Protein AF-A0A847MUR3-F1 (afdb_monomer_lite)

Structure (mmCIF, N/CA/C/O backbone):
data_AF-A0A847MUR3-F1
#
_entry.id   AF-A0A847MUR3-F1
#
loop_
_atom_site.group_PDB
_atom_site.id
_atom_site.type_symbol
_atom_site.label_atom_id
_atom_site.label_alt_id
_atom_site.label_comp_id
_atom_site.label_asym_id
_atom_site.label_entity_id
_atom_site.label_seq_id
_atom_site.pdbx_PDB_ins_code
_atom_site.Cartn_x
_atom_site.Cartn_y
_atom_site.Cartn_z
_atom_site.occupancy
_atom_site.B_iso_or_equiv
_atom_site.auth_seq_id
_atom_site.auth_comp_id
_atom_site.auth_asym_id
_atom_site.auth_atom_id
_atom_site.pdbx_PDB_model_num
ATOM 1 N N . MET A 1 1 ? 17.625 21.494 12.496 1.00 38.12 1 MET A N 1
ATOM 2 C CA . MET A 1 1 ? 17.508 21.183 11.054 1.00 38.12 1 MET A CA 1
ATOM 3 C C . MET A 1 1 ? 18.330 19.935 10.809 1.00 38.12 1 MET A C 1
ATOM 5 O O . MET A 1 1 ? 19.549 20.035 10.766 1.00 38.12 1 MET A O 1
ATOM 9 N N . ASP A 1 2 ? 17.690 18.769 10.742 1.00 38.53 2 ASP A N 1
ATOM 10 C CA . ASP A 1 2 ? 18.399 17.522 10.447 1.00 38.53 2 ASP A CA 1
ATOM 11 C C . ASP A 1 2 ? 18.876 17.533 8.994 1.00 38.53 2 ASP A C 1
ATOM 13 O O . ASP A 1 2 ? 18.089 17.597 8.049 1.00 38.53 2 ASP A O 1
ATOM 17 N N . SER A 1 3 ? 20.189 17.453 8.810 1.00 44.81 3 SER A N 1
ATOM 18 C CA . SER A 1 3 ? 20.908 17.491 7.528 1.00 44.81 3 SER A CA 1
ATOM 19 C C . SER A 1 3 ? 20.643 16.282 6.612 1.00 44.81 3 SER A C 1
ATOM 21 O O . SER A 1 3 ? 21.246 16.158 5.547 1.00 44.81 3 SER A O 1
ATOM 23 N N . HIS A 1 4 ? 19.714 15.398 6.986 1.00 54.00 4 HIS A N 1
ATOM 24 C CA . HIS A 1 4 ? 19.392 14.168 6.263 1.00 54.00 4 HIS A CA 1
ATOM 25 C C . HIS A 1 4 ? 18.116 14.230 5.409 1.00 54.00 4 HIS A C 1
ATOM 27 O O . HIS A 1 4 ? 17.830 13.255 4.712 1.00 54.00 4 HIS A O 1
ATOM 33 N N . ARG A 1 5 ? 17.345 15.331 5.427 1.00 60.41 5 ARG A N 1
ATOM 34 C CA . ARG A 1 5 ? 16.039 15.404 4.734 1.00 60.41 5 ARG A CA 1
ATOM 35 C C . ARG A 1 5 ? 15.795 16.760 4.035 1.00 60.41 5 ARG A C 1
ATOM 37 O O . ARG A 1 5 ? 14.924 17.523 4.441 1.00 60.41 5 ARG A O 1
ATOM 44 N N . PRO A 1 6 ? 16.527 17.087 2.949 1.00 60.78 6 PRO A N 1
ATOM 45 C CA . PRO A 1 6 ? 16.442 18.394 2.269 1.00 60.78 6 PRO A CA 1
ATOM 46 C C . PRO A 1 6 ? 15.103 18.663 1.557 1.00 60.78 6 PRO A C 1
ATOM 48 O O . PRO A 1 6 ? 14.854 19.782 1.122 1.00 60.78 6 PRO A O 1
ATOM 51 N N . LEU A 1 7 ? 14.254 17.644 1.393 1.00 64.06 7 LEU A N 1
ATOM 52 C CA . LEU A 1 7 ? 13.007 17.717 0.626 1.00 64.06 7 LEU A CA 1
ATOM 53 C C . LEU A 1 7 ? 11.758 17.809 1.506 1.00 64.06 7 LEU A C 1
ATOM 55 O O . LEU A 1 7 ? 10.655 17.799 0.967 1.00 64.06 7 LEU A O 1
ATOM 59 N N . ASP A 1 8 ? 11.884 17.898 2.830 1.00 65.81 8 ASP A N 1
ATOM 60 C CA . ASP A 1 8 ? 10.723 17.869 3.736 1.00 65.81 8 ASP A CA 1
ATOM 61 C C . ASP A 1 8 ? 9.763 19.056 3.538 1.00 65.81 8 ASP A C 1
ATOM 63 O O . ASP A 1 8 ? 8.584 18.944 3.862 1.00 65.81 8 ASP A O 1
ATOM 67 N N . GLN A 1 9 ? 10.224 20.144 2.912 1.00 66.81 9 GLN A N 1
ATOM 68 C CA . GLN A 1 9 ? 9.407 21.319 2.581 1.00 66.81 9 GLN A CA 1
ATOM 69 C C . GLN A 1 9 ? 8.570 21.172 1.297 1.00 66.81 9 GLN A C 1
ATOM 71 O O . GLN A 1 9 ? 7.698 22.001 1.040 1.00 66.81 9 GLN A O 1
ATOM 76 N N . VAL A 1 10 ? 8.819 20.153 0.468 1.00 73.00 10 VAL A N 1
ATOM 77 C CA . VAL A 1 10 ? 8.080 19.963 -0.789 1.00 73.00 10 VAL A CA 1
ATOM 78 C C . VAL A 1 10 ? 6.778 19.221 -0.504 1.00 73.00 10 VAL A C 1
ATOM 80 O O . VAL A 1 10 ? 6.808 18.072 -0.073 1.00 73.00 10 VAL A O 1
ATOM 83 N N . SER A 1 11 ? 5.650 19.859 -0.814 1.00 71.50 11 SER A N 1
ATOM 84 C CA . SER A 1 11 ? 4.294 19.404 -0.471 1.00 71.50 11 SER A CA 1
ATOM 85 C C . SER A 1 11 ? 3.737 18.260 -1.325 1.00 71.50 11 SER A C 1
ATOM 87 O O . SER A 1 11 ? 2.637 17.791 -1.049 1.00 71.50 11 SER A O 1
ATOM 89 N N . SER A 1 12 ? 4.456 17.799 -2.356 1.00 78.81 12 SER A N 1
ATOM 90 C CA . SER A 1 12 ? 4.028 16.641 -3.148 1.00 78.81 12 SER A CA 1
ATOM 91 C C . SER A 1 12 ? 5.170 15.695 -3.498 1.00 78.81 12 SER A C 1
ATOM 93 O O . SER A 1 12 ? 6.218 16.104 -4.011 1.00 78.81 12 SER A O 1
ATOM 95 N N . ILE A 1 13 ? 4.929 14.399 -3.303 1.00 76.56 13 ILE A N 1
ATOM 96 C CA . ILE A 1 13 ? 5.826 13.304 -3.666 1.00 76.56 13 ILE A CA 1
ATOM 97 C C . ILE A 1 13 ? 6.129 13.294 -5.169 1.00 76.56 13 ILE A C 1
ATOM 99 O O . ILE A 1 13 ? 7.264 13.026 -5.569 1.00 76.56 13 ILE A O 1
ATOM 103 N N . LYS A 1 14 ? 5.152 13.667 -6.010 1.00 72.81 14 LYS A N 1
ATOM 104 C CA . LYS A 1 14 ? 5.343 13.800 -7.462 1.00 72.81 14 LYS A CA 1
ATOM 105 C C . LYS A 1 14 ? 6.343 14.908 -7.780 1.00 72.81 14 LYS A C 1
ATOM 107 O O . LYS A 1 14 ? 7.216 14.720 -8.623 1.00 72.81 14 LYS A O 1
ATOM 112 N N . THR A 1 15 ? 6.260 16.034 -7.073 1.00 74.94 15 THR A N 1
ATOM 113 C CA . THR A 1 15 ? 7.198 17.153 -7.221 1.00 74.94 15 THR A CA 1
ATOM 114 C C . THR A 1 15 ? 8.598 16.767 -6.754 1.00 74.94 15 THR A C 1
ATOM 116 O O . THR A 1 15 ? 9.565 17.108 -7.428 1.00 74.94 15 THR A O 1
ATOM 119 N N . LYS A 1 16 ? 8.732 15.988 -5.671 1.00 74.88 16 LYS A N 1
ATOM 120 C CA . LYS A 1 16 ? 10.030 15.439 -5.231 1.00 74.88 16 LYS A CA 1
ATOM 121 C C . LYS A 1 16 ? 10.656 14.529 -6.293 1.00 74.88 16 LYS A C 1
ATOM 123 O O . LYS A 1 16 ? 11.832 14.687 -6.606 1.00 74.88 16 LYS A O 1
ATOM 128 N N . LEU A 1 17 ? 9.869 13.631 -6.892 1.00 76.50 17 LEU A N 1
ATOM 129 C CA . LEU A 1 17 ? 10.296 12.779 -8.013 1.00 76.50 17 LEU A CA 1
ATOM 130 C C . LEU A 1 17 ? 10.670 13.601 -9.256 1.00 76.50 17 LEU A C 1
ATOM 132 O O . LEU A 1 17 ? 11.684 13.329 -9.894 1.00 76.50 17 LEU A O 1
ATOM 136 N N . GLY A 1 18 ? 9.896 14.637 -9.580 1.00 71.94 18 GLY A N 1
ATOM 137 C CA . GLY A 1 18 ? 10.211 15.558 -10.671 1.00 71.94 18 GLY A CA 1
ATOM 138 C C . GLY A 1 18 ? 11.520 16.317 -10.436 1.00 71.94 18 GLY A C 1
ATOM 139 O O . GLY A 1 18 ? 12.365 16.372 -11.326 1.00 71.94 18 GLY A O 1
ATOM 140 N N . LEU A 1 19 ? 11.726 16.841 -9.224 1.00 75.75 19 LEU A N 1
ATOM 141 C CA . LEU A 1 19 ? 12.948 17.541 -8.827 1.00 75.75 19 LEU A CA 1
ATOM 142 C C . LEU A 1 19 ? 14.161 16.605 -8.831 1.00 75.75 19 LEU A C 1
ATOM 144 O O . LEU A 1 19 ? 15.230 16.999 -9.281 1.00 75.75 19 LEU A O 1
ATOM 148 N N . LEU A 1 20 ? 13.991 15.356 -8.393 1.00 78.44 20 LEU A N 1
ATOM 149 C CA . LEU A 1 20 ? 15.011 14.310 -8.461 1.00 78.44 20 LEU A CA 1
ATOM 150 C C . LEU A 1 20 ? 15.479 14.077 -9.902 1.00 78.44 20 LEU A C 1
ATOM 152 O O . LEU A 1 20 ? 16.681 14.089 -10.176 1.00 78.44 20 LEU A O 1
ATOM 156 N N . VAL A 1 21 ? 14.533 13.872 -10.823 1.00 75.75 21 VAL A N 1
ATOM 157 C CA . VAL A 1 21 ? 14.834 13.660 -12.245 1.00 75.75 21 VAL A CA 1
ATOM 158 C C . VAL A 1 21 ? 15.480 14.912 -12.836 1.00 75.75 21 VAL A C 1
ATOM 160 O O . VAL A 1 21 ? 16.519 14.811 -13.485 1.00 75.75 21 VAL A O 1
ATOM 163 N N . GLY A 1 22 ? 14.927 16.095 -12.558 1.00 75.62 22 GLY A N 1
ATOM 164 C CA . GLY A 1 22 ? 15.473 17.373 -13.013 1.00 75.62 22 GLY A CA 1
ATOM 165 C C . GLY A 1 22 ? 16.904 17.611 -12.528 1.00 75.62 22 GLY A C 1
ATOM 166 O O . GLY A 1 22 ? 17.787 17.879 -13.338 1.00 75.62 22 GLY A O 1
ATOM 167 N N . ALA A 1 23 ? 17.166 17.437 -11.232 1.00 78.06 23 ALA A N 1
ATOM 168 C CA . ALA A 1 23 ? 18.497 17.564 -10.643 1.00 78.06 23 ALA A CA 1
ATOM 169 C C . ALA A 1 23 ? 19.477 16.544 -11.235 1.00 78.06 23 ALA A C 1
ATOM 171 O O . ALA A 1 23 ? 20.602 16.905 -11.563 1.00 78.06 23 ALA A O 1
ATOM 172 N N . SER A 1 24 ? 19.043 15.300 -11.450 1.00 78.25 24 SER A N 1
ATOM 173 C CA . SER A 1 24 ? 19.864 14.257 -12.082 1.00 78.25 24 SER A CA 1
ATOM 174 C C . SER A 1 24 ? 20.254 14.625 -13.515 1.00 78.25 24 SER A C 1
ATOM 176 O O . SER A 1 24 ? 21.411 14.461 -13.904 1.00 78.25 24 SER A O 1
ATOM 178 N N . VAL A 1 25 ? 19.319 15.180 -14.293 1.00 79.88 25 VAL A N 1
ATOM 179 C CA . VAL A 1 25 ? 19.577 15.661 -15.658 1.00 79.88 25 VAL A CA 1
ATOM 180 C C . VAL A 1 25 ? 20.513 16.869 -15.650 1.00 79.88 25 VAL A C 1
ATOM 182 O O . VAL A 1 25 ? 21.458 16.898 -16.433 1.00 79.88 25 VAL A O 1
ATOM 185 N N . ILE A 1 26 ? 20.298 17.837 -14.754 1.00 81.38 26 ILE A N 1
ATOM 186 C CA . ILE A 1 26 ? 21.155 19.024 -14.620 1.00 81.38 26 ILE A CA 1
ATOM 187 C C . ILE A 1 26 ? 22.571 18.611 -14.229 1.00 81.38 26 ILE A C 1
ATOM 189 O O . ILE A 1 26 ? 23.522 19.029 -14.879 1.00 81.38 26 ILE A O 1
ATOM 193 N N . VAL A 1 27 ? 22.725 17.752 -13.220 1.00 81.88 27 VAL A N 1
ATOM 194 C CA . VAL A 1 27 ? 24.026 17.217 -12.800 1.00 81.88 27 VAL A CA 1
ATOM 195 C C . VAL A 1 27 ? 24.695 16.487 -13.957 1.00 81.88 27 VAL A C 1
ATOM 197 O O . VAL A 1 27 ? 25.856 16.756 -14.254 1.00 81.88 27 VAL A O 1
ATOM 200 N N . THR A 1 28 ? 23.954 15.643 -14.677 1.00 81.94 28 THR A N 1
ATOM 201 C CA . THR A 1 28 ? 24.479 14.947 -15.857 1.00 81.94 28 THR A CA 1
ATOM 202 C C . THR A 1 28 ? 24.974 15.928 -16.922 1.00 81.94 28 THR A C 1
ATOM 204 O O . THR A 1 28 ? 26.084 15.779 -17.431 1.00 81.94 28 THR A O 1
ATOM 207 N N . ALA A 1 29 ? 24.184 16.957 -17.234 1.00 77.25 29 ALA A N 1
ATOM 208 C CA . ALA A 1 29 ? 24.524 17.969 -18.227 1.00 77.25 29 ALA A CA 1
ATOM 209 C C . ALA A 1 29 ? 25.721 18.830 -17.796 1.00 77.25 29 ALA A C 1
ATOM 211 O O . ALA A 1 29 ? 26.618 19.077 -18.597 1.00 77.25 29 ALA A O 1
ATOM 212 N N . VAL A 1 30 ? 25.771 19.253 -16.531 1.00 81.88 30 VAL A N 1
ATOM 213 C CA . VAL A 1 30 ? 26.863 20.057 -15.967 1.00 81.88 30 VAL A CA 1
ATOM 214 C C . VAL A 1 30 ? 28.168 19.271 -15.975 1.00 81.88 30 VAL A C 1
ATOM 216 O O . VAL A 1 30 ? 29.171 19.785 -16.459 1.00 81.88 30 VAL A O 1
ATOM 219 N N . PHE A 1 31 ? 28.169 18.016 -15.521 1.00 81.25 31 PHE A N 1
ATOM 220 C CA . PHE A 1 31 ? 29.371 17.180 -15.560 1.00 81.25 31 PHE A CA 1
ATOM 221 C C . PHE A 1 31 ? 29.827 16.886 -16.992 1.00 81.25 31 PHE A C 1
ATOM 223 O O . PHE A 1 31 ? 31.028 16.884 -17.256 1.00 81.25 31 PHE A O 1
ATOM 230 N N . ALA A 1 32 ? 28.895 16.691 -17.929 1.00 75.56 32 ALA A N 1
ATOM 231 C CA . ALA A 1 32 ? 29.233 16.542 -19.341 1.00 75.56 32 ALA A CA 1
ATOM 232 C C . ALA A 1 32 ? 29.874 17.819 -19.916 1.00 75.56 32 ALA A C 1
ATOM 234 O O . ALA A 1 32 ? 30.903 17.735 -20.581 1.00 75.56 32 ALA A O 1
ATOM 235 N N . LEU A 1 33 ? 29.317 18.998 -19.614 1.00 77.56 33 LEU A N 1
ATOM 236 C CA . LEU A 1 33 ? 29.842 20.298 -20.053 1.00 77.56 33 LEU A CA 1
ATOM 237 C C . LEU A 1 33 ? 31.201 20.630 -19.422 1.00 77.56 33 LEU A C 1
ATOM 239 O O . LEU A 1 33 ? 32.082 21.152 -20.099 1.00 77.56 33 LEU A O 1
ATOM 243 N N . ILE A 1 34 ? 31.379 20.343 -18.129 1.00 82.12 34 ILE A N 1
ATOM 244 C CA . ILE A 1 34 ? 32.651 20.543 -17.423 1.00 82.12 34 ILE A CA 1
ATOM 245 C C . ILE A 1 34 ? 33.702 19.580 -17.964 1.00 82.12 34 ILE A C 1
ATOM 247 O O . ILE A 1 34 ? 34.813 20.014 -18.244 1.00 82.12 34 ILE A O 1
ATOM 251 N N . GLY A 1 35 ? 33.357 18.301 -18.141 1.00 79.38 35 GLY A N 1
ATOM 252 C CA . GLY A 1 35 ? 34.266 17.304 -18.703 1.00 79.38 35 GLY A CA 1
ATOM 253 C C . GLY A 1 35 ? 34.759 17.701 -20.093 1.00 79.38 35 GLY A C 1
ATOM 254 O O . GLY A 1 35 ? 35.954 17.608 -20.356 1.00 79.38 35 GLY A O 1
ATOM 255 N N . ASP A 1 36 ? 33.864 18.225 -20.935 1.00 75.62 36 ASP A N 1
ATOM 256 C CA . ASP A 1 36 ? 34.215 18.750 -22.257 1.00 75.62 36 ASP A CA 1
ATOM 257 C C . ASP A 1 36 ? 35.138 19.979 -22.168 1.00 75.62 36 ASP A C 1
ATOM 259 O O . ASP A 1 36 ? 36.215 19.995 -22.762 1.00 75.62 36 ASP A O 1
ATOM 263 N N . ARG A 1 37 ? 34.793 20.981 -21.343 1.00 79.56 37 ARG A N 1
ATOM 264 C CA . ARG A 1 37 ? 35.626 22.188 -21.173 1.00 79.56 37 ARG A CA 1
ATOM 265 C C . ARG A 1 37 ? 36.982 21.927 -20.521 1.00 79.56 37 ARG A C 1
ATOM 267 O O . ARG A 1 37 ? 37.932 22.648 -20.805 1.00 79.56 37 ARG A O 1
ATOM 274 N N . ALA A 1 38 ? 37.070 20.933 -19.646 1.00 83.62 38 ALA A N 1
ATOM 275 C CA . ALA A 1 38 ? 38.300 20.543 -18.967 1.00 83.62 38 ALA A CA 1
ATOM 276 C C . ALA A 1 38 ? 39.168 19.584 -19.805 1.00 83.62 38 ALA A C 1
ATOM 278 O O . ALA A 1 38 ? 40.238 19.185 -19.350 1.00 83.62 38 ALA A O 1
ATOM 279 N N . GLY A 1 39 ? 38.722 19.189 -21.005 1.00 84.31 39 GLY A N 1
ATOM 280 C CA . GLY A 1 39 ? 39.442 18.243 -21.863 1.00 84.31 39 GLY A CA 1
ATOM 281 C C . GLY A 1 39 ? 39.529 16.827 -21.282 1.00 84.31 39 GLY A C 1
ATOM 282 O O . GLY A 1 39 ? 40.412 16.056 -21.659 1.00 84.31 39 GLY A O 1
ATOM 283 N N . VAL A 1 40 ? 38.636 16.474 -20.351 1.00 82.38 40 VAL A N 1
ATOM 284 C CA . VAL A 1 40 ? 38.607 15.152 -19.719 1.00 82.38 40 VAL A CA 1
ATOM 285 C C . VAL A 1 40 ? 38.052 14.140 -20.725 1.00 82.38 40 VAL A C 1
ATOM 287 O O . VAL A 1 40 ? 36.980 14.357 -21.298 1.00 82.38 40 VAL A O 1
ATOM 290 N N . PRO A 1 41 ? 38.737 13.008 -20.960 1.00 75.88 41 PRO A N 1
ATOM 291 C CA . PRO A 1 41 ? 38.295 12.047 -21.956 1.00 75.88 41 PRO A CA 1
ATOM 292 C C . PRO A 1 41 ? 36.955 11.398 -21.570 1.00 75.88 41 PRO A C 1
ATOM 294 O O . PRO A 1 41 ? 36.721 11.034 -20.419 1.00 75.88 41 PRO A O 1
ATOM 297 N N . VAL A 1 42 ? 36.088 11.187 -22.568 1.00 71.25 42 VAL A N 1
ATOM 298 C CA . VAL A 1 42 ? 34.692 10.721 -22.404 1.00 71.25 42 VAL A CA 1
ATOM 299 C C . VAL A 1 42 ? 34.573 9.430 -21.583 1.00 71.25 42 VAL A C 1
ATOM 301 O O . VAL A 1 42 ? 33.620 9.268 -20.824 1.00 71.25 42 VAL A O 1
ATOM 304 N N . TRP A 1 43 ? 35.547 8.522 -21.688 1.00 72.25 43 TRP A N 1
ATOM 305 C CA . TRP A 1 43 ? 35.554 7.264 -20.934 1.00 72.25 43 TRP A CA 1
ATOM 306 C C . TRP A 1 43 ? 35.745 7.454 -19.420 1.00 72.25 43 TRP A C 1
ATOM 308 O O . TRP A 1 43 ? 35.383 6.555 -18.671 1.00 72.25 43 TRP A O 1
ATOM 318 N N . VAL A 1 44 ? 36.265 8.604 -18.971 1.00 77.44 44 VAL A N 1
ATOM 319 C CA . VAL A 1 44 ? 36.333 9.006 -17.553 1.00 77.44 44 VAL A CA 1
ATOM 320 C C . VAL A 1 44 ? 35.074 9.778 -17.166 1.00 77.44 44 VAL A C 1
ATOM 322 O O . VAL A 1 44 ? 34.467 9.497 -16.136 1.00 77.44 44 VAL A O 1
ATOM 325 N N . THR A 1 45 ? 34.638 10.714 -18.011 1.00 77.25 45 THR A N 1
ATOM 326 C CA . THR A 1 45 ? 33.484 11.577 -17.725 1.00 77.25 45 THR A CA 1
ATOM 327 C C . THR A 1 45 ? 32.195 10.771 -17.563 1.00 77.25 45 THR A C 1
ATOM 329 O O . THR A 1 45 ? 31.458 10.985 -16.609 1.00 77.25 45 THR A O 1
ATOM 332 N N . VAL A 1 46 ? 31.925 9.797 -18.439 1.00 75.88 46 VAL A N 1
ATOM 333 C CA . VAL A 1 46 ? 30.694 8.981 -18.390 1.00 75.88 46 VAL A CA 1
ATOM 334 C C . VAL A 1 46 ? 30.527 8.208 -17.068 1.00 75.88 46 VAL A C 1
ATOM 336 O O . VAL A 1 46 ? 29.481 8.371 -16.437 1.00 75.88 46 VAL A O 1
ATOM 339 N N . PRO A 1 47 ? 31.494 7.388 -16.605 1.00 74.69 47 PRO A N 1
ATOM 340 C CA . PRO A 1 47 ? 31.345 6.656 -15.348 1.00 74.69 47 PRO A CA 1
ATOM 341 C C . PRO A 1 47 ? 31.324 7.570 -14.119 1.00 74.69 47 PRO A C 1
ATOM 343 O O . PRO A 1 47 ? 30.582 7.277 -13.184 1.00 74.69 47 PRO A O 1
ATOM 346 N N . VAL A 1 48 ? 32.064 8.687 -14.117 1.00 81.00 48 VAL A N 1
ATOM 347 C CA . VAL A 1 48 ? 32.018 9.665 -13.014 1.00 81.00 48 VAL A CA 1
ATOM 348 C C . VAL A 1 48 ? 30.633 10.302 -12.921 1.00 81.00 48 VAL A C 1
ATOM 350 O O . VAL A 1 48 ? 30.016 10.272 -11.858 1.00 81.00 48 VAL A O 1
ATOM 353 N N . THR A 1 49 ? 30.098 10.800 -14.037 1.00 81.88 49 THR A N 1
ATOM 354 C CA . THR A 1 49 ? 28.750 11.380 -14.095 1.00 81.88 49 THR A CA 1
ATOM 355 C C . THR A 1 49 ? 27.682 10.375 -13.679 1.00 81.88 49 THR A C 1
ATOM 357 O O . THR A 1 49 ? 26.772 10.711 -12.919 1.00 81.88 49 THR A O 1
ATOM 360 N N . LEU A 1 50 ? 27.800 9.125 -14.135 1.00 80.94 50 LEU A N 1
ATOM 361 C CA . LEU A 1 50 ? 26.889 8.050 -13.754 1.00 80.94 50 LEU A CA 1
ATOM 362 C C . LEU A 1 50 ? 26.964 7.757 -12.250 1.00 80.94 50 LEU A C 1
ATOM 364 O O . LEU A 1 50 ? 25.926 7.637 -11.605 1.00 80.94 50 LEU A O 1
ATOM 368 N N . GLY A 1 51 ? 28.172 7.690 -11.685 1.00 81.25 51 GLY A N 1
ATOM 369 C CA . GLY A 1 51 ? 28.393 7.477 -10.256 1.00 81.25 51 GLY A CA 1
ATOM 370 C C . GLY A 1 51 ? 27.790 8.590 -9.401 1.00 81.25 51 GLY A C 1
ATOM 371 O O . GLY A 1 51 ? 27.063 8.304 -8.452 1.00 81.25 51 GLY A O 1
ATOM 372 N N . VAL A 1 52 ? 28.011 9.853 -9.776 1.00 83.19 52 VAL A N 1
ATOM 373 C CA . VAL A 1 52 ? 27.432 11.016 -9.082 1.00 83.19 52 VAL A CA 1
ATOM 374 C C . VAL A 1 52 ? 25.906 11.009 -9.185 1.00 83.19 52 VAL A C 1
ATOM 376 O O . VAL A 1 52 ? 25.221 11.211 -8.184 1.00 83.19 52 VAL A O 1
ATOM 379 N N . THR A 1 53 ? 25.360 10.716 -10.366 1.00 84.25 53 THR A N 1
ATOM 380 C CA . THR A 1 53 ? 23.907 10.656 -10.585 1.00 84.25 53 THR A CA 1
ATOM 381 C C . THR A 1 53 ? 23.262 9.539 -9.767 1.00 84.25 53 THR A C 1
ATOM 383 O O . THR A 1 53 ? 22.232 9.757 -9.131 1.00 84.25 53 THR A O 1
ATOM 386 N N . LEU A 1 54 ? 23.878 8.353 -9.724 1.00 84.19 54 LEU A N 1
ATOM 387 C CA . LEU A 1 54 ? 23.422 7.234 -8.897 1.00 84.19 54 LEU A CA 1
ATOM 388 C C . LEU A 1 54 ? 23.512 7.556 -7.404 1.00 84.19 54 LEU A C 1
ATOM 390 O O . LEU A 1 54 ? 22.565 7.271 -6.675 1.00 84.19 54 LEU A O 1
ATOM 394 N N . ALA A 1 55 ? 24.608 8.167 -6.950 1.00 82.38 55 ALA A N 1
ATOM 395 C CA . ALA A 1 55 ? 24.786 8.554 -5.554 1.00 82.38 55 ALA A CA 1
ATOM 396 C C . ALA A 1 55 ? 23.732 9.580 -5.116 1.00 82.38 55 ALA A C 1
ATOM 398 O O . ALA A 1 55 ? 23.094 9.402 -4.078 1.00 82.38 55 ALA A O 1
ATOM 399 N N . LEU A 1 56 ? 23.494 10.604 -5.942 1.00 82.19 56 LEU A N 1
ATOM 400 C CA . LEU A 1 56 ? 22.444 11.593 -5.721 1.00 82.19 56 LEU A CA 1
ATOM 401 C C . LEU A 1 56 ? 21.065 10.922 -5.695 1.00 82.19 56 LEU A C 1
ATOM 403 O O . LEU A 1 56 ? 20.296 11.123 -4.759 1.00 82.19 56 LEU A O 1
ATOM 407 N N . THR A 1 57 ? 20.782 10.059 -6.674 1.00 81.62 57 THR A N 1
ATOM 408 C CA . THR A 1 57 ? 19.502 9.346 -6.760 1.00 81.62 57 THR A CA 1
ATOM 409 C C . THR A 1 57 ? 19.252 8.484 -5.529 1.00 81.62 57 THR A C 1
ATOM 411 O O . THR A 1 57 ? 18.176 8.537 -4.939 1.00 81.62 57 THR A O 1
ATOM 414 N N . TYR A 1 58 ? 20.261 7.721 -5.110 1.00 83.31 58 TYR A N 1
ATOM 415 C CA . TYR A 1 58 ? 20.202 6.875 -3.926 1.00 83.31 58 TYR A CA 1
ATOM 416 C C . TYR A 1 58 ? 19.983 7.691 -2.648 1.00 83.31 58 TYR A C 1
ATOM 418 O O . TYR A 1 58 ? 19.136 7.328 -1.831 1.00 83.31 58 TYR A O 1
ATOM 426 N N . TRP A 1 59 ? 20.703 8.805 -2.482 1.00 80.38 59 TRP A N 1
ATOM 427 C CA . TRP A 1 59 ? 20.576 9.670 -1.310 1.00 80.38 59 TRP A CA 1
ATOM 428 C C . TRP A 1 59 ? 19.162 10.258 -1.181 1.00 80.38 59 TRP A C 1
ATOM 430 O O . TRP A 1 59 ? 18.546 10.138 -0.119 1.00 80.38 59 TRP A O 1
ATOM 440 N N . LEU A 1 60 ? 18.595 10.792 -2.270 1.00 76.81 60 LEU A N 1
ATOM 441 C CA . LEU A 1 60 ? 17.227 11.325 -2.280 1.00 76.81 60 LEU A CA 1
ATOM 442 C C . LEU A 1 60 ? 16.173 10.222 -2.090 1.00 76.81 60 LEU A C 1
ATOM 444 O O . LEU A 1 60 ? 15.258 10.376 -1.279 1.00 76.81 60 LEU A O 1
ATOM 448 N N . ALA A 1 61 ? 16.302 9.095 -2.799 1.00 77.75 61 ALA A N 1
ATOM 449 C CA . ALA A 1 61 ? 15.361 7.978 -2.699 1.00 77.75 61 ALA A CA 1
ATOM 450 C C . ALA A 1 61 ? 15.322 7.389 -1.282 1.00 77.75 61 ALA A C 1
ATOM 452 O O . ALA A 1 61 ? 14.251 7.040 -0.777 1.00 77.75 61 ALA A O 1
ATOM 453 N N . ARG A 1 62 ? 16.474 7.320 -0.603 1.00 80.06 62 ARG A N 1
ATOM 454 C CA . ARG A 1 62 ? 16.559 6.892 0.797 1.00 80.06 62 ARG A CA 1
ATOM 455 C C . ARG A 1 62 ? 15.805 7.842 1.729 1.00 80.06 62 ARG A C 1
ATOM 457 O O . ARG A 1 62 ? 15.126 7.363 2.631 1.00 80.06 62 ARG A O 1
ATOM 464 N N . GLY A 1 63 ? 15.875 9.154 1.493 1.00 74.38 63 GLY A N 1
ATOM 465 C CA . GLY A 1 63 ? 15.114 10.149 2.257 1.00 74.38 63 GLY A CA 1
ATOM 466 C C . GLY A 1 63 ? 13.597 10.001 2.093 1.00 74.38 63 GLY A C 1
ATOM 467 O O . GLY A 1 63 ? 12.866 10.080 3.073 1.00 74.38 63 GLY A O 1
ATOM 468 N N . MET A 1 64 ? 13.125 9.706 0.878 1.00 74.94 64 MET A N 1
ATOM 469 C CA . MET A 1 64 ? 11.690 9.540 0.591 1.00 74.94 64 MET A CA 1
ATOM 470 C C . MET A 1 64 ? 11.108 8.219 1.114 1.00 74.94 64 MET A C 1
ATOM 472 O O . MET A 1 64 ? 9.944 8.160 1.499 1.00 74.94 64 MET A O 1
ATOM 476 N N . THR A 1 65 ? 11.898 7.144 1.107 1.00 81.81 65 THR A N 1
ATOM 477 C CA . THR A 1 65 ? 11.430 5.795 1.477 1.00 81.81 65 THR A CA 1
ATOM 478 C C . THR A 1 65 ? 11.580 5.483 2.966 1.00 81.81 65 THR A C 1
ATOM 480 O O . THR A 1 65 ? 10.925 4.565 3.462 1.00 81.81 65 THR A O 1
ATOM 483 N N . ALA A 1 66 ? 12.415 6.230 3.697 1.00 81.56 66 ALA A N 1
ATOM 484 C CA . ALA A 1 66 ? 12.640 6.012 5.124 1.00 81.56 66 ALA A CA 1
ATOM 485 C C . ALA A 1 66 ? 11.354 6.102 5.975 1.00 81.56 66 ALA A C 1
ATOM 487 O O . ALA A 1 66 ? 11.108 5.144 6.711 1.00 81.56 66 ALA A O 1
ATOM 488 N N . PRO A 1 67 ? 10.482 7.126 5.832 1.00 80.62 67 PRO A N 1
ATOM 489 C CA . PRO A 1 67 ? 9.242 7.199 6.611 1.00 80.62 67 PRO A CA 1
ATOM 490 C C . PRO A 1 67 ? 8.314 6.005 6.364 1.00 80.62 67 PRO A C 1
ATOM 492 O O . PRO A 1 67 ? 7.746 5.454 7.297 1.00 80.62 67 PRO A O 1
ATOM 495 N N . LEU A 1 68 ? 8.213 5.526 5.119 1.00 86.31 68 LEU A N 1
ATOM 496 C CA . LEU A 1 68 ? 7.381 4.362 4.787 1.00 86.31 68 LEU A CA 1
ATOM 497 C C . LEU A 1 68 ? 7.899 3.077 5.447 1.00 86.31 68 LEU A C 1
ATOM 499 O O . LEU A 1 68 ? 7.114 2.240 5.894 1.00 86.31 68 LEU A O 1
ATOM 503 N N . ARG A 1 69 ? 9.225 2.923 5.548 1.00 84.62 69 ARG A N 1
ATOM 504 C CA . ARG A 1 69 ? 9.842 1.804 6.274 1.00 84.62 69 ARG A CA 1
ATOM 505 C C . ARG A 1 69 ? 9.600 1.901 7.778 1.00 84.62 69 ARG A C 1
ATOM 507 O O . ARG A 1 69 ? 9.309 0.876 8.387 1.00 84.62 69 ARG A O 1
ATOM 514 N N . GLU A 1 70 ? 9.692 3.100 8.358 1.00 84.75 70 GLU A N 1
ATOM 515 C CA . GLU A 1 70 ? 9.348 3.348 9.766 1.00 84.75 70 GLU A CA 1
ATOM 516 C C . GLU A 1 70 ? 7.883 2.979 10.042 1.00 84.75 70 GLU A C 1
ATOM 518 O O . GLU A 1 70 ? 7.610 2.218 10.967 1.00 84.75 70 GLU A O 1
ATOM 523 N N . MET A 1 71 ? 6.953 3.417 9.187 1.00 87.25 71 MET A N 1
ATOM 524 C CA . MET A 1 71 ? 5.528 3.079 9.290 1.00 87.25 71 MET A CA 1
ATOM 525 C C . MET A 1 71 ? 5.268 1.581 9.159 1.00 87.25 71 MET A C 1
ATOM 527 O O . MET A 1 71 ? 4.491 1.025 9.927 1.00 87.25 71 MET A O 1
ATOM 531 N N . THR A 1 72 ? 5.939 0.909 8.221 1.00 88.81 72 THR A N 1
ATOM 532 C CA . THR A 1 72 ? 5.815 -0.547 8.057 1.00 88.81 72 THR A CA 1
ATOM 533 C C . THR A 1 72 ? 6.293 -1.269 9.317 1.00 88.81 72 THR A C 1
ATOM 535 O O . THR A 1 72 ? 5.602 -2.143 9.826 1.00 88.81 72 THR A O 1
ATOM 538 N N . ALA A 1 73 ? 7.439 -0.863 9.870 1.00 87.38 73 ALA A N 1
ATOM 539 C CA . ALA A 1 73 ? 7.972 -1.441 11.100 1.00 87.38 73 ALA A CA 1
ATOM 540 C C . ALA A 1 73 ? 7.084 -1.159 12.325 1.00 87.38 73 ALA A C 1
ATOM 542 O O . ALA A 1 73 ? 6.972 -2.012 13.207 1.00 87.38 73 ALA A O 1
ATOM 543 N N . ALA A 1 74 ? 6.455 0.017 12.392 1.00 86.31 74 ALA A N 1
ATOM 544 C CA . ALA A 1 74 ? 5.472 0.344 13.419 1.00 86.31 74 ALA A CA 1
ATOM 545 C C . ALA A 1 74 ? 4.192 -0.492 13.258 1.00 86.31 74 ALA A C 1
ATOM 547 O O . ALA A 1 74 ? 3.694 -1.025 14.240 1.00 86.31 74 ALA A O 1
ATOM 548 N N . ALA A 1 75 ? 3.706 -0.694 12.030 1.00 88.25 75 ALA A N 1
ATOM 549 C CA . ALA A 1 75 ? 2.536 -1.526 11.757 1.00 88.25 75 ALA A CA 1
ATOM 550 C C . ALA A 1 75 ? 2.770 -2.996 12.141 1.00 88.25 75 ALA A C 1
ATOM 552 O O . ALA A 1 75 ? 1.915 -3.606 12.777 1.00 88.25 75 ALA A O 1
ATOM 553 N N . THR A 1 76 ? 3.943 -3.557 11.823 1.00 88.06 76 THR A N 1
ATOM 554 C CA . THR A 1 76 ? 4.309 -4.917 12.251 1.00 88.06 76 THR A CA 1
ATOM 555 C C . THR A 1 76 ? 4.419 -5.029 13.773 1.00 88.06 76 THR A C 1
ATOM 557 O O . THR A 1 76 ? 4.002 -6.035 14.334 1.00 88.06 76 THR A O 1
ATOM 560 N N . ALA A 1 77 ? 4.948 -4.005 14.452 1.00 85.69 77 ALA A N 1
ATOM 561 C CA . ALA A 1 77 ? 5.014 -3.985 15.915 1.00 85.69 77 ALA A CA 1
ATOM 562 C C . ALA A 1 77 ? 3.615 -3.913 16.554 1.00 85.69 77 ALA A C 1
ATOM 564 O O . ALA A 1 77 ? 3.323 -4.670 17.477 1.00 85.69 77 ALA A O 1
ATOM 565 N N . MET A 1 78 ? 2.719 -3.091 15.999 1.00 86.31 78 MET A N 1
ATOM 566 C CA . MET A 1 78 ? 1.325 -3.004 16.444 1.00 86.31 78 MET A CA 1
ATOM 567 C C . MET A 1 78 ? 0.552 -4.304 16.231 1.00 86.31 78 MET A C 1
ATOM 569 O O . MET A 1 78 ? -0.267 -4.660 17.071 1.00 86.31 78 MET A O 1
ATOM 573 N N . ALA A 1 79 ? 0.836 -5.057 15.163 1.00 84.94 79 ALA A N 1
ATOM 574 C CA . ALA A 1 79 ? 0.263 -6.393 14.983 1.00 84.94 79 ALA A CA 1
ATOM 575 C C . ALA A 1 79 ? 0.659 -7.363 16.118 1.00 84.94 79 ALA A C 1
ATOM 577 O O . ALA A 1 79 ? -0.069 -8.312 16.394 1.00 84.94 79 ALA A O 1
ATOM 578 N N . GLY A 1 80 ? 1.786 -7.109 16.790 1.00 83.31 80 GLY A N 1
ATOM 579 C CA . GLY A 1 80 ? 2.215 -7.804 18.005 1.00 83.31 80 GLY A CA 1
ATOM 580 C C . GLY A 1 80 ? 1.713 -7.183 19.316 1.00 83.31 80 GLY A C 1
ATOM 581 O O . GLY A 1 80 ? 2.105 -7.656 20.379 1.00 83.31 80 GLY A O 1
ATOM 582 N N . GLY A 1 81 ? 0.876 -6.139 19.266 1.00 82.56 81 GLY A N 1
ATOM 583 C CA . GLY A 1 81 ? 0.313 -5.459 20.439 1.00 82.56 81 GLY A CA 1
ATOM 584 C C . GLY A 1 81 ? 1.159 -4.317 21.019 1.00 82.56 81 GLY A C 1
ATOM 585 O O . GLY A 1 81 ? 0.823 -3.804 22.084 1.00 82.56 81 GLY A O 1
ATOM 586 N N . ASP A 1 82 ? 2.244 -3.904 20.353 1.00 84.94 82 ASP A N 1
ATOM 587 C CA . ASP A 1 82 ? 3.047 -2.748 20.769 1.00 84.94 82 ASP A CA 1
ATOM 588 C C . ASP A 1 82 ? 2.596 -1.467 20.049 1.00 84.94 82 ASP A C 1
ATOM 590 O O . ASP A 1 82 ? 2.996 -1.188 18.915 1.00 84.94 82 ASP A O 1
ATOM 594 N N . TYR A 1 83 ? 1.768 -0.674 20.733 1.00 85.00 83 TYR A N 1
ATOM 595 C 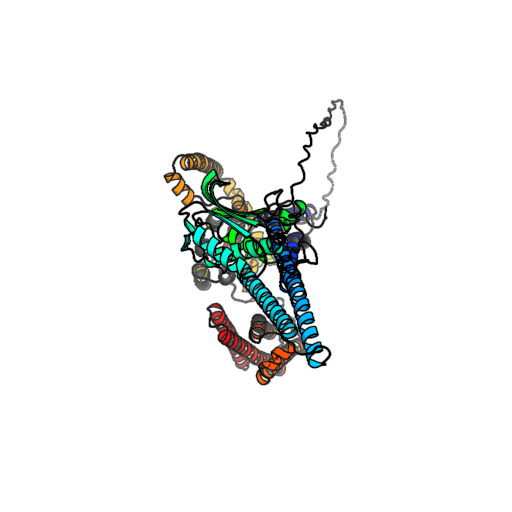CA . TYR A 1 83 ? 1.250 0.609 20.240 1.00 85.00 83 TYR A CA 1
ATOM 596 C C . TYR A 1 83 ? 2.104 1.823 20.642 1.00 85.00 83 TYR A C 1
ATOM 598 O O . TYR A 1 83 ? 1.750 2.957 20.326 1.00 85.00 83 TYR A O 1
ATOM 606 N N . SER A 1 84 ? 3.233 1.621 21.334 1.00 77.56 84 SER A N 1
ATOM 607 C CA . SER A 1 84 ? 4.072 2.718 21.848 1.00 77.56 84 SER A CA 1
ATOM 608 C C . SER A 1 84 ? 4.928 3.394 20.768 1.00 77.56 84 SER A C 1
ATOM 610 O O . SER A 1 84 ? 5.468 4.487 20.963 1.00 77.56 84 SER A O 1
ATOM 612 N N . ARG A 1 85 ? 5.051 2.753 19.602 1.00 74.44 85 ARG A N 1
ATOM 613 C CA . ARG A 1 85 ? 5.877 3.221 18.490 1.00 74.44 85 ARG A CA 1
ATOM 614 C C . ARG A 1 85 ? 5.216 4.379 17.745 1.00 74.44 85 ARG A C 1
ATOM 616 O O . ARG A 1 85 ? 4.279 4.186 16.974 1.00 74.44 85 ARG A O 1
ATOM 623 N N . SER A 1 86 ? 5.765 5.579 17.909 1.00 67.81 86 SER A N 1
ATOM 624 C CA . SER A 1 86 ? 5.385 6.741 17.107 1.00 67.81 86 SER A CA 1
ATOM 625 C C . SER A 1 86 ? 6.189 6.814 15.807 1.00 67.81 86 SER A C 1
ATOM 627 O O . SER A 1 86 ? 7.363 6.443 15.739 1.00 67.81 86 SER A O 1
ATOM 629 N N . VAL A 1 87 ? 5.538 7.295 14.750 1.00 81.00 87 VAL A N 1
ATOM 630 C CA . VAL A 1 87 ? 6.183 7.590 13.468 1.00 81.00 87 VAL A CA 1
ATOM 631 C C . VAL A 1 87 ? 6.507 9.077 13.435 1.00 81.00 87 VAL A C 1
ATOM 633 O O . VAL A 1 87 ? 5.662 9.910 13.762 1.00 81.00 87 VAL A O 1
ATOM 636 N N . THR A 1 88 ? 7.724 9.435 13.023 1.00 69.88 88 THR A N 1
ATOM 637 C CA . THR A 1 88 ? 8.120 10.845 12.929 1.00 69.88 88 THR A CA 1
ATOM 638 C C . THR A 1 88 ? 7.370 11.553 11.794 1.00 69.88 88 THR A C 1
ATOM 640 O O . THR A 1 88 ? 7.494 11.204 10.621 1.00 69.88 88 THR A O 1
ATOM 643 N N . THR A 1 89 ? 6.574 12.574 12.121 1.00 66.38 89 THR A N 1
ATOM 644 C CA . THR A 1 89 ? 5.785 13.339 11.139 1.00 66.38 89 THR A CA 1
ATOM 645 C C . THR A 1 89 ? 6.537 14.595 10.689 1.00 66.38 89 THR A C 1
ATOM 647 O O . THR A 1 89 ? 6.141 15.706 11.034 1.00 66.38 89 THR A O 1
ATOM 650 N N . THR A 1 90 ? 7.644 14.446 9.954 1.00 68.81 90 THR A N 1
ATOM 651 C CA . THR A 1 90 ? 8.421 15.613 9.472 1.00 68.81 90 THR A CA 1
ATOM 652 C C . THR A 1 90 ? 7.977 16.124 8.098 1.00 68.81 90 THR A C 1
ATOM 654 O O . THR A 1 90 ? 8.212 17.283 7.770 1.00 68.81 90 THR A O 1
ATOM 657 N N . GLY A 1 91 ? 7.288 15.297 7.303 1.00 72.75 91 GLY A N 1
ATOM 658 C CA . GLY A 1 91 ? 6.837 15.659 5.956 1.00 72.75 91 GLY A CA 1
ATOM 659 C C . GLY A 1 91 ? 5.566 16.521 5.922 1.00 72.75 91 GLY A C 1
ATOM 660 O O . GLY A 1 91 ? 4.591 16.274 6.642 1.00 72.75 91 GLY A O 1
ATOM 661 N N . THR A 1 92 ? 5.538 17.504 5.021 1.00 78.81 92 THR A N 1
ATOM 662 C CA . THR A 1 92 ? 4.315 18.233 4.627 1.00 78.81 92 THR A CA 1
ATOM 663 C C . THR A 1 92 ? 3.640 17.644 3.383 1.00 78.81 92 THR A C 1
ATOM 665 O O . THR A 1 92 ? 2.611 18.154 2.946 1.00 78.81 92 THR A O 1
ATOM 668 N N . ASP A 1 93 ? 4.197 16.566 2.829 1.00 81.81 93 ASP A N 1
ATOM 669 C CA . ASP A 1 93 ? 3.696 15.855 1.653 1.00 81.81 93 ASP A CA 1
ATOM 670 C C . ASP A 1 93 ? 2.628 14.801 1.994 1.00 81.81 93 ASP A C 1
ATOM 672 O O . ASP A 1 93 ? 2.188 14.655 3.140 1.00 81.81 93 ASP A O 1
ATOM 676 N N . GLU A 1 94 ? 2.204 14.042 0.982 1.00 84.81 94 GLU A N 1
ATOM 677 C CA . GLU A 1 94 ? 1.220 12.968 1.118 1.00 84.81 94 GLU A CA 1
ATOM 678 C C . GLU A 1 94 ? 1.700 11.871 2.087 1.00 84.81 94 GLU A C 1
ATOM 680 O O . GLU A 1 94 ? 0.893 11.291 2.813 1.00 84.81 94 GLU A O 1
ATOM 685 N N . VAL A 1 95 ? 3.015 11.625 2.160 1.00 84.69 95 VAL A N 1
ATOM 686 C CA . VAL A 1 95 ? 3.615 10.684 3.123 1.00 84.69 95 VAL A CA 1
ATOM 687 C C . VAL A 1 95 ? 3.511 11.232 4.544 1.00 84.69 95 VAL A C 1
ATOM 689 O O . VAL A 1 95 ? 3.159 10.497 5.462 1.00 84.69 95 VAL A O 1
ATOM 692 N N . GLY A 1 96 ? 3.744 12.530 4.735 1.00 84.44 96 GLY A N 1
ATOM 693 C CA . GLY A 1 96 ? 3.519 13.202 6.010 1.00 84.44 96 GLY A CA 1
ATOM 694 C C . GLY A 1 96 ? 2.056 13.193 6.459 1.00 84.44 96 GLY A C 1
ATOM 695 O O . GLY A 1 96 ? 1.773 12.986 7.639 1.00 84.44 96 GLY A O 1
ATOM 696 N N . ALA A 1 97 ? 1.112 13.371 5.529 1.00 85.25 97 ALA A N 1
ATOM 697 C CA . ALA A 1 97 ? -0.318 13.242 5.814 1.00 85.25 97 ALA A CA 1
ATOM 698 C C . ALA A 1 97 ? -0.683 11.814 6.247 1.00 85.25 97 ALA A C 1
ATOM 700 O O . ALA A 1 97 ? -1.378 11.636 7.248 1.00 85.25 97 ALA A O 1
ATOM 701 N N . LEU A 1 98 ? -0.150 10.808 5.550 1.00 87.94 98 LEU A N 1
ATOM 702 C CA . LEU A 1 98 ? -0.313 9.403 5.913 1.00 87.94 98 LEU A CA 1
ATOM 703 C C . LEU A 1 98 ? 0.289 9.099 7.295 1.00 87.94 98 LEU A C 1
ATOM 705 O O . LEU A 1 98 ? -0.360 8.447 8.108 1.00 87.94 98 LEU A O 1
ATOM 709 N N . ALA A 1 99 ? 1.483 9.614 7.599 1.00 87.00 99 ALA A N 1
ATOM 710 C CA . ALA A 1 99 ? 2.126 9.449 8.903 1.00 87.00 99 ALA A CA 1
ATOM 711 C C . ALA A 1 99 ? 1.309 10.078 10.047 1.00 87.00 99 ALA A C 1
ATOM 713 O O . ALA A 1 99 ? 1.219 9.501 11.133 1.00 87.00 99 ALA A O 1
ATOM 714 N N . ARG A 1 100 ? 0.667 11.232 9.808 1.00 86.56 100 ARG A N 1
ATOM 715 C CA . ARG A 1 100 ? -0.260 11.847 10.774 1.00 86.56 100 ARG A CA 1
ATOM 716 C C . ARG A 1 100 ? -1.499 10.982 10.996 1.00 86.56 100 ARG A C 1
ATOM 718 O O . ARG A 1 100 ? -1.815 10.685 12.142 1.00 86.56 100 ARG A O 1
ATOM 725 N N . ALA A 1 101 ? -2.156 10.542 9.921 1.00 88.00 101 ALA A N 1
ATOM 726 C CA . ALA A 1 101 ? -3.335 9.679 10.011 1.00 88.00 101 ALA A CA 1
ATOM 727 C C . ALA A 1 101 ? -3.024 8.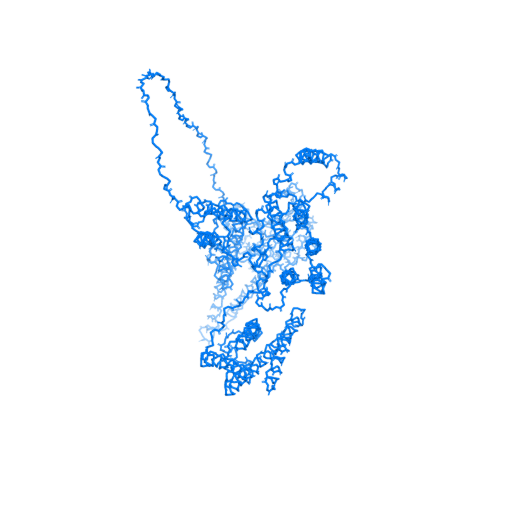359 10.739 1.00 88.00 101 ALA A C 1
ATOM 729 O O . ALA A 1 101 ? -3.775 7.935 11.612 1.00 88.00 101 ALA A O 1
ATOM 730 N N . PHE A 1 102 ? -1.872 7.757 10.439 1.00 88.19 102 PHE A N 1
ATOM 731 C CA . PHE A 1 102 ? -1.389 6.554 11.108 1.00 88.19 102 PHE A CA 1
ATOM 732 C C . PHE A 1 102 ? -1.125 6.777 12.599 1.00 88.19 102 PHE A C 1
ATOM 734 O O . PHE A 1 102 ? -1.537 5.961 13.415 1.00 88.19 102 PHE A O 1
ATOM 741 N N . THR A 1 103 ? -0.482 7.888 12.970 1.00 86.44 103 THR A N 1
ATOM 742 C CA . THR A 1 103 ? -0.241 8.231 14.381 1.00 86.44 103 THR A CA 1
ATOM 743 C C . THR A 1 103 ? -1.552 8.438 15.145 1.00 86.44 103 THR A C 1
ATOM 745 O O . THR A 1 103 ? -1.650 8.025 16.298 1.00 86.44 103 THR A O 1
ATOM 748 N N . THR A 1 104 ? -2.571 9.039 14.521 1.00 88.31 104 THR A N 1
ATOM 749 C CA . THR A 1 104 ? -3.910 9.146 15.124 1.00 88.31 104 THR A CA 1
ATOM 750 C C . THR A 1 104 ? -4.521 7.765 15.350 1.00 88.31 104 THR A C 1
ATOM 752 O O . THR A 1 104 ? -4.862 7.443 16.480 1.00 88.31 104 THR A O 1
ATOM 755 N N . MET A 1 105 ? -4.548 6.911 14.322 1.00 89.31 105 MET A N 1
ATOM 756 C CA . MET A 1 105 ? -5.067 5.542 14.433 1.00 89.31 105 MET A CA 1
ATOM 757 C C . MET A 1 105 ? -4.341 4.723 15.515 1.00 89.31 105 MET A C 1
ATOM 759 O O . MET A 1 105 ? -4.984 4.025 16.293 1.00 89.31 105 MET A O 1
ATOM 763 N N . ALA A 1 106 ? -3.009 4.816 15.586 1.00 87.88 106 ALA A N 1
ATOM 764 C CA . ALA A 1 106 ? -2.210 4.127 16.598 1.00 87.88 106 ALA A CA 1
ATOM 765 C C . ALA A 1 106 ? -2.563 4.591 18.021 1.00 87.88 106 ALA A C 1
ATOM 767 O O . ALA A 1 106 ? -2.657 3.769 18.930 1.00 87.88 106 ALA A O 1
ATOM 768 N N . ARG A 1 107 ? -2.806 5.895 18.209 1.00 87.56 107 ARG A N 1
ATOM 769 C CA . ARG A 1 107 ? -3.228 6.462 19.496 1.00 87.56 107 ARG A CA 1
ATOM 770 C C . ARG A 1 107 ? -4.618 5.975 19.904 1.00 87.56 107 ARG A C 1
ATOM 772 O O . ARG A 1 107 ? -4.795 5.588 21.054 1.00 87.56 107 ARG A O 1
ATOM 779 N N . ASP A 1 108 ? -5.572 5.969 18.978 1.00 85.44 108 ASP A N 1
ATOM 780 C CA . ASP A 1 108 ? -6.944 5.522 19.245 1.00 85.44 108 ASP A CA 1
ATOM 781 C C . ASP A 1 108 ? -6.973 4.031 19.613 1.00 85.44 108 ASP A C 1
ATOM 783 O O . ASP A 1 108 ? -7.661 3.613 20.548 1.00 85.44 108 ASP A O 1
ATOM 787 N N . LEU A 1 109 ? -6.156 3.226 18.928 1.00 86.50 109 LEU A N 1
ATOM 788 C CA . LEU A 1 109 ? -6.013 1.805 19.222 1.00 86.50 109 LEU A CA 1
ATOM 789 C C . LEU A 1 109 ? -5.348 1.565 20.585 1.00 86.50 109 LEU A C 1
ATOM 791 O O . LEU A 1 109 ? -5.831 0.736 21.353 1.00 86.50 109 LEU A O 1
ATOM 795 N N . ALA A 1 110 ? -4.300 2.326 20.921 1.00 85.50 110 ALA A N 1
ATOM 796 C CA . ALA A 1 110 ? -3.663 2.270 22.236 1.00 85.50 110 ALA A CA 1
ATOM 797 C C . ALA A 1 110 ? -4.641 2.634 23.365 1.00 85.50 110 ALA A C 1
ATOM 799 O O . ALA A 1 110 ? -4.678 1.956 24.389 1.00 85.50 110 ALA A O 1
ATOM 800 N N . ALA A 1 111 ? -5.454 3.677 23.168 1.00 82.94 111 ALA A N 1
ATOM 801 C CA . ALA A 1 111 ? -6.473 4.087 24.131 1.00 82.94 111 ALA A CA 1
ATOM 802 C C . ALA A 1 111 ? -7.536 2.995 24.328 1.00 82.94 111 ALA A C 1
ATOM 804 O O . ALA A 1 111 ? -7.894 2.683 25.461 1.00 82.94 111 ALA A O 1
ATOM 805 N N . THR A 1 112 ? -7.984 2.366 23.239 1.00 82.75 112 THR A N 1
ATOM 806 C CA . THR A 1 112 ? -8.957 1.263 23.289 1.00 82.75 112 THR A CA 1
ATOM 807 C C . THR A 1 112 ? -8.385 0.036 24.008 1.00 82.75 112 THR A C 1
ATOM 809 O O . THR A 1 112 ? -9.060 -0.571 24.838 1.00 82.75 112 THR A O 1
ATOM 812 N N . ASP A 1 113 ? -7.127 -0.330 23.734 1.00 84.44 113 ASP A N 1
ATOM 813 C CA . ASP A 1 113 ? -6.467 -1.456 24.410 1.00 84.44 113 ASP A CA 1
ATOM 814 C C . ASP A 1 113 ? -6.276 -1.184 25.908 1.00 84.44 113 ASP A C 1
ATOM 816 O O . ASP A 1 113 ? -6.527 -2.060 26.736 1.00 84.44 113 ASP A O 1
ATOM 820 N N . GLN A 1 114 ? -5.906 0.047 26.270 1.00 82.69 114 GLN A N 1
ATOM 821 C CA . GLN A 1 114 ? -5.783 0.466 27.663 1.00 82.69 114 GLN A CA 1
ATOM 822 C C . GLN A 1 114 ? -7.128 0.381 28.398 1.00 82.69 114 GLN A C 1
ATOM 824 O O . GLN A 1 114 ? -7.197 -0.233 29.461 1.00 82.69 114 GLN A O 1
ATOM 829 N N . GLN A 1 115 ? -8.207 0.899 27.803 1.00 77.81 115 GLN A N 1
ATOM 830 C CA . GLN A 1 115 ? -9.563 0.800 28.358 1.00 77.81 115 GLN A CA 1
ATOM 831 C C . GLN A 1 115 ? -9.997 -0.656 28.557 1.00 77.81 115 GLN A C 1
ATOM 833 O O . GLN A 1 115 ? -10.547 -1.008 29.601 1.00 77.81 115 GLN A O 1
ATOM 838 N N . ARG A 1 116 ? -9.705 -1.532 27.587 1.00 80.62 116 ARG A N 1
ATOM 839 C CA . ARG A 1 116 ? -9.988 -2.967 27.700 1.00 80.62 116 ARG A CA 1
ATOM 840 C C . ARG A 1 116 ? -9.227 -3.607 28.865 1.00 80.62 116 ARG A C 1
ATOM 842 O O . ARG A 1 116 ? -9.803 -4.409 29.597 1.00 80.62 116 ARG A O 1
ATOM 849 N N . ARG A 1 117 ? -7.941 -3.285 29.042 1.00 81.38 117 ARG A N 1
ATOM 850 C CA . ARG A 1 117 ? -7.121 -3.814 30.149 1.00 81.38 117 ARG A CA 1
ATOM 851 C C . ARG A 1 117 ? -7.606 -3.316 31.505 1.00 81.38 117 ARG A C 1
ATOM 853 O O . ARG A 1 117 ? -7.697 -4.114 32.434 1.00 81.38 117 ARG A O 1
ATOM 860 N N . GLU A 1 118 ? -7.942 -2.033 31.606 1.00 76.94 118 GLU A N 1
ATOM 861 C CA . GLU A 1 118 ? -8.523 -1.439 32.813 1.00 76.94 118 GLU A CA 1
ATOM 862 C C . GLU A 1 118 ? -9.848 -2.112 33.170 1.00 76.94 118 GLU A C 1
ATOM 864 O O . GLU A 1 118 ? -10.016 -2.530 34.312 1.00 76.94 118 GLU A O 1
ATOM 869 N N . LEU A 1 119 ? -10.733 -2.340 32.192 1.00 72.88 119 LEU A N 1
ATOM 870 C CA . LEU A 1 119 ? -11.976 -3.085 32.401 1.00 72.88 119 LEU A CA 1
ATOM 871 C C . LEU A 1 119 ? -11.702 -4.489 32.951 1.00 72.88 119 LEU A C 1
ATOM 873 O O . LEU A 1 119 ? -12.257 -4.857 33.980 1.00 72.88 119 LEU A O 1
ATOM 877 N N . ILE A 1 120 ? -10.823 -5.266 32.311 1.00 79.75 120 ILE A N 1
ATOM 878 C CA . ILE A 1 120 ? -10.490 -6.627 32.770 1.00 79.75 120 ILE A CA 1
ATOM 879 C C . ILE A 1 120 ? -9.939 -6.605 34.203 1.00 79.75 120 ILE A C 1
ATOM 881 O O . ILE A 1 120 ? -10.301 -7.459 35.016 1.00 79.75 120 ILE A O 1
ATOM 885 N N . SER A 1 121 ? -9.084 -5.631 34.520 1.00 78.50 121 SER A N 1
ATOM 886 C CA . SER A 1 121 ? -8.507 -5.461 35.854 1.00 78.50 121 SER A CA 1
ATOM 887 C C . SER A 1 121 ? -9.585 -5.162 36.897 1.00 78.50 121 SER A C 1
ATOM 889 O O . SER A 1 121 ? -9.676 -5.867 37.901 1.00 78.50 121 SER A O 1
ATOM 891 N N . THR A 1 122 ? -10.437 -4.168 36.645 1.00 70.94 122 THR A N 1
ATOM 892 C CA . THR A 1 122 ? -11.507 -3.769 37.568 1.00 70.94 122 THR A CA 1
ATOM 893 C C . THR A 1 122 ? -12.517 -4.890 37.771 1.00 70.94 122 THR A C 1
ATOM 895 O O . THR A 1 122 ? -12.830 -5.231 38.905 1.00 70.94 122 THR A O 1
ATOM 898 N N . VAL A 1 123 ? -12.947 -5.556 36.698 1.00 77.94 123 VAL A N 1
ATOM 899 C CA . VAL A 1 123 ? -13.879 -6.695 36.768 1.00 77.94 123 VAL A CA 1
ATOM 900 C C . VAL A 1 123 ? -13.300 -7.835 37.600 1.00 77.94 123 VAL A C 1
ATOM 902 O O . VAL A 1 123 ? -13.994 -8.423 38.426 1.00 77.94 123 VAL A O 1
ATOM 905 N N . SER A 1 124 ? -12.006 -8.120 37.434 1.00 79.62 124 SER A N 1
ATOM 906 C CA . SER A 1 124 ? -11.323 -9.134 38.242 1.00 79.62 124 SER A CA 1
ATOM 907 C C . SER A 1 124 ? -11.297 -8.764 39.729 1.00 79.62 124 SER A C 1
ATOM 909 O O . SER A 1 124 ? -11.424 -9.645 40.579 1.00 79.62 124 SER A O 1
ATOM 911 N N . HIS A 1 125 ? -11.135 -7.479 40.053 1.00 78.19 125 HIS A N 1
ATOM 912 C CA . HIS A 1 125 ? -11.157 -6.985 41.429 1.00 78.19 125 HIS A CA 1
ATOM 913 C C . HIS A 1 125 ? -12.561 -7.039 42.048 1.00 78.19 125 HIS A C 1
ATOM 915 O O . HIS A 1 125 ? -12.713 -7.592 43.138 1.00 78.19 125 HIS A O 1
ATOM 921 N N . GLU A 1 126 ? -13.577 -6.551 41.336 1.00 74.62 126 GLU A N 1
ATOM 922 C CA . GLU A 1 126 ? -14.969 -6.511 41.806 1.00 74.62 126 GLU A CA 1
ATOM 923 C C . GLU A 1 126 ? -15.586 -7.906 41.967 1.00 74.62 126 GLU A C 1
ATOM 925 O O . GLU A 1 126 ? -16.402 -8.112 42.857 1.00 74.62 126 GLU A O 1
ATOM 930 N N . LEU A 1 127 ? -15.161 -8.899 41.174 1.00 81.75 127 LEU A N 1
ATOM 931 C CA . LEU A 1 127 ? -15.588 -10.294 41.350 1.00 81.75 127 LEU A CA 1
ATOM 932 C C . LEU A 1 127 ? -14.848 -11.010 42.488 1.00 81.75 127 LEU A C 1
ATOM 934 O O . LEU A 1 127 ? -15.425 -11.865 43.160 1.00 81.75 127 LEU A O 1
ATOM 938 N N . ARG A 1 128 ? -13.568 -10.690 42.724 1.00 78.75 128 ARG A N 1
ATOM 939 C CA . ARG A 1 128 ? -12.751 -11.376 43.740 1.00 78.75 128 ARG A CA 1
ATOM 940 C C . ARG A 1 128 ? -13.279 -11.136 45.155 1.00 78.75 128 ARG A C 1
ATOM 942 O O . ARG A 1 128 ? -13.280 -12.069 45.954 1.00 78.75 128 ARG A O 1
ATOM 949 N N . THR A 1 129 ? -13.704 -9.917 45.466 1.00 80.06 129 THR A N 1
ATOM 950 C CA . THR A 1 129 ? -14.162 -9.523 46.808 1.00 80.06 129 THR A CA 1
ATOM 951 C C . THR A 1 129 ? -15.406 -10.293 47.287 1.00 80.06 129 THR A C 1
ATOM 953 O O . THR A 1 129 ? -15.313 -10.940 48.334 1.00 80.06 129 THR A O 1
ATOM 956 N N . PRO A 1 130 ? -16.544 -10.310 46.558 1.00 77.44 130 PRO A N 1
ATOM 957 C CA . PRO A 1 130 ? -17.725 -11.071 46.972 1.00 77.44 130 PRO A CA 1
ATOM 958 C C . PRO A 1 130 ? -17.458 -12.578 46.967 1.00 77.44 130 PRO A C 1
ATOM 960 O O . PRO A 1 130 ? -17.909 -13.282 47.865 1.00 77.44 130 PRO A O 1
ATOM 963 N N . LEU A 1 131 ? -16.651 -13.078 46.026 1.00 83.62 131 LEU A N 1
ATOM 964 C CA . LEU A 1 131 ? -16.303 -14.497 45.962 1.00 83.62 131 LEU A CA 1
ATOM 965 C C . LEU A 1 131 ? -15.446 -14.936 47.161 1.00 83.62 131 LEU A C 1
ATOM 967 O O . LEU A 1 131 ? -15.656 -16.019 47.704 1.00 83.62 131 LEU A O 1
ATOM 971 N N . ALA A 1 132 ? -14.519 -14.089 47.622 1.00 80.81 132 ALA A N 1
ATOM 972 C CA . ALA A 1 132 ? -13.753 -14.329 48.843 1.00 80.81 132 ALA A CA 1
ATOM 973 C C . ALA A 1 132 ? -14.644 -14.293 50.096 1.00 80.81 132 ALA A C 1
ATOM 975 O O . ALA A 1 132 ? -14.503 -15.154 50.963 1.00 80.81 132 ALA A O 1
ATOM 976 N N . ALA A 1 133 ? -15.586 -13.348 50.172 1.00 80.38 133 ALA A N 1
ATOM 977 C CA . ALA A 1 133 ? -16.540 -13.265 51.277 1.00 80.38 133 ALA A CA 1
ATOM 978 C C . ALA A 1 133 ? -17.461 -14.495 51.331 1.00 80.38 133 ALA A C 1
ATOM 980 O O . ALA A 1 133 ? -17.627 -15.102 52.387 1.00 80.38 133 ALA A O 1
ATOM 981 N N . GLN A 1 134 ? -18.002 -14.916 50.187 1.00 86.44 134 GLN A N 1
ATOM 982 C CA . GLN A 1 134 ? -18.839 -16.108 50.085 1.00 86.44 134 GLN A CA 1
ATOM 983 C C . GLN A 1 134 ? -18.068 -17.375 50.455 1.00 86.44 134 GLN A C 1
ATOM 985 O O . GLN A 1 134 ? -18.575 -18.216 51.198 1.00 86.44 134 GLN A O 1
ATOM 990 N N . ARG A 1 135 ? -16.819 -17.491 49.993 1.00 83.88 135 ARG A N 1
ATOM 991 C CA . ARG A 1 135 ? -15.929 -18.584 50.382 1.00 83.88 135 ARG A CA 1
ATOM 992 C C . ARG A 1 135 ? -15.701 -18.617 51.893 1.00 83.88 135 ARG A C 1
ATOM 994 O O . ARG A 1 135 ? -15.832 -19.687 52.469 1.00 83.88 135 ARG A O 1
ATOM 1001 N N . ALA A 1 136 ? -15.433 -17.478 52.528 1.00 84.50 136 ALA A N 1
ATOM 1002 C CA . ALA A 1 136 ? -15.221 -17.411 53.974 1.00 84.50 136 ALA A CA 1
ATOM 1003 C C . ALA A 1 136 ? -16.463 -17.851 54.772 1.00 84.50 136 ALA A C 1
ATOM 1005 O O . ALA A 1 136 ? -16.343 -18.582 55.753 1.00 84.50 136 ALA A O 1
ATOM 1006 N N . VAL A 1 137 ? -17.665 -17.453 54.337 1.00 84.00 137 VAL A N 1
ATOM 1007 C CA . VAL A 1 137 ? -18.925 -17.895 54.963 1.00 84.00 137 VAL A CA 1
ATOM 1008 C C . VAL A 1 137 ? -19.103 -19.410 54.827 1.00 84.00 137 VAL A C 1
ATOM 1010 O O . VAL A 1 137 ? -19.436 -20.078 55.804 1.00 84.00 137 VAL A O 1
ATOM 1013 N N . LEU A 1 138 ? -18.848 -19.966 53.639 1.00 85.69 138 LEU A N 1
ATOM 1014 C CA . LEU A 1 138 ? -18.965 -21.405 53.393 1.00 85.69 138 LEU A CA 1
ATOM 1015 C C . LEU A 1 138 ? -17.890 -22.222 54.129 1.00 85.69 138 LEU A C 1
ATOM 1017 O O . LEU A 1 138 ? -18.209 -23.282 54.658 1.00 85.69 138 LEU A O 1
ATOM 1021 N N . GLU A 1 139 ? -16.648 -21.737 54.216 1.00 86.50 139 GLU A N 1
ATOM 1022 C CA . GLU A 1 139 ? -15.570 -22.369 54.995 1.00 86.50 139 GLU A CA 1
ATOM 1023 C C . GLU A 1 139 ? -15.928 -22.412 56.490 1.00 86.50 139 GLU A C 1
ATOM 1025 O O . GLU A 1 139 ? -15.870 -23.479 57.093 1.00 86.50 139 GLU A O 1
ATOM 1030 N N . ASN A 1 140 ? -16.438 -21.316 57.066 1.00 84.75 140 ASN A N 1
ATOM 1031 C CA . ASN A 1 140 ? -16.883 -21.285 58.468 1.00 84.75 140 ASN A CA 1
ATOM 1032 C C . ASN A 1 140 ? -18.030 -22.264 58.773 1.00 84.75 140 ASN A C 1
ATOM 1034 O O . ASN A 1 140 ? -18.106 -22.791 59.887 1.00 84.75 140 ASN A O 1
ATOM 1038 N N . LEU A 1 141 ? -18.928 -22.486 57.807 1.00 85.69 141 LEU A N 1
ATOM 1039 C CA . LEU A 1 141 ? -20.004 -23.475 57.911 1.00 85.69 141 LEU A CA 1
ATOM 1040 C C . LEU A 1 141 ? -19.458 -24.910 57.858 1.00 85.69 141 LEU A C 1
ATOM 1042 O O . LEU A 1 141 ? -19.895 -25.759 58.632 1.00 85.69 141 LEU A O 1
ATOM 1046 N N . VAL A 1 142 ? -18.504 -25.182 56.961 1.00 86.19 142 VAL A N 1
ATOM 1047 C CA . VAL A 1 142 ? -17.874 -26.506 56.807 1.00 86.19 142 VAL A CA 1
ATOM 1048 C C . VAL A 1 142 ? -17.006 -26.861 58.015 1.00 86.19 142 VAL A C 1
ATOM 1050 O O . VAL A 1 142 ? -17.070 -27.990 58.497 1.00 86.19 142 VAL A O 1
ATOM 1053 N N . ASP A 1 143 ? -16.252 -25.896 58.542 1.00 86.81 143 ASP A N 1
ATOM 1054 C CA . ASP A 1 143 ? -15.368 -26.074 59.699 1.00 86.81 143 ASP A CA 1
ATOM 1055 C C . ASP A 1 143 ? -16.137 -26.141 61.035 1.00 86.81 143 ASP A C 1
ATOM 1057 O O . ASP A 1 143 ? -15.547 -26.376 62.091 1.00 86.81 143 ASP A O 1
ATOM 1061 N N . GLY A 1 144 ? -17.461 -25.934 61.011 1.00 83.12 144 GLY A N 1
ATOM 1062 C CA . GLY A 1 144 ? -18.326 -25.963 62.195 1.00 83.12 144 GLY A CA 1
ATOM 1063 C C . GLY A 1 144 ? -18.145 -24.767 63.134 1.00 83.12 144 GLY A C 1
ATOM 1064 O O . GLY A 1 144 ? -18.650 -24.788 64.256 1.00 83.12 144 GLY A O 1
ATOM 1065 N N . ILE A 1 145 ? -17.439 -23.723 62.688 1.00 86.62 145 ILE A N 1
ATOM 1066 C CA . ILE A 1 145 ? -17.220 -22.476 63.435 1.00 86.62 145 ILE A CA 1
ATOM 1067 C C . ILE A 1 145 ? -18.538 -21.701 63.556 1.00 86.62 145 ILE A C 1
ATOM 1069 O O . ILE A 1 145 ? -18.815 -21.095 64.589 1.00 86.62 145 ILE A O 1
ATOM 1073 N N . THR A 1 146 ? -19.362 -21.726 62.502 1.00 84.06 146 THR A N 1
ATOM 1074 C CA . THR A 1 146 ? -20.706 -21.132 62.481 1.00 84.06 146 THR A CA 1
ATOM 1075 C C . THR A 1 146 ? -21.746 -22.230 62.241 1.00 84.06 146 THR A C 1
ATOM 1077 O O . THR A 1 146 ? -21.572 -23.025 61.318 1.00 84.06 146 THR A O 1
ATOM 1080 N N . PRO A 1 147 ? -22.827 -22.315 63.039 1.00 82.00 147 PRO A N 1
ATOM 1081 C CA . PRO A 1 147 ? -23.885 -23.285 62.789 1.00 82.00 147 PRO A CA 1
ATOM 1082 C C . PRO A 1 147 ? -24.645 -22.933 61.497 1.00 82.00 147 PRO A C 1
ATOM 1084 O O . PRO A 1 147 ? -24.820 -21.750 61.204 1.00 82.00 147 PRO A O 1
ATOM 1087 N N . PRO A 1 148 ? -25.152 -23.925 60.742 1.00 82.81 148 PRO A N 1
ATOM 1088 C CA . PRO A 1 148 ? -26.003 -23.691 59.577 1.00 82.81 148 PRO A CA 1
ATOM 1089 C C . PRO A 1 148 ? -27.389 -23.205 60.023 1.00 82.81 148 PRO A C 1
ATOM 1091 O O . PRO A 1 148 ? -28.353 -23.968 60.071 1.00 82.81 148 PRO A O 1
ATOM 1094 N N . SER A 1 149 ? -27.470 -21.933 60.411 1.00 85.50 149 SER A N 1
ATOM 1095 C CA . SER A 1 149 ? -28.714 -21.246 60.743 1.00 85.50 149 SER A CA 1
ATOM 1096 C C . SER A 1 149 ? -29.356 -20.649 59.490 1.00 85.50 149 SER A C 1
ATOM 1098 O O . SER A 1 149 ? -28.696 -20.414 58.474 1.00 85.50 149 SER A O 1
ATOM 1100 N N . GLU A 1 150 ? -30.656 -20.370 59.577 1.00 82.94 150 GLU A N 1
ATOM 1101 C CA . GLU A 1 150 ? -31.404 -19.661 58.534 1.00 82.94 150 GLU A CA 1
ATOM 1102 C C . GLU A 1 150 ? -30.751 -18.310 58.193 1.00 82.94 150 GLU A C 1
ATOM 1104 O O . GLU A 1 150 ? -30.629 -17.957 57.023 1.00 82.94 150 GLU A O 1
ATOM 1109 N N . GLU A 1 151 ? -30.221 -17.604 59.193 1.00 79.88 151 GLU A N 1
ATOM 1110 C CA . GLU A 1 151 ? -29.519 -16.331 59.021 1.00 79.88 151 GLU A CA 1
ATOM 1111 C C . GLU A 1 151 ? -28.226 -16.484 58.200 1.00 79.88 151 GLU A C 1
ATOM 1113 O O . GLU A 1 151 ? -28.019 -15.753 57.232 1.00 79.88 151 GLU A O 1
ATOM 1118 N N . THR A 1 152 ? -27.373 -17.467 58.514 1.00 78.44 152 THR A N 1
ATOM 1119 C CA . THR A 1 152 ? -26.103 -17.676 57.791 1.00 78.44 152 THR A CA 1
ATOM 1120 C C . THR A 1 152 ? -26.326 -18.154 56.354 1.00 78.44 152 THR A C 1
ATOM 1122 O O . THR A 1 152 ? -25.623 -17.719 55.439 1.00 78.44 152 THR A O 1
ATOM 1125 N N . LEU A 1 153 ? -27.330 -19.009 56.133 1.00 83.12 153 LEU A N 1
ATOM 1126 C CA . LEU A 1 153 ? -27.728 -19.446 54.792 1.00 83.12 153 LEU A CA 1
ATOM 1127 C C . LEU A 1 153 ? -28.314 -18.291 53.970 1.00 83.12 153 LEU A C 1
ATOM 1129 O O . LEU A 1 153 ? -28.001 -18.175 52.786 1.00 83.12 153 LEU A O 1
ATOM 1133 N N . THR A 1 154 ? -29.089 -17.404 54.599 1.00 82.19 154 THR A N 1
ATOM 1134 C CA . THR A 1 154 ? -29.617 -16.196 53.950 1.00 82.19 154 THR A CA 1
ATOM 1135 C C . THR A 1 154 ? -28.483 -15.257 53.543 1.00 82.19 154 THR A C 1
ATOM 1137 O O . THR A 1 154 ? -28.455 -14.801 52.406 1.00 82.19 154 THR A O 1
ATOM 1140 N N . VAL A 1 155 ? -27.480 -15.043 54.405 1.00 80.44 155 VAL A N 1
ATOM 1141 C CA . VAL A 1 155 ? -26.289 -14.241 54.063 1.00 80.44 155 VAL A CA 1
ATOM 1142 C C . VAL A 1 155 ? -25.544 -14.822 52.855 1.00 80.44 155 VAL A C 1
ATOM 1144 O O . VAL A 1 155 ? -25.166 -14.075 51.953 1.00 80.44 155 VAL A O 1
ATOM 1147 N N . ALA A 1 156 ? -25.347 -16.143 52.798 1.00 80.06 156 ALA A N 1
ATOM 1148 C CA . ALA A 1 156 ? -24.703 -16.796 51.657 1.00 80.06 156 ALA A CA 1
ATOM 1149 C C . ALA A 1 156 ? -25.533 -16.676 50.361 1.00 80.06 156 ALA A C 1
ATOM 1151 O O . ALA A 1 156 ? -24.971 -16.461 49.281 1.00 80.06 156 ALA A O 1
ATOM 1152 N N . LEU A 1 157 ? -26.862 -16.777 50.464 1.00 81.56 157 LEU A N 1
ATOM 1153 C CA . LEU A 1 157 ? -27.777 -16.608 49.337 1.00 81.56 157 LEU A CA 1
ATOM 1154 C C . LEU A 1 157 ? -27.738 -15.173 48.796 1.00 81.56 157 LEU A C 1
ATOM 1156 O O . LEU A 1 157 ? -27.488 -14.988 47.608 1.00 81.56 157 LEU A O 1
ATOM 1160 N N . THR A 1 158 ? -27.842 -14.166 49.666 1.00 76.75 158 THR A N 1
ATOM 1161 C CA . THR A 1 158 ? -27.782 -12.750 49.273 1.00 76.75 158 THR A CA 1
ATOM 1162 C C . THR A 1 158 ? -26.449 -12.384 48.609 1.00 76.75 158 THR A C 1
ATOM 1164 O O . THR A 1 158 ? -26.416 -11.583 47.677 1.00 76.75 158 THR A O 1
ATOM 1167 N N . GLN A 1 159 ? -25.326 -12.983 49.030 1.00 79.88 159 GLN A N 1
ATOM 1168 C CA . GLN A 1 159 ? -24.041 -12.795 48.334 1.00 79.88 159 GLN A CA 1
ATOM 1169 C C . GLN A 1 159 ? -24.040 -13.407 46.923 1.00 79.88 159 GLN A C 1
ATOM 1171 O O . GLN A 1 159 ? -23.460 -12.827 46.007 1.00 79.88 159 GLN A O 1
ATOM 1176 N N . THR A 1 160 ? -24.720 -14.541 46.731 1.00 82.62 160 THR A N 1
ATOM 1177 C CA . THR A 1 160 ? -24.844 -15.208 45.422 1.00 82.62 160 THR A CA 1
ATOM 1178 C C . THR A 1 160 ? -25.727 -14.410 44.463 1.00 82.62 160 THR A C 1
ATOM 1180 O O . THR A 1 160 ? -25.387 -14.253 43.290 1.00 82.62 160 THR A O 1
ATOM 1183 N N . GLU A 1 161 ? -26.845 -13.880 44.961 1.00 80.88 161 GLU A N 1
ATOM 1184 C CA . GLU A 1 161 ? -27.748 -13.004 44.205 1.00 80.88 161 GLU A CA 1
ATOM 1185 C C . GLU A 1 161 ? -27.007 -11.747 43.745 1.00 80.88 161 GLU A C 1
ATOM 1187 O O . GLU A 1 161 ? -26.990 -11.437 42.556 1.00 80.88 161 GLU A O 1
ATOM 1192 N N . ARG A 1 162 ? -26.253 -11.114 44.649 1.00 74.81 162 ARG A N 1
ATOM 1193 C CA . ARG A 1 162 ? -25.441 -9.935 44.330 1.00 74.81 162 ARG A CA 1
ATOM 1194 C C . ARG A 1 162 ? -24.340 -10.210 43.301 1.00 74.81 162 ARG A C 1
ATOM 1196 O O . ARG A 1 162 ? -24.036 -9.354 42.475 1.00 74.81 162 ARG A O 1
ATOM 1203 N N . LEU A 1 163 ? -23.726 -11.394 43.336 1.00 81.94 163 LEU A N 1
ATOM 1204 C CA . LEU A 1 163 ? -22.745 -11.802 42.326 1.00 81.94 163 LEU A CA 1
ATOM 1205 C C . LEU A 1 163 ? -23.418 -12.045 40.965 1.00 81.94 163 LEU A C 1
ATOM 1207 O O . LEU A 1 163 ? -22.840 -11.708 39.933 1.00 81.94 163 LEU A O 1
ATOM 1211 N N . SER A 1 164 ? -24.645 -12.572 40.964 1.00 79.19 164 SER A N 1
ATOM 1212 C CA . SER A 1 164 ? -25.447 -12.781 39.751 1.00 79.19 164 SER A CA 1
ATOM 1213 C C . SER A 1 164 ? -25.839 -11.452 39.101 1.00 79.19 164 SER A C 1
ATOM 1215 O O . SER A 1 164 ? -25.619 -11.288 37.903 1.00 79.19 164 SER A O 1
ATOM 1217 N N . GLU A 1 165 ? -26.301 -10.477 39.892 1.00 75.44 165 GLU A N 1
ATOM 1218 C CA . GLU A 1 165 ? -26.581 -9.108 39.430 1.00 75.44 165 GLU A CA 1
ATOM 1219 C C . GLU A 1 165 ? -25.339 -8.457 38.804 1.00 75.44 165 GLU A C 1
ATOM 1221 O O . GLU A 1 165 ? -25.407 -7.906 37.709 1.00 75.44 165 GLU A O 1
ATOM 1226 N N . LEU A 1 166 ? -24.171 -8.587 39.443 1.00 78.25 166 LEU A N 1
ATOM 1227 C CA . LEU A 1 166 ? -22.918 -8.015 38.936 1.00 78.25 166 LEU A CA 1
ATOM 1228 C C . LEU A 1 166 ? -22.491 -8.648 37.598 1.00 78.25 166 LEU A C 1
ATOM 1230 O O . LEU A 1 166 ? -22.000 -7.956 36.705 1.00 78.25 166 LEU A O 1
ATOM 1234 N N . VAL A 1 167 ? -22.689 -9.959 37.432 1.00 81.06 167 VAL A N 1
ATOM 1235 C CA . VAL A 1 167 ? -22.431 -10.657 36.161 1.00 81.06 167 VAL A CA 1
ATOM 1236 C C . VAL A 1 167 ? -23.412 -10.216 35.075 1.00 81.06 167 VAL A C 1
ATOM 1238 O O . VAL A 1 167 ? -23.006 -10.048 33.924 1.00 81.06 167 VAL A O 1
ATOM 1241 N N . GLU A 1 168 ? -24.682 -10.016 35.415 1.00 79.44 168 GLU A N 1
ATOM 1242 C CA . GLU A 1 168 ? -25.701 -9.560 34.471 1.00 79.44 168 GLU A CA 1
ATOM 1243 C C . GLU A 1 168 ? -25.435 -8.120 34.010 1.00 79.44 168 GLU A C 1
ATOM 1245 O O . GLU A 1 168 ? -25.404 -7.870 32.803 1.00 79.44 168 GLU A O 1
ATOM 1250 N N . ASP A 1 169 ? -25.073 -7.222 34.932 1.00 74.56 169 ASP A N 1
ATOM 1251 C CA . ASP A 1 169 ? -24.604 -5.862 34.633 1.00 74.56 169 ASP A CA 1
ATOM 1252 C C . ASP A 1 169 ? -23.375 -5.869 33.702 1.00 74.56 169 ASP A C 1
ATOM 1254 O O . ASP A 1 169 ? -23.273 -5.069 32.765 1.00 74.56 169 ASP A O 1
ATOM 1258 N N . LEU A 1 170 ? -22.432 -6.794 33.922 1.00 75.88 170 LEU A N 1
ATOM 1259 C CA . LEU A 1 170 ? -21.243 -6.956 33.082 1.00 75.88 170 LEU A CA 1
ATOM 1260 C C . LEU A 1 170 ? -21.592 -7.439 31.665 1.00 75.88 170 LEU A C 1
ATOM 1262 O O . LEU A 1 170 ? -21.016 -6.970 30.678 1.00 75.88 170 LEU A O 1
ATOM 1266 N N . LEU A 1 171 ? -22.509 -8.401 31.552 1.00 73.75 171 LEU A N 1
ATOM 1267 C CA . LEU A 1 171 ? -22.974 -8.929 30.270 1.00 73.75 171 LEU A CA 1
ATOM 1268 C C . LEU A 1 171 ? -23.749 -7.875 29.488 1.00 73.75 171 LEU A C 1
ATOM 1270 O O . LEU A 1 171 ? -23.559 -7.765 28.272 1.00 73.75 171 LEU A O 1
ATOM 1274 N N . ASP A 1 172 ? -24.569 -7.083 30.176 1.00 70.56 172 ASP A N 1
ATOM 1275 C CA . ASP A 1 172 ? -25.202 -5.912 29.595 1.00 70.56 172 ASP A CA 1
ATOM 1276 C C . ASP A 1 172 ? -24.123 -4.964 29.067 1.00 70.56 172 ASP A C 1
ATOM 1278 O O . ASP A 1 172 ? -24.138 -4.688 27.869 1.00 70.56 172 ASP A O 1
ATOM 1282 N N . LEU A 1 173 ? -23.110 -4.603 29.871 1.00 70.94 173 LEU A N 1
ATOM 1283 C CA . LEU A 1 173 ? -21.979 -3.754 29.462 1.00 70.94 173 LEU A CA 1
ATOM 1284 C C . LEU A 1 173 ? -21.241 -4.280 28.214 1.00 70.94 173 LEU A C 1
ATOM 1286 O O . LEU A 1 173 ? -20.969 -3.519 27.282 1.00 70.94 173 LEU A O 1
ATOM 1290 N N . SER A 1 174 ? -20.952 -5.582 28.154 1.00 69.31 174 SER A N 1
ATOM 1291 C CA . SER A 1 174 ? -20.290 -6.216 27.005 1.00 69.31 174 SER A CA 1
ATOM 1292 C C . SER A 1 174 ? -21.128 -6.134 25.724 1.00 69.31 174 SER A C 1
ATOM 1294 O O . SER A 1 174 ? -20.589 -5.883 24.642 1.00 69.31 174 SER A O 1
ATOM 1296 N N . ARG A 1 175 ? -22.457 -6.282 25.828 1.00 67.94 175 ARG A N 1
ATOM 1297 C CA . ARG A 1 175 ? -23.374 -6.097 24.691 1.00 67.94 175 ARG A CA 1
ATOM 1298 C C . ARG A 1 175 ? -23.387 -4.646 24.202 1.00 67.94 175 ARG A C 1
ATOM 1300 O O . ARG A 1 175 ? -23.584 -4.431 23.002 1.00 67.94 175 ARG A O 1
ATOM 1307 N N . LEU A 1 176 ? -23.127 -3.675 25.088 1.00 65.00 176 LEU A N 1
ATOM 1308 C CA . LEU A 1 176 ? -23.009 -2.252 24.733 1.00 65.00 176 LEU A CA 1
ATOM 1309 C C . LEU A 1 176 ? -21.787 -1.984 23.853 1.00 65.00 176 LEU A C 1
ATOM 1311 O O . LEU A 1 176 ? -21.916 -1.308 22.834 1.00 65.00 176 LEU A O 1
ATOM 1315 N N . GLU A 1 177 ? -20.618 -2.524 24.213 1.00 62.94 177 GLU A N 1
ATOM 1316 C CA . GLU A 1 177 ? -19.366 -2.310 23.463 1.00 62.94 177 GLU A CA 1
ATOM 1317 C C . GLU A 1 177 ? -19.394 -2.959 22.070 1.00 62.94 177 GLU A C 1
ATOM 1319 O O . GLU A 1 177 ? -18.744 -2.474 21.146 1.00 62.94 177 GLU A O 1
ATOM 1324 N N . GLY A 1 178 ? -20.207 -4.004 21.882 1.00 60.97 178 GLY A N 1
ATOM 1325 C CA . GLY A 1 178 ? -20.426 -4.636 20.579 1.00 60.97 178 GLY A CA 1
ATOM 1326 C C . GLY A 1 178 ? -21.325 -3.851 19.611 1.00 60.97 178 GLY A C 1
ATOM 1327 O O . GLY A 1 178 ? -21.447 -4.250 18.455 1.00 60.97 178 GLY A O 1
ATOM 1328 N N . GLY A 1 179 ? -21.980 -2.765 20.050 1.00 56.41 179 GLY A N 1
ATOM 1329 C CA . GLY A 1 179 ? -22.880 -1.960 19.207 1.00 56.41 179 GLY A CA 1
ATOM 1330 C C . GLY A 1 179 ? -24.157 -2.684 18.750 1.00 56.41 179 GLY A C 1
ATOM 1331 O O . GLY A 1 179 ? -24.828 -2.239 17.821 1.00 56.41 179 GLY A O 1
ATOM 1332 N N . THR A 1 180 ? -24.500 -3.812 19.376 1.00 47.50 180 THR A N 1
ATOM 1333 C CA . THR A 1 180 ? -25.520 -4.751 18.869 1.00 47.50 180 THR A CA 1
ATOM 1334 C C . THR A 1 180 ? -26.937 -4.508 19.401 1.00 47.50 180 THR A C 1
ATOM 1336 O O . THR A 1 180 ? -27.871 -5.203 18.998 1.00 47.50 180 THR A O 1
ATOM 1339 N N . SER A 1 181 ? -27.133 -3.543 20.301 1.00 57.56 181 SER A N 1
ATOM 1340 C CA . SER A 1 181 ? -28.421 -3.332 20.972 1.00 57.56 181 SER A CA 1
ATOM 1341 C C . SER A 1 181 ? -29.390 -2.527 20.099 1.00 57.56 181 SER A C 1
ATOM 1343 O O . SER A 1 181 ? -29.332 -1.300 20.053 1.00 57.56 181 SER A O 1
ATOM 1345 N N . ARG A 1 182 ? -30.302 -3.216 19.401 1.00 62.81 182 ARG A N 1
ATOM 1346 C CA . ARG A 1 182 ? -31.488 -2.591 18.789 1.00 62.81 182 ARG A CA 1
ATOM 1347 C C . ARG A 1 182 ? -32.523 -2.305 19.881 1.00 62.81 182 ARG A C 1
ATOM 1349 O O . ARG A 1 182 ? -32.829 -3.205 20.653 1.00 62.81 182 ARG A O 1
ATOM 1356 N N . LEU A 1 183 ? -33.045 -1.078 19.931 1.00 77.88 183 LEU A N 1
ATOM 1357 C CA . LEU A 1 183 ? -34.156 -0.711 20.816 1.00 77.88 183 LEU A CA 1
ATOM 1358 C C . LEU A 1 183 ? -35.468 -1.308 20.296 1.00 77.88 183 LEU A C 1
ATOM 1360 O O . LEU A 1 183 ? -35.766 -1.167 19.106 1.00 77.88 183 LEU A O 1
ATOM 1364 N N . ASP A 1 184 ? -36.258 -1.911 21.183 1.00 82.50 184 ASP A N 1
ATOM 1365 C CA . ASP A 1 184 ? -37.622 -2.346 20.868 1.00 82.50 184 ASP A CA 1
ATOM 1366 C C . ASP A 1 184 ? -38.623 -1.233 21.207 1.00 82.50 184 ASP A C 1
ATOM 1368 O O . ASP A 1 184 ? -39.133 -1.127 22.323 1.00 82.50 184 ASP A O 1
ATOM 1372 N N . ILE A 1 185 ? -38.839 -0.326 20.253 1.00 87.25 185 ILE A N 1
ATOM 1373 C CA . ILE A 1 185 ? -39.627 0.890 20.477 1.00 87.25 185 ILE A CA 1
ATOM 1374 C C . ILE A 1 185 ? -41.127 0.577 20.462 1.00 87.25 185 ILE A C 1
ATOM 1376 O O . ILE A 1 185 ? -41.689 0.199 19.435 1.00 87.25 185 ILE A O 1
ATOM 1380 N N . SER A 1 186 ? -41.793 0.848 21.581 1.00 88.69 186 SER A N 1
ATOM 1381 C CA . SER A 1 186 ? -43.243 0.746 21.754 1.00 88.69 186 SER A CA 1
ATOM 1382 C C . SER A 1 186 ? -43.812 2.001 22.423 1.00 88.69 186 SER A C 1
ATOM 1384 O O . SER A 1 186 ? -43.078 2.842 22.946 1.00 88.69 186 SER A O 1
ATOM 1386 N N . GLU A 1 187 ? -45.133 2.169 22.360 1.00 91.38 187 GLU A N 1
ATOM 1387 C CA . GLU A 1 187 ? -45.829 3.244 23.069 1.00 91.38 187 GLU A CA 1
ATOM 1388 C C . GLU A 1 187 ? -45.989 2.880 24.550 1.00 91.38 187 GLU A C 1
ATOM 1390 O O . GLU A 1 187 ? -46.531 1.828 24.892 1.00 91.38 187 GLU A O 1
ATOM 1395 N N . ILE A 1 188 ? -45.517 3.760 25.431 1.00 91.31 188 ILE A N 1
ATOM 1396 C CA . ILE A 1 188 ? -45.431 3.526 26.872 1.00 91.31 188 ILE A CA 1
ATOM 1397 C C . ILE A 1 188 ? -46.282 4.559 27.603 1.00 91.31 188 ILE A C 1
ATOM 1399 O O . ILE A 1 188 ? -46.146 5.762 27.380 1.00 91.31 188 ILE A O 1
ATOM 1403 N N . ASP A 1 189 ? -47.132 4.078 28.510 1.00 92.06 189 ASP A N 1
ATOM 1404 C CA . ASP A 1 189 ? -47.786 4.905 29.524 1.00 92.06 189 ASP A CA 1
ATOM 1405 C C . ASP A 1 189 ? -46.800 5.199 30.666 1.00 92.06 189 ASP A C 1
ATOM 1407 O O . ASP A 1 189 ? -46.401 4.295 31.407 1.00 92.06 189 ASP A O 1
ATOM 1411 N N . VAL A 1 190 ? -46.380 6.463 30.784 1.00 90.19 190 VAL A N 1
ATOM 1412 C CA . VAL A 1 190 ? -45.331 6.884 31.728 1.00 90.19 190 VAL A CA 1
ATOM 1413 C C . VAL A 1 190 ? -45.795 6.734 33.176 1.00 90.19 190 VAL A C 1
ATOM 1415 O O . VAL A 1 190 ? -45.013 6.316 34.029 1.00 90.19 190 VAL A O 1
ATOM 1418 N N . ALA A 1 191 ? -47.072 7.014 33.454 1.00 89.19 191 ALA A N 1
ATOM 1419 C CA . ALA A 1 191 ? -47.634 6.861 34.792 1.00 89.19 191 ALA A CA 1
ATOM 1420 C C . ALA A 1 191 ? -47.617 5.390 35.230 1.00 89.19 191 ALA A C 1
ATOM 1422 O O . ALA A 1 191 ? -47.128 5.076 36.316 1.00 89.19 191 ALA A O 1
ATOM 1423 N N . GLY A 1 192 ? -48.074 4.481 34.360 1.00 88.25 192 GLY A N 1
ATOM 1424 C CA . GLY A 1 192 ? -48.031 3.042 34.611 1.00 88.25 192 GLY A CA 1
ATOM 1425 C C . GLY A 1 192 ? -46.615 2.513 34.858 1.00 88.25 192 GLY A C 1
ATOM 1426 O O . GLY A 1 192 ? -46.410 1.739 35.791 1.00 88.25 192 GLY A O 1
ATOM 1427 N N . LEU A 1 193 ? -45.629 2.969 34.077 1.00 90.06 193 LEU A N 1
ATOM 1428 C CA . LEU A 1 193 ? -44.229 2.567 34.244 1.00 90.06 193 LEU A CA 1
ATOM 1429 C C . LEU A 1 193 ? -43.651 3.012 35.600 1.00 90.06 193 LEU A C 1
ATOM 1431 O O . LEU A 1 193 ? -43.033 2.208 36.296 1.00 90.06 193 LEU A O 1
ATOM 1435 N N . ILE A 1 194 ? -43.876 4.271 35.995 1.00 91.44 194 ILE A N 1
ATOM 1436 C CA . ILE A 1 194 ? -43.373 4.813 37.267 1.00 91.44 194 ILE A CA 1
ATOM 1437 C C . ILE A 1 194 ? -44.056 4.137 38.459 1.00 91.44 194 ILE A C 1
ATOM 1439 O O . ILE A 1 194 ? -43.384 3.786 39.426 1.00 91.44 194 ILE A O 1
ATOM 1443 N N . HIS A 1 195 ? -45.373 3.920 38.400 1.00 89.25 195 HIS A N 1
ATOM 1444 C CA . HIS A 1 195 ? -46.095 3.227 39.467 1.00 89.25 195 HIS A CA 1
ATOM 1445 C C . HIS A 1 195 ? -45.642 1.776 39.633 1.00 89.25 195 HIS A C 1
ATOM 1447 O O . HIS A 1 195 ? -45.531 1.314 40.768 1.00 89.25 195 HIS A O 1
ATOM 1453 N N . GLN A 1 196 ? -45.352 1.080 38.530 1.00 87.06 196 GLN A N 1
ATOM 1454 C CA . GLN A 1 196 ? -44.800 -0.270 38.575 1.00 87.06 196 GLN A CA 1
ATOM 1455 C C . GLN A 1 196 ? -43.419 -0.273 39.250 1.00 87.06 196 GLN A C 1
ATOM 1457 O O . GLN A 1 196 ? -43.235 -0.974 40.242 1.00 87.06 196 GLN A O 1
ATOM 1462 N N . ALA A 1 197 ? -42.490 0.570 38.786 1.00 87.06 197 ALA A N 1
ATOM 1463 C CA . ALA A 1 197 ? -41.135 0.641 39.337 1.00 87.06 197 ALA A CA 1
ATOM 1464 C C . ALA A 1 197 ? -41.116 1.078 40.816 1.00 87.06 197 ALA A C 1
ATOM 1466 O O . ALA A 1 197 ? -40.389 0.513 41.628 1.00 87.06 197 ALA A O 1
ATOM 1467 N N . ALA A 1 198 ? -41.960 2.040 41.204 1.00 86.38 198 ALA A N 1
ATOM 1468 C CA . ALA A 1 198 ? -42.111 2.446 42.602 1.00 86.38 198 ALA A CA 1
ATOM 1469 C C . ALA A 1 198 ? -42.755 1.346 43.466 1.00 86.38 198 ALA A C 1
ATOM 1471 O O . ALA A 1 198 ? -42.461 1.249 44.653 1.00 86.38 198 ALA A O 1
ATOM 1472 N N . GLY A 1 199 ? -43.639 0.523 42.893 1.00 83.25 199 GLY A N 1
ATOM 1473 C CA . GLY A 1 199 ? -44.208 -0.648 43.560 1.00 83.25 199 GLY A CA 1
ATOM 1474 C C . GLY A 1 199 ? -43.155 -1.720 43.834 1.00 83.25 199 GLY A C 1
ATOM 1475 O O . GLY A 1 199 ? -43.069 -2.210 44.956 1.00 83.25 199 GLY A O 1
ATOM 1476 N N . GLU A 1 200 ? -42.315 -2.021 42.844 1.00 82.69 200 GLU A N 1
ATOM 1477 C CA . GLU A 1 200 ? -41.183 -2.947 42.972 1.00 82.69 200 GLU A CA 1
ATOM 1478 C C . GLU A 1 200 ? -40.165 -2.439 44.009 1.00 82.69 200 GLU A C 1
ATOM 1480 O O . GLU A 1 200 ? -39.784 -3.176 44.916 1.00 82.69 200 GLU A O 1
ATOM 1485 N N . ALA A 1 201 ? -39.828 -1.146 43.980 1.00 80.81 201 ALA A N 1
ATOM 1486 C CA . ALA A 1 201 ? -38.923 -0.522 44.947 1.00 80.81 201 ALA A CA 1
ATOM 1487 C C . ALA A 1 201 ? -39.486 -0.424 46.383 1.00 80.81 201 ALA A C 1
ATOM 1489 O O . ALA A 1 201 ? -38.732 -0.165 47.314 1.00 80.81 201 ALA A O 1
ATOM 1490 N N . ARG A 1 202 ? -40.794 -0.626 46.605 1.00 80.69 202 ARG A N 1
ATOM 1491 C CA . ARG A 1 202 ? -41.367 -0.754 47.964 1.00 80.69 202 ARG A CA 1
ATOM 1492 C C . ARG A 1 202 ? -41.139 -2.140 48.561 1.00 80.69 202 ARG A C 1
ATOM 1494 O O . ARG A 1 202 ? -41.128 -2.282 49.781 1.00 80.69 202 ARG A O 1
ATOM 1501 N N . LEU A 1 203 ? -40.979 -3.161 47.719 1.00 74.81 203 LEU A N 1
ATOM 1502 C CA . LEU A 1 203 ? -40.826 -4.551 48.154 1.00 74.81 203 LEU A CA 1
ATOM 1503 C C . LEU A 1 203 ? -39.419 -4.851 48.691 1.00 74.81 203 LEU A C 1
ATOM 1505 O O . LEU A 1 203 ? -39.247 -5.837 49.398 1.00 74.81 203 LEU A O 1
ATOM 1509 N N . THR A 1 204 ? -38.434 -3.983 48.437 1.00 68.62 204 THR A N 1
ATOM 1510 C CA . THR A 1 204 ? -37.056 -4.099 48.956 1.00 68.62 204 THR A CA 1
ATOM 1511 C C . THR A 1 204 ? -36.923 -3.796 50.458 1.00 68.62 204 THR A C 1
ATOM 1513 O O . THR A 1 204 ? -35.825 -3.874 51.007 1.00 68.62 204 THR A O 1
ATOM 1516 N N . GLY A 1 205 ? -38.027 -3.502 51.159 1.00 58.09 205 GLY A N 1
ATOM 1517 C CA . GLY A 1 205 ? -38.110 -3.611 52.622 1.00 58.09 205 GLY A CA 1
ATOM 1518 C C . GLY A 1 205 ? -37.533 -2.444 53.432 1.00 58.09 205 GLY A C 1
ATOM 1519 O O . GLY A 1 205 ? -37.328 -2.592 54.636 1.00 58.09 205 GLY A O 1
ATOM 1520 N N . ARG A 1 206 ? -37.274 -1.284 52.813 1.00 69.19 206 ARG A N 1
ATOM 1521 C CA . ARG A 1 206 ? -36.844 -0.060 53.516 1.00 69.19 206 ARG A CA 1
ATOM 1522 C C . ARG A 1 206 ? -38.011 0.903 53.741 1.00 69.19 206 ARG A C 1
ATOM 1524 O O . ARG A 1 206 ? -38.867 1.057 52.875 1.00 69.19 206 ARG A O 1
ATOM 1531 N N . ASP A 1 207 ? -38.019 1.571 54.895 1.00 76.88 207 ASP A N 1
ATOM 1532 C CA . ASP A 1 207 ? -39.053 2.536 55.290 1.00 76.88 207 ASP A CA 1
ATOM 1533 C C . ASP A 1 207 ? -38.874 3.868 54.539 1.00 76.88 207 ASP A C 1
ATOM 1535 O O . ASP A 1 207 ? -38.272 4.807 55.054 1.00 76.88 207 ASP A O 1
ATOM 1539 N N . VAL A 1 208 ? -39.305 3.920 53.275 1.00 82.69 208 VAL A N 1
ATOM 1540 C CA . VAL A 1 208 ? -39.224 5.106 52.409 1.00 82.69 208 VAL A CA 1
ATOM 1541 C C . VAL A 1 208 ? -40.570 5.325 51.720 1.00 82.69 208 VAL A C 1
ATOM 1543 O O . VAL A 1 208 ? -41.182 4.400 51.180 1.00 82.69 208 VAL A O 1
ATOM 1546 N N . THR A 1 209 ? -41.049 6.567 51.721 1.00 85.69 209 THR A N 1
ATOM 1547 C CA . THR A 1 209 ? -42.310 6.948 51.075 1.00 85.69 209 THR A CA 1
ATOM 1548 C C . THR A 1 209 ? -42.063 7.439 49.650 1.00 85.69 209 THR A C 1
ATOM 1550 O O . THR A 1 209 ? -41.143 8.207 49.395 1.00 85.69 209 THR A O 1
ATOM 1553 N N . PHE A 1 210 ? -42.890 7.010 48.694 1.00 87.31 210 PHE A N 1
ATOM 1554 C CA . PHE A 1 210 ? -42.777 7.442 47.295 1.00 87.31 210 PHE A CA 1
ATOM 1555 C C . PHE A 1 210 ? -43.902 8.412 46.946 1.00 87.31 210 PHE A C 1
ATOM 1557 O O . PHE A 1 210 ? -45.075 8.029 46.995 1.00 87.31 210 PHE A O 1
ATOM 1564 N N . ALA A 1 211 ? -43.544 9.634 46.554 1.00 88.12 211 ALA A N 1
ATOM 1565 C CA . ALA A 1 211 ? -44.469 10.651 46.067 1.00 88.12 211 ALA A CA 1
ATOM 1566 C C . ALA A 1 211 ? -44.349 10.769 44.540 1.00 88.12 211 ALA A C 1
ATOM 1568 O O . ALA A 1 211 ? -43.347 11.263 44.030 1.00 88.12 211 ALA A O 1
ATOM 1569 N N . VAL A 1 212 ? -45.363 10.303 43.806 1.00 88.50 212 VAL A N 1
ATOM 1570 C CA . VAL A 1 212 ? -45.365 10.277 42.334 1.00 88.50 212 VAL A CA 1
ATOM 1571 C C . VAL A 1 212 ? -46.237 11.405 41.788 1.00 88.50 212 VAL A C 1
ATOM 1573 O O . VAL A 1 212 ? -47.416 11.489 42.122 1.00 88.50 212 VAL A O 1
ATOM 1576 N N . THR A 1 213 ? -45.673 12.252 40.925 1.00 88.06 213 THR A N 1
ATOM 1577 C CA . THR A 1 213 ? -46.391 13.328 40.226 1.00 88.06 213 THR A CA 1
ATOM 1578 C C . THR A 1 213 ? -46.183 13.209 38.719 1.00 88.06 213 THR A C 1
ATOM 1580 O O . THR A 1 213 ? -45.115 13.525 38.203 1.00 88.06 213 THR A O 1
ATOM 1583 N N . THR A 1 214 ? -47.203 12.782 37.978 1.00 87.06 214 THR A N 1
ATOM 1584 C CA . THR A 1 214 ? -47.122 12.622 36.516 1.00 87.06 214 THR A CA 1
ATOM 1585 C C . THR A 1 214 ? -48.193 13.433 35.808 1.00 87.06 214 THR A C 1
ATOM 1587 O O . THR A 1 214 ? -49.333 13.499 36.270 1.00 87.06 214 THR A O 1
ATOM 1590 N N . SER A 1 215 ? -47.859 14.000 34.648 1.00 83.75 215 SER A N 1
ATOM 1591 C CA . SER A 1 215 ? -48.858 14.648 33.790 1.00 83.75 215 SER A CA 1
ATOM 1592 C C . SER A 1 215 ? -49.909 13.626 33.305 1.00 83.75 215 SER A C 1
ATOM 1594 O O . SER A 1 215 ? -49.521 12.568 32.802 1.00 83.75 215 SER A O 1
ATOM 1596 N N . PRO A 1 216 ? -51.225 13.894 33.436 1.00 77.94 216 PRO A N 1
ATOM 1597 C CA . PRO A 1 216 ? -52.266 12.933 33.063 1.00 77.94 216 PRO A CA 1
ATOM 1598 C C . PRO A 1 216 ? -52.207 12.537 31.580 1.00 77.94 216 PRO A C 1
ATOM 1600 O O . PRO A 1 216 ? -52.133 13.404 30.711 1.00 77.94 216 PRO A O 1
ATOM 1603 N N . GLY A 1 217 ? -52.276 11.234 31.283 1.00 78.62 217 GLY A N 1
ATOM 1604 C CA . GLY A 1 217 ? -52.347 10.709 29.909 1.00 78.62 217 GLY A CA 1
ATOM 1605 C C . GLY A 1 217 ? -51.045 10.791 29.102 1.00 78.62 217 GLY A C 1
ATOM 1606 O O . GLY A 1 217 ? -51.073 10.664 27.878 1.00 78.62 217 GLY A O 1
ATOM 1607 N N . MET A 1 218 ? -49.908 11.019 29.761 1.00 85.19 218 MET A N 1
ATOM 1608 C CA . MET A 1 218 ? -48.605 11.144 29.115 1.00 85.19 218 MET A CA 1
ATOM 1609 C C . MET A 1 218 ? -48.124 9.811 28.523 1.00 85.19 218 MET A C 1
ATOM 1611 O O . MET A 1 218 ? -47.854 8.849 29.245 1.00 85.19 218 MET A O 1
ATOM 1615 N N . ARG A 1 219 ? -47.968 9.785 27.195 1.00 88.62 219 ARG A N 1
ATOM 1616 C CA . ARG A 1 219 ? -47.481 8.628 26.435 1.00 88.62 219 ARG A CA 1
ATOM 1617 C C . ARG A 1 219 ? -46.237 8.987 25.634 1.00 88.62 219 ARG A C 1
ATOM 1619 O O . ARG A 1 219 ? -46.191 10.043 25.004 1.00 88.62 219 ARG A O 1
ATOM 1626 N N . VAL A 1 220 ? -45.236 8.111 25.663 1.00 89.88 220 VAL A N 1
ATOM 1627 C CA . VAL A 1 220 ? -43.936 8.306 24.994 1.00 89.88 220 VAL A CA 1
ATOM 1628 C C . VAL A 1 220 ? -43.561 7.070 24.183 1.00 89.88 220 VAL A C 1
ATOM 1630 O O . VAL A 1 220 ? -44.004 5.967 24.496 1.00 89.88 220 VAL A O 1
ATOM 1633 N N . LEU A 1 221 ? -42.756 7.241 23.133 1.00 89.38 221 LEU A N 1
ATOM 1634 C CA . LEU A 1 221 ? -42.171 6.119 22.395 1.00 89.38 221 LEU A CA 1
ATOM 1635 C C . LEU A 1 221 ? -40.805 5.766 22.987 1.00 89.38 221 LEU A C 1
ATOM 1637 O O . LEU A 1 221 ? -39.937 6.628 23.104 1.00 89.38 221 LEU A O 1
ATOM 1641 N N . GLY A 1 222 ? -40.590 4.499 23.322 1.00 89.75 222 GLY A N 1
ATOM 1642 C CA . GLY A 1 222 ? -39.317 4.029 23.861 1.00 89.75 222 GLY A CA 1
ATOM 1643 C C . GLY A 1 222 ? -39.280 2.519 24.032 1.00 89.75 222 GLY A C 1
ATOM 1644 O O . GLY A 1 222 ? -40.262 1.829 23.766 1.00 89.75 222 GLY A O 1
ATOM 1645 N N . ASP A 1 223 ? -38.145 2.004 24.486 1.00 89.31 223 ASP A N 1
ATOM 1646 C CA . ASP A 1 223 ? -38.028 0.611 24.899 1.00 89.31 223 ASP A CA 1
ATOM 1647 C C . ASP A 1 223 ? -38.481 0.470 26.354 1.00 89.31 223 ASP A C 1
ATOM 1649 O O . ASP A 1 223 ? -37.848 0.989 27.278 1.00 89.31 223 ASP A O 1
ATOM 1653 N N . ARG A 1 224 ? -39.608 -0.221 26.559 1.00 89.56 224 ARG A N 1
ATOM 1654 C CA . ARG A 1 224 ? -40.237 -0.345 27.881 1.00 89.56 224 ARG A CA 1
ATOM 1655 C C . ARG A 1 224 ? -39.314 -1.027 28.885 1.00 89.56 224 ARG A C 1
ATOM 1657 O O . ARG A 1 224 ? -39.257 -0.593 30.032 1.00 89.56 224 ARG A O 1
ATOM 1664 N N . SER A 1 225 ? -38.604 -2.071 28.457 1.00 84.94 225 SER A N 1
ATOM 1665 C CA . SER A 1 225 ? -37.711 -2.843 29.324 1.00 84.94 225 SER A CA 1
ATOM 1666 C C . SER A 1 225 ? -36.519 -1.999 29.776 1.00 84.94 225 SER A C 1
ATOM 1668 O O . SER A 1 225 ? -36.188 -1.956 30.958 1.00 84.94 225 SER A O 1
ATOM 1670 N N . ARG A 1 226 ? -35.937 -1.228 28.852 1.00 87.19 226 ARG A N 1
ATOM 1671 C CA . ARG A 1 226 ? -34.783 -0.370 29.136 1.00 87.19 226 ARG A CA 1
ATOM 1672 C C . ARG A 1 226 ? -35.162 0.857 29.963 1.00 87.19 226 ARG A C 1
ATOM 1674 O O . ARG A 1 226 ? -34.426 1.228 30.870 1.00 87.19 226 ARG A O 1
ATOM 1681 N N . LEU A 1 227 ? -36.316 1.476 29.717 1.00 90.44 227 LEU A N 1
ATOM 1682 C CA . LEU A 1 227 ? -36.786 2.584 30.558 1.00 90.44 227 LEU A CA 1
ATOM 1683 C C . LEU A 1 227 ? -37.183 2.123 31.969 1.00 90.44 227 LEU A C 1
ATOM 1685 O O . LEU A 1 227 ? -36.946 2.860 32.926 1.00 90.44 227 LEU A O 1
ATOM 1689 N N . ALA A 1 228 ? -37.712 0.903 32.122 1.00 88.69 228 ALA A N 1
ATOM 1690 C CA . ALA A 1 228 ? -37.901 0.290 33.437 1.00 88.69 228 ALA A CA 1
ATOM 1691 C C . ALA A 1 228 ? -36.560 0.109 34.168 1.00 88.69 228 ALA A C 1
ATOM 1693 O O . ALA A 1 228 ? -36.461 0.454 35.340 1.00 88.69 228 ALA A O 1
ATOM 1694 N N . GLN A 1 229 ? -35.513 -0.332 33.462 1.00 86.38 229 GLN A N 1
ATOM 1695 C CA . GLN A 1 229 ? -34.156 -0.475 34.008 1.00 86.38 229 GLN A CA 1
ATOM 1696 C C . GLN A 1 229 ? -33.564 0.871 34.469 1.00 86.38 229 GLN A C 1
ATOM 1698 O O . GLN A 1 229 ? -32.957 0.941 35.535 1.00 86.38 229 GLN A O 1
ATOM 1703 N N . VAL A 1 230 ? -33.783 1.966 33.723 1.00 90.31 230 VAL A N 1
ATOM 1704 C CA . VAL A 1 230 ? -33.395 3.322 34.169 1.00 90.31 230 VAL A CA 1
ATOM 1705 C C . VAL A 1 230 ? -34.084 3.670 35.486 1.00 90.31 230 VAL A C 1
ATOM 1707 O O . VAL A 1 230 ? -33.415 4.076 36.431 1.00 90.31 230 VAL A O 1
ATOM 1710 N N . LEU A 1 231 ? -35.405 3.496 35.568 1.00 91.06 231 LEU A N 1
ATOM 1711 C CA . LEU A 1 231 ? -36.164 3.772 36.788 1.00 91.06 231 LEU A CA 1
ATOM 1712 C C . LEU A 1 231 ? -35.702 2.901 37.958 1.00 91.06 231 LEU A C 1
ATOM 1714 O O . LEU A 1 231 ? -35.491 3.436 39.039 1.00 91.06 231 LEU A O 1
ATOM 1718 N N . ALA A 1 232 ? -35.489 1.602 37.744 1.00 87.06 232 ALA A N 1
ATOM 1719 C CA . ALA A 1 232 ? -34.989 0.693 38.770 1.00 87.06 232 ALA A CA 1
ATOM 1720 C C . ALA A 1 232 ? -33.641 1.171 39.332 1.00 87.06 232 ALA A C 1
ATOM 1722 O O . ALA A 1 232 ? -33.506 1.320 40.543 1.00 87.06 232 ALA A O 1
ATOM 1723 N N . ASN A 1 233 ? -32.690 1.533 38.465 1.00 87.31 233 ASN A N 1
ATOM 1724 C CA . ASN A 1 233 ? -31.372 2.018 38.886 1.00 87.31 233 ASN A CA 1
ATOM 1725 C C . ASN A 1 233 ? -31.439 3.355 39.642 1.00 87.31 233 ASN A C 1
ATOM 1727 O O . ASN A 1 233 ? -30.693 3.568 40.597 1.00 87.31 233 ASN A O 1
ATOM 1731 N N . LEU A 1 234 ? -32.319 4.271 39.225 1.00 90.00 234 LEU A N 1
ATOM 1732 C CA . LEU A 1 234 ? -32.498 5.558 39.906 1.00 90.00 234 LEU A CA 1
ATOM 1733 C C . LEU A 1 234 ? -33.193 5.401 41.261 1.00 90.00 234 LEU A C 1
ATOM 1735 O O . LEU A 1 234 ? -32.797 6.054 42.226 1.00 90.00 234 LEU A O 1
ATOM 1739 N N . LEU A 1 235 ? -34.214 4.546 41.337 1.00 89.38 235 LEU A N 1
ATOM 1740 C CA . LEU A 1 235 ? -34.975 4.313 42.561 1.00 89.38 235 LEU A CA 1
ATOM 1741 C C . LEU A 1 235 ? -34.189 3.489 43.576 1.00 89.38 235 LEU A C 1
ATOM 1743 O O . LEU A 1 235 ? -34.227 3.838 44.752 1.00 89.38 235 LEU A O 1
ATOM 1747 N N . ASP A 1 236 ? -33.434 2.474 43.149 1.00 83.56 236 ASP A N 1
ATOM 1748 C CA . ASP A 1 236 ? -32.533 1.733 44.038 1.00 83.56 236 ASP A CA 1
ATOM 1749 C C . ASP A 1 236 ? -31.503 2.677 44.670 1.00 83.56 236 ASP A C 1
ATOM 1751 O O . ASP A 1 236 ? -31.324 2.692 45.888 1.00 83.56 236 ASP A O 1
ATOM 1755 N N . ASN A 1 237 ? -30.916 3.574 43.870 1.00 85.88 237 ASN A N 1
ATOM 1756 C CA . ASN A 1 237 ? -30.002 4.592 44.377 1.00 85.88 237 ASN A CA 1
ATOM 1757 C C . ASN A 1 237 ? -30.690 5.554 45.369 1.00 85.88 237 ASN A C 1
ATOM 1759 O O . ASN A 1 237 ? -30.181 5.786 46.466 1.00 85.88 237 ASN A O 1
ATOM 1763 N N . ALA A 1 238 ? -31.872 6.074 45.026 1.00 86.75 238 ALA A N 1
ATOM 1764 C CA . ALA A 1 238 ? -32.624 6.998 45.878 1.00 86.75 238 ALA A CA 1
ATOM 1765 C C . ALA A 1 238 ? -33.039 6.362 47.220 1.00 86.75 238 ALA A C 1
ATOM 1767 O O . ALA A 1 238 ? -32.887 6.970 48.282 1.00 86.75 238 ALA A O 1
ATOM 1768 N N . VAL A 1 239 ? -33.520 5.117 47.195 1.00 85.50 239 VAL A N 1
ATOM 1769 C CA . VAL A 1 239 ? -33.898 4.333 48.384 1.00 85.50 239 VAL A CA 1
ATOM 1770 C C . VAL A 1 239 ? -32.671 3.960 49.210 1.00 85.50 239 VAL A C 1
ATOM 1772 O O . VAL A 1 239 ? -32.722 3.932 50.443 1.00 85.50 239 VAL A O 1
ATOM 1775 N N . ARG A 1 240 ? -31.540 3.688 48.551 1.00 79.56 240 ARG A N 1
ATOM 1776 C CA . ARG A 1 240 ? -30.294 3.344 49.230 1.00 79.56 240 ARG A CA 1
ATOM 1777 C C . ARG A 1 240 ? -29.768 4.485 50.096 1.00 79.56 240 ARG A C 1
ATOM 1779 O O . ARG A 1 240 ? -29.265 4.212 51.188 1.00 79.56 240 ARG A O 1
ATOM 1786 N N . HIS A 1 241 ? -29.869 5.712 49.593 1.00 82.12 241 HIS A N 1
ATOM 1787 C CA . HIS A 1 241 ? -29.266 6.905 50.185 1.00 82.12 241 HIS A CA 1
ATOM 1788 C C . HIS A 1 241 ? -30.235 7.763 51.011 1.00 82.12 241 HIS A C 1
ATOM 1790 O O . HIS A 1 241 ? -29.780 8.658 51.723 1.00 82.12 241 HIS A O 1
ATOM 1796 N N . SER A 1 242 ? -31.539 7.477 50.971 1.00 84.25 242 SER A N 1
ATOM 1797 C CA . SER A 1 242 ? -32.532 8.157 51.810 1.00 84.25 242 SER A CA 1
ATOM 1798 C C . SER A 1 242 ? -32.481 7.689 53.276 1.00 84.25 242 SER A C 1
ATOM 1800 O O . SER A 1 242 ? -32.274 6.501 53.537 1.00 84.25 242 SER A O 1
ATOM 1802 N N . PRO A 1 243 ? -32.708 8.590 54.251 1.00 82.69 243 PRO A N 1
ATOM 1803 C CA . PRO A 1 243 ? -32.890 8.218 55.653 1.00 82.69 243 PRO A CA 1
ATOM 1804 C C . PRO A 1 243 ? -34.198 7.434 55.865 1.00 82.69 243 PRO A C 1
ATOM 1806 O O . PRO A 1 243 ? -35.132 7.535 55.069 1.00 82.69 243 PRO A O 1
ATOM 1809 N N . ALA A 1 244 ? -34.287 6.673 56.963 1.00 81.00 244 ALA A N 1
ATOM 1810 C CA . ALA A 1 244 ? -35.513 5.964 57.343 1.00 81.00 244 ALA A CA 1
ATOM 1811 C C . ALA A 1 244 ? -36.672 6.950 57.592 1.00 81.00 244 ALA A C 1
ATOM 1813 O O . ALA A 1 244 ? -36.487 7.976 58.248 1.00 81.00 244 ALA A O 1
ATOM 1814 N N . GLY A 1 245 ? -37.850 6.649 57.046 1.00 79.19 245 GLY A N 1
ATOM 1815 C CA . GLY A 1 245 ? -39.016 7.534 57.001 1.00 79.19 245 GLY A CA 1
ATOM 1816 C C . GLY A 1 245 ? -38.928 8.650 55.949 1.00 79.19 245 GLY A C 1
ATOM 1817 O O . GLY A 1 245 ? -39.842 9.471 55.858 1.00 79.19 245 GLY A O 1
ATOM 1818 N N . GLY A 1 246 ? -37.846 8.708 55.163 1.00 82.81 246 GLY A N 1
ATOM 1819 C CA . GLY A 1 246 ? -37.640 9.712 54.119 1.00 82.81 246 GLY A CA 1
ATOM 1820 C C . GLY A 1 246 ? -38.619 9.579 52.949 1.00 82.81 246 GLY A C 1
ATOM 1821 O O . GLY A 1 246 ? -39.266 8.545 52.757 1.00 82.81 246 GLY A O 1
ATOM 1822 N N . ALA A 1 247 ? -38.729 10.636 52.147 1.00 86.62 247 ALA A N 1
ATOM 1823 C CA . ALA A 1 247 ? -39.564 10.665 50.948 1.00 86.62 247 ALA A CA 1
ATOM 1824 C C . ALA A 1 247 ? -38.722 10.754 49.667 1.00 86.62 247 ALA A C 1
ATOM 1826 O O . ALA A 1 247 ? -37.913 11.667 49.515 1.00 86.62 247 ALA A O 1
ATOM 1827 N N . VAL A 1 248 ? -38.969 9.847 48.718 1.00 90.56 248 VAL A N 1
ATOM 1828 C CA . VAL A 1 248 ? -38.450 9.911 47.345 1.00 90.56 248 VAL A CA 1
ATOM 1829 C C . VAL A 1 248 ? -39.538 10.488 46.446 1.00 90.56 248 VAL A C 1
ATOM 1831 O O . VAL A 1 248 ? -40.624 9.918 46.301 1.00 90.56 248 VAL A O 1
ATOM 1834 N N . THR A 1 249 ? -39.255 11.641 45.847 1.00 91.56 249 THR A N 1
ATOM 1835 C CA . THR A 1 249 ? -40.177 12.323 44.935 1.00 91.56 249 THR A CA 1
ATOM 1836 C C . THR A 1 249 ? -39.827 11.968 43.499 1.00 91.56 249 THR A C 1
ATOM 1838 O O . THR A 1 249 ? -38.690 12.158 43.072 1.00 91.56 249 THR A O 1
ATOM 1841 N N . ILE A 1 250 ? -40.809 11.467 42.753 1.00 92.94 250 ILE A N 1
ATOM 1842 C CA . ILE A 1 250 ? -40.681 11.134 41.336 1.00 92.94 250 ILE A CA 1
ATOM 1843 C C . ILE A 1 250 ? -41.641 12.031 40.567 1.00 92.94 250 ILE A C 1
ATOM 1845 O O . ILE A 1 250 ? -42.854 11.966 40.793 1.00 92.94 250 ILE A O 1
ATOM 1849 N N . SER A 1 251 ? -41.137 12.850 39.649 1.00 91.62 251 SER A N 1
ATOM 1850 C CA . SER A 1 251 ? -41.992 13.642 38.768 1.00 91.62 251 SER A CA 1
ATOM 1851 C C . SER A 1 251 ? -41.683 13.423 37.296 1.00 91.62 251 SER A C 1
ATOM 1853 O O . SER A 1 251 ? -40.530 13.293 36.899 1.00 91.62 251 SER A O 1
ATOM 1855 N N . ALA A 1 252 ? -42.733 13.366 36.474 1.00 91.31 252 ALA A N 1
ATOM 1856 C CA . ALA A 1 252 ? -42.602 13.296 35.024 1.00 91.31 252 ALA A CA 1
ATOM 1857 C C . ALA A 1 252 ? -43.486 14.338 34.335 1.00 91.31 252 ALA A C 1
ATOM 1859 O O . ALA A 1 252 ? -44.701 14.406 34.570 1.00 91.31 252 ALA A O 1
ATOM 1860 N N . ALA A 1 253 ? -42.872 15.149 33.473 1.00 88.94 253 ALA A N 1
ATOM 1861 C CA . ALA A 1 253 ? -43.545 16.243 32.785 1.00 88.94 253 ALA A CA 1
ATOM 1862 C C . ALA A 1 253 ? -43.036 16.425 31.344 1.00 88.94 253 ALA A C 1
ATOM 1864 O O . ALA A 1 253 ? -41.846 16.242 31.077 1.00 88.94 253 ALA A O 1
ATOM 1865 N N . PRO A 1 254 ? -43.909 16.810 30.396 1.00 86.00 254 PRO A N 1
ATOM 1866 C CA . PRO A 1 254 ? -43.477 17.254 29.079 1.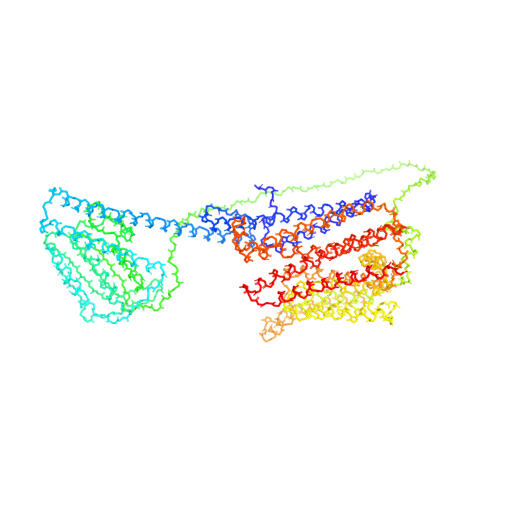00 86.00 254 PRO A CA 1
ATOM 1867 C C . PRO A 1 254 ? -42.747 18.599 29.190 1.00 86.00 254 PRO A C 1
ATOM 1869 O O . PRO A 1 254 ? -43.180 19.501 29.908 1.00 86.00 254 PRO A O 1
ATOM 1872 N N . VAL A 1 255 ? -41.655 18.749 28.444 1.00 82.38 255 VAL A N 1
ATOM 1873 C CA . VAL A 1 255 ? -40.854 19.974 28.386 1.00 82.38 255 VAL A CA 1
ATOM 1874 C C . VAL A 1 255 ? -40.658 20.369 26.926 1.00 82.38 255 VAL A C 1
ATOM 1876 O O . VAL A 1 255 ? -40.249 19.569 26.087 1.00 82.38 255 VAL A O 1
ATOM 1879 N N . LEU A 1 256 ? -40.932 21.633 26.608 1.00 66.31 256 LEU A N 1
ATOM 1880 C CA . LEU A 1 256 ? -40.624 22.187 25.292 1.00 66.31 256 LEU A CA 1
ATOM 1881 C C . LEU A 1 256 ? -39.124 22.489 25.224 1.00 66.31 256 LEU A C 1
ATOM 1883 O O . LEU A 1 256 ? -38.656 23.477 25.787 1.00 66.31 256 LEU A O 1
ATOM 1887 N N . GLY A 1 257 ? -38.370 21.625 24.545 1.00 57.22 257 GLY A N 1
ATOM 1888 C CA . GLY A 1 257 ? -36.936 21.798 24.343 1.00 57.22 257 GLY A CA 1
ATOM 1889 C C . GLY A 1 257 ? -36.616 22.585 23.072 1.00 57.22 257 GLY A C 1
ATOM 1890 O O . GLY A 1 257 ? -37.108 22.264 21.986 1.00 57.22 257 GLY A O 1
ATOM 1891 N N . SER A 1 258 ? -35.734 23.579 23.187 1.00 49.28 258 SER A N 1
ATOM 1892 C CA . SER A 1 258 ? -34.981 24.093 22.039 1.00 49.28 258 SER A CA 1
ATOM 1893 C C . SER A 1 258 ? -33.765 23.190 21.848 1.00 49.28 258 SER A C 1
ATOM 1895 O O . SER A 1 258 ? -32.882 23.171 22.702 1.00 49.28 258 SER A O 1
ATOM 1897 N N . GLY A 1 259 ? -33.723 22.401 20.771 1.00 51.88 259 GLY A N 1
ATOM 1898 C CA . GLY A 1 259 ? -32.540 21.599 20.458 1.00 51.88 259 GLY A CA 1
ATOM 1899 C C . GLY A 1 259 ? -31.317 22.481 20.181 1.00 51.88 259 GLY A C 1
ATOM 1900 O O . GLY A 1 259 ? -31.460 23.634 19.771 1.00 51.88 259 GLY A O 1
ATOM 1901 N N . SER A 1 260 ? -30.115 21.921 20.337 1.00 45.72 260 SER A N 1
ATOM 1902 C CA . SER A 1 260 ? -28.833 22.563 19.990 1.00 45.72 260 SER A CA 1
ATOM 1903 C C . SER A 1 260 ? -28.723 22.998 18.517 1.00 45.72 260 SER A C 1
ATOM 1905 O O . SER A 1 260 ? -27.851 23.791 18.184 1.00 45.72 260 SER A O 1
ATOM 1907 N N . ASP A 1 261 ? -29.638 22.523 17.665 1.00 48.50 261 ASP A N 1
ATOM 1908 C CA . ASP A 1 261 ? -29.735 22.789 16.221 1.00 48.50 261 ASP A CA 1
ATOM 1909 C C . ASP A 1 261 ? -30.895 23.750 15.849 1.00 48.50 261 ASP A C 1
ATOM 1911 O O . ASP A 1 261 ? -31.285 23.863 14.690 1.00 48.50 261 ASP A O 1
ATOM 1915 N N . GLY A 1 262 ? -31.538 24.398 16.832 1.00 47.53 262 GLY A N 1
ATOM 1916 C CA . GLY A 1 262 ? -32.661 25.326 16.607 1.00 47.53 262 GLY A CA 1
ATOM 1917 C C . GLY A 1 262 ? -34.011 24.671 16.260 1.00 47.53 262 GLY A C 1
ATOM 1918 O O . GLY A 1 262 ? -35.023 25.365 16.152 1.00 47.53 262 GLY A O 1
ATOM 1919 N N . ALA A 1 263 ? -34.073 23.342 16.129 1.00 48.72 263 ALA A N 1
ATOM 1920 C CA . ALA A 1 263 ? -35.319 22.601 15.930 1.00 48.72 263 ALA A CA 1
ATOM 1921 C C . ALA A 1 263 ? -36.071 22.380 17.260 1.00 48.72 263 ALA A C 1
ATOM 1923 O O . ALA A 1 263 ? -35.502 21.868 18.230 1.00 48.72 263 ALA A O 1
ATOM 1924 N N . ARG A 1 264 ? -37.370 22.718 17.295 1.00 54.53 264 ARG A N 1
ATOM 1925 C CA . ARG A 1 264 ? -38.288 22.354 18.392 1.00 54.53 264 ARG A CA 1
ATOM 1926 C C . ARG A 1 264 ? -38.405 20.831 18.464 1.00 54.53 264 ARG A C 1
ATOM 1928 O O . ARG A 1 264 ? -38.858 20.212 17.503 1.00 54.53 264 ARG A O 1
ATOM 1935 N N . ARG A 1 265 ? -38.017 20.234 19.592 1.00 62.94 265 ARG A N 1
ATOM 1936 C CA . ARG A 1 265 ? -38.276 18.819 19.893 1.00 62.94 265 ARG A CA 1
ATOM 1937 C C . ARG A 1 265 ? -39.207 18.737 21.096 1.00 62.94 265 ARG A C 1
ATOM 1939 O O . ARG A 1 265 ? -38.965 19.399 22.103 1.00 62.94 265 ARG A O 1
ATOM 1946 N N . ASP A 1 266 ? -40.239 17.907 20.986 1.00 80.44 266 ASP A N 1
ATOM 1947 C CA . ASP A 1 266 ? -41.056 17.521 22.134 1.00 80.44 266 ASP A CA 1
ATOM 1948 C C . ASP A 1 266 ? -40.196 16.620 23.027 1.00 80.44 266 ASP A C 1
ATOM 1950 O O . ASP A 1 266 ? -39.871 15.486 22.656 1.00 80.44 266 ASP A O 1
ATOM 1954 N N . LEU A 1 267 ? -39.762 17.154 24.168 1.00 87.25 267 LEU A N 1
ATOM 1955 C CA . LEU A 1 267 ? -39.001 16.431 25.179 1.00 87.25 267 LEU A CA 1
ATOM 1956 C C . LEU A 1 267 ? -39.896 16.151 26.386 1.00 87.25 267 LEU A C 1
ATOM 1958 O O . LEU A 1 267 ? -40.966 16.737 26.560 1.00 87.25 267 LEU A O 1
ATOM 1962 N N . TRP A 1 268 ? -39.439 15.259 27.246 1.00 90.50 268 TRP A N 1
ATOM 1963 C CA . TRP A 1 268 ? -39.996 15.065 28.568 1.00 90.50 268 TRP A CA 1
ATOM 1964 C C . TRP A 1 268 ? -38.891 14.845 29.586 1.00 90.50 268 TRP A C 1
ATOM 1966 O O . TRP A 1 268 ? -37.814 14.350 29.246 1.00 90.50 268 TRP A O 1
ATOM 1976 N N . THR A 1 269 ? -39.161 15.237 30.827 1.00 92.88 269 THR A N 1
ATOM 1977 C CA . THR A 1 269 ? -38.253 15.021 31.948 1.00 92.88 269 THR A CA 1
ATOM 1978 C C . THR A 1 269 ? -38.831 14.010 32.921 1.00 92.88 269 THR A C 1
ATOM 1980 O O . THR A 1 269 ? -40.042 13.966 33.140 1.00 92.88 269 THR A O 1
ATOM 1983 N N . LEU A 1 270 ? -37.938 13.210 33.492 1.00 94.00 270 LEU A N 1
ATOM 1984 C CA . LEU A 1 270 ? -38.152 12.364 34.653 1.00 94.00 270 LEU A CA 1
ATOM 1985 C C . LEU A 1 270 ? -37.179 12.827 35.735 1.00 94.00 270 LEU A C 1
ATOM 1987 O O . LEU A 1 270 ? -35.965 12.742 35.565 1.00 94.00 270 LEU A O 1
ATOM 1991 N N . ASP A 1 271 ? -37.717 13.314 36.837 1.00 93.19 271 ASP A N 1
ATOM 1992 C CA . ASP A 1 271 ? -36.970 13.793 37.987 1.00 93.19 271 ASP A CA 1
ATOM 1993 C C . ASP A 1 271 ? -37.137 12.800 39.139 1.00 93.19 271 ASP A C 1
ATOM 1995 O O . ASP A 1 271 ? -38.262 12.460 39.509 1.00 93.19 271 ASP A O 1
ATOM 1999 N N . VAL A 1 272 ? -36.022 12.343 39.709 1.00 93.06 272 VAL A N 1
ATOM 2000 C CA . VAL A 1 272 ? -35.981 11.517 40.922 1.00 93.06 272 VAL A CA 1
ATOM 2001 C C . VAL A 1 272 ? -35.192 12.282 41.978 1.00 93.06 272 VAL A C 1
ATOM 2003 O O . VAL A 1 272 ? -34.019 12.597 41.773 1.00 93.06 272 VAL A O 1
ATOM 2006 N N . ILE A 1 273 ? -35.858 12.622 43.079 1.00 91.50 273 ILE A N 1
ATOM 2007 C CA . ILE A 1 273 ? -35.312 13.432 44.171 1.00 91.50 273 ILE A CA 1
ATOM 2008 C C . ILE A 1 273 ? -35.380 12.615 45.457 1.00 91.50 273 ILE A C 1
ATOM 2010 O O . ILE A 1 273 ? -36.469 12.207 45.866 1.00 91.50 273 ILE A O 1
ATOM 2014 N N . ASP A 1 274 ? -34.235 12.402 46.095 1.00 90.50 274 ASP A N 1
ATOM 2015 C CA . ASP A 1 274 ? -34.138 11.778 47.415 1.00 90.50 274 ASP A CA 1
ATOM 2016 C C . ASP A 1 274 ? -33.923 12.806 48.537 1.00 90.50 274 ASP A C 1
ATOM 2018 O O . ASP A 1 274 ? -33.734 13.999 48.287 1.00 90.50 274 ASP A O 1
ATOM 2022 N N . GLN A 1 275 ? -33.988 12.325 49.783 1.00 86.38 275 GLN A N 1
ATOM 2023 C CA . GLN A 1 275 ? -33.716 13.105 50.998 1.00 86.38 275 GLN A CA 1
ATOM 2024 C C . GLN A 1 275 ? -32.386 12.723 51.666 1.00 86.38 275 GLN A C 1
ATOM 2026 O O . GLN A 1 275 ? -32.217 12.857 52.880 1.00 86.38 275 GLN A O 1
ATOM 2031 N N . GLY A 1 276 ? -31.462 12.162 50.884 1.00 83.12 276 GLY A N 1
ATOM 2032 C CA . GLY A 1 276 ? -30.151 11.731 51.345 1.00 83.12 276 GLY A CA 1
ATOM 2033 C C . GLY A 1 276 ? -29.166 12.888 51.555 1.00 83.12 276 GLY A C 1
ATOM 2034 O O . GLY A 1 276 ? -29.523 14.059 51.441 1.00 83.12 276 GLY A O 1
ATOM 2035 N N . PRO A 1 277 ? -27.882 12.588 51.822 1.00 79.88 277 PRO A N 1
ATOM 2036 C CA . PRO A 1 277 ? -26.848 13.604 52.062 1.00 79.88 277 PRO A CA 1
ATOM 2037 C C . PRO A 1 277 ? -26.508 14.467 50.830 1.00 79.88 277 PRO A C 1
ATOM 2039 O O . PRO A 1 277 ? -25.704 15.393 50.938 1.00 79.88 277 PRO A O 1
ATOM 2042 N N . GLY A 1 278 ? -27.103 14.178 49.667 1.00 79.56 278 GLY A N 1
ATOM 2043 C CA . GLY A 1 278 ? -26.767 14.807 48.395 1.00 79.56 278 GLY A CA 1
ATOM 2044 C C . GLY A 1 278 ? -25.461 14.281 47.798 1.00 79.56 278 GLY A C 1
ATOM 2045 O O . GLY A 1 278 ? -24.786 13.419 48.362 1.00 79.56 278 GLY A O 1
ATOM 2046 N N . ILE A 1 279 ? -25.117 14.792 46.616 1.00 79.50 279 ILE A N 1
ATOM 2047 C CA . ILE A 1 279 ? -23.882 14.456 45.898 1.00 79.50 279 ILE A CA 1
ATOM 2048 C C . ILE A 1 279 ? -23.071 15.739 45.723 1.00 79.50 279 ILE A C 1
ATOM 2050 O O . ILE A 1 279 ? -23.617 16.766 45.317 1.00 79.50 279 ILE A O 1
ATOM 2054 N N . ASP A 1 280 ? -21.769 15.673 46.014 1.00 78.81 280 ASP A N 1
ATOM 2055 C CA . ASP A 1 280 ? -20.846 16.793 45.811 1.00 78.81 280 ASP A CA 1
ATOM 2056 C C . ASP A 1 280 ? -20.882 17.252 44.335 1.00 78.81 280 ASP A C 1
ATOM 2058 O O . ASP A 1 280 ? -20.651 16.432 43.436 1.00 78.81 280 ASP A O 1
ATOM 2062 N N . PRO A 1 281 ? -21.130 18.546 44.053 1.00 73.12 281 PRO A N 1
ATOM 2063 C CA . PRO A 1 281 ? -21.094 19.093 42.699 1.00 73.12 281 PRO A CA 1
ATOM 2064 C C . PRO A 1 281 ? -19.798 18.786 41.932 1.00 73.12 281 PRO A C 1
ATOM 2066 O O . PRO A 1 281 ? -19.836 18.642 40.710 1.00 73.12 281 PRO A O 1
ATOM 2069 N N . ALA A 1 282 ? -18.658 18.634 42.620 1.00 74.44 282 ALA A N 1
ATOM 2070 C CA . ALA A 1 282 ? -17.380 18.271 42.003 1.00 74.44 282 ALA A CA 1
ATOM 2071 C C . ALA A 1 282 ? -17.378 16.850 41.400 1.00 74.44 282 ALA A C 1
ATOM 2073 O O . ALA A 1 282 ? -16.585 16.553 40.504 1.00 74.44 282 ALA A O 1
ATOM 2074 N N . LEU A 1 283 ? -18.278 15.974 41.858 1.00 70.06 283 LEU A N 1
ATOM 2075 C CA . LEU A 1 283 ? -18.431 14.601 41.376 1.00 70.06 283 LEU A CA 1
ATOM 2076 C C . LEU A 1 283 ? -19.511 14.454 40.294 1.00 70.06 283 LEU A C 1
ATOM 2078 O O . LEU A 1 283 ? -19.598 13.388 39.688 1.00 70.06 283 LEU A O 1
ATOM 2082 N N . ALA A 1 284 ? -20.280 15.504 39.979 1.00 70.88 284 ALA A N 1
ATOM 2083 C CA . ALA A 1 284 ? -21.440 15.447 39.080 1.00 70.88 284 ALA A CA 1
ATOM 2084 C C . ALA A 1 284 ? -21.151 14.829 37.696 1.00 70.88 284 ALA A C 1
ATOM 2086 O O . ALA A 1 284 ? -22.000 14.143 37.132 1.00 70.88 284 ALA A O 1
ATOM 2087 N N . GLY A 1 285 ? -19.946 15.035 37.150 1.00 67.88 285 GLY A N 1
ATOM 2088 C CA . GLY A 1 285 ? -19.530 14.425 35.881 1.00 67.88 285 GLY A CA 1
ATOM 2089 C C . GLY A 1 285 ? -19.072 12.967 36.001 1.00 67.88 285 GLY A C 1
ATOM 2090 O O . GLY A 1 285 ? -19.217 12.212 35.043 1.00 67.88 285 GLY A O 1
ATOM 2091 N N . ARG A 1 286 ? -18.551 12.574 37.173 1.00 75.06 286 ARG A N 1
ATOM 2092 C CA . ARG A 1 286 ? -17.899 11.278 37.427 1.00 75.06 286 ARG A CA 1
ATOM 2093 C C . ARG A 1 286 ? -18.813 10.240 38.074 1.00 75.06 286 ARG A C 1
ATOM 2095 O O . ARG A 1 286 ? -18.492 9.060 38.047 1.00 75.06 286 ARG A O 1
ATOM 2102 N N . ILE A 1 287 ? -19.952 10.629 38.650 1.00 79.06 287 ILE A N 1
ATOM 2103 C CA . ILE A 1 287 ? -20.928 9.669 39.214 1.00 79.06 287 ILE A CA 1
ATOM 2104 C C . ILE A 1 287 ? -21.555 8.748 38.158 1.00 79.06 287 ILE A C 1
ATOM 2106 O O . ILE A 1 287 ? -22.086 7.694 38.488 1.00 79.06 287 ILE A O 1
ATOM 2110 N N . PHE A 1 288 ? -21.496 9.149 36.888 1.00 82.56 288 PHE A N 1
ATOM 2111 C CA . PHE A 1 288 ? -21.960 8.346 35.761 1.00 82.56 288 PHE A CA 1
ATOM 2112 C C . PHE A 1 288 ? -20.828 7.555 35.088 1.00 82.56 288 PHE A C 1
ATOM 2114 O O . PHE A 1 288 ? -21.076 6.894 34.077 1.00 82.56 288 PHE A O 1
ATOM 2121 N N . ASP A 1 289 ? -19.597 7.658 35.600 1.00 72.38 289 ASP A N 1
ATOM 2122 C CA . ASP A 1 289 ? -18.486 6.818 35.162 1.00 72.38 289 ASP A CA 1
ATOM 2123 C C . ASP A 1 289 ? -18.653 5.403 35.734 1.00 72.38 289 ASP A C 1
ATOM 2125 O O . ASP A 1 289 ? -19.275 5.190 36.777 1.00 72.38 289 ASP A O 1
ATOM 2129 N N . ARG A 1 290 ? -18.086 4.416 35.037 1.00 73.31 290 ARG A N 1
ATOM 2130 C CA . ARG A 1 290 ? -18.136 3.006 35.445 1.00 73.31 290 ARG A CA 1
ATOM 2131 C C . ARG A 1 290 ? -17.443 2.836 36.804 1.00 73.31 290 ARG A C 1
ATOM 2133 O O . ARG A 1 290 ? -16.330 3.330 36.971 1.00 73.31 290 ARG A O 1
ATOM 2140 N N . PHE A 1 291 ? -18.062 2.089 37.721 1.00 65.31 291 PHE A N 1
ATOM 2141 C CA . PHE A 1 291 ? -17.499 1.752 39.040 1.00 65.31 291 PHE A CA 1
ATOM 2142 C C . PHE A 1 291 ? -17.262 2.969 39.954 1.00 65.31 291 PHE A C 1
ATOM 2144 O O . PHE A 1 291 ? -16.384 2.959 40.814 1.00 65.31 291 PHE A O 1
ATOM 2151 N N . SER A 1 292 ? -18.041 4.036 39.772 1.00 60.03 292 SER A N 1
ATOM 2152 C CA . SER A 1 292 ? -17.968 5.228 40.616 1.00 60.03 292 SER A CA 1
ATOM 2153 C C . SER A 1 292 ? -18.724 5.001 41.931 1.00 60.03 292 SER A C 1
ATOM 2155 O O . SER A 1 292 ? -19.946 5.132 41.990 1.00 60.03 292 SER A O 1
ATOM 2157 N N . THR A 1 293 ? -18.014 4.627 42.999 1.00 57.44 293 THR A N 1
ATOM 2158 C CA . THR A 1 293 ? -18.562 4.535 44.363 1.00 57.44 293 THR A CA 1
ATOM 2159 C C . THR A 1 293 ? -18.254 5.807 45.150 1.00 57.44 293 THR A C 1
ATOM 2161 O O . THR A 1 293 ? -17.122 6.079 45.548 1.00 57.44 293 THR A O 1
ATOM 2164 N N . GLY A 1 294 ? -19.289 6.611 45.406 1.00 50.72 294 GLY A N 1
ATOM 2165 C CA . GLY A 1 294 ? -19.227 7.683 46.395 1.00 50.72 294 GLY A CA 1
ATOM 2166 C C . GLY A 1 294 ? -19.160 7.078 47.797 1.00 50.72 294 GLY A C 1
ATOM 2167 O O . GLY A 1 294 ? -20.192 6.707 48.347 1.00 50.72 294 GLY A O 1
ATOM 2168 N N . SER A 1 295 ? -17.952 6.994 48.362 1.00 44.38 295 SER A N 1
ATOM 2169 C CA . SER A 1 295 ? -17.594 6.438 49.682 1.00 44.38 295 SER A CA 1
ATOM 2170 C C . SER A 1 295 ? -17.589 4.902 49.809 1.00 44.38 295 SER A C 1
ATOM 2172 O O . SER A 1 295 ? -18.525 4.207 49.418 1.00 44.38 295 SER A O 1
ATOM 2174 N N . GLU A 1 296 ? -16.518 4.383 50.424 1.00 38.78 296 GLU A N 1
ATOM 2175 C CA . GLU A 1 296 ? -16.150 2.957 50.575 1.00 38.78 296 GLU A CA 1
ATOM 2176 C C . GLU A 1 296 ? -17.160 2.084 51.358 1.00 38.78 296 GLU A C 1
ATOM 2178 O O . GLU A 1 296 ? -16.930 0.895 51.553 1.00 38.78 296 GLU A O 1
ATOM 2183 N N . HIS A 1 297 ? -18.295 2.642 51.795 1.00 36.84 297 HIS A N 1
ATOM 2184 C CA . HIS A 1 297 ? -19.287 1.962 52.640 1.00 36.84 297 HIS A CA 1
ATOM 2185 C C . HIS A 1 297 ? -20.683 1.839 51.991 1.00 36.84 297 HIS A C 1
ATOM 2187 O O . HIS A 1 297 ? -21.615 1.336 52.618 1.00 36.84 297 HIS A O 1
ATOM 2193 N N . SER A 1 298 ? -20.849 2.258 50.732 1.00 44.44 298 SER A N 1
ATOM 2194 C CA . SER A 1 298 ? -22.096 2.103 49.970 1.00 44.44 298 SER A CA 1
ATOM 2195 C C . SER A 1 298 ? -22.030 0.847 49.091 1.00 44.44 298 SER A C 1
ATOM 2197 O O . SER A 1 298 ? -21.328 0.820 48.087 1.00 44.44 298 SER A O 1
ATOM 2199 N N . GLY A 1 299 ? -22.727 -0.229 49.468 1.00 47.31 299 GLY A N 1
ATOM 2200 C CA . GLY A 1 299 ? -22.648 -1.555 48.831 1.00 47.31 299 GLY A CA 1
ATOM 2201 C C . GLY A 1 299 ? -23.232 -1.701 47.410 1.00 47.31 299 GLY A C 1
ATOM 2202 O O . GLY A 1 299 ? -23.908 -2.696 47.147 1.00 47.31 299 GLY A O 1
ATOM 2203 N N . GLY A 1 300 ? -23.036 -0.744 46.505 1.00 61.97 300 GLY A N 1
ATOM 2204 C CA . GLY A 1 300 ? -23.470 -0.821 45.100 1.00 61.97 300 GLY A CA 1
ATOM 2205 C C . GLY A 1 300 ? -22.347 -1.211 44.140 1.00 61.97 300 GLY A C 1
ATOM 2206 O O . GLY A 1 300 ? -21.181 -1.003 44.448 1.00 61.97 300 GLY A O 1
ATOM 2207 N N . THR A 1 301 ? -22.694 -1.750 42.967 1.00 63.22 301 THR A N 1
ATOM 2208 C CA . THR A 1 301 ? -21.735 -2.123 41.902 1.00 63.22 301 THR A CA 1
ATOM 2209 C C . THR A 1 301 ? -21.118 -0.910 41.190 1.00 63.22 301 THR A C 1
ATOM 2211 O O . THR A 1 301 ? -20.179 -1.051 40.412 1.00 63.22 301 THR A O 1
ATOM 2214 N N . GLY A 1 302 ? -21.659 0.298 41.407 1.00 71.88 302 GLY A N 1
ATOM 2215 C CA . GLY A 1 302 ? -21.233 1.520 40.713 1.00 71.88 302 GLY A CA 1
ATOM 2216 C C . GLY A 1 302 ? -21.513 1.504 39.201 1.00 71.88 302 GLY A C 1
ATOM 2217 O O . GLY A 1 302 ? -21.026 2.372 38.480 1.00 71.88 302 GLY A O 1
ATOM 2218 N N . LEU A 1 303 ? -22.275 0.519 38.707 1.00 73.56 303 LEU A N 1
ATOM 2219 C CA . LEU A 1 303 ? -22.627 0.358 37.291 1.00 73.56 303 LEU A CA 1
ATOM 2220 C C . LEU A 1 303 ? -24.015 0.925 36.960 1.00 73.56 303 LEU A C 1
ATOM 2222 O O . LEU A 1 303 ? -24.221 1.408 35.848 1.00 73.56 303 LEU A O 1
ATOM 2226 N N . GLY A 1 304 ? -24.944 0.953 37.921 1.00 79.50 304 GLY A N 1
ATOM 2227 C CA . GLY A 1 304 ? -26.348 1.319 37.682 1.00 79.50 304 GLY A CA 1
ATOM 2228 C C . GLY A 1 304 ? -26.560 2.704 37.050 1.00 79.50 304 GLY A C 1
ATOM 2229 O O . GLY A 1 304 ? -27.303 2.837 36.074 1.00 79.50 304 GLY A O 1
ATOM 2230 N N . LEU A 1 305 ? -25.866 3.741 37.537 1.00 86.31 305 LEU A N 1
ATOM 2231 C CA . LEU A 1 305 ? -25.959 5.099 36.972 1.00 86.31 305 LEU A CA 1
ATOM 2232 C C . LEU A 1 305 ? -25.289 5.217 35.593 1.00 86.31 305 LEU A C 1
ATOM 2234 O O . LEU A 1 305 ? -25.780 5.949 34.730 1.00 86.31 305 LEU A O 1
ATOM 2238 N N . ALA A 1 306 ? -24.211 4.465 35.350 1.00 81.31 306 ALA A N 1
ATOM 2239 C CA . ALA A 1 306 ? -23.562 4.393 34.041 1.00 81.31 306 ALA A CA 1
ATOM 2240 C C . ALA A 1 306 ? -24.474 3.709 33.002 1.00 81.31 306 ALA A C 1
ATOM 2242 O O . ALA A 1 306 ? -24.613 4.202 31.879 1.00 81.31 306 ALA A O 1
ATOM 2243 N N . ILE A 1 307 ? -25.163 2.630 33.397 1.00 79.31 307 ILE A N 1
ATOM 2244 C CA . ILE A 1 307 ? -26.184 1.952 32.583 1.00 79.31 307 ILE A CA 1
ATOM 2245 C C . ILE A 1 307 ? -27.343 2.913 32.288 1.00 79.31 307 ILE A C 1
ATOM 2247 O O . ILE A 1 307 ? -27.736 3.062 31.130 1.00 79.31 307 ILE A O 1
ATOM 2251 N N . ALA A 1 308 ? -27.839 3.640 33.295 1.00 88.06 308 ALA A N 1
ATOM 2252 C CA . ALA A 1 308 ? -28.919 4.609 33.114 1.00 88.06 308 ALA A CA 1
ATOM 2253 C C . ALA A 1 308 ? -28.547 5.709 32.100 1.00 88.06 308 ALA A C 1
ATOM 2255 O O . ALA A 1 308 ? -29.324 6.000 31.186 1.00 88.06 308 ALA A O 1
ATOM 2256 N N . ARG A 1 309 ? -27.330 6.268 32.192 1.00 86.75 309 ARG A N 1
ATOM 2257 C CA . ARG A 1 309 ? -26.810 7.263 31.236 1.00 86.75 309 ARG A CA 1
ATOM 2258 C C . ARG A 1 309 ? -26.730 6.729 29.815 1.00 86.75 309 ARG A C 1
ATOM 2260 O O . ARG A 1 309 ? -27.081 7.441 28.869 1.00 86.75 309 ARG A O 1
ATOM 2267 N N . TRP A 1 310 ? -26.296 5.485 29.655 1.00 82.94 310 TRP A N 1
ATOM 2268 C CA . TRP A 1 310 ? -26.222 4.848 28.348 1.00 82.94 310 TRP A CA 1
ATOM 2269 C C . TRP A 1 310 ? -27.612 4.624 27.742 1.00 82.94 310 TRP A C 1
ATOM 2271 O O . TRP A 1 310 ? -27.835 5.009 26.594 1.00 82.94 310 TRP A O 1
ATOM 2281 N N . ILE A 1 311 ? -28.570 4.096 28.513 1.00 85.62 311 ILE A N 1
ATOM 2282 C CA . ILE A 1 311 ? -29.948 3.893 28.038 1.00 85.62 311 ILE A CA 1
ATOM 2283 C C . ILE A 1 311 ? -30.569 5.227 27.614 1.00 85.62 311 ILE A C 1
ATOM 2285 O O . ILE A 1 311 ? -31.206 5.298 26.559 1.00 85.62 311 ILE A O 1
ATOM 2289 N N . CYS A 1 312 ? -30.350 6.297 28.385 1.00 88.81 312 CYS A N 1
ATOM 2290 C CA . CYS A 1 312 ? -30.825 7.630 28.019 1.00 88.81 312 CYS A CA 1
ATOM 2291 C C . CYS A 1 312 ? -30.209 8.114 26.700 1.00 88.81 312 CYS A C 1
ATOM 2293 O O . CYS A 1 312 ? -30.923 8.614 25.831 1.00 88.81 312 CYS A O 1
ATOM 2295 N N . SER A 1 313 ? -28.905 7.889 26.519 1.00 86.25 313 SER A N 1
ATOM 2296 C CA . SER A 1 313 ? -28.185 8.247 25.291 1.00 86.25 313 SER A CA 1
ATOM 2297 C C . SER A 1 313 ? -28.697 7.468 24.076 1.00 86.25 313 SER A C 1
ATOM 2299 O O . SER A 1 313 ? -28.897 8.060 23.018 1.00 86.25 313 SER A O 1
ATOM 2301 N N . LEU A 1 314 ? -28.988 6.169 24.228 1.00 83.75 314 LEU A N 1
ATOM 2302 C CA . LEU A 1 314 ? -29.608 5.348 23.180 1.00 83.75 314 LEU A CA 1
ATOM 2303 C C . LEU A 1 314 ? -30.975 5.888 22.740 1.00 83.75 314 LEU A C 1
ATOM 2305 O O . LEU A 1 314 ? -31.305 5.846 21.557 1.00 83.75 314 LEU A O 1
ATOM 2309 N N . HIS A 1 315 ? -31.759 6.412 23.681 1.00 85.75 315 HIS A N 1
ATOM 2310 C CA . HIS A 1 315 ? -33.049 7.040 23.400 1.00 85.75 315 HIS A CA 1
ATOM 2311 C C . HIS A 1 315 ? -32.914 8.481 22.872 1.00 85.75 315 HIS A C 1
ATOM 2313 O O . HIS A 1 315 ? -33.925 9.135 22.623 1.00 85.75 315 HIS A O 1
ATOM 2319 N N . GLY A 1 316 ? -31.690 8.984 22.671 1.00 84.00 316 GLY A N 1
ATOM 2320 C CA . GLY A 1 316 ? -31.423 10.331 22.164 1.00 84.00 316 GLY A CA 1
ATOM 2321 C C . GLY A 1 316 ? -31.602 11.440 23.204 1.00 84.00 316 GLY A C 1
ATOM 2322 O O . GLY A 1 316 ? -31.891 12.577 22.827 1.00 84.00 316 GLY A O 1
ATOM 2323 N N . GLY A 1 317 ? -31.472 11.113 24.491 1.00 87.81 317 GLY A N 1
ATOM 2324 C CA . GLY A 1 317 ? -31.583 12.050 25.605 1.00 87.81 317 GLY A CA 1
ATOM 2325 C C . GLY A 1 317 ? -30.394 12.007 26.570 1.00 87.81 317 GLY A C 1
ATOM 2326 O O . GLY A 1 317 ? -29.344 11.445 26.262 1.00 87.81 317 GLY A O 1
ATOM 2327 N N . THR A 1 318 ? -30.542 12.635 27.735 1.00 90.56 318 THR A N 1
ATOM 2328 C CA . THR A 1 318 ? -29.466 12.843 28.719 1.00 90.56 318 THR A CA 1
ATOM 2329 C C . THR A 1 318 ? -29.924 12.526 30.141 1.00 90.56 318 THR A C 1
ATOM 2331 O O . THR A 1 318 ? -31.118 12.504 30.433 1.00 90.56 318 THR A O 1
ATOM 2334 N N . ILE A 1 319 ? -28.963 12.275 31.031 1.00 91.19 319 ILE A N 1
ATOM 2335 C CA . ILE A 1 319 ? -29.164 12.217 32.481 1.00 91.19 319 ILE A CA 1
ATOM 2336 C C . ILE A 1 319 ? -28.157 13.151 33.146 1.00 91.19 319 ILE A C 1
ATOM 2338 O O . ILE A 1 319 ? -26.989 13.176 32.753 1.00 91.19 319 ILE A O 1
ATOM 2342 N N . GLU A 1 320 ? -28.606 13.925 34.126 1.00 90.44 320 GLU A N 1
ATOM 2343 C CA . GLU A 1 320 ? -27.801 14.941 34.798 1.00 90.44 320 GLU A CA 1
ATOM 2344 C C . GLU A 1 320 ? -28.118 14.986 36.295 1.00 90.44 320 GLU A C 1
ATOM 2346 O O . GLU A 1 320 ? -29.231 14.673 36.725 1.00 90.44 320 GLU A O 1
ATOM 2351 N N . LEU A 1 321 ? -27.128 15.397 37.089 1.00 89.62 321 LEU A N 1
ATOM 2352 C CA . LEU A 1 321 ? -27.321 15.760 38.489 1.00 89.62 321 LEU A CA 1
ATOM 2353 C C . LEU A 1 321 ? -27.714 17.237 38.557 1.00 89.62 321 LEU A C 1
ATOM 2355 O O . LEU A 1 321 ? -26.930 18.111 38.185 1.00 89.62 321 LEU A O 1
ATOM 2359 N N . VAL A 1 322 ? -28.916 17.515 39.044 1.00 88.31 322 VAL A N 1
ATOM 2360 C CA . VAL A 1 322 ? -29.413 18.874 39.252 1.00 88.31 322 VAL A CA 1
ATOM 2361 C C . VAL A 1 322 ? -29.105 19.290 40.696 1.00 88.31 322 VAL A C 1
ATOM 2363 O O . VAL A 1 322 ? -29.304 18.497 41.617 1.00 88.31 322 VAL A O 1
ATOM 2366 N N . PRO A 1 323 ? -28.610 20.517 40.938 1.00 82.38 323 PRO A N 1
ATOM 2367 C CA . PRO A 1 323 ? -28.414 21.012 42.295 1.00 82.38 323 PRO A CA 1
ATOM 2368 C C . PRO A 1 323 ? -29.727 21.003 43.091 1.00 82.38 323 PRO A C 1
ATOM 2370 O O . PRO A 1 323 ? -30.729 21.557 42.640 1.00 82.38 323 PRO A O 1
ATOM 2373 N N . SER A 1 324 ? -29.712 20.415 44.287 1.00 81.94 324 SER A N 1
ATOM 2374 C CA . SER A 1 324 ? -30.873 20.317 45.177 1.00 81.94 324 SER A CA 1
ATOM 2375 C C . SER A 1 324 ? -30.470 20.587 46.626 1.00 81.94 324 SER A C 1
ATOM 2377 O O . SER A 1 324 ? -29.357 20.273 47.042 1.00 81.94 324 SER A O 1
ATOM 2379 N N . SER A 1 325 ? -31.377 21.198 47.391 1.00 73.62 325 SER A N 1
ATOM 2380 C CA . SER A 1 325 ? -31.217 21.466 48.826 1.00 73.62 325 SER A CA 1
ATOM 2381 C C . SER A 1 325 ? -31.812 20.374 49.721 1.00 73.62 325 SER A C 1
ATOM 2383 O O . SER A 1 325 ? -31.631 20.430 50.934 1.00 73.62 325 SER A O 1
ATOM 2385 N N . ALA A 1 326 ? -32.542 19.416 49.141 1.00 72.31 326 ALA A N 1
ATOM 2386 C CA . ALA A 1 326 ? -33.252 18.369 49.874 1.00 72.31 326 ALA A CA 1
ATOM 2387 C C . ALA A 1 326 ? -32.506 17.024 49.901 1.00 72.31 326 ALA A C 1
ATOM 2389 O O . ALA A 1 326 ? -32.782 16.230 50.789 1.00 72.31 326 ALA A O 1
ATOM 2390 N N . GLY A 1 327 ? -31.572 16.796 48.970 1.00 84.31 327 GLY A N 1
ATOM 2391 C CA . GLY A 1 327 ? -30.832 15.544 48.777 1.00 84.31 327 GLY A CA 1
ATOM 2392 C C . GLY A 1 327 ? -30.262 15.469 47.359 1.00 84.31 327 GLY A C 1
ATOM 2393 O O . GLY A 1 327 ? -29.988 16.512 46.758 1.00 84.31 327 GLY A O 1
ATOM 2394 N N . ALA A 1 328 ? -30.074 14.275 46.792 1.00 87.31 328 ALA A N 1
ATOM 2395 C CA . ALA A 1 328 ? -29.667 14.147 45.393 1.00 87.31 328 ALA A CA 1
ATOM 2396 C C . ALA A 1 328 ? -30.872 14.244 44.446 1.00 87.31 328 ALA A C 1
ATOM 2398 O O . ALA A 1 328 ? -31.947 13.702 44.695 1.00 87.31 328 ALA A O 1
ATOM 2399 N N . HIS A 1 329 ? -30.689 14.976 43.344 1.00 91.62 329 HIS A N 1
ATOM 2400 C CA . HIS A 1 329 ? -31.710 15.181 42.320 1.00 91.62 329 HIS A CA 1
ATOM 2401 C C . HIS A 1 329 ? -31.154 14.772 40.961 1.00 91.62 329 HIS A C 1
ATOM 2403 O O . HIS A 1 329 ? -30.328 15.463 40.371 1.00 91.62 329 HIS A O 1
ATOM 2409 N N . LEU A 1 330 ? -31.622 13.633 40.460 1.00 92.25 330 LEU A N 1
ATOM 2410 C CA . LEU A 1 330 ? -31.266 13.121 39.144 1.00 92.25 330 LEU A CA 1
ATOM 2411 C C . LEU A 1 330 ? -32.388 13.440 38.156 1.00 92.25 330 LEU A C 1
ATOM 2413 O O . LEU A 1 330 ? -33.545 13.084 38.382 1.00 92.25 330 LEU A O 1
ATOM 2417 N N . ARG A 1 331 ? -32.040 14.109 37.054 1.00 93.31 331 ARG A N 1
ATOM 2418 C CA . ARG A 1 331 ? -32.963 14.445 35.966 1.00 93.31 331 ARG A CA 1
ATOM 2419 C C . ARG A 1 331 ? -32.582 13.694 34.705 1.00 93.31 331 ARG A C 1
ATOM 2421 O O . ARG A 1 331 ? -31.493 13.877 34.171 1.00 93.31 331 ARG A O 1
ATOM 2428 N N . VAL A 1 332 ? -33.518 12.911 34.193 1.00 93.94 332 VAL A N 1
ATOM 2429 C CA . VAL A 1 332 ? -33.466 12.292 32.870 1.00 93.94 332 VAL A CA 1
ATOM 2430 C C . VAL A 1 332 ? -34.291 13.140 31.908 1.00 93.94 332 VAL A C 1
ATOM 2432 O O . VAL A 1 332 ? -35.437 13.461 32.203 1.00 93.94 332 VAL A O 1
ATOM 2435 N N . THR A 1 333 ? -33.729 13.500 30.756 1.00 92.62 333 THR A N 1
ATOM 2436 C CA . THR A 1 333 ? -34.416 14.248 29.694 1.00 92.62 333 THR A CA 1
ATOM 2437 C C . THR A 1 333 ? -34.412 13.422 28.421 1.00 92.62 333 THR A C 1
ATOM 2439 O O . THR A 1 333 ? -33.348 13.141 27.878 1.00 92.62 333 THR A O 1
ATOM 2442 N N . LEU A 1 334 ? -35.585 13.040 27.922 1.00 90.25 334 LEU A N 1
ATOM 2443 C CA . LEU A 1 334 ? -35.735 12.160 26.762 1.00 90.25 334 LEU A CA 1
ATOM 2444 C C . LEU A 1 334 ? -36.669 12.783 25.715 1.00 90.25 334 LEU A C 1
ATOM 2446 O O . LEU A 1 334 ? -37.572 13.543 26.063 1.00 90.25 334 LEU A O 1
ATOM 2450 N N . PRO A 1 335 ? -36.503 12.475 24.420 1.00 87.62 335 PRO A N 1
ATOM 2451 C CA . PRO A 1 335 ? -37.473 12.870 23.410 1.00 87.62 335 PRO A CA 1
ATOM 2452 C C . PRO A 1 335 ? -38.765 12.048 23.529 1.00 87.62 335 PRO A C 1
ATOM 2454 O O . PRO A 1 335 ? -38.728 10.841 23.754 1.00 87.62 335 PRO A O 1
ATOM 2457 N N . VAL A 1 336 ? -39.924 12.687 23.329 1.00 83.62 336 VAL A N 1
ATOM 2458 C CA . VAL A 1 336 ? -41.241 12.008 23.304 1.00 83.62 336 VAL A CA 1
ATOM 2459 C C . VAL A 1 336 ? -41.322 11.014 22.139 1.00 83.62 336 VAL A C 1
ATOM 2461 O O . VAL A 1 336 ? -41.991 9.983 22.223 1.00 83.62 336 VAL A O 1
ATOM 2464 N N . ARG A 1 337 ? -40.600 11.312 21.052 1.00 78.88 337 ARG A N 1
ATOM 2465 C CA . ARG A 1 337 ? -40.339 10.401 19.937 1.00 78.88 337 ARG A CA 1
ATOM 2466 C C . ARG A 1 337 ? -38.832 10.344 19.685 1.00 78.88 337 ARG A C 1
ATOM 2468 O O . ARG A 1 337 ? -38.287 11.356 19.239 1.00 78.88 337 ARG A O 1
ATOM 2475 N N . PRO A 1 338 ? -38.160 9.205 19.919 1.00 67.94 338 PRO A N 1
ATOM 2476 C CA . PRO A 1 338 ? -36.770 9.027 19.529 1.00 67.94 338 PRO A CA 1
ATOM 2477 C C . PRO A 1 338 ? -36.653 9.312 18.030 1.00 67.94 338 PRO A C 1
ATOM 2479 O O . PRO A 1 338 ? -37.281 8.646 17.206 1.00 67.94 338 PRO A O 1
ATOM 2482 N N . GLY A 1 339 ? -35.931 10.372 17.664 1.00 56.69 339 GLY A N 1
ATOM 2483 C CA . GLY A 1 339 ? -35.693 10.683 16.260 1.00 56.69 339 GLY A CA 1
ATOM 2484 C C . GLY A 1 339 ? -34.898 9.544 15.628 1.00 56.69 339 GLY A C 1
ATOM 2485 O O . GLY A 1 339 ? -33.991 9.010 16.261 1.00 56.69 339 GLY A O 1
ATOM 2486 N N . ALA A 1 340 ? -35.206 9.188 14.381 1.00 42.59 340 ALA A N 1
ATOM 2487 C CA . ALA A 1 340 ? -34.362 8.307 13.580 1.00 42.59 340 ALA A CA 1
ATOM 2488 C C . ALA A 1 340 ? -33.014 9.004 13.307 1.00 42.59 340 ALA A C 1
ATOM 2490 O O . ALA A 1 340 ? -32.799 9.572 12.240 1.00 42.59 340 ALA A O 1
ATOM 2491 N N . VAL A 1 341 ? -32.121 9.041 14.296 1.00 40.88 341 VAL A N 1
ATOM 2492 C CA . VAL A 1 341 ? -30.806 9.672 14.198 1.00 40.88 341 VAL A CA 1
ATOM 2493 C C . VAL A 1 341 ? -29.740 8.602 14.395 1.00 40.88 341 VAL A C 1
ATOM 2495 O O . VAL A 1 341 ? -29.433 8.185 15.502 1.00 40.88 341 VAL A O 1
ATOM 2498 N N . ALA A 1 342 ? -29.218 8.170 13.245 1.00 37.59 342 ALA A N 1
ATOM 2499 C CA . ALA A 1 342 ? -27.854 7.720 12.984 1.00 37.59 342 ALA A CA 1
ATOM 2500 C C . ALA A 1 342 ? -27.200 6.771 14.006 1.00 37.59 342 ALA A C 1
ATOM 2502 O O . ALA A 1 342 ? -26.394 7.178 14.838 1.00 37.59 342 ALA A O 1
ATOM 2503 N N . ALA A 1 343 ? -27.389 5.472 13.781 1.00 34.00 343 ALA A N 1
ATOM 2504 C CA . ALA A 1 343 ? -26.571 4.387 14.324 1.00 34.00 343 ALA A CA 1
ATOM 2505 C C . ALA A 1 343 ? -25.097 4.391 13.828 1.00 34.00 343 ALA A C 1
ATOM 2507 O O . ALA A 1 343 ? -24.538 3.326 13.590 1.00 34.00 343 ALA A O 1
ATOM 2508 N N . ASN A 1 344 ? -24.465 5.551 13.590 1.00 30.42 344 ASN A N 1
ATOM 2509 C CA . ASN A 1 344 ? -23.091 5.588 13.069 1.00 30.42 344 ASN A CA 1
ATOM 2510 C C . ASN A 1 344 ? -22.278 6.869 13.355 1.00 30.42 344 ASN A C 1
ATOM 2512 O O . ASN A 1 344 ? -21.435 7.246 12.543 1.00 30.42 344 ASN A O 1
ATOM 2516 N N . GLN A 1 345 ? -22.505 7.558 14.477 1.00 27.17 345 GLN A N 1
ATOM 2517 C CA . GLN A 1 345 ? -21.566 8.590 14.941 1.00 27.17 345 GLN A CA 1
ATOM 2518 C C . GLN A 1 345 ? -20.871 8.127 16.229 1.00 27.17 345 GLN A C 1
ATOM 2520 O O . GLN A 1 345 ? -21.561 7.867 17.215 1.00 27.17 345 GLN A O 1
ATOM 2525 N N . PRO A 1 346 ? -19.530 8.008 16.249 1.00 28.27 346 PRO A N 1
ATOM 2526 C CA . PRO A 1 346 ? -18.803 7.855 17.500 1.00 28.27 346 PRO A CA 1
ATOM 2527 C C . PRO A 1 346 ? -18.979 9.118 18.354 1.00 28.27 346 PRO A C 1
ATOM 2529 O O . PRO A 1 346 ? -19.087 10.227 17.826 1.00 28.27 346 PRO A O 1
ATOM 2532 N N . ALA A 1 347 ? -19.040 8.932 19.675 1.00 31.33 347 ALA A N 1
ATOM 2533 C CA . ALA A 1 347 ? -19.212 9.997 20.659 1.00 31.33 347 ALA A CA 1
ATOM 2534 C C . ALA A 1 347 ? -18.206 11.151 20.450 1.00 31.33 347 ALA A C 1
ATOM 2536 O O . ALA A 1 347 ? -17.070 10.901 20.033 1.00 31.33 347 ALA A O 1
ATOM 2537 N N . PRO A 1 348 ? -18.576 12.409 20.760 1.00 28.16 348 PRO A N 1
ATOM 2538 C CA . PRO A 1 348 ? -17.652 13.524 20.657 1.00 28.16 348 PRO A CA 1
ATOM 2539 C C . PRO A 1 348 ? -16.506 13.318 21.649 1.00 28.16 348 PRO A C 1
ATOM 2541 O O . PRO A 1 348 ? -16.691 13.341 22.865 1.00 28.16 348 PRO A O 1
ATOM 2544 N N . VAL A 1 349 ? -15.307 13.110 21.107 1.00 31.38 349 VAL A N 1
ATOM 2545 C CA . VAL A 1 349 ? -14.054 13.177 21.854 1.00 31.38 349 VAL A CA 1
ATOM 2546 C C . VAL A 1 349 ? -13.957 14.584 22.439 1.00 31.38 349 VAL A C 1
ATOM 2548 O O . VAL A 1 349 ? -13.928 15.574 21.702 1.00 31.38 349 VAL A O 1
ATOM 2551 N N . LEU A 1 350 ? -13.923 14.678 23.768 1.00 32.47 350 LEU A N 1
ATOM 2552 C CA . LEU A 1 350 ? -13.569 15.906 24.471 1.00 32.47 350 LEU A CA 1
ATOM 2553 C C . LEU A 1 350 ? -12.143 16.282 24.057 1.00 32.47 350 LEU A C 1
ATOM 2555 O O . LEU A 1 350 ? -11.161 15.699 24.513 1.00 32.47 350 LEU A O 1
ATOM 2559 N N . THR A 1 351 ? -12.043 17.228 23.128 1.00 28.81 351 THR A N 1
ATOM 2560 C CA . THR A 1 351 ? -10.769 17.824 22.727 1.00 28.81 351 THR A CA 1
ATOM 2561 C C . THR A 1 351 ? -10.270 18.663 23.909 1.00 28.81 351 THR A C 1
ATOM 2563 O O . THR A 1 351 ? -11.052 19.465 24.427 1.00 28.81 351 THR A O 1
ATOM 2566 N N . PRO A 1 352 ? -9.013 18.524 24.368 1.00 28.89 352 PRO A N 1
ATOM 2567 C CA . PRO A 1 352 ? -8.460 19.444 25.353 1.00 28.89 352 PRO A CA 1
ATOM 2568 C C . PRO A 1 352 ? -8.464 20.864 24.784 1.00 28.89 352 PRO A C 1
ATOM 2570 O O . PRO A 1 352 ? -8.206 21.061 23.595 1.00 28.89 352 PRO A O 1
ATOM 2573 N N . ALA A 1 353 ? -8.759 21.837 25.642 1.00 28.91 353 ALA A N 1
ATOM 2574 C CA . ALA A 1 353 ? -8.801 23.250 25.307 1.00 28.91 353 ALA A CA 1
ATOM 2575 C C . ALA A 1 353 ? -7.537 23.707 24.553 1.00 28.91 353 ALA A C 1
ATOM 2577 O O . ALA A 1 353 ? -6.407 23.503 25.001 1.00 28.91 353 ALA A O 1
ATOM 2578 N N . THR A 1 354 ? -7.757 24.348 23.407 1.00 27.39 354 THR A N 1
ATOM 2579 C CA . THR A 1 354 ? -6.758 25.111 22.656 1.00 27.39 354 THR A CA 1
ATOM 2580 C C . THR A 1 354 ? -6.133 26.176 23.567 1.00 27.39 354 THR A C 1
ATOM 2582 O O . THR A 1 354 ? -6.884 26.968 24.138 1.00 27.39 354 THR A O 1
ATOM 2585 N N . PRO A 1 355 ? -4.797 26.261 23.703 1.00 32.31 355 PRO A N 1
ATOM 2586 C CA . PRO A 1 355 ? -4.167 27.402 24.352 1.00 32.31 355 PRO A CA 1
ATOM 2587 C C . PRO A 1 355 ? -4.369 28.658 23.499 1.00 32.31 355 PRO A C 1
ATOM 2589 O O . PRO A 1 355 ? -4.214 28.616 22.277 1.00 32.31 355 PRO A O 1
ATOM 2592 N N . GLU A 1 356 ? -4.714 29.757 24.164 1.00 28.64 356 GLU A N 1
ATOM 2593 C CA . GLU A 1 356 ? -4.891 31.100 23.615 1.00 28.64 356 GLU A CA 1
ATOM 2594 C C . GLU A 1 356 ? -3.869 31.461 22.526 1.00 28.64 356 GLU A C 1
ATOM 2596 O O . GLU A 1 356 ? -2.652 31.382 22.708 1.00 28.64 356 GLU A O 1
ATOM 2601 N N . GLN A 1 357 ? -4.387 31.934 21.391 1.00 30.25 357 GLN A N 1
ATOM 2602 C CA . GLN A 1 357 ? -3.603 32.655 20.398 1.00 30.25 357 GLN A CA 1
ATOM 2603 C C . GLN A 1 357 ? -3.104 33.967 21.008 1.00 30.25 357 GLN A C 1
ATOM 2605 O O . GLN A 1 357 ? -3.834 34.953 21.098 1.00 30.25 357 GLN A O 1
ATOM 2610 N N . ILE A 1 358 ? -1.826 33.992 21.378 1.00 31.98 358 ILE A N 1
ATOM 2611 C CA . ILE A 1 358 ? -1.095 35.230 21.629 1.00 31.98 358 ILE A CA 1
ATOM 2612 C C . ILE A 1 358 ? -0.947 35.955 20.286 1.00 31.98 358 ILE A C 1
ATOM 2614 O O . ILE A 1 358 ? -0.177 35.553 19.410 1.00 31.98 358 ILE A O 1
ATOM 2618 N N . VAL A 1 359 ? -1.711 37.033 20.128 1.00 33.38 359 VAL A N 1
ATOM 2619 C CA . VAL A 1 359 ? -1.563 38.016 19.054 1.00 33.38 359 VAL A CA 1
ATOM 2620 C C . VAL A 1 359 ? -0.170 38.641 19.165 1.00 33.38 359 VAL A C 1
ATOM 2622 O O . VAL A 1 359 ? 0.135 39.323 20.140 1.00 33.38 359 VAL A O 1
ATOM 2625 N N . THR A 1 360 ? 0.683 38.425 18.163 1.00 31.42 360 THR A N 1
ATOM 2626 C CA . THR A 1 360 ? 1.943 39.163 18.002 1.00 31.42 360 THR A CA 1
ATOM 2627 C C . THR A 1 360 ? 1.796 40.194 16.886 1.00 31.42 360 THR A C 1
ATOM 2629 O O . THR A 1 360 ? 1.356 39.892 15.778 1.00 31.42 360 THR A O 1
ATOM 2632 N N . ALA A 1 361 ? 2.118 41.441 17.229 1.00 35.28 361 ALA A N 1
ATOM 2633 C CA . ALA A 1 361 ? 2.073 42.618 16.370 1.00 35.28 361 ALA A CA 1
ATOM 2634 C C . ALA A 1 361 ? 3.128 42.566 15.238 1.00 35.28 361 ALA A C 1
ATOM 2636 O O . ALA A 1 361 ? 4.152 41.893 15.383 1.00 35.28 361 ALA A O 1
ATOM 2637 N N . PRO A 1 362 ? 2.922 43.290 14.120 1.00 34.41 362 PRO A N 1
ATOM 2638 C CA . PRO A 1 362 ? 3.844 43.283 12.989 1.00 34.41 362 PRO A CA 1
ATOM 2639 C C . PRO A 1 362 ? 5.112 44.112 13.264 1.00 34.41 362 PRO A C 1
ATOM 2641 O O . PRO A 1 362 ? 5.049 45.248 13.731 1.00 34.41 362 PRO A O 1
ATOM 2644 N N . VAL A 1 363 ? 6.269 43.536 12.928 1.00 37.59 363 VAL A N 1
ATOM 2645 C CA . VAL A 1 363 ? 7.601 44.167 12.966 1.00 37.59 363 VAL A CA 1
ATOM 2646 C C . VAL A 1 363 ? 7.874 44.880 11.623 1.00 37.59 363 VAL A C 1
ATOM 2648 O O . VAL A 1 363 ? 7.576 44.301 10.576 1.00 37.59 363 VAL A O 1
ATOM 2651 N N . PRO A 1 364 ? 8.430 46.110 11.607 1.00 44.62 364 PRO A N 1
ATOM 2652 C CA . PRO A 1 364 ? 8.709 46.860 10.377 1.00 44.62 364 PRO A CA 1
ATOM 2653 C C . PRO A 1 364 ? 9.980 46.373 9.643 1.00 44.62 364 PRO A C 1
ATOM 2655 O O . PRO A 1 364 ? 10.871 45.796 10.271 1.00 44.62 364 PRO A O 1
ATOM 2658 N N . PRO A 1 365 ? 10.108 46.614 8.320 1.00 41.50 365 PRO A N 1
ATOM 2659 C CA . PRO A 1 365 ? 11.254 46.160 7.531 1.00 41.50 365 PRO A CA 1
ATOM 2660 C C . PRO A 1 365 ? 12.497 47.053 7.704 1.00 41.50 365 PRO A C 1
ATOM 2662 O O . PRO A 1 365 ? 12.405 48.278 7.753 1.00 41.50 365 PRO A O 1
ATOM 2665 N N . ALA A 1 366 ? 13.671 46.416 7.752 1.00 37.38 366 ALA A N 1
ATOM 2666 C CA . ALA A 1 366 ? 14.996 47.042 7.794 1.00 37.38 366 ALA A CA 1
ATOM 2667 C C . ALA A 1 366 ? 15.580 47.268 6.370 1.00 37.38 366 ALA A C 1
ATOM 2669 O O . ALA A 1 366 ? 15.094 46.664 5.411 1.00 37.38 366 ALA A O 1
ATOM 2670 N N . PRO A 1 367 ? 16.591 48.151 6.206 1.00 42.28 367 PRO A N 1
ATOM 2671 C CA . PRO A 1 367 ? 16.825 48.908 4.974 1.00 42.28 367 PRO A CA 1
ATOM 2672 C C . PRO A 1 367 ? 17.781 48.255 3.959 1.00 42.28 367 PRO A C 1
ATOM 2674 O O . PRO A 1 367 ? 18.612 47.408 4.279 1.00 42.28 367 PRO A O 1
ATOM 2677 N N . VAL A 1 368 ? 17.659 48.723 2.714 1.00 50.72 368 VAL A N 1
ATOM 2678 C CA . VAL A 1 368 ? 18.446 48.365 1.521 1.00 50.72 368 VAL A CA 1
ATOM 2679 C C . VAL A 1 368 ? 19.853 48.997 1.569 1.00 50.72 368 VAL A C 1
ATOM 2681 O O . VAL A 1 368 ? 19.952 50.186 1.871 1.00 50.72 368 VAL A O 1
ATOM 2684 N N . PRO A 1 369 ? 20.942 48.270 1.239 1.00 49.34 369 PRO A N 1
ATOM 2685 C CA . PRO A 1 369 ? 22.282 48.851 1.111 1.00 49.34 369 PRO A CA 1
ATOM 2686 C C . PRO A 1 369 ? 22.534 49.499 -0.274 1.00 49.34 369 PRO A C 1
ATOM 2688 O O . PRO A 1 369 ? 21.921 49.092 -1.265 1.00 49.34 369 PRO A O 1
ATOM 2691 N N . PRO A 1 370 ? 23.430 50.505 -0.366 1.00 43.12 370 PRO A N 1
ATOM 2692 C CA . PRO A 1 370 ? 23.552 51.390 -1.525 1.00 43.12 370 PRO A CA 1
ATOM 2693 C C . PRO A 1 370 ? 24.415 50.807 -2.655 1.00 43.12 370 PRO A C 1
ATOM 2695 O O . PRO A 1 370 ? 25.347 50.036 -2.425 1.00 43.12 370 PRO A O 1
ATOM 2698 N N . GLY A 1 371 ? 24.105 51.214 -3.889 1.00 42.19 371 GLY A N 1
ATOM 2699 C CA . GLY A 1 371 ? 24.882 50.889 -5.088 1.00 42.19 371 GLY A CA 1
ATOM 2700 C C . GLY A 1 371 ? 26.179 51.708 -5.212 1.00 42.19 371 GLY A C 1
ATOM 2701 O O . GLY A 1 371 ? 26.308 52.749 -4.566 1.00 42.19 371 GLY A O 1
ATOM 2702 N N . PRO A 1 372 ? 27.141 51.280 -6.051 1.00 47.12 372 PRO A N 1
ATOM 2703 C CA . PRO A 1 372 ? 28.357 52.041 -6.295 1.00 47.12 372 PRO A CA 1
ATOM 2704 C C . PRO A 1 372 ? 28.235 53.020 -7.478 1.00 47.12 372 PRO A C 1
ATOM 2706 O O . PRO A 1 372 ? 27.672 52.710 -8.527 1.00 47.12 372 PRO A O 1
ATOM 2709 N N . VAL A 1 373 ? 28.815 54.201 -7.254 1.00 46.84 373 VAL A N 1
ATOM 2710 C CA . VAL A 1 373 ? 29.050 55.347 -8.155 1.00 46.84 373 VAL A CA 1
ATOM 2711 C C . VAL A 1 373 ? 30.311 55.087 -9.018 1.00 46.84 373 VAL A C 1
ATOM 2713 O O . VAL A 1 373 ? 31.191 54.350 -8.566 1.00 46.84 373 VAL A O 1
ATOM 2716 N N . PRO A 1 374 ? 30.426 55.644 -10.244 1.00 54.00 374 PRO A N 1
ATOM 2717 C CA . PRO A 1 374 ? 31.508 55.343 -11.188 1.00 54.00 374 PRO A CA 1
ATOM 2718 C C . PRO A 1 374 ? 32.715 56.288 -11.025 1.00 54.00 374 PRO A C 1
ATOM 2720 O O . PRO A 1 374 ? 32.607 57.303 -10.337 1.00 54.00 374 PRO A O 1
ATOM 2723 N N . PRO A 1 375 ? 33.830 56.029 -11.734 1.00 41.31 375 PRO A N 1
ATOM 2724 C CA . PRO A 1 375 ? 34.757 57.094 -12.094 1.00 41.31 375 PRO A CA 1
ATOM 2725 C C . PRO A 1 375 ? 34.983 57.211 -13.614 1.00 41.31 375 PRO A C 1
ATOM 2727 O O . PRO A 1 375 ? 35.417 56.266 -14.274 1.00 41.31 375 PRO A O 1
ATOM 2730 N N . ASP A 1 376 ? 34.738 58.419 -14.131 1.00 32.25 376 ASP A N 1
ATOM 2731 C CA . ASP A 1 376 ? 35.521 59.057 -15.204 1.00 32.25 376 ASP A CA 1
ATOM 2732 C C . ASP A 1 376 ? 36.991 59.160 -14.727 1.00 32.25 376 ASP A C 1
ATOM 2734 O O . ASP A 1 376 ? 37.240 59.244 -13.529 1.00 32.25 376 ASP A O 1
ATOM 2738 N N . GLY A 1 377 ? 38.066 59.162 -15.511 1.00 32.66 377 GLY A N 1
ATOM 2739 C CA . GLY A 1 377 ? 38.334 59.578 -16.881 1.00 32.66 377 GLY A CA 1
ATOM 2740 C C . GLY A 1 377 ? 39.773 60.142 -16.892 1.00 32.66 377 GLY A C 1
ATOM 2741 O O . GLY A 1 377 ? 40.267 60.569 -15.849 1.00 32.66 377 GLY A O 1
ATOM 2742 N N . SER A 1 378 ? 40.414 60.191 -18.072 1.00 30.44 378 SER A N 1
ATOM 2743 C CA . SER A 1 378 ? 41.770 60.735 -18.355 1.00 30.44 378 SER A CA 1
ATOM 2744 C C . SER A 1 378 ? 42.935 59.757 -18.086 1.00 30.44 378 SER A C 1
ATOM 2746 O O . SER A 1 378 ? 42.983 59.135 -17.038 1.00 30.44 378 SER A O 1
ATOM 2748 N N . SER A 1 379 ? 43.941 59.546 -18.943 1.00 31.05 379 SER A N 1
ATOM 2749 C CA . SER A 1 379 ? 44.380 60.184 -20.196 1.00 31.05 379 SER A CA 1
ATOM 2750 C C . SER A 1 379 ? 45.410 59.267 -20.893 1.00 31.05 379 SER A C 1
ATOM 2752 O O . SER A 1 379 ? 46.199 58.589 -20.242 1.00 31.05 379 SER A O 1
ATOM 2754 N N . ALA A 1 380 ? 45.412 59.264 -22.228 1.00 33.41 380 ALA A N 1
ATOM 2755 C CA . ALA A 1 380 ? 46.534 58.849 -23.093 1.00 33.41 380 ALA A CA 1
ATOM 2756 C C . ALA A 1 380 ? 47.499 60.069 -23.283 1.00 33.41 380 ALA A C 1
ATOM 2758 O O . ALA A 1 380 ? 47.109 61.135 -22.798 1.00 33.41 380 ALA A O 1
ATOM 2759 N N . PRO A 1 381 ? 48.656 60.040 -24.011 1.00 46.91 381 PRO A N 1
ATOM 2760 C CA . PRO A 1 381 ? 49.003 59.127 -25.119 1.00 46.91 381 PRO A CA 1
ATOM 2761 C C . PRO A 1 381 ? 50.509 58.799 -25.383 1.00 46.91 381 PRO A C 1
ATOM 2763 O O . PRO A 1 381 ? 51.414 59.323 -24.742 1.00 46.91 381 PRO A O 1
ATOM 2766 N N . THR A 1 382 ? 50.726 58.021 -26.468 1.00 30.91 382 THR A N 1
ATOM 2767 C CA . THR A 1 382 ? 51.895 57.966 -27.406 1.00 30.91 382 THR A CA 1
ATOM 2768 C C . THR A 1 382 ? 53.247 57.442 -26.897 1.00 30.91 382 THR A C 1
ATOM 2770 O O . THR A 1 382 ? 53.656 57.758 -25.797 1.00 30.91 382 THR A O 1
ATOM 2773 N N . ALA A 1 383 ? 54.087 56.701 -27.630 1.00 30.77 383 ALA A N 1
ATOM 2774 C CA . ALA A 1 383 ? 54.143 56.057 -28.956 1.00 30.77 383 ALA A CA 1
ATOM 2775 C C . ALA A 1 383 ? 55.275 54.989 -28.838 1.00 30.77 383 ALA A C 1
ATOM 2777 O O . ALA A 1 383 ? 56.165 55.150 -28.010 1.00 30.77 383 ALA A O 1
ATOM 2778 N N . SER A 1 384 ? 55.353 53.873 -29.568 1.00 30.16 384 SER A N 1
ATOM 2779 C CA . SER A 1 384 ? 55.916 53.807 -30.927 1.00 30.16 384 SER A CA 1
ATOM 2780 C C . SER A 1 384 ? 56.164 52.335 -31.345 1.00 30.16 384 SER A C 1
ATOM 2782 O O . SER A 1 384 ? 56.684 51.529 -30.583 1.00 30.16 384 SER A O 1
ATOM 2784 N N . THR A 1 385 ? 55.708 52.020 -32.559 1.00 30.61 385 THR A N 1
ATOM 2785 C CA . THR A 1 385 ? 56.275 51.204 -33.657 1.00 30.61 385 THR A CA 1
ATOM 2786 C C . THR A 1 385 ? 57.346 50.126 -33.395 1.00 30.61 385 THR A C 1
ATOM 2788 O O . THR A 1 385 ? 58.429 50.451 -32.919 1.00 30.61 385 THR A O 1
ATOM 2791 N N . THR A 1 386 ? 57.114 48.896 -33.907 1.00 31.72 386 THR A N 1
ATOM 2792 C CA . THR A 1 386 ? 57.967 48.093 -34.855 1.00 31.72 386 THR A CA 1
ATOM 2793 C C . THR A 1 386 ? 57.545 46.595 -34.838 1.00 31.72 386 THR A C 1
ATOM 2795 O O . THR A 1 386 ? 57.030 46.142 -33.816 1.00 31.72 386 THR A O 1
ATOM 2798 N N . PRO A 1 387 ? 57.627 45.830 -35.957 1.00 38.38 387 PRO A N 1
ATOM 2799 C CA . PRO A 1 387 ? 56.706 44.727 -36.240 1.00 38.38 387 PRO A CA 1
ATOM 2800 C C . PRO A 1 387 ? 57.165 43.341 -35.760 1.00 38.38 387 PRO A C 1
ATOM 2802 O O . PRO A 1 387 ? 58.327 43.092 -35.451 1.00 38.38 387 PRO A O 1
ATOM 2805 N N . ALA A 1 388 ? 56.186 42.437 -35.726 1.00 30.86 388 ALA A N 1
ATOM 2806 C CA . ALA A 1 388 ? 56.243 41.076 -35.211 1.00 30.86 388 ALA A CA 1
ATOM 2807 C C . ALA A 1 388 ? 57.255 40.149 -35.919 1.00 30.86 388 ALA A C 1
ATOM 2809 O O . ALA A 1 388 ? 57.252 40.074 -37.150 1.00 30.86 388 ALA A O 1
ATOM 2810 N N . PRO A 1 389 ? 58.004 39.317 -35.168 1.00 34.44 389 PRO A N 1
ATOM 2811 C CA . PRO A 1 389 ? 58.471 38.030 -35.652 1.00 34.44 389 PRO A CA 1
ATOM 2812 C C . PRO A 1 389 ? 57.379 36.971 -35.420 1.00 34.44 389 PRO A C 1
ATOM 2814 O O . PRO A 1 389 ? 56.758 36.906 -34.358 1.00 34.44 389 PRO A O 1
ATOM 2817 N N . GLN A 1 390 ? 57.130 36.143 -36.434 1.00 49.38 390 GLN A N 1
ATOM 2818 C CA . GLN A 1 390 ? 56.245 34.980 -36.343 1.00 49.38 390 GLN A CA 1
ATOM 2819 C C . GLN A 1 390 ? 56.692 34.050 -35.200 1.00 49.38 390 GLN A C 1
ATOM 2821 O O . GLN A 1 390 ? 57.842 33.608 -35.213 1.00 49.38 390 GLN A O 1
ATOM 2826 N N . PRO A 1 391 ? 55.817 33.674 -34.251 1.00 35.06 391 PRO A N 1
ATOM 2827 C CA . PRO A 1 391 ? 56.112 32.584 -33.343 1.00 35.06 391 PRO A CA 1
ATOM 2828 C C . PRO A 1 391 ? 55.750 31.265 -34.017 1.00 35.06 391 PRO A C 1
ATOM 2830 O O . PRO A 1 391 ? 54.623 31.046 -34.464 1.00 35.06 391 PRO A O 1
ATOM 2833 N N . HIS A 1 392 ? 56.745 30.390 -34.063 1.00 38.19 392 HIS A N 1
ATOM 2834 C CA . HIS A 1 392 ? 56.649 28.988 -34.419 1.00 38.19 392 HIS A CA 1
ATOM 2835 C C . HIS A 1 392 ? 55.388 28.334 -33.852 1.00 38.19 392 HIS A C 1
ATOM 2837 O O . HIS A 1 392 ? 55.057 28.495 -32.677 1.00 38.19 392 HIS A O 1
ATOM 2843 N N . ALA A 1 393 ? 54.703 27.580 -34.710 1.00 32.50 393 ALA A N 1
ATOM 2844 C CA . ALA A 1 393 ? 53.585 26.736 -34.343 1.00 32.50 393 ALA A CA 1
ATOM 2845 C C . ALA A 1 393 ? 54.045 25.694 -33.317 1.00 32.50 393 ALA A C 1
ATOM 2847 O O . ALA A 1 393 ? 54.583 24.644 -33.662 1.00 32.50 393 ALA A O 1
ATOM 2848 N N . TRP A 1 394 ? 53.803 25.978 -32.041 1.00 36.25 394 TRP A N 1
ATOM 2849 C CA . TRP A 1 394 ? 53.676 24.934 -31.042 1.00 36.25 394 TRP A CA 1
ATOM 2850 C C . TRP A 1 394 ? 52.399 24.193 -31.405 1.00 36.25 394 TRP A C 1
ATOM 2852 O O . TRP A 1 394 ? 51.294 24.713 -31.239 1.00 36.25 394 TRP A O 1
ATOM 2862 N N . THR A 1 395 ? 52.551 22.993 -31.959 1.00 38.53 395 THR A N 1
ATOM 2863 C CA . THR A 1 395 ? 51.474 22.017 -32.051 1.00 38.53 395 THR A CA 1
ATOM 2864 C C . THR A 1 395 ? 51.026 21.707 -30.628 1.00 38.53 395 THR A C 1
ATOM 2866 O O . THR A 1 395 ? 51.530 20.792 -29.979 1.00 38.53 395 THR A O 1
ATOM 2869 N N . THR A 1 396 ? 50.088 22.501 -30.118 1.00 35.22 396 THR A N 1
ATOM 2870 C CA . THR A 1 396 ? 49.198 22.054 -29.062 1.00 35.22 396 THR A CA 1
ATOM 2871 C C . THR A 1 396 ? 48.499 20.837 -29.640 1.00 35.22 396 THR A C 1
ATOM 2873 O O . THR A 1 396 ? 47.743 20.924 -30.607 1.00 35.22 396 THR A O 1
ATOM 2876 N N . SER A 1 397 ? 48.847 19.669 -29.103 1.00 42.69 397 SER A N 1
ATOM 2877 C CA . SER A 1 397 ? 48.088 18.445 -29.302 1.00 42.69 397 SER A CA 1
ATOM 2878 C C . SER A 1 397 ? 46.723 18.700 -28.669 1.00 42.69 397 SER A C 1
ATOM 2880 O O . SER A 1 397 ? 46.501 18.443 -27.488 1.00 42.69 397 SER A O 1
ATOM 2882 N N . GLY A 1 398 ? 45.855 19.368 -29.429 1.00 33.31 398 GLY A N 1
ATOM 2883 C CA . GLY A 1 398 ? 44.477 19.594 -29.065 1.00 33.31 398 GLY A CA 1
ATOM 2884 C C . GLY A 1 398 ? 43.852 18.230 -28.857 1.00 33.31 398 GLY A C 1
ATOM 2885 O O . GLY A 1 398 ? 43.967 17.348 -29.714 1.00 33.31 398 GLY A O 1
ATOM 2886 N N . ALA A 1 399 ? 43.200 18.058 -27.710 1.00 40.78 399 ALA A N 1
ATOM 2887 C CA . ALA A 1 399 ? 42.212 17.008 -2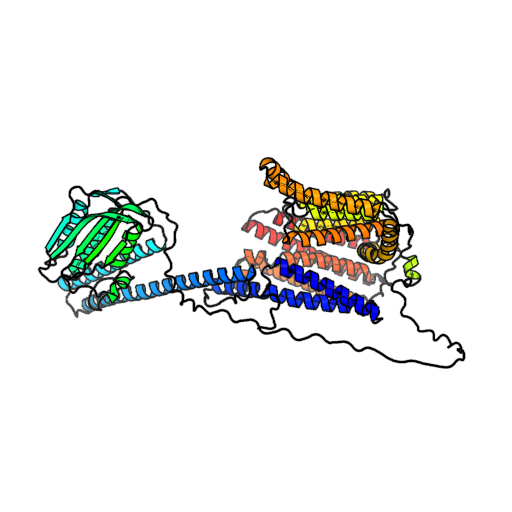7.571 1.00 40.78 399 ALA A CA 1
ATOM 2888 C C . ALA A 1 399 ? 41.333 17.035 -28.834 1.00 40.78 399 ALA A C 1
ATOM 2890 O O . ALA A 1 399 ? 40.952 18.122 -29.289 1.00 40.78 399 ALA A O 1
ATOM 2891 N N . PRO A 1 400 ? 41.079 15.877 -29.460 1.00 36.06 400 PRO A N 1
ATOM 2892 C CA . PRO A 1 400 ? 40.296 15.854 -30.675 1.00 36.06 400 PRO A CA 1
ATOM 2893 C C . PRO A 1 400 ? 38.955 16.554 -30.418 1.00 36.06 400 PRO A C 1
ATOM 2895 O O . PRO A 1 400 ? 38.393 16.381 -29.334 1.00 36.06 400 PRO A O 1
ATOM 2898 N N . PRO A 1 401 ? 38.400 17.299 -31.389 1.00 38.16 401 PRO A N 1
ATOM 2899 C CA . PRO A 1 401 ? 37.019 17.748 -31.275 1.00 38.16 401 PRO A CA 1
ATOM 2900 C C . PRO A 1 401 ? 36.126 16.537 -30.959 1.00 38.16 401 PRO A C 1
ATOM 2902 O O . PRO A 1 401 ? 36.414 15.427 -31.415 1.00 38.16 401 PRO A O 1
ATOM 2905 N N . LEU A 1 402 ? 35.010 16.732 -30.247 1.00 42.03 402 LEU A N 1
ATOM 2906 C CA . LEU A 1 402 ? 33.978 15.708 -29.974 1.00 42.03 402 LEU A CA 1
ATOM 2907 C C . LEU A 1 402 ? 33.411 15.014 -31.241 1.00 42.03 402 LEU A C 1
ATOM 2909 O O . LEU A 1 402 ? 32.553 14.139 -31.159 1.00 42.03 402 LEU A O 1
ATOM 2913 N N . THR A 1 403 ? 33.904 15.382 -32.424 1.00 42.88 403 THR A N 1
ATOM 2914 C CA . THR A 1 403 ? 33.645 14.783 -33.732 1.00 42.88 403 THR A CA 1
ATOM 2915 C C . THR A 1 403 ? 34.862 14.069 -34.331 1.00 42.88 403 THR A C 1
ATOM 2917 O O . THR A 1 403 ? 34.906 13.882 -35.550 1.00 42.88 403 THR A O 1
ATOM 2920 N N . ALA A 1 404 ? 35.876 13.690 -33.542 1.00 36.25 404 ALA A N 1
ATOM 2921 C CA . ALA A 1 404 ? 36.974 12.891 -34.074 1.00 36.25 404 ALA A CA 1
ATOM 2922 C C . ALA A 1 404 ? 36.418 11.613 -34.708 1.00 36.25 404 ALA A C 1
ATOM 2924 O O . ALA A 1 404 ? 35.624 10.903 -34.081 1.00 36.25 404 ALA A O 1
ATOM 2925 N N . PRO A 1 405 ? 36.818 11.294 -35.950 1.00 42.75 405 PRO A N 1
ATOM 2926 C CA . PRO A 1 405 ? 36.441 10.036 -36.547 1.00 42.75 405 PRO A CA 1
ATOM 2927 C C . PRO A 1 405 ? 36.976 8.918 -35.654 1.00 42.75 405 PRO A C 1
ATOM 2929 O O . PRO A 1 405 ? 38.187 8.752 -35.520 1.00 42.75 405 PRO A O 1
ATOM 2932 N N . LEU A 1 406 ? 36.058 8.162 -35.045 1.00 44.81 406 LEU A N 1
ATOM 2933 C CA . LEU A 1 406 ? 36.368 6.891 -34.403 1.00 44.81 406 LEU A CA 1
ATOM 2934 C C . LEU A 1 406 ? 37.278 6.075 -35.339 1.00 44.81 406 LEU A C 1
ATOM 2936 O O . LEU A 1 406 ? 37.172 6.186 -36.568 1.00 44.81 406 LEU A O 1
ATOM 2940 N N . SER A 1 407 ? 38.174 5.285 -34.740 1.00 47.56 407 SER A N 1
ATOM 2941 C CA . SER A 1 407 ? 39.233 4.526 -35.416 1.00 47.56 407 SER A CA 1
ATOM 2942 C C . SER A 1 407 ? 38.774 3.911 -36.751 1.00 47.56 407 SER A C 1
ATOM 2944 O O . SER A 1 407 ? 37.612 3.500 -36.858 1.00 47.56 407 SER A O 1
ATOM 2946 N N . PRO A 1 408 ? 39.653 3.788 -37.766 1.00 48.69 408 PRO A N 1
ATOM 2947 C CA . PRO A 1 408 ? 39.296 3.309 -39.110 1.00 48.69 408 PRO A CA 1
ATOM 2948 C C . PRO A 1 408 ? 38.400 2.052 -39.134 1.00 48.69 408 PRO A C 1
ATOM 2950 O O . PRO A 1 408 ? 37.515 1.938 -39.982 1.00 48.69 408 PRO A O 1
ATOM 2953 N N . GLY A 1 409 ? 38.543 1.155 -38.147 1.00 53.12 409 GLY A N 1
ATOM 2954 C CA . GLY A 1 409 ? 37.707 -0.041 -37.980 1.00 53.12 409 GLY A CA 1
ATOM 2955 C C . GLY A 1 409 ? 36.223 0.224 -37.675 1.00 53.12 409 GLY A C 1
ATOM 2956 O O . GLY A 1 409 ? 35.357 -0.496 -38.164 1.00 53.12 409 GLY A O 1
ATOM 2957 N N . THR A 1 410 ? 35.877 1.283 -36.940 1.00 54.84 410 THR A N 1
ATOM 2958 C CA . THR A 1 410 ? 34.471 1.620 -36.620 1.00 54.84 410 THR A CA 1
ATOM 2959 C C . THR A 1 410 ? 33.702 2.228 -37.798 1.00 54.84 410 THR A C 1
ATOM 2961 O O . THR A 1 410 ? 32.483 2.076 -37.881 1.00 54.84 410 THR A O 1
ATOM 2964 N N . LYS A 1 411 ? 34.393 2.891 -38.737 1.00 58.50 411 LYS A N 1
ATOM 2965 C CA . LYS A 1 411 ? 33.801 3.360 -40.002 1.00 58.50 411 LYS A CA 1
ATOM 2966 C C . LYS A 1 411 ? 33.473 2.195 -40.938 1.00 58.50 411 LYS A C 1
ATOM 2968 O O . LYS A 1 411 ? 32.447 2.238 -41.607 1.00 58.50 411 LYS A O 1
ATOM 2973 N N . SER A 1 412 ? 34.294 1.141 -40.924 1.00 62.03 412 SER A N 1
ATOM 2974 C CA . SER A 1 412 ? 34.026 -0.114 -41.642 1.00 62.03 412 SER A CA 1
ATOM 2975 C C . SER A 1 412 ? 32.825 -0.873 -41.062 1.00 62.03 412 SER A C 1
ATOM 2977 O O . SER A 1 412 ? 31.989 -1.384 -41.807 1.00 62.03 412 SER A O 1
ATOM 2979 N N . LEU A 1 413 ? 32.707 -0.915 -39.730 1.00 67.25 413 LEU A N 1
ATOM 2980 C CA . LEU A 1 413 ? 31.616 -1.607 -39.031 1.00 67.25 413 LEU A CA 1
ATOM 2981 C C . LEU A 1 413 ? 30.268 -0.870 -39.122 1.00 67.25 413 LEU A C 1
ATOM 2983 O O . LEU A 1 413 ? 29.217 -1.512 -39.095 1.00 67.25 413 LEU A O 1
ATOM 2987 N N . TRP A 1 414 ? 30.272 0.462 -39.238 1.00 75.56 414 TRP A N 1
ATOM 2988 C CA . TRP A 1 414 ? 29.050 1.274 -39.245 1.00 75.56 414 TRP A CA 1
ATOM 2989 C C . TRP A 1 414 ? 29.090 2.388 -40.309 1.00 75.56 414 TRP A C 1
ATOM 2991 O O . TRP A 1 414 ? 29.270 3.566 -39.984 1.00 75.56 414 TRP A O 1
ATOM 3001 N N . PRO A 1 415 ? 28.939 2.041 -41.598 1.00 71.81 415 PRO A N 1
ATOM 3002 C CA . PRO A 1 415 ? 29.007 3.011 -42.687 1.00 71.81 415 PRO A CA 1
ATOM 3003 C C . PRO A 1 415 ? 27.816 3.981 -42.660 1.00 71.81 415 PRO A C 1
ATOM 3005 O O . PRO A 1 415 ? 26.669 3.570 -42.481 1.00 71.81 415 PRO A O 1
ATOM 3008 N N . GLU A 1 416 ? 28.082 5.270 -42.875 1.00 75.69 416 GLU A N 1
ATOM 3009 C CA . GLU A 1 416 ? 27.052 6.303 -43.030 1.00 75.69 416 GLU A CA 1
ATOM 3010 C C . GLU A 1 416 ? 26.666 6.377 -44.516 1.00 75.69 416 GLU A C 1
ATOM 3012 O O . GLU A 1 416 ? 27.379 6.959 -45.328 1.00 75.69 416 GLU A O 1
ATOM 3017 N N . ARG A 1 417 ? 25.580 5.693 -44.890 1.00 72.56 417 ARG A N 1
ATOM 3018 C CA . ARG A 1 417 ? 25.110 5.560 -46.280 1.00 72.56 417 ARG A CA 1
ATOM 3019 C C . ARG A 1 417 ? 24.280 6.759 -46.725 1.00 72.56 417 ARG A C 1
ATOM 3021 O O . ARG A 1 417 ? 24.335 7.147 -47.886 1.00 72.56 417 ARG A O 1
ATOM 3028 N N . VAL A 1 418 ? 23.497 7.324 -45.808 1.00 73.69 418 VAL A N 1
ATOM 3029 C CA . VAL A 1 418 ? 22.646 8.490 -46.053 1.00 73.69 418 VAL A CA 1
ATOM 3030 C C . VAL A 1 418 ? 23.083 9.616 -45.129 1.00 73.69 418 VAL A C 1
ATOM 3032 O O . VAL A 1 418 ? 22.927 9.527 -43.912 1.00 73.69 418 VAL A O 1
ATOM 3035 N N . SER A 1 419 ? 23.618 10.678 -45.731 1.00 73.81 419 SER A N 1
ATOM 3036 C CA . SER A 1 419 ? 24.143 11.856 -45.028 1.00 73.81 419 SER A CA 1
ATOM 3037 C C . SER A 1 419 ? 23.327 13.129 -45.295 1.00 73.81 419 SER A C 1
ATOM 3039 O O . SER A 1 419 ? 23.647 14.179 -44.742 1.00 73.81 419 SER A O 1
ATOM 3041 N N . ALA A 1 420 ? 22.309 13.065 -46.157 1.00 81.00 420 ALA A N 1
ATOM 3042 C CA . ALA A 1 420 ? 21.457 14.205 -46.492 1.00 81.00 420 ALA A CA 1
ATOM 3043 C C . ALA A 1 420 ? 20.471 14.534 -45.348 1.00 81.00 420 ALA A C 1
ATOM 3045 O O . ALA A 1 420 ? 20.052 13.616 -44.637 1.00 81.00 420 ALA A O 1
ATOM 3046 N N . PRO A 1 421 ? 20.083 15.811 -45.162 1.00 80.50 421 PRO A N 1
ATOM 3047 C CA . PRO A 1 421 ? 19.099 16.203 -44.153 1.00 80.50 421 PRO A CA 1
ATOM 3048 C C . PRO A 1 421 ? 17.722 15.575 -44.431 1.00 80.50 421 PRO A C 1
ATOM 3050 O O . PRO A 1 421 ? 17.249 15.581 -45.565 1.00 80.50 421 PRO A O 1
ATOM 3053 N N . GLN A 1 422 ? 17.073 15.043 -43.389 1.00 83.62 422 GLN A N 1
ATOM 3054 C CA . GLN A 1 422 ? 15.804 14.296 -43.475 1.00 83.62 422 GLN A CA 1
ATOM 3055 C C . GLN A 1 422 ? 14.709 14.949 -42.600 1.00 83.62 422 GLN A C 1
ATOM 3057 O O . GLN A 1 422 ? 14.340 14.397 -41.557 1.00 83.62 422 GLN A O 1
ATOM 3062 N N . PRO A 1 423 ? 14.172 16.128 -42.980 1.00 82.44 423 PRO A N 1
ATOM 3063 C CA . PRO A 1 423 ? 13.224 16.882 -42.146 1.00 82.44 423 PRO A CA 1
ATOM 3064 C C . PRO A 1 423 ? 11.932 16.107 -41.862 1.00 82.44 423 PRO A C 1
ATOM 3066 O O . PRO A 1 423 ? 11.376 16.191 -40.769 1.00 82.44 423 PRO A O 1
ATOM 3069 N N . LEU A 1 424 ? 11.485 15.292 -42.820 1.00 85.06 424 LEU A N 1
ATOM 3070 C CA . LEU A 1 424 ? 10.258 14.507 -42.706 1.00 85.06 424 LEU A CA 1
ATOM 3071 C C . LEU A 1 424 ? 10.340 13.430 -41.610 1.00 85.06 424 LEU A C 1
ATOM 3073 O O . LEU A 1 424 ? 9.335 13.113 -40.983 1.00 85.06 424 LEU A O 1
ATOM 3077 N N . LEU A 1 425 ? 11.535 12.885 -41.353 1.00 85.88 425 LEU A N 1
ATOM 3078 C CA . LEU A 1 425 ? 11.752 11.884 -40.303 1.00 85.88 425 LEU A CA 1
ATOM 3079 C C . LEU A 1 425 ? 11.820 12.519 -38.922 1.00 85.88 425 LEU A C 1
ATOM 3081 O O . LEU A 1 425 ? 11.278 11.966 -37.968 1.00 85.88 425 LEU A O 1
ATOM 3085 N N . LEU A 1 426 ? 12.419 13.708 -38.833 1.00 86.25 426 LEU A N 1
ATOM 3086 C CA . LEU A 1 426 ? 12.413 14.502 -37.611 1.00 86.25 426 LEU A CA 1
ATOM 3087 C C . LEU A 1 426 ? 10.974 14.875 -37.228 1.00 86.25 426 LEU A C 1
ATOM 3089 O O . LEU A 1 426 ? 10.556 14.589 -36.108 1.00 86.25 426 LEU A O 1
ATOM 3093 N N . LEU A 1 427 ? 10.183 15.390 -38.176 1.00 86.44 427 LEU A N 1
ATOM 3094 C CA . LEU A 1 427 ? 8.763 15.693 -37.965 1.00 86.44 427 LEU A CA 1
ATOM 3095 C C . LEU A 1 427 ? 7.933 14.439 -37.658 1.00 86.44 427 LEU A C 1
ATOM 3097 O O . LEU A 1 427 ? 7.102 14.471 -36.757 1.00 86.44 427 LEU A O 1
ATOM 3101 N N . GLY A 1 428 ? 8.187 13.321 -38.346 1.00 87.56 428 GLY A N 1
ATOM 3102 C CA . GLY A 1 428 ? 7.521 12.045 -38.076 1.00 87.56 428 GLY A CA 1
ATOM 3103 C C . GLY A 1 428 ? 7.797 11.522 -36.665 1.00 87.56 428 GLY A C 1
ATOM 3104 O O . GLY A 1 428 ? 6.868 11.132 -35.964 1.00 87.56 428 GLY A O 1
ATOM 3105 N N . SER A 1 429 ? 9.054 11.566 -36.213 1.00 89.88 429 SER A N 1
ATOM 3106 C CA . SER A 1 429 ? 9.435 11.142 -34.858 1.00 89.88 429 SER A CA 1
ATOM 3107 C C . SER A 1 429 ? 8.830 12.037 -33.770 1.00 89.88 429 SER A C 1
ATOM 3109 O O . SER A 1 429 ? 8.318 11.523 -32.776 1.00 89.88 429 SER A O 1
ATOM 3111 N N . LEU A 1 430 ? 8.796 13.356 -33.998 1.00 89.81 430 LEU A N 1
ATOM 3112 C CA . LEU A 1 430 ? 8.130 14.320 -33.122 1.00 89.81 430 LEU A CA 1
ATOM 3113 C C . LEU A 1 430 ? 6.608 14.098 -33.098 1.00 89.81 430 LEU A C 1
ATOM 3115 O O . LEU A 1 430 ? 5.985 14.197 -32.045 1.00 89.81 430 LEU A O 1
ATOM 3119 N N . GLY A 1 431 ? 6.004 13.739 -34.235 1.00 88.81 431 GLY A N 1
ATOM 3120 C CA . GLY A 1 431 ? 4.593 13.359 -34.342 1.00 88.81 431 GLY A CA 1
ATOM 3121 C C . GLY A 1 431 ? 4.240 12.127 -33.501 1.00 88.81 431 GLY A C 1
ATOM 3122 O O . GLY A 1 431 ? 3.255 12.130 -32.770 1.00 88.81 431 GLY A O 1
ATOM 3123 N N . VAL A 1 432 ? 5.080 11.088 -33.531 1.00 91.19 432 VAL A N 1
ATOM 3124 C CA . VAL A 1 432 ? 4.885 9.886 -32.697 1.00 91.19 432 VAL A CA 1
ATOM 3125 C C . VAL A 1 432 ? 5.032 10.218 -31.206 1.00 91.19 432 VAL A C 1
ATOM 3127 O O . VAL A 1 432 ? 4.228 9.762 -30.393 1.00 91.19 432 VAL A O 1
ATOM 3130 N N . GLY A 1 433 ? 6.015 11.044 -30.831 1.00 87.00 433 GLY A N 1
ATOM 3131 C CA . GLY A 1 433 ? 6.202 11.457 -29.438 1.00 87.00 433 GLY A CA 1
ATOM 3132 C C . GLY A 1 433 ? 5.116 12.396 -28.909 1.00 87.00 433 GLY A C 1
ATOM 3133 O O . GLY A 1 433 ? 4.686 12.245 -27.769 1.00 87.00 433 GLY A O 1
ATOM 3134 N N . THR A 1 434 ? 4.623 13.328 -29.727 1.00 87.62 434 THR A N 1
ATOM 3135 C CA . THR A 1 434 ? 3.494 14.207 -29.367 1.00 87.62 434 THR A CA 1
ATOM 3136 C C . THR A 1 434 ? 2.207 13.414 -29.177 1.00 87.62 434 THR A C 1
ATOM 3138 O O . THR A 1 434 ? 1.521 13.620 -28.180 1.00 87.62 434 THR A O 1
ATOM 3141 N N . LEU A 1 435 ? 1.919 12.447 -30.055 1.00 87.75 435 LEU A N 1
ATOM 3142 C CA . LEU A 1 435 ? 0.784 11.540 -29.890 1.00 87.75 435 LEU A CA 1
ATOM 3143 C C . LEU A 1 435 ? 0.875 10.753 -28.574 1.00 87.75 435 LEU A C 1
ATOM 3145 O O . LEU A 1 435 ? -0.101 10.684 -27.829 1.00 87.75 435 LEU A O 1
ATOM 3149 N N . ALA A 1 436 ? 2.056 10.212 -28.255 1.00 86.69 436 ALA A N 1
ATOM 3150 C CA . ALA A 1 436 ? 2.285 9.521 -26.990 1.00 86.69 436 ALA A CA 1
ATOM 3151 C C . ALA A 1 436 ? 2.048 10.447 -25.788 1.00 86.69 436 ALA A C 1
ATOM 3153 O O . ALA A 1 436 ? 1.341 10.080 -24.857 1.00 86.69 436 ALA A O 1
ATOM 3154 N N . ALA A 1 437 ? 2.581 11.668 -25.819 1.00 85.38 437 ALA A N 1
ATOM 3155 C CA . ALA A 1 437 ? 2.438 12.640 -24.738 1.00 85.38 437 ALA A CA 1
ATOM 3156 C C . ALA A 1 437 ? 1.004 13.154 -24.539 1.00 85.38 437 ALA A C 1
ATOM 3158 O O . ALA A 1 437 ? 0.599 13.446 -23.413 1.00 85.38 437 ALA A O 1
ATOM 3159 N N . LEU A 1 438 ? 0.221 13.275 -25.610 1.00 83.00 438 LEU A N 1
ATOM 3160 C CA . LEU A 1 438 ? -1.169 13.717 -25.511 1.00 83.00 438 LEU A CA 1
ATOM 3161 C C . LEU A 1 438 ? -2.067 12.620 -24.938 1.00 83.00 438 LEU A C 1
ATOM 3163 O O . LEU A 1 438 ? -2.879 12.909 -24.061 1.00 83.00 438 LEU A O 1
ATOM 3167 N N . LEU A 1 439 ? -1.861 11.377 -25.372 1.00 80.31 439 LEU A N 1
ATOM 3168 C CA . LEU A 1 439 ? -2.788 10.281 -25.106 1.00 80.31 439 LEU A CA 1
ATOM 3169 C C . LEU A 1 439 ? -2.396 9.397 -23.905 1.00 80.31 439 LEU A C 1
ATOM 3171 O O . LEU A 1 439 ? -3.254 8.743 -23.325 1.00 80.31 439 LEU A O 1
ATOM 3175 N N . ALA A 1 440 ? -1.129 9.350 -23.475 1.00 72.44 440 ALA A N 1
ATOM 3176 C CA . ALA A 1 440 ? -0.671 8.363 -22.479 1.00 72.44 440 ALA A CA 1
ATOM 3177 C C . ALA A 1 440 ? -1.284 8.476 -21.070 1.00 72.44 440 ALA A C 1
ATOM 3179 O O . ALA A 1 440 ? -1.123 7.556 -20.272 1.00 72.44 440 ALA A O 1
ATOM 3180 N N . PHE A 1 441 ? -1.969 9.577 -20.755 1.00 69.25 441 PHE A N 1
ATOM 3181 C CA . PHE A 1 441 ? -2.584 9.816 -19.443 1.00 69.25 441 PHE A CA 1
ATOM 3182 C C . PHE A 1 441 ? -4.104 9.577 -19.426 1.00 69.25 441 PHE A C 1
ATOM 3184 O O . PHE A 1 441 ? -4.764 9.878 -18.434 1.00 69.25 441 PHE A O 1
ATOM 3191 N N . GLU A 1 442 ? -4.668 9.019 -20.499 1.00 67.44 442 GLU A N 1
ATOM 3192 C CA . GLU A 1 442 ? -6.085 8.654 -20.574 1.00 67.44 442 GLU A CA 1
ATOM 3193 C C . GLU A 1 442 ? -6.354 7.222 -20.066 1.00 67.44 442 GLU A C 1
ATOM 3195 O O . GLU A 1 442 ? -5.471 6.364 -20.044 1.00 67.44 442 GLU A O 1
ATOM 3200 N N . ARG A 1 443 ? -7.615 6.920 -19.706 1.00 58.22 443 ARG A N 1
ATOM 3201 C CA . ARG A 1 443 ? -8.066 5.636 -19.110 1.00 58.22 443 ARG A CA 1
ATOM 3202 C C . ARG A 1 443 ? -7.801 4.370 -19.957 1.00 58.22 443 ARG A C 1
ATOM 3204 O O . ARG A 1 443 ? -8.093 3.273 -19.492 1.00 58.22 443 ARG A O 1
ATOM 3211 N N . ARG A 1 444 ? -7.267 4.477 -21.183 1.00 69.19 444 ARG A N 1
ATOM 3212 C CA . ARG A 1 444 ? -7.018 3.353 -22.115 1.00 69.19 444 ARG A CA 1
ATOM 3213 C C . ARG A 1 444 ? -5.547 3.241 -22.546 1.00 69.19 444 ARG A C 1
ATOM 3215 O O . ARG A 1 444 ? -5.256 3.165 -23.742 1.00 69.19 444 ARG A O 1
ATOM 3222 N N . LEU A 1 445 ? -4.626 3.172 -21.580 1.00 71.69 445 LEU A N 1
ATOM 3223 C CA . LEU A 1 445 ? -3.177 3.044 -21.824 1.00 71.69 445 LEU A CA 1
ATOM 3224 C C . LEU A 1 445 ? -2.808 1.960 -22.856 1.00 71.69 445 LEU A C 1
ATOM 3226 O O . LEU A 1 445 ? -1.933 2.185 -23.688 1.00 71.69 445 LEU A O 1
ATOM 3230 N N . GLY A 1 446 ? -3.492 0.811 -22.845 1.00 79.25 446 GLY A N 1
ATOM 3231 C CA . GLY A 1 446 ? -3.189 -0.319 -23.731 1.00 79.25 446 GLY A CA 1
ATOM 3232 C C . GLY A 1 446 ? -3.364 -0.031 -25.227 1.00 79.25 446 GLY A C 1
ATOM 3233 O O . GLY A 1 446 ? -2.479 -0.332 -26.030 1.00 79.25 446 GLY A O 1
ATOM 3234 N N . LEU A 1 447 ? -4.481 0.599 -25.609 1.00 83.38 447 LEU A N 1
ATOM 3235 C CA . LEU A 1 447 ? -4.769 0.949 -27.006 1.00 83.38 447 LEU A CA 1
ATOM 3236 C C . LEU A 1 447 ? -3.825 2.045 -27.503 1.00 83.38 447 LEU A C 1
ATOM 3238 O O . LEU A 1 447 ? -3.287 1.963 -28.604 1.00 83.38 447 LEU A O 1
ATOM 3242 N N . ILE A 1 448 ? -3.604 3.056 -26.668 1.00 84.19 448 ILE A N 1
ATOM 3243 C CA . ILE A 1 448 ? -2.762 4.206 -26.992 1.00 84.19 448 ILE A CA 1
ATOM 3244 C C . ILE A 1 448 ? -1.312 3.762 -27.187 1.00 84.19 448 ILE A C 1
ATOM 3246 O O . ILE A 1 448 ? -0.695 4.094 -28.199 1.00 84.19 448 ILE A O 1
ATOM 3250 N N . ALA A 1 449 ? -0.786 2.950 -26.268 1.00 85.06 449 ALA A N 1
ATOM 3251 C CA . ALA A 1 449 ? 0.555 2.394 -26.383 1.00 85.06 449 ALA A CA 1
ATOM 3252 C C . ALA A 1 449 ? 0.710 1.536 -27.648 1.00 85.06 449 ALA A C 1
ATOM 3254 O O . ALA A 1 449 ? 1.723 1.647 -28.338 1.00 85.06 449 ALA A O 1
ATOM 3255 N N . PHE A 1 450 ? -0.303 0.738 -28.007 1.00 88.81 450 PHE A N 1
ATOM 3256 C CA . PHE A 1 450 ? -0.297 -0.016 -29.261 1.00 88.81 450 PHE A CA 1
ATOM 3257 C C . PHE A 1 450 ? -0.237 0.894 -30.493 1.00 88.81 450 PHE A C 1
ATOM 3259 O O . PHE A 1 450 ? 0.596 0.668 -31.368 1.00 88.81 450 PHE A O 1
ATOM 3266 N N . VAL A 1 451 ? -1.067 1.940 -30.560 1.00 89.69 451 VAL A N 1
ATOM 3267 C CA . VAL A 1 451 ? -1.085 2.882 -31.693 1.00 89.69 451 VAL A CA 1
ATOM 3268 C C . VAL A 1 451 ? 0.255 3.612 -31.829 1.00 89.69 451 VAL A C 1
ATOM 3270 O O . VAL A 1 451 ? 0.782 3.726 -32.935 1.00 89.69 451 VAL A O 1
ATOM 3273 N N . VAL A 1 452 ? 0.849 4.053 -30.716 1.00 90.19 452 VAL A N 1
ATOM 3274 C CA . VAL A 1 452 ? 2.176 4.692 -30.703 1.00 90.19 452 VAL A CA 1
ATOM 3275 C C . VAL A 1 452 ? 3.251 3.732 -31.224 1.00 90.19 452 VAL A C 1
ATOM 3277 O O . VAL A 1 452 ? 4.039 4.108 -32.094 1.00 90.19 452 VAL A O 1
ATOM 3280 N N . LEU A 1 453 ? 3.262 2.481 -30.749 1.00 90.44 453 LEU A N 1
ATOM 3281 C CA . LEU A 1 453 ? 4.199 1.453 -31.215 1.00 90.44 453 LEU A CA 1
ATOM 3282 C C . LEU A 1 453 ? 3.990 1.106 -32.693 1.00 90.44 453 LEU A C 1
ATOM 3284 O O . LEU A 1 453 ? 4.967 0.923 -33.417 1.00 90.44 453 LEU A O 1
ATOM 3288 N N . LEU A 1 454 ? 2.740 1.057 -33.158 1.00 92.12 454 LEU A N 1
ATOM 3289 C CA . LEU A 1 454 ? 2.391 0.795 -34.552 1.00 92.12 454 LEU A CA 1
ATOM 3290 C C . LEU A 1 454 ? 2.906 1.909 -35.471 1.00 92.12 454 LEU A C 1
ATOM 3292 O O . LEU A 1 454 ? 3.546 1.620 -36.478 1.00 92.12 454 LEU A O 1
ATOM 3296 N N . LEU A 1 455 ? 2.668 3.176 -35.122 1.00 92.56 455 LEU A N 1
ATOM 3297 C CA . LEU A 1 455 ? 3.114 4.325 -35.916 1.00 92.56 455 LEU A CA 1
ATOM 3298 C C . LEU A 1 455 ? 4.640 4.471 -35.906 1.00 92.56 455 LEU A C 1
ATOM 3300 O O . LEU A 1 455 ? 5.239 4.696 -36.960 1.00 92.56 455 LEU A O 1
ATOM 3304 N N . GLY A 1 456 ? 5.282 4.276 -34.748 1.00 90.50 456 GLY A N 1
ATOM 3305 C CA . GLY A 1 456 ? 6.742 4.217 -34.646 1.00 90.50 456 GLY A CA 1
ATOM 3306 C C . GLY A 1 456 ? 7.327 3.073 -35.481 1.00 90.50 456 GLY A C 1
ATOM 3307 O O . GLY A 1 456 ? 8.253 3.282 -36.264 1.00 90.50 456 GLY A O 1
ATOM 3308 N N . GLY A 1 457 ? 6.734 1.879 -35.393 1.00 89.12 457 GLY A N 1
ATOM 3309 C CA . GLY A 1 457 ? 7.091 0.707 -36.195 1.00 89.12 457 GLY A CA 1
ATOM 3310 C C . GLY A 1 457 ? 6.904 0.919 -37.699 1.00 89.12 457 GLY A C 1
ATOM 3311 O O . GLY A 1 457 ? 7.774 0.545 -38.484 1.00 89.12 457 GLY A O 1
ATOM 3312 N N . LEU A 1 458 ? 5.821 1.579 -38.114 1.00 91.88 458 LEU A N 1
ATOM 3313 C CA . LEU A 1 458 ? 5.554 1.924 -39.511 1.00 91.88 458 LEU A CA 1
ATOM 3314 C C . LEU A 1 458 ? 6.596 2.910 -40.051 1.00 91.88 458 LEU A C 1
ATOM 3316 O O . LEU A 1 458 ? 7.082 2.747 -41.172 1.00 91.88 458 LEU A O 1
ATOM 3320 N N . LEU A 1 459 ? 6.979 3.906 -39.246 1.00 91.62 459 LEU A N 1
ATOM 3321 C CA . LEU A 1 459 ? 8.031 4.858 -39.595 1.00 91.62 459 LEU A CA 1
ATOM 3322 C C . LEU A 1 459 ? 9.390 4.152 -39.751 1.00 91.62 459 LEU A C 1
ATOM 3324 O O . LEU A 1 459 ? 10.105 4.398 -40.726 1.00 91.62 459 LEU A O 1
ATOM 3328 N N . LEU A 1 460 ? 9.719 3.221 -38.851 1.00 90.19 460 LEU A N 1
ATOM 3329 C CA . LEU A 1 460 ? 10.919 2.374 -38.928 1.00 90.19 460 LEU A CA 1
ATOM 3330 C C . LEU A 1 460 ? 10.912 1.462 -40.162 1.00 90.19 460 LEU A C 1
ATOM 3332 O O . LEU A 1 460 ? 11.915 1.337 -40.861 1.00 90.19 460 LEU A O 1
ATOM 3336 N N . TRP A 1 461 ? 9.774 0.845 -40.475 1.00 88.44 461 TRP A N 1
ATOM 3337 C CA . TRP A 1 461 ? 9.632 -0.010 -41.652 1.00 88.44 461 TRP A CA 1
ATOM 3338 C C . TRP A 1 461 ? 9.762 0.782 -42.957 1.00 88.44 461 TRP A C 1
ATOM 3340 O O . TRP A 1 461 ? 10.469 0.353 -43.870 1.00 88.44 461 TRP A O 1
ATOM 3350 N N . ARG A 1 462 ? 9.153 1.974 -43.029 1.00 89.12 462 ARG A N 1
ATOM 3351 C CA . ARG A 1 462 ? 9.242 2.870 -44.193 1.00 89.12 462 ARG A CA 1
ATOM 3352 C C . ARG A 1 462 ? 10.666 3.382 -44.426 1.00 89.12 462 ARG A C 1
ATOM 3354 O O . ARG A 1 462 ? 11.056 3.571 -45.576 1.00 89.12 462 ARG A O 1
ATOM 3361 N N . THR A 1 463 ? 11.427 3.595 -43.352 1.00 86.06 463 THR A N 1
ATOM 3362 C CA . THR A 1 463 ? 12.828 4.054 -43.401 1.00 86.06 463 THR A CA 1
ATOM 3363 C C . THR A 1 463 ? 13.837 2.929 -43.599 1.00 86.06 463 THR A C 1
ATOM 3365 O O . THR A 1 463 ? 14.964 3.193 -44.012 1.00 86.06 463 THR A O 1
ATOM 3368 N N . SER A 1 464 ? 13.447 1.678 -43.348 1.00 85.44 464 SER A N 1
ATOM 3369 C CA . SER A 1 464 ? 14.329 0.525 -43.489 1.00 85.44 464 SER A CA 1
ATOM 3370 C C . SER A 1 464 ? 14.811 0.346 -44.928 1.00 85.44 464 SER A C 1
ATOM 3372 O O . SER A 1 464 ? 14.021 0.182 -45.864 1.00 85.44 464 SER A O 1
ATOM 3374 N N . ALA A 1 465 ? 16.133 0.258 -45.089 1.00 76.50 465 ALA A N 1
ATOM 3375 C CA . ALA A 1 465 ? 16.771 -0.053 -46.367 1.00 76.50 465 ALA A CA 1
ATOM 3376 C C . ALA A 1 465 ? 16.333 -1.413 -46.960 1.00 76.50 465 ALA A C 1
ATOM 3378 O O . ALA A 1 465 ? 16.433 -1.618 -48.166 1.00 76.50 465 ALA A O 1
ATOM 3379 N N . HIS A 1 466 ? 15.824 -2.342 -46.136 1.00 78.62 466 HIS A N 1
ATOM 3380 C CA . HIS A 1 466 ? 15.491 -3.717 -46.534 1.00 78.62 466 HIS A CA 1
ATOM 3381 C C . HIS A 1 466 ? 14.033 -4.094 -46.223 1.00 78.62 466 HIS A C 1
ATOM 3383 O O . HIS A 1 466 ? 13.746 -5.227 -45.832 1.00 78.62 466 HIS A O 1
ATOM 3389 N N . ARG A 1 467 ? 13.101 -3.155 -46.427 1.00 80.88 467 ARG A N 1
ATOM 3390 C CA . ARG A 1 467 ? 11.674 -3.272 -46.063 1.00 80.88 467 ARG A CA 1
ATOM 3391 C C . ARG A 1 467 ? 10.926 -4.513 -46.584 1.00 80.88 467 ARG A C 1
ATOM 3393 O O . ARG A 1 467 ? 9.960 -4.930 -45.954 1.00 80.88 467 ARG A O 1
ATOM 3400 N N . LEU A 1 468 ? 11.365 -5.107 -47.699 1.00 83.00 468 LEU A N 1
ATOM 3401 C CA . LEU A 1 468 ? 10.753 -6.297 -48.322 1.00 83.00 468 LEU A CA 1
ATOM 3402 C C . LEU A 1 468 ? 11.466 -7.615 -47.978 1.00 83.00 468 LEU A C 1
ATOM 3404 O O . LEU A 1 468 ? 11.133 -8.665 -48.522 1.00 83.00 468 LEU A O 1
ATOM 3408 N N . SER A 1 469 ? 12.477 -7.593 -47.108 1.00 85.81 469 SER A N 1
ATOM 3409 C CA . SER A 1 469 ? 13.168 -8.828 -46.746 1.00 85.81 469 SER A CA 1
ATOM 3410 C C . SER A 1 469 ? 12.281 -9.724 -45.873 1.00 85.81 469 SER A C 1
ATOM 3412 O O . SER A 1 469 ? 11.541 -9.227 -45.024 1.00 85.81 469 SER A O 1
ATOM 3414 N N . ARG A 1 470 ? 12.376 -11.051 -46.057 1.00 86.38 470 ARG A N 1
ATOM 3415 C CA . ARG A 1 470 ? 11.576 -12.033 -45.296 1.00 86.38 470 ARG A CA 1
ATOM 3416 C C . ARG A 1 470 ? 11.714 -11.834 -43.785 1.00 86.38 470 ARG A C 1
ATOM 3418 O O . ARG A 1 470 ? 10.713 -11.828 -43.083 1.00 86.38 470 ARG A O 1
ATOM 3425 N N . LEU A 1 471 ? 12.940 -11.604 -43.308 1.00 83.75 471 LEU A N 1
ATOM 3426 C CA . LEU A 1 471 ? 13.219 -11.335 -41.897 1.00 83.75 471 LEU A CA 1
ATOM 3427 C C . LEU A 1 471 ? 12.488 -10.077 -41.407 1.00 83.75 471 LEU A C 1
ATOM 3429 O O . LEU A 1 471 ? 11.840 -10.118 -40.373 1.00 83.75 471 LEU A O 1
ATOM 3433 N N . THR A 1 472 ? 12.539 -8.976 -42.164 1.00 86.75 472 THR A N 1
ATOM 3434 C CA . THR A 1 472 ? 11.873 -7.718 -41.787 1.00 86.75 472 THR A CA 1
ATOM 3435 C C . THR A 1 472 ? 10.352 -7.855 -41.759 1.00 86.75 472 THR A C 1
ATOM 3437 O O . THR A 1 472 ? 9.725 -7.338 -40.842 1.00 86.75 472 THR A O 1
ATOM 3440 N N . LEU A 1 473 ? 9.760 -8.579 -42.715 1.00 87.44 473 LEU A N 1
ATOM 3441 C CA . LEU A 1 473 ? 8.317 -8.839 -42.751 1.00 87.44 473 LEU A CA 1
ATOM 3442 C C . LEU A 1 473 ? 7.864 -9.711 -41.574 1.00 87.44 473 LEU A C 1
ATOM 3444 O O . LEU A 1 473 ? 6.918 -9.350 -40.879 1.00 87.44 473 LEU A O 1
ATOM 3448 N N . VAL A 1 474 ? 8.566 -10.817 -41.306 1.00 87.88 474 VAL A N 1
ATOM 3449 C CA . VAL A 1 474 ? 8.266 -11.702 -40.167 1.00 87.88 474 VAL A CA 1
ATOM 3450 C C . VAL A 1 474 ? 8.420 -10.951 -38.845 1.00 87.88 474 VAL A C 1
ATOM 3452 O O . VAL A 1 474 ? 7.535 -11.020 -37.996 1.00 87.88 474 VAL A O 1
ATOM 3455 N N . SER A 1 475 ? 9.495 -10.177 -38.685 1.00 86.94 475 SER A N 1
ATOM 3456 C CA . SER A 1 475 ? 9.712 -9.349 -37.498 1.00 86.94 475 SER A CA 1
ATOM 3457 C C . SER A 1 475 ? 8.652 -8.261 -37.328 1.00 86.94 475 SER A C 1
ATOM 3459 O O . SER A 1 475 ? 8.244 -7.999 -36.202 1.00 86.94 475 SER A O 1
ATOM 3461 N N . ALA A 1 476 ? 8.180 -7.639 -38.413 1.00 87.00 476 ALA A N 1
ATOM 3462 C CA . ALA A 1 476 ? 7.112 -6.642 -38.353 1.00 87.00 476 ALA A CA 1
ATOM 3463 C C . ALA A 1 476 ? 5.785 -7.269 -37.904 1.00 87.00 476 ALA A C 1
ATOM 3465 O O . ALA A 1 476 ? 5.138 -6.742 -37.002 1.00 87.00 476 ALA A O 1
ATOM 3466 N N . VAL A 1 477 ? 5.415 -8.427 -38.463 1.00 89.56 477 VAL A N 1
ATOM 3467 C CA . VAL A 1 477 ? 4.223 -9.179 -38.034 1.00 89.56 477 VAL A CA 1
ATOM 3468 C C . VAL A 1 477 ? 4.342 -9.584 -36.564 1.00 89.56 477 VAL A C 1
ATOM 3470 O O . VAL A 1 477 ? 3.415 -9.360 -35.788 1.00 89.56 477 VAL A O 1
ATOM 3473 N N . LEU A 1 478 ? 5.497 -10.114 -36.150 1.00 89.06 478 LEU A N 1
ATOM 3474 C CA . LEU A 1 478 ? 5.741 -10.509 -34.764 1.00 89.06 478 LEU A CA 1
ATOM 3475 C C . LEU A 1 478 ? 5.681 -9.309 -33.805 1.00 89.06 478 LEU A C 1
ATOM 3477 O O . LEU A 1 478 ? 5.084 -9.414 -32.738 1.00 89.06 478 LEU A O 1
ATOM 3481 N N . ALA A 1 479 ? 6.240 -8.158 -34.189 1.00 87.50 479 ALA A N 1
ATOM 3482 C CA . ALA A 1 479 ? 6.175 -6.930 -33.401 1.00 87.50 479 ALA A CA 1
ATOM 3483 C C . ALA A 1 479 ? 4.734 -6.408 -33.259 1.00 87.50 479 ALA A C 1
ATOM 3485 O O . ALA A 1 479 ? 4.355 -5.976 -32.172 1.00 87.50 479 ALA A O 1
ATOM 3486 N N . VAL A 1 480 ? 3.910 -6.502 -34.310 1.00 89.88 480 VAL A N 1
ATOM 3487 C CA . VAL A 1 480 ? 2.480 -6.153 -34.246 1.00 89.88 480 VAL A CA 1
ATOM 3488 C C . VAL A 1 480 ? 1.728 -7.113 -33.324 1.00 89.88 480 VAL A C 1
ATOM 3490 O O . VAL A 1 480 ? 0.991 -6.655 -32.454 1.00 89.88 480 VAL A O 1
ATOM 3493 N N . LEU A 1 481 ? 1.948 -8.427 -33.437 1.00 87.38 481 LEU A N 1
ATOM 3494 C CA . LEU A 1 481 ? 1.330 -9.423 -32.551 1.00 87.38 481 LEU A CA 1
ATOM 3495 C C . LEU A 1 481 ? 1.709 -9.189 -31.080 1.00 87.38 481 LEU A C 1
ATOM 3497 O O . LEU A 1 481 ? 0.835 -9.159 -30.212 1.00 87.38 481 LEU A O 1
ATOM 3501 N N . LEU A 1 482 ? 2.992 -8.939 -30.802 1.00 86.44 482 LEU A N 1
ATOM 3502 C CA . LEU A 1 482 ? 3.476 -8.579 -29.466 1.00 86.44 482 LEU A CA 1
ATOM 3503 C C . LEU A 1 482 ? 2.851 -7.269 -28.972 1.00 86.44 482 LEU A C 1
ATOM 3505 O O . LEU A 1 482 ? 2.431 -7.195 -27.819 1.00 86.44 482 LEU A O 1
ATOM 3509 N N . GLY A 1 483 ? 2.723 -6.267 -29.842 1.00 84.62 483 GLY A N 1
ATOM 3510 C CA . GLY A 1 483 ? 2.048 -5.007 -29.539 1.00 84.62 483 GLY A CA 1
ATOM 3511 C C . GLY A 1 483 ? 0.563 -5.193 -29.216 1.00 84.62 483 GLY A C 1
ATOM 3512 O O . GLY A 1 483 ? 0.042 -4.551 -28.309 1.00 84.62 483 GLY A O 1
ATOM 3513 N N . THR A 1 484 ? -0.114 -6.113 -29.906 1.00 85.62 484 THR A N 1
ATOM 3514 C CA . THR A 1 484 ? -1.549 -6.384 -29.708 1.00 85.62 484 THR A CA 1
ATOM 3515 C C . THR A 1 484 ? -1.822 -6.884 -28.286 1.00 85.62 484 THR A C 1
ATOM 3517 O O . THR A 1 484 ? -2.885 -6.625 -27.726 1.00 85.62 484 THR A O 1
ATOM 3520 N N . SER A 1 485 ? -0.835 -7.524 -27.647 1.00 82.56 485 SER A N 1
ATOM 3521 C CA . SER A 1 485 ? -0.939 -7.970 -26.253 1.00 82.56 485 SER A CA 1
ATOM 3522 C C . SER A 1 485 ? -1.168 -6.832 -25.246 1.00 82.56 485 SER A C 1
ATOM 3524 O O . SER A 1 485 ? -1.673 -7.102 -24.157 1.00 82.56 485 SER A O 1
ATOM 3526 N N . LEU A 1 486 ? -0.858 -5.575 -25.598 1.00 81.56 486 LEU A N 1
ATOM 3527 C CA . LEU A 1 486 ? -1.111 -4.413 -24.742 1.00 81.56 486 LEU A CA 1
ATOM 3528 C C . LEU A 1 486 ? -2.603 -4.056 -24.660 1.00 81.56 486 LEU A C 1
ATOM 3530 O O . LEU A 1 486 ? -3.007 -3.389 -23.716 1.00 81.56 486 LEU A O 1
ATOM 3534 N N . ILE A 1 487 ? -3.428 -4.507 -25.610 1.00 81.88 487 ILE A N 1
ATOM 3535 C CA . ILE A 1 487 ? -4.863 -4.184 -25.651 1.00 81.88 487 ILE A CA 1
ATOM 3536 C C . ILE A 1 487 ? -5.685 -5.120 -24.746 1.00 81.88 487 ILE A C 1
ATOM 3538 O O . ILE A 1 487 ? -6.691 -4.699 -24.185 1.00 81.88 487 ILE A O 1
ATOM 3542 N N . TRP A 1 488 ? -5.271 -6.382 -24.589 1.00 69.88 488 TRP A N 1
ATOM 3543 C CA . TRP A 1 488 ? -6.148 -7.467 -24.113 1.00 69.88 488 TRP A CA 1
ATOM 3544 C C . TRP A 1 488 ? -5.884 -7.953 -22.677 1.00 69.88 488 TRP A C 1
ATOM 3546 O O . TRP A 1 488 ? -6.452 -8.966 -22.271 1.00 69.88 488 TRP A O 1
ATOM 3556 N N . ARG A 1 489 ? -4.991 -7.321 -21.901 1.00 64.12 489 ARG A N 1
ATOM 3557 C CA . ARG A 1 489 ? -4.414 -7.974 -20.708 1.00 64.12 489 ARG A CA 1
ATOM 3558 C C . ARG A 1 489 ? -4.830 -7.403 -19.355 1.00 64.12 489 ARG A C 1
ATOM 3560 O O . ARG A 1 489 ? -4.807 -6.202 -19.136 1.00 64.12 489 ARG A O 1
ATOM 3567 N N . ALA A 1 490 ? -5.063 -8.335 -18.424 1.00 56.97 490 ALA A N 1
ATOM 3568 C CA . ALA A 1 490 ? -5.254 -8.102 -16.990 1.00 56.97 490 ALA A CA 1
ATOM 3569 C C . ALA A 1 490 ? -3.935 -7.995 -16.187 1.00 56.97 490 ALA A C 1
ATOM 3571 O O . ALA A 1 490 ? -3.968 -7.658 -15.010 1.00 56.97 490 ALA A O 1
ATOM 3572 N N . ALA A 1 491 ? -2.777 -8.302 -16.791 1.00 67.00 491 ALA A N 1
ATOM 3573 C CA . ALA A 1 491 ? -1.470 -8.299 -16.122 1.00 67.00 491 ALA A CA 1
ATOM 3574 C C . ALA A 1 491 ? -0.485 -7.342 -16.818 1.00 67.00 491 ALA A C 1
ATOM 3576 O O . ALA A 1 491 ? 0.030 -7.643 -17.898 1.00 67.00 491 ALA A O 1
ATOM 3577 N N . GLU A 1 492 ? -0.208 -6.201 -16.182 1.00 70.00 492 GLU A N 1
ATOM 3578 C CA . GLU A 1 492 ? 0.566 -5.085 -16.754 1.00 70.00 492 GLU A CA 1
ATOM 3579 C C . GLU A 1 492 ? 2.029 -5.444 -17.073 1.00 70.00 492 GLU A C 1
ATOM 3581 O O . GLU A 1 492 ? 2.575 -5.025 -18.097 1.00 70.00 492 GLU A O 1
ATOM 3586 N N . TRP A 1 493 ? 2.659 -6.288 -16.248 1.00 73.56 493 TRP A N 1
ATOM 3587 C CA . TRP A 1 493 ? 4.067 -6.680 -16.412 1.00 73.56 493 TRP A CA 1
ATOM 3588 C C . TRP A 1 493 ? 4.341 -7.394 -17.745 1.00 73.56 493 TRP A C 1
ATOM 3590 O O . TRP A 1 493 ? 5.408 -7.247 -18.343 1.00 73.56 493 TRP A O 1
ATOM 3600 N N . LEU A 1 494 ? 3.348 -8.127 -18.252 1.00 72.06 494 LEU A N 1
ATOM 3601 C CA . LEU A 1 494 ? 3.438 -8.884 -19.496 1.00 72.06 494 LEU A CA 1
ATOM 3602 C C . LEU A 1 494 ? 3.472 -7.949 -20.719 1.00 72.06 494 LEU A C 1
ATOM 3604 O O . LEU A 1 494 ? 4.054 -8.296 -21.750 1.00 72.06 494 LEU A O 1
ATOM 3608 N N . GLY A 1 495 ? 2.886 -6.752 -20.601 1.00 79.25 495 GLY A N 1
ATOM 3609 C CA . GLY A 1 495 ? 2.976 -5.692 -21.605 1.00 79.25 495 GLY A CA 1
ATOM 3610 C C . GLY A 1 495 ? 4.405 -5.171 -21.741 1.00 79.25 495 GLY A C 1
ATOM 3611 O O . GLY A 1 495 ? 4.933 -5.128 -22.849 1.00 79.25 495 GLY A O 1
ATOM 3612 N N . VAL A 1 496 ? 5.073 -4.888 -20.617 1.00 79.94 496 VAL A N 1
ATOM 3613 C CA . VAL A 1 496 ? 6.475 -4.428 -20.596 1.00 79.94 496 VAL A CA 1
ATOM 3614 C C . VAL A 1 496 ? 7.396 -5.440 -21.277 1.00 79.94 496 VAL A C 1
ATOM 3616 O O . VAL A 1 496 ? 8.176 -5.076 -22.155 1.00 79.94 496 VAL A O 1
ATOM 3619 N N . VAL A 1 497 ? 7.259 -6.726 -20.941 1.00 79.25 497 VAL A N 1
ATOM 3620 C CA . VAL A 1 497 ? 8.041 -7.802 -21.571 1.00 79.25 497 VAL A CA 1
ATOM 3621 C C . VAL A 1 497 ? 7.784 -7.862 -23.079 1.00 79.25 497 VAL A C 1
ATOM 3623 O O . VAL A 1 497 ? 8.726 -7.984 -23.860 1.00 79.25 497 VAL A O 1
ATOM 3626 N N . SER A 1 498 ? 6.530 -7.717 -23.508 1.00 83.38 498 SER A N 1
ATOM 3627 C CA . SER A 1 498 ? 6.164 -7.771 -24.929 1.00 83.38 498 SER A CA 1
ATOM 3628 C C . SER A 1 498 ? 6.755 -6.600 -25.722 1.00 83.38 498 SER A C 1
ATOM 3630 O O . SER A 1 498 ? 7.249 -6.807 -26.830 1.00 83.38 498 SER A O 1
ATOM 3632 N N . VAL A 1 499 ? 6.789 -5.394 -25.142 1.00 85.25 499 VAL A N 1
ATOM 3633 C CA . VAL A 1 499 ? 7.454 -4.225 -25.744 1.00 85.25 499 VAL A CA 1
ATOM 3634 C C . VAL A 1 499 ? 8.965 -4.434 -25.837 1.00 85.25 499 VAL A C 1
ATOM 3636 O O . VAL A 1 499 ? 9.548 -4.157 -26.883 1.00 85.25 499 VAL A O 1
ATOM 3639 N N . LEU A 1 500 ? 9.602 -4.963 -24.787 1.00 84.69 500 LEU A N 1
ATOM 3640 C CA . LEU A 1 500 ? 11.041 -5.246 -24.794 1.00 84.69 500 LEU A CA 1
ATOM 3641 C C . LEU A 1 500 ? 11.409 -6.270 -25.874 1.00 84.69 500 LEU A C 1
ATOM 3643 O O . LEU A 1 500 ? 12.321 -6.029 -26.664 1.00 84.69 500 LEU A O 1
ATOM 3647 N N . VAL A 1 501 ? 10.670 -7.381 -25.959 1.00 86.81 501 VAL A N 1
ATOM 3648 C CA . VAL A 1 501 ? 10.874 -8.399 -27.003 1.00 86.81 501 VAL A CA 1
ATOM 3649 C C . VAL A 1 501 ? 10.596 -7.812 -28.389 1.00 86.81 501 VAL A C 1
ATOM 3651 O O . VAL A 1 501 ? 11.383 -8.032 -29.308 1.00 86.81 501 VAL A O 1
ATOM 3654 N N . GLY A 1 502 ? 9.541 -7.007 -28.542 1.00 87.25 502 GLY A N 1
ATOM 3655 C CA . GLY A 1 502 ? 9.239 -6.296 -29.786 1.00 87.25 502 GLY A CA 1
ATOM 3656 C C . GLY A 1 502 ? 10.377 -5.367 -30.226 1.00 87.25 502 GLY A C 1
ATOM 3657 O O . GLY A 1 502 ? 10.740 -5.355 -31.402 1.00 87.25 502 GLY A O 1
ATOM 3658 N N . GLY A 1 503 ? 11.006 -4.662 -29.281 1.00 86.94 503 GLY A N 1
ATOM 3659 C CA . GLY A 1 503 ? 12.190 -3.836 -29.520 1.00 86.94 503 GLY A CA 1
ATOM 3660 C C . GLY A 1 503 ? 13.400 -4.645 -29.997 1.00 86.94 503 GLY A C 1
ATOM 3661 O O . GLY A 1 503 ? 14.057 -4.247 -30.958 1.00 86.94 503 GLY A O 1
ATOM 3662 N N . VAL A 1 504 ? 13.661 -5.815 -29.399 1.00 87.06 504 VAL A N 1
ATOM 3663 C CA . VAL A 1 504 ? 14.727 -6.736 -29.851 1.00 87.06 504 VAL A CA 1
ATOM 3664 C C . VAL A 1 504 ? 14.452 -7.232 -31.271 1.00 87.06 504 VAL A C 1
ATOM 3666 O O . VAL A 1 504 ? 15.333 -7.179 -32.128 1.00 87.06 504 VAL A O 1
ATOM 3669 N N . VAL A 1 505 ? 13.220 -7.661 -31.549 1.00 89.19 505 VAL A N 1
ATOM 3670 C CA . VAL A 1 505 ? 12.792 -8.142 -32.871 1.00 89.19 505 VAL A CA 1
ATOM 3671 C C . VAL A 1 505 ? 12.937 -7.048 -33.935 1.00 89.19 505 VAL A C 1
ATOM 3673 O O . VAL A 1 505 ? 13.427 -7.318 -35.037 1.00 89.19 505 VAL A O 1
ATOM 3676 N N . ALA A 1 506 ? 12.576 -5.806 -33.603 1.00 88.12 506 ALA A N 1
ATOM 3677 C CA . ALA A 1 506 ? 12.774 -4.650 -34.469 1.00 88.12 506 ALA A CA 1
ATOM 3678 C C . ALA A 1 506 ? 14.270 -4.355 -34.690 1.00 88.12 506 ALA A C 1
ATOM 3680 O O . ALA A 1 506 ? 14.696 -4.188 -35.831 1.00 88.12 506 ALA A O 1
ATOM 3681 N N . ALA A 1 507 ? 15.096 -4.365 -33.639 1.00 87.50 507 ALA A N 1
ATOM 3682 C CA . ALA A 1 507 ? 16.541 -4.133 -33.734 1.00 87.50 507 ALA A CA 1
ATOM 3683 C C . ALA A 1 507 ? 17.237 -5.174 -34.631 1.00 87.50 507 ALA A C 1
ATOM 3685 O O . ALA A 1 507 ? 18.056 -4.832 -35.494 1.00 87.50 507 ALA A O 1
ATOM 3686 N N . MET A 1 508 ? 16.850 -6.444 -34.492 1.00 88.38 508 MET A N 1
ATOM 3687 C CA . MET A 1 508 ? 17.319 -7.536 -35.345 1.00 88.38 508 MET A CA 1
ATOM 3688 C C . MET A 1 508 ? 16.904 -7.332 -36.804 1.00 88.38 508 MET A C 1
ATOM 3690 O O . MET A 1 508 ? 17.718 -7.519 -37.707 1.00 88.38 508 MET A O 1
ATOM 3694 N N . ALA A 1 509 ? 15.662 -6.905 -37.049 1.00 87.88 509 ALA A N 1
ATOM 3695 C CA . ALA A 1 509 ? 15.153 -6.653 -38.395 1.00 87.88 509 ALA A CA 1
ATOM 3696 C C . ALA A 1 509 ? 15.874 -5.496 -39.100 1.00 87.88 509 ALA A C 1
ATOM 3698 O O . ALA A 1 509 ? 16.109 -5.567 -40.308 1.00 87.88 509 ALA A O 1
ATOM 3699 N N . LEU A 1 510 ? 16.226 -4.445 -38.352 1.00 87.75 510 LEU A N 1
ATOM 3700 C CA . LEU A 1 510 ? 16.928 -3.270 -38.872 1.00 87.75 510 LEU A CA 1
ATOM 3701 C C . LEU A 1 510 ? 18.395 -3.571 -39.198 1.00 87.75 510 LEU A C 1
ATOM 3703 O O . LEU A 1 510 ? 18.903 -3.123 -40.223 1.00 87.75 510 LEU A O 1
ATOM 3707 N N . THR A 1 511 ? 19.069 -4.359 -38.361 1.00 87.25 511 THR A N 1
ATOM 3708 C CA . THR A 1 511 ? 20.505 -4.669 -38.505 1.00 87.25 511 THR A CA 1
ATOM 3709 C C . THR A 1 511 ? 20.797 -5.980 -39.242 1.00 87.25 511 THR A C 1
ATOM 3711 O O . THR A 1 511 ? 21.949 -6.251 -39.572 1.00 87.25 511 THR A O 1
ATOM 3714 N N . ARG A 1 512 ? 19.765 -6.789 -39.524 1.00 87.00 512 ARG A N 1
ATOM 3715 C CA . ARG A 1 512 ? 19.858 -8.145 -40.099 1.00 87.00 512 ARG A CA 1
ATOM 3716 C C . ARG A 1 512 ? 20.692 -9.117 -39.261 1.00 87.00 512 ARG A C 1
ATOM 3718 O O . ARG A 1 512 ? 21.311 -10.022 -39.811 1.00 87.00 512 ARG A O 1
ATOM 3725 N N . ALA A 1 513 ? 20.680 -8.949 -37.942 1.00 82.94 513 ALA A N 1
ATOM 3726 C CA . ALA A 1 513 ? 21.349 -9.857 -37.023 1.00 82.94 513 ALA A CA 1
ATOM 3727 C C . ALA A 1 513 ? 20.787 -11.279 -37.143 1.00 82.94 513 ALA A C 1
ATOM 3729 O O . ALA A 1 513 ? 19.624 -11.527 -36.819 1.00 82.94 513 ALA A O 1
ATOM 3730 N N . THR A 1 514 ? 21.630 -12.218 -37.567 1.00 78.31 514 THR A N 1
ATOM 3731 C CA . THR A 1 514 ? 21.279 -13.648 -37.620 1.00 78.31 514 THR A CA 1
ATOM 3732 C C . THR A 1 514 ? 21.994 -14.459 -36.546 1.00 78.31 514 THR A C 1
ATOM 3734 O O . THR A 1 514 ? 21.498 -15.495 -36.105 1.00 78.31 514 THR A O 1
ATOM 3737 N N . LYS A 1 515 ? 23.150 -13.974 -36.081 1.00 80.75 515 LYS A N 1
ATOM 3738 C CA . LYS A 1 515 ? 23.962 -14.626 -35.051 1.00 80.75 515 LYS A CA 1
ATOM 3739 C C . LYS A 1 515 ? 23.645 -14.046 -33.680 1.00 80.75 515 LYS A C 1
ATOM 3741 O O . LYS A 1 515 ? 23.360 -12.863 -33.555 1.00 80.75 515 LYS A O 1
ATOM 3746 N N . PHE A 1 516 ? 23.804 -14.838 -32.621 1.00 74.44 516 PHE A N 1
ATOM 3747 C CA . PHE A 1 516 ? 23.563 -14.369 -31.249 1.00 74.44 516 PHE A CA 1
ATOM 3748 C C . PHE A 1 516 ? 24.395 -13.131 -30.866 1.00 74.44 516 PHE A C 1
ATOM 3750 O O . PHE A 1 516 ? 23.871 -12.210 -30.247 1.00 74.44 516 PHE A O 1
ATOM 3757 N N . SER A 1 517 ? 25.676 -13.076 -31.253 1.00 72.88 517 SER A N 1
ATOM 3758 C CA . SER A 1 517 ? 26.513 -11.884 -31.042 1.00 72.88 517 SER A CA 1
ATOM 3759 C C . SER A 1 517 ? 25.981 -10.674 -31.811 1.00 72.88 517 SER A C 1
ATOM 3761 O O . SER A 1 517 ? 25.954 -9.573 -31.267 1.00 72.88 517 SER A O 1
ATOM 3763 N N . GLY A 1 518 ? 25.488 -10.900 -33.031 1.00 79.31 518 GLY A N 1
ATOM 3764 C CA . GLY A 1 518 ? 24.809 -9.898 -33.843 1.00 79.31 518 GLY A CA 1
ATOM 3765 C C . GLY A 1 518 ? 23.519 -9.398 -33.196 1.00 79.31 518 GLY A C 1
ATOM 3766 O O . GLY A 1 518 ? 23.258 -8.203 -33.233 1.00 79.31 518 GLY A O 1
ATOM 3767 N N . ILE A 1 519 ? 22.741 -10.268 -32.538 1.00 80.94 519 ILE A N 1
ATOM 3768 C CA . ILE A 1 519 ? 21.509 -9.882 -31.828 1.00 80.94 519 ILE A CA 1
ATOM 3769 C C . ILE A 1 519 ? 21.847 -8.934 -30.677 1.00 80.94 519 ILE A C 1
ATOM 3771 O O . ILE A 1 519 ? 21.276 -7.850 -30.583 1.00 80.94 519 ILE A O 1
ATOM 3775 N N . VAL A 1 520 ? 22.825 -9.286 -29.840 1.00 78.38 520 VAL A N 1
ATOM 3776 C CA . VAL A 1 520 ? 23.267 -8.418 -28.735 1.00 78.38 520 VAL A CA 1
ATOM 3777 C C . VAL A 1 520 ? 23.811 -7.089 -29.270 1.00 78.38 520 VAL A C 1
ATOM 3779 O O . VAL A 1 520 ? 23.435 -6.022 -28.783 1.00 78.38 520 VAL A O 1
ATOM 3782 N N . ALA A 1 521 ? 24.635 -7.140 -30.320 1.00 81.62 521 ALA A N 1
ATOM 3783 C CA . ALA A 1 521 ? 25.152 -5.948 -30.981 1.00 81.62 521 ALA A CA 1
ATOM 3784 C C . ALA A 1 521 ? 24.034 -5.092 -31.605 1.00 81.62 521 ALA A C 1
ATOM 3786 O O . ALA A 1 521 ? 24.133 -3.870 -31.583 1.00 81.62 521 ALA A O 1
ATOM 3787 N N . SER A 1 522 ? 22.951 -5.699 -32.103 1.00 86.12 522 SER A N 1
ATOM 3788 C CA . SER A 1 522 ? 21.802 -4.985 -32.672 1.00 86.12 522 SER A CA 1
ATOM 3789 C C . SER A 1 522 ? 21.009 -4.206 -31.629 1.00 86.12 522 SER A C 1
ATOM 3791 O O . SER A 1 522 ? 20.631 -3.062 -31.873 1.00 86.12 522 SER A O 1
ATOM 3793 N N . VAL A 1 523 ? 20.821 -4.789 -30.443 1.00 84.81 523 VAL A N 1
ATOM 3794 C CA . VAL A 1 523 ? 20.148 -4.126 -29.321 1.00 84.81 523 VAL A CA 1
ATOM 3795 C C . VAL A 1 523 ? 20.992 -2.955 -28.827 1.00 84.81 523 VAL A C 1
ATOM 3797 O O . VAL A 1 523 ? 20.466 -1.864 -28.634 1.00 84.81 523 VAL A O 1
ATOM 3800 N N . ALA A 1 524 ? 22.309 -3.144 -28.698 1.00 81.06 524 ALA A N 1
ATOM 3801 C CA . ALA A 1 524 ? 23.234 -2.073 -28.325 1.00 81.06 524 ALA A CA 1
ATOM 3802 C C . ALA A 1 524 ? 23.348 -0.980 -29.405 1.00 81.06 524 ALA A C 1
ATOM 3804 O O . ALA A 1 524 ? 23.545 0.193 -29.085 1.00 81.06 524 ALA A O 1
ATOM 3805 N N . ALA A 1 525 ? 23.190 -1.338 -30.682 1.00 85.12 525 ALA A N 1
ATOM 3806 C CA . ALA A 1 525 ? 23.235 -0.388 -31.785 1.00 85.12 525 ALA A CA 1
ATOM 3807 C C . ALA A 1 525 ? 22.095 0.638 -31.722 1.00 85.12 525 ALA A C 1
ATOM 3809 O O . ALA A 1 525 ? 22.291 1.772 -32.142 1.00 85.12 525 ALA A O 1
ATOM 3810 N N . TRP A 1 526 ? 20.928 0.313 -31.165 1.00 87.44 526 TRP A N 1
ATOM 3811 C CA . TRP A 1 526 ? 19.816 1.268 -31.100 1.00 87.44 526 TRP A CA 1
ATOM 3812 C C . TRP A 1 526 ? 20.119 2.523 -30.261 1.00 87.44 526 TRP A C 1
ATOM 3814 O O . TRP A 1 526 ? 20.052 3.617 -30.818 1.00 87.44 526 TRP A O 1
ATOM 3824 N N . PRO A 1 527 ? 20.510 2.456 -28.975 1.00 80.94 527 PRO A N 1
ATOM 3825 C CA . PRO A 1 527 ? 20.873 3.659 -28.222 1.00 80.94 527 PRO A CA 1
ATOM 3826 C C . PRO A 1 527 ? 22.137 4.339 -28.776 1.00 80.94 527 PRO A C 1
ATOM 3828 O O . PRO A 1 527 ? 22.190 5.566 -28.855 1.00 80.94 527 PRO A O 1
ATOM 3831 N N . LEU A 1 528 ? 23.126 3.565 -29.246 1.00 80.62 528 LEU A N 1
ATOM 3832 C CA . LEU A 1 528 ? 24.344 4.110 -29.865 1.00 80.62 528 LEU A CA 1
ATOM 3833 C C . LEU A 1 528 ? 24.051 4.893 -31.154 1.00 80.62 528 LEU A C 1
ATOM 3835 O O . LEU A 1 528 ? 24.747 5.860 -31.467 1.00 80.62 528 LEU A O 1
ATOM 3839 N N . SER A 1 529 ? 23.001 4.511 -31.880 1.00 84.06 529 SER A N 1
ATOM 3840 C CA . SER A 1 529 ? 22.541 5.213 -33.076 1.00 84.06 529 SER A CA 1
ATOM 3841 C C . SER A 1 529 ? 22.032 6.626 -32.761 1.00 84.06 529 SER A C 1
ATOM 3843 O O . SER A 1 529 ? 22.220 7.525 -33.574 1.00 84.06 529 SER A O 1
ATOM 3845 N N . GLY A 1 530 ? 21.490 6.857 -31.558 1.00 79.94 530 GLY A N 1
ATOM 3846 C CA . GLY A 1 530 ? 21.090 8.187 -31.095 1.00 79.94 530 GLY A CA 1
ATOM 3847 C C . GLY A 1 530 ? 22.284 9.133 -30.948 1.00 79.94 530 GLY A C 1
ATOM 3848 O O . GLY A 1 530 ? 22.243 10.254 -31.445 1.00 79.94 530 GLY A O 1
ATOM 3849 N N . LEU A 1 531 ? 23.384 8.653 -30.354 1.00 78.56 531 LEU A N 1
ATOM 3850 C CA . LEU A 1 531 ? 24.633 9.417 -30.225 1.00 78.56 531 LEU A CA 1
ATOM 3851 C C . LEU A 1 531 ? 25.287 9.666 -31.590 1.00 78.56 531 LEU A C 1
ATOM 3853 O O . LEU A 1 531 ? 25.708 10.780 -31.895 1.00 78.56 531 LEU A O 1
ATOM 3857 N N . ARG A 1 532 ? 25.335 8.636 -32.443 1.00 77.31 532 ARG A N 1
ATOM 3858 C CA . ARG A 1 532 ? 25.924 8.734 -33.787 1.00 77.31 532 ARG A CA 1
ATOM 3859 C C . ARG A 1 532 ? 25.088 9.598 -34.738 1.00 77.31 532 ARG A C 1
ATOM 3861 O O . ARG A 1 532 ? 25.639 10.199 -35.653 1.00 77.31 532 ARG A O 1
ATOM 3868 N N . GLY A 1 533 ? 23.778 9.680 -34.517 1.00 78.50 533 GLY A N 1
ATOM 3869 C CA . GLY A 1 533 ? 22.845 10.477 -35.308 1.00 78.50 533 GLY A CA 1
ATOM 3870 C C . GLY A 1 533 ? 22.886 11.982 -35.027 1.00 78.50 533 GLY A C 1
ATOM 3871 O O . GLY A 1 533 ? 22.356 12.744 -35.835 1.00 78.50 533 GLY A O 1
ATOM 3872 N N . LEU A 1 534 ? 23.542 12.439 -33.949 1.00 78.50 534 LEU A N 1
ATOM 3873 C CA . LEU A 1 534 ? 23.599 13.859 -33.560 1.00 78.50 534 LEU A CA 1
ATOM 3874 C C . LEU A 1 534 ? 24.112 14.802 -34.671 1.00 78.50 534 LEU A C 1
ATOM 3876 O O . LEU A 1 534 ? 23.496 15.849 -34.880 1.00 78.50 534 LEU A O 1
ATOM 3880 N N . PRO A 1 535 ? 25.159 14.473 -35.455 1.00 78.50 535 PRO A N 1
ATOM 3881 C CA . PRO A 1 535 ? 25.601 15.335 -36.554 1.00 78.50 535 PRO A CA 1
ATOM 3882 C C . PRO A 1 535 ? 24.592 15.411 -37.709 1.00 78.50 535 PRO A C 1
ATOM 3884 O O . PRO A 1 535 ? 24.478 16.440 -38.377 1.00 78.50 535 PRO A O 1
ATOM 3887 N N . LEU A 1 536 ? 23.846 14.333 -37.980 1.00 78.50 536 LEU A N 1
ATOM 3888 C CA . LEU A 1 536 ? 22.775 14.336 -38.983 1.00 78.50 536 LEU A CA 1
ATOM 3889 C C . LEU A 1 536 ? 21.549 15.107 -38.479 1.00 78.50 536 LEU A C 1
ATOM 3891 O O . LEU A 1 536 ? 20.951 15.862 -39.247 1.00 78.50 536 LEU A O 1
ATOM 3895 N N . LEU A 1 537 ? 21.222 14.987 -37.189 1.00 78.94 537 LEU A N 1
ATOM 3896 C CA . LEU A 1 537 ? 20.218 15.806 -36.513 1.00 78.94 537 LEU A CA 1
ATOM 3897 C C . LEU A 1 537 ? 20.572 17.292 -36.634 1.00 78.94 537 LEU A C 1
ATOM 3899 O O . LEU A 1 537 ? 19.754 18.063 -37.122 1.00 78.94 537 LEU A O 1
ATOM 3903 N N . GLY A 1 538 ? 21.795 17.688 -36.271 1.00 75.38 538 GLY A N 1
ATOM 3904 C CA . GLY A 1 538 ? 22.249 19.078 -36.353 1.00 75.38 538 GLY A CA 1
ATOM 3905 C C . GLY A 1 538 ? 22.165 19.643 -37.773 1.00 75.38 538 GLY A C 1
ATOM 3906 O O . GLY A 1 538 ? 21.646 20.740 -37.976 1.00 75.38 538 GLY A O 1
ATOM 3907 N N . ARG A 1 539 ? 22.579 18.864 -38.783 1.00 80.62 539 ARG A N 1
ATOM 3908 C CA . ARG A 1 539 ? 22.431 19.239 -40.202 1.00 80.62 539 ARG A CA 1
ATOM 3909 C C . ARG A 1 539 ? 20.970 19.348 -40.632 1.00 80.62 539 ARG A C 1
ATOM 3911 O O . ARG A 1 539 ? 20.625 20.277 -41.354 1.00 80.62 539 ARG A O 1
ATOM 3918 N N . THR A 1 540 ? 20.115 18.436 -40.175 1.00 79.38 540 THR A N 1
ATOM 3919 C CA . THR A 1 540 ? 18.680 18.440 -40.486 1.00 79.38 540 THR A CA 1
ATOM 3920 C C . THR A 1 540 ? 17.984 19.628 -39.836 1.00 79.38 540 THR A C 1
ATOM 3922 O O . THR A 1 540 ? 17.258 20.330 -40.527 1.00 79.38 540 THR A O 1
ATOM 3925 N N . ILE A 1 541 ? 18.249 19.921 -38.560 1.00 77.88 541 ILE A N 1
ATOM 3926 C CA . ILE A 1 541 ? 17.709 21.091 -37.854 1.00 77.88 541 ILE A CA 1
ATOM 3927 C C . ILE A 1 541 ? 18.167 22.379 -38.538 1.00 77.88 541 ILE A C 1
ATOM 3929 O O . ILE A 1 541 ? 17.337 23.234 -38.823 1.00 77.88 541 ILE A O 1
ATOM 3933 N N . ASN A 1 542 ? 19.452 22.503 -38.880 1.00 78.44 542 ASN A N 1
ATOM 3934 C CA . ASN A 1 542 ? 19.979 23.699 -39.539 1.00 78.44 542 ASN A CA 1
ATOM 3935 C C . ASN A 1 542 ? 19.402 23.879 -40.959 1.00 78.44 542 ASN A C 1
ATOM 3937 O O . ASN A 1 542 ? 19.009 24.977 -41.338 1.00 78.44 542 ASN A O 1
ATOM 3941 N N . ALA A 1 543 ? 19.273 22.799 -41.739 1.00 77.69 543 ALA A N 1
ATOM 3942 C CA . ALA A 1 543 ? 18.628 22.841 -43.056 1.00 77.69 543 ALA A CA 1
ATOM 3943 C C . ALA A 1 543 ? 17.132 23.192 -42.962 1.00 77.69 543 ALA A C 1
ATOM 3945 O O . ALA A 1 543 ? 16.629 23.987 -43.750 1.00 77.69 543 ALA A O 1
ATOM 3946 N N . THR A 1 544 ? 16.443 22.649 -41.959 1.00 70.88 544 THR A N 1
ATOM 3947 C CA . THR A 1 544 ? 15.022 22.909 -41.685 1.00 70.88 544 THR A CA 1
ATOM 3948 C C . THR A 1 544 ? 14.811 24.351 -41.209 1.00 70.88 544 THR A C 1
ATOM 3950 O O . THR A 1 544 ? 13.888 25.020 -41.659 1.00 70.88 544 THR A O 1
ATOM 3953 N N . SER A 1 545 ? 15.718 24.875 -40.379 1.00 67.69 545 SER A N 1
ATOM 3954 C CA . SER A 1 545 ? 15.695 26.250 -39.864 1.00 67.69 545 SER A CA 1
ATOM 3955 C C . SER A 1 545 ? 15.982 27.312 -40.929 1.00 67.69 545 SER A C 1
ATOM 3957 O O . SER A 1 545 ? 15.610 28.467 -40.738 1.00 67.69 545 SER A O 1
ATOM 3959 N N . LYS A 1 546 ? 16.638 26.954 -42.039 1.00 67.12 546 LYS A N 1
ATOM 3960 C CA . LYS A 1 546 ? 16.914 27.871 -43.159 1.00 67.12 546 LYS A CA 1
ATOM 3961 C C . LYS A 1 546 ? 15.711 28.087 -44.083 1.00 67.12 546 LYS A C 1
ATOM 3963 O O . LYS A 1 546 ? 15.734 29.012 -44.891 1.00 67.12 546 LYS A O 1
ATOM 3968 N N . HIS A 1 547 ? 14.650 27.285 -43.970 1.00 63.41 547 HIS A N 1
ATOM 3969 C CA . HIS A 1 547 ? 13.403 27.551 -44.683 1.00 63.41 547 HIS A CA 1
ATOM 3970 C C . HIS A 1 547 ? 12.601 28.641 -43.961 1.00 63.41 547 HIS A C 1
ATOM 3972 O O . HIS A 1 547 ? 11.983 28.393 -42.927 1.00 63.41 547 HIS A O 1
ATOM 3978 N N . GLY A 1 548 ? 12.545 29.840 -44.552 1.00 59.91 548 GLY A N 1
ATOM 3979 C CA . GLY A 1 548 ? 11.807 31.004 -44.032 1.00 59.91 548 GLY A CA 1
ATOM 3980 C C . GLY A 1 548 ? 10.293 30.812 -43.848 1.00 59.91 548 GLY A C 1
ATOM 3981 O O . GLY A 1 548 ? 9.625 31.714 -43.363 1.00 59.91 548 GLY A O 1
ATOM 3982 N N . PHE A 1 549 ? 9.750 29.646 -44.201 1.00 62.62 549 PHE A N 1
ATOM 3983 C CA . PHE A 1 549 ? 8.352 29.268 -43.994 1.00 62.62 549 PHE A CA 1
ATOM 3984 C C . PHE A 1 549 ? 8.069 28.733 -42.579 1.00 62.62 549 PHE A C 1
ATOM 3986 O O . PHE A 1 549 ? 6.967 28.890 -42.063 1.00 62.62 549 PHE A O 1
ATOM 3993 N N . LEU A 1 550 ? 9.062 28.138 -41.910 1.00 64.44 550 LEU A N 1
ATOM 3994 C CA . LEU A 1 550 ? 8.848 27.424 -40.646 1.00 64.44 550 LEU A CA 1
ATOM 3995 C C . LEU A 1 550 ? 8.552 28.362 -39.473 1.00 64.44 550 LEU A C 1
ATOM 3997 O O . LEU A 1 550 ? 7.698 28.065 -38.643 1.00 64.44 550 LEU A O 1
ATOM 4001 N N . TRP A 1 551 ? 9.226 29.513 -39.431 1.00 66.94 551 TRP A N 1
ATOM 4002 C CA . TRP A 1 551 ? 9.049 30.505 -38.371 1.00 66.94 551 TRP A CA 1
ATOM 4003 C C . TRP A 1 551 ? 7.697 31.239 -38.447 1.00 66.94 551 TRP A C 1
ATOM 4005 O O . TRP A 1 551 ? 7.021 31.314 -37.420 1.00 66.94 551 TRP A O 1
ATOM 4015 N N . PRO A 1 552 ? 7.222 31.696 -39.627 1.00 78.19 552 PRO A N 1
ATOM 4016 C CA . PRO A 1 552 ? 5.849 32.170 -39.790 1.00 78.19 552 PRO A CA 1
ATOM 4017 C C . PRO A 1 552 ? 4.806 31.118 -39.416 1.00 78.19 552 PRO A C 1
ATOM 4019 O O . PRO A 1 552 ? 3.868 31.444 -38.701 1.00 78.19 552 PRO A O 1
ATOM 4022 N N . VAL A 1 553 ? 4.980 29.856 -39.822 1.00 75.31 553 VAL A N 1
ATOM 4023 C CA . VAL A 1 553 ? 4.032 28.782 -39.481 1.00 75.31 553 VAL A CA 1
ATOM 4024 C C . VAL A 1 553 ? 3.999 28.512 -37.979 1.00 75.31 553 VAL A C 1
ATOM 4026 O O . VAL A 1 553 ? 2.910 28.444 -37.417 1.00 75.31 553 VAL A O 1
ATOM 4029 N N . LEU A 1 554 ? 5.153 28.416 -37.305 1.00 69.25 554 LEU A N 1
ATOM 4030 C CA . LEU A 1 554 ? 5.199 28.257 -35.846 1.00 69.25 554 LEU A CA 1
ATOM 4031 C C . LEU A 1 554 ? 4.550 29.442 -35.129 1.00 69.25 554 LEU A C 1
ATOM 4033 O O . LEU A 1 554 ? 3.820 29.247 -34.163 1.00 69.25 554 LEU A O 1
ATOM 4037 N N . ARG A 1 555 ? 4.796 30.664 -35.608 1.00 74.62 555 ARG A N 1
ATOM 4038 C CA . ARG A 1 555 ? 4.221 31.886 -35.043 1.00 74.62 555 ARG A CA 1
ATOM 4039 C C . ARG A 1 555 ? 2.703 31.927 -35.229 1.00 74.62 555 ARG A C 1
ATOM 4041 O O . ARG A 1 555 ? 1.989 32.209 -34.273 1.00 74.62 555 ARG A O 1
ATOM 4048 N N . THR A 1 556 ? 2.204 31.593 -36.417 1.00 84.69 556 THR A N 1
ATOM 4049 C CA . THR A 1 556 ? 0.765 31.488 -36.693 1.00 84.69 556 THR A CA 1
ATOM 4050 C C . THR A 1 556 ? 0.126 30.369 -35.878 1.00 84.69 556 THR A C 1
ATOM 4052 O O . THR A 1 556 ? -0.947 30.573 -35.321 1.00 84.69 556 THR A O 1
ATOM 4055 N N . ALA A 1 557 ? 0.785 29.217 -35.733 1.00 75.44 557 ALA A N 1
ATOM 4056 C CA . ALA A 1 557 ? 0.314 28.122 -34.889 1.00 75.44 557 ALA A CA 1
ATOM 4057 C C . ALA A 1 557 ? 0.272 28.525 -33.407 1.00 75.44 557 ALA A C 1
ATOM 4059 O O . ALA A 1 557 ? -0.715 28.245 -32.736 1.00 75.44 557 ALA A O 1
ATOM 4060 N N . ALA A 1 558 ? 1.287 29.238 -32.911 1.00 71.69 558 ALA A N 1
ATOM 4061 C CA . ALA A 1 558 ? 1.324 29.745 -31.542 1.00 71.69 558 ALA A CA 1
ATOM 4062 C C . ALA A 1 558 ? 0.220 30.778 -31.283 1.00 71.69 558 ALA A C 1
ATOM 4064 O O . ALA A 1 558 ? -0.473 30.680 -30.275 1.00 71.69 558 ALA A O 1
ATOM 4065 N N . PHE A 1 559 ? -0.003 31.723 -32.204 1.00 85.56 559 PHE A N 1
ATOM 4066 C CA . PHE A 1 559 ? -1.113 32.672 -32.092 1.00 85.56 559 PHE A CA 1
ATOM 4067 C C . PHE A 1 559 ? -2.478 31.995 -32.208 1.00 85.56 559 PHE A C 1
ATOM 4069 O O . PHE A 1 559 ? -3.387 32.354 -31.469 1.00 85.56 559 PHE A O 1
ATOM 4076 N N . SER A 1 560 ? -2.617 30.998 -33.082 1.00 82.75 560 SER A N 1
ATOM 4077 C CA . SER A 1 560 ? -3.857 30.226 -33.221 1.00 82.75 560 SER A CA 1
ATOM 4078 C C . SER A 1 560 ? -4.142 29.409 -31.963 1.00 82.75 560 SER A C 1
ATOM 4080 O O . SER A 1 560 ? -5.277 29.376 -31.508 1.00 82.75 560 SER A O 1
ATOM 4082 N N . LEU A 1 561 ? -3.116 28.801 -31.360 1.00 78.12 561 LEU A N 1
ATOM 4083 C CA . LEU A 1 561 ? -3.233 28.066 -30.103 1.00 78.12 561 LEU A CA 1
ATOM 4084 C C . LEU A 1 561 ? -3.568 29.008 -28.942 1.00 78.12 561 LEU A C 1
ATOM 4086 O O . LEU A 1 561 ? -4.449 28.702 -28.148 1.00 78.12 561 LEU A O 1
ATOM 4090 N N . LEU A 1 562 ? -2.906 30.167 -28.866 1.00 75.69 562 LEU A N 1
ATOM 4091 C CA . LEU A 1 562 ? -3.197 31.190 -27.864 1.00 75.69 562 LEU A CA 1
ATOM 4092 C C . LEU A 1 562 ? -4.641 31.675 -27.996 1.00 75.69 562 LEU A C 1
ATOM 4094 O O . LEU A 1 562 ? -5.354 31.693 -27.002 1.00 75.69 562 LEU A O 1
ATOM 4098 N N . ALA A 1 563 ? -5.087 31.999 -29.213 1.00 79.44 563 ALA A N 1
ATOM 4099 C CA . ALA A 1 563 ? -6.466 32.387 -29.486 1.00 79.44 563 ALA A CA 1
ATOM 4100 C C . ALA A 1 563 ? -7.449 31.264 -29.127 1.00 79.44 563 ALA A C 1
ATOM 4102 O O . ALA A 1 563 ? -8.454 31.528 -28.479 1.00 79.44 563 ALA A O 1
ATOM 4103 N N . LEU A 1 564 ? -7.148 30.010 -29.472 1.00 82.38 564 LEU A N 1
ATOM 4104 C CA . LEU A 1 564 ? -7.989 28.862 -29.137 1.00 82.38 564 LEU A CA 1
ATOM 4105 C C . LEU A 1 564 ? -8.107 28.655 -27.621 1.00 82.38 564 LEU A C 1
ATOM 4107 O O . LEU A 1 564 ? -9.191 28.355 -27.141 1.00 82.38 564 LEU A O 1
ATOM 4111 N N . ILE A 1 565 ? -7.027 28.849 -26.861 1.00 76.69 565 ILE A N 1
ATOM 4112 C CA . ILE A 1 565 ? -7.051 28.768 -25.393 1.00 76.69 565 ILE A CA 1
ATOM 4113 C C . ILE A 1 565 ? -7.865 29.927 -24.808 1.00 76.69 565 ILE A C 1
ATOM 4115 O O . ILE A 1 565 ? -8.727 29.702 -23.962 1.00 76.69 565 ILE A O 1
ATOM 4119 N N . LEU A 1 566 ? -7.616 31.156 -25.269 1.00 77.88 566 LEU A N 1
ATOM 4120 C CA . LEU A 1 566 ? -8.256 32.363 -24.742 1.00 77.88 566 LEU A CA 1
ATOM 4121 C C . LEU A 1 566 ? -9.757 32.375 -25.048 1.00 77.88 566 LEU A C 1
ATOM 4123 O O . LEU A 1 566 ? -10.571 32.482 -24.136 1.00 77.88 566 LEU A O 1
ATOM 4127 N N . PHE A 1 567 ? -10.127 32.211 -26.320 1.00 82.56 567 PHE A N 1
ATOM 4128 C CA . PHE A 1 567 ? -11.523 32.205 -26.754 1.00 82.56 567 PHE A CA 1
ATOM 4129 C C . PHE A 1 567 ? -12.229 30.898 -26.405 1.00 82.56 567 PHE A C 1
ATOM 4131 O O . PHE A 1 567 ? -13.379 30.935 -25.987 1.00 82.56 567 PHE A O 1
ATOM 4138 N N . GLY A 1 568 ? -11.557 29.749 -26.512 1.00 80.69 568 GLY A N 1
ATOM 4139 C CA . GLY A 1 568 ? -12.131 28.460 -26.124 1.00 80.69 568 GLY A CA 1
ATOM 4140 C C . GLY A 1 568 ? -12.430 28.389 -24.629 1.00 80.69 568 GLY A C 1
ATOM 4141 O O . GLY A 1 568 ? -13.508 27.939 -24.259 1.00 80.69 568 GLY A O 1
ATOM 4142 N N . GLY A 1 569 ? -11.536 28.901 -23.775 1.00 77.94 569 GLY A N 1
ATOM 4143 C CA . GLY A 1 569 ? -11.784 29.029 -22.338 1.00 77.94 569 GLY A CA 1
ATOM 4144 C C . GLY A 1 569 ? -12.923 30.001 -22.024 1.00 77.94 569 GLY A C 1
ATOM 4145 O O . GLY A 1 569 ? -13.800 29.679 -21.226 1.00 77.94 569 GLY A O 1
ATOM 4146 N N . LEU A 1 570 ? -12.961 31.154 -22.703 1.00 80.25 570 LEU A N 1
ATOM 4147 C CA . LEU A 1 570 ? -14.028 32.142 -22.535 1.00 80.25 570 LEU A CA 1
ATOM 4148 C C . LEU A 1 570 ? -15.398 31.572 -22.941 1.00 80.25 570 LEU A C 1
ATOM 4150 O O . LEU A 1 570 ? -16.351 31.674 -22.174 1.00 80.25 570 LEU A O 1
ATOM 4154 N N . PHE A 1 571 ? -15.495 30.904 -24.094 1.00 84.94 571 PHE A N 1
ATOM 4155 C CA . PHE A 1 571 ? -16.735 30.274 -24.560 1.00 84.94 571 PHE A CA 1
ATOM 4156 C C . PHE A 1 571 ? -17.143 29.072 -23.707 1.00 84.94 571 PHE A C 1
ATOM 4158 O O . PHE A 1 571 ? -18.322 28.932 -23.399 1.00 84.94 571 PHE A O 1
ATOM 4165 N N . ALA A 1 572 ? -16.191 28.251 -23.254 1.00 82.94 572 ALA A N 1
ATOM 4166 C CA . ALA A 1 572 ? -16.468 27.144 -22.335 1.00 82.94 572 ALA A CA 1
ATOM 4167 C C . ALA A 1 572 ? -16.968 27.626 -20.968 1.00 82.94 572 ALA A C 1
ATOM 4169 O O . ALA A 1 572 ? -17.758 26.935 -20.333 1.00 82.94 572 ALA A O 1
ATOM 4170 N N . SER A 1 573 ? -16.528 28.808 -20.522 1.00 77.19 573 SER A N 1
ATOM 4171 C CA . SER A 1 573 ? -17.036 29.435 -19.297 1.00 77.19 573 SER A CA 1
ATOM 4172 C C . SER A 1 573 ? -18.403 30.101 -19.478 1.00 77.19 573 SER A C 1
ATOM 4174 O O . SER A 1 573 ? -19.160 30.205 -18.517 1.00 77.19 573 SER A O 1
ATOM 4176 N N . ALA A 1 574 ? -18.717 30.549 -20.696 1.00 77.12 574 ALA A N 1
ATOM 4177 C CA . ALA A 1 574 ? -19.942 31.278 -21.008 1.00 77.12 574 ALA A CA 1
ATOM 4178 C C . ALA A 1 574 ? -21.121 30.361 -21.376 1.00 77.12 574 ALA A C 1
ATOM 4180 O O . ALA A 1 574 ? -22.267 30.756 -21.172 1.00 77.12 574 ALA A O 1
ATOM 4181 N N . ASP A 1 575 ? -20.861 29.158 -21.899 1.00 86.50 575 ASP A N 1
ATOM 4182 C CA . ASP A 1 575 ? -21.891 28.189 -22.284 1.00 86.50 575 ASP A CA 1
ATOM 4183 C C . ASP A 1 575 ? -21.598 26.784 -21.740 1.00 86.50 575 ASP A C 1
ATOM 4185 O O . ASP A 1 575 ? -20.544 26.197 -21.987 1.00 86.50 575 ASP A O 1
ATOM 4189 N N . ALA A 1 576 ? -22.568 26.216 -21.023 1.00 79.81 576 ALA A N 1
ATOM 4190 C CA . ALA A 1 576 ? -22.423 24.925 -20.356 1.00 79.81 576 ALA A CA 1
ATOM 4191 C C . ALA A 1 576 ? -22.372 23.743 -21.340 1.00 79.81 576 ALA A C 1
ATOM 4193 O O . ALA A 1 576 ? -21.680 22.756 -21.079 1.00 79.81 576 ALA A O 1
ATOM 4194 N N . ILE A 1 577 ? -23.067 23.833 -22.482 1.00 84.06 577 ILE A N 1
ATOM 4195 C CA . ILE A 1 577 ? -23.051 22.778 -23.506 1.00 84.06 577 ILE A CA 1
ATOM 4196 C C . ILE A 1 577 ? -21.675 22.750 -24.172 1.00 84.06 577 ILE A C 1
ATOM 4198 O O . ILE A 1 577 ? -21.020 21.704 -24.187 1.00 84.06 577 ILE A O 1
ATOM 4202 N N . PHE A 1 578 ? -21.187 23.903 -24.628 1.00 82.56 578 PHE A N 1
ATOM 4203 C CA . PHE A 1 578 ? -19.845 24.040 -25.184 1.00 82.56 578 PHE A CA 1
ATOM 4204 C C . PHE A 1 578 ? -18.758 23.676 -24.163 1.00 82.56 578 PHE A C 1
ATOM 4206 O O . PHE A 1 578 ? -17.814 22.967 -24.508 1.00 82.56 578 PHE A O 1
ATOM 4213 N N . GLY A 1 579 ? -18.913 24.061 -22.892 1.00 80.94 579 GLY A N 1
ATOM 4214 C CA . GLY A 1 579 ? -18.020 23.661 -21.802 1.00 80.94 579 GLY A CA 1
ATOM 4215 C C . GLY A 1 579 ? -17.959 22.144 -21.585 1.00 80.94 579 GLY A C 1
ATOM 4216 O O . GLY A 1 579 ? -16.878 21.591 -21.359 1.00 80.94 579 GLY A O 1
ATOM 4217 N N . SER A 1 580 ? -19.085 21.435 -21.728 1.00 82.31 580 SER A N 1
ATOM 4218 C CA . SER A 1 580 ? -19.128 19.968 -21.624 1.00 82.31 580 SER A CA 1
ATOM 4219 C C . SER A 1 580 ? -18.417 19.263 -22.789 1.00 82.31 580 SER A C 1
ATOM 4221 O O . SER A 1 580 ? -17.730 18.264 -22.588 1.00 82.31 580 SER A O 1
ATOM 4223 N N . TRP A 1 581 ? -18.505 19.805 -24.007 1.00 81.62 581 TRP A N 1
ATOM 4224 C CA . TRP A 1 581 ? -17.779 19.275 -25.165 1.00 81.62 581 TRP A CA 1
ATOM 4225 C C . TRP A 1 581 ? -16.291 19.615 -25.105 1.00 81.62 581 TRP A C 1
ATOM 4227 O O . TRP A 1 581 ? -15.449 18.761 -25.373 1.00 81.62 581 TRP A O 1
ATOM 4237 N N . ALA A 1 582 ? -15.953 20.841 -24.701 1.00 77.81 582 ALA A N 1
ATOM 4238 C CA . ALA A 1 582 ? -14.575 21.281 -24.539 1.00 77.81 582 ALA A CA 1
ATOM 4239 C C . ALA A 1 582 ? -13.848 20.449 -23.473 1.00 77.81 582 ALA A C 1
ATOM 4241 O O . ALA A 1 582 ? -12.745 19.980 -23.727 1.00 77.81 582 ALA A O 1
ATOM 4242 N N . SER A 1 583 ? -14.476 20.182 -22.326 1.00 71.56 583 SER A N 1
ATOM 4243 C CA . SER A 1 583 ? -13.902 19.317 -21.281 1.00 71.56 583 SER A CA 1
ATOM 4244 C C . SER A 1 583 ? -13.799 17.841 -21.685 1.00 71.56 583 SER A C 1
ATOM 4246 O O . SER A 1 583 ? -12.932 17.136 -21.177 1.00 71.56 583 SER A O 1
ATOM 4248 N N . ALA A 1 584 ? -14.619 17.371 -22.630 1.00 72.69 584 ALA A N 1
ATOM 4249 C CA . ALA A 1 584 ? -14.499 16.025 -23.191 1.00 72.69 584 ALA A CA 1
ATOM 4250 C C . ALA A 1 584 ? -13.359 15.886 -24.221 1.00 72.69 584 ALA A C 1
ATOM 4252 O O . ALA A 1 584 ? -12.867 14.779 -24.437 1.00 72.69 584 ALA A O 1
ATOM 4253 N N . VAL A 1 585 ? -12.955 16.983 -24.874 1.00 67.94 585 VAL A N 1
ATOM 4254 C CA . VAL A 1 585 ? -11.944 16.989 -25.951 1.00 67.94 585 VAL A CA 1
ATOM 4255 C C . VAL A 1 585 ? -10.580 17.490 -25.469 1.00 67.94 585 VAL A C 1
ATOM 4257 O O . VAL A 1 585 ? -9.547 17.047 -25.973 1.00 67.94 585 VAL A O 1
ATOM 4260 N N . VAL A 1 586 ? -10.548 18.414 -24.507 1.00 67.06 586 VAL A N 1
ATOM 4261 C CA . VAL A 1 586 ? -9.310 18.960 -23.946 1.00 67.06 586 VAL A CA 1
ATOM 4262 C C . VAL A 1 586 ? -8.754 17.967 -22.919 1.00 67.06 586 VAL A C 1
ATOM 4264 O O . VAL A 1 586 ? -9.422 17.686 -21.926 1.00 67.06 586 VAL A O 1
ATOM 4267 N N . PRO A 1 587 ? -7.529 17.443 -23.110 1.00 64.62 587 PRO A N 1
ATOM 4268 C CA . PRO A 1 587 ? -6.899 16.579 -22.121 1.00 64.62 587 PRO A CA 1
ATOM 4269 C C . PRO A 1 587 ? -6.745 17.322 -20.794 1.00 64.62 587 PRO A C 1
ATOM 4271 O O . PRO A 1 587 ? -6.381 18.496 -20.797 1.00 64.62 587 PRO A O 1
ATOM 4274 N N . ASP A 1 588 ? -6.906 16.639 -19.660 1.00 62.81 588 ASP A N 1
ATOM 4275 C CA . ASP A 1 588 ? -6.578 17.220 -18.354 1.00 62.81 588 ASP A CA 1
ATOM 4276 C C . ASP A 1 588 ? -5.085 17.610 -18.319 1.00 62.81 588 ASP A C 1
ATOM 4278 O O . ASP A 1 588 ? -4.185 16.775 -18.159 1.00 62.81 588 ASP A O 1
ATOM 4282 N N . LEU A 1 589 ? -4.812 18.899 -18.533 1.00 62.19 589 LEU A N 1
ATOM 4283 C CA . LEU A 1 589 ? -3.490 19.528 -18.545 1.00 62.19 589 LEU A CA 1
ATOM 4284 C C . LEU A 1 589 ? -3.200 20.115 -17.162 1.00 62.19 589 LEU A C 1
ATOM 4286 O O . LEU A 1 589 ? -2.974 21.309 -16.985 1.00 62.19 589 LEU A O 1
ATOM 4290 N N . ARG A 1 590 ? -3.217 19.256 -16.144 1.00 63.59 590 ARG A N 1
ATOM 4291 C CA . ARG A 1 590 ? -2.780 19.639 -14.799 1.00 63.59 590 ARG A CA 1
ATOM 4292 C C . ARG A 1 590 ? -1.254 19.763 -14.768 1.00 63.59 590 ARG A C 1
ATOM 4294 O O . ARG A 1 590 ? -0.568 18.981 -15.435 1.00 63.59 590 ARG A O 1
ATOM 4301 N N . TRP A 1 591 ? -0.716 20.697 -13.978 1.00 57.72 591 TRP A N 1
ATOM 4302 C CA . TRP A 1 591 ? 0.733 20.933 -13.847 1.00 57.72 591 TRP A CA 1
ATOM 4303 C C . TRP A 1 591 ? 1.537 19.668 -13.502 1.00 57.72 591 TRP A C 1
ATOM 4305 O O . TRP A 1 591 ? 2.664 19.511 -13.969 1.00 57.72 591 TRP A O 1
ATOM 4315 N N . ASP A 1 592 ? 0.945 18.726 -12.763 1.00 53.12 592 ASP A N 1
ATOM 4316 C CA . ASP A 1 592 ? 1.551 17.433 -12.427 1.00 53.12 592 ASP A CA 1
ATOM 4317 C C . ASP A 1 592 ? 1.647 16.469 -13.625 1.00 53.12 592 ASP A C 1
ATOM 4319 O O . ASP A 1 592 ? 2.534 15.617 -13.658 1.00 53.12 592 ASP A O 1
ATOM 4323 N N . SER A 1 593 ? 0.791 16.622 -14.638 1.00 68.81 593 SER A N 1
ATOM 4324 C CA . SER A 1 593 ? 0.847 15.839 -15.880 1.00 68.81 593 SER A CA 1
ATOM 4325 C C . SER A 1 593 ? 1.806 16.430 -16.918 1.00 68.81 593 SER A C 1
ATOM 4327 O O . SER A 1 593 ? 2.402 15.681 -17.688 1.00 68.81 593 SER A O 1
ATOM 4329 N N . ILE A 1 594 ? 2.014 17.754 -16.931 1.00 69.81 594 ILE A N 1
ATOM 4330 C CA . ILE A 1 594 ? 2.815 18.443 -17.960 1.00 69.81 594 ILE A CA 1
ATOM 4331 C C . ILE A 1 594 ? 4.258 17.923 -17.987 1.00 69.81 594 ILE A C 1
ATOM 4333 O O . ILE A 1 594 ? 4.797 17.662 -19.063 1.00 69.81 594 ILE A O 1
ATOM 4337 N N . ILE A 1 595 ? 4.865 17.703 -16.816 1.00 67.44 595 ILE A N 1
ATOM 4338 C CA . ILE A 1 595 ? 6.235 17.177 -16.705 1.00 67.44 595 ILE A CA 1
ATOM 4339 C C . ILE A 1 595 ? 6.318 15.757 -17.281 1.00 67.44 595 ILE A C 1
ATOM 4341 O O . ILE A 1 595 ? 7.202 15.464 -18.087 1.00 67.44 595 ILE A O 1
ATOM 4345 N N . GLY A 1 596 ? 5.373 14.884 -16.914 1.00 67.50 596 GLY A N 1
ATOM 4346 C CA . GLY A 1 596 ? 5.320 13.506 -17.410 1.00 67.50 596 GLY A CA 1
ATOM 4347 C C . GLY A 1 596 ? 5.074 13.430 -18.919 1.00 67.50 596 GLY A C 1
ATOM 4348 O O . GLY A 1 596 ? 5.740 12.665 -19.616 1.00 67.50 596 GLY A O 1
ATOM 4349 N N . ARG A 1 597 ? 4.178 14.274 -19.445 1.00 79.06 597 ARG A N 1
ATOM 4350 C CA . ARG A 1 597 ? 3.904 14.405 -20.884 1.00 79.06 597 ARG A CA 1
ATOM 4351 C C . ARG A 1 597 ? 5.131 14.914 -21.641 1.00 79.06 597 ARG A C 1
ATOM 4353 O O . ARG A 1 597 ? 5.485 14.345 -22.670 1.00 79.06 597 ARG A O 1
ATOM 4360 N N . GLY A 1 598 ? 5.815 15.932 -21.114 1.00 75.31 598 GLY A N 1
ATOM 4361 C CA . GLY A 1 598 ? 7.058 16.452 -21.683 1.00 75.31 598 GLY A CA 1
ATOM 4362 C C . GLY A 1 598 ? 8.150 15.384 -21.739 1.00 75.31 598 GLY A C 1
ATOM 4363 O O . GLY A 1 598 ? 8.727 15.148 -22.798 1.00 75.31 598 GLY A O 1
ATOM 4364 N N . PHE A 1 599 ? 8.380 14.671 -20.634 1.00 74.44 599 PHE A N 1
ATOM 4365 C CA . PHE A 1 599 ? 9.332 13.561 -20.592 1.00 74.44 599 PHE A CA 1
ATOM 4366 C C . PHE A 1 599 ? 9.001 12.482 -21.629 1.00 74.44 599 PHE A C 1
ATOM 4368 O O . PHE A 1 599 ? 9.875 12.075 -22.394 1.00 74.44 599 PHE A O 1
ATOM 4375 N N . LEU A 1 600 ? 7.737 12.052 -21.699 1.00 80.81 600 LEU A N 1
ATOM 4376 C CA . LEU A 1 600 ? 7.306 11.024 -22.642 1.00 80.81 600 LEU A CA 1
ATOM 4377 C C . LEU A 1 600 ? 7.460 11.476 -24.100 1.00 80.81 600 LEU A C 1
ATOM 4379 O O . LEU A 1 600 ? 7.917 10.690 -24.929 1.00 80.81 600 LEU A O 1
ATOM 4383 N N . LEU A 1 601 ? 7.151 12.743 -24.403 1.00 85.88 601 LEU A N 1
ATOM 4384 C CA . LEU A 1 601 ? 7.364 13.340 -25.722 1.00 85.88 601 LEU A CA 1
ATOM 4385 C C . LEU A 1 601 ? 8.823 13.205 -26.143 1.00 85.88 601 LEU A C 1
ATOM 4387 O O . LEU A 1 601 ? 9.103 12.679 -27.221 1.00 85.88 601 LEU A O 1
ATOM 4391 N N . PHE A 1 602 ? 9.750 13.663 -25.298 1.00 81.06 602 PHE A N 1
ATOM 4392 C CA . PHE A 1 602 ? 11.178 13.628 -25.603 1.00 81.06 602 PHE A CA 1
ATOM 4393 C C . PHE A 1 602 ? 11.707 12.195 -25.686 1.00 81.06 602 PHE A C 1
ATOM 4395 O O . PHE A 1 602 ? 12.455 11.880 -26.611 1.00 81.06 602 PHE A O 1
ATOM 4402 N N . LEU A 1 603 ? 11.283 11.315 -24.775 1.00 83.62 603 LEU A N 1
ATOM 4403 C CA . LEU A 1 603 ? 11.694 9.915 -24.752 1.00 83.62 603 LEU A CA 1
ATOM 4404 C C . LEU A 1 603 ? 11.251 9.181 -26.024 1.00 83.62 603 LEU A C 1
ATOM 4406 O O . LEU A 1 603 ? 12.079 8.593 -26.718 1.00 83.62 603 LEU A O 1
ATOM 4410 N N . VAL A 1 604 ? 9.958 9.231 -26.355 1.00 87.06 604 VAL A N 1
ATOM 4411 C CA . VAL A 1 604 ? 9.395 8.513 -27.508 1.00 87.06 604 VAL A CA 1
ATOM 4412 C C . VAL A 1 604 ? 9.912 9.100 -28.819 1.00 87.06 604 VAL A C 1
ATOM 4414 O O . VAL A 1 604 ? 10.299 8.338 -29.708 1.00 87.06 604 VAL A O 1
ATOM 4417 N N . SER A 1 605 ? 10.000 10.432 -28.930 1.00 87.44 605 SER A N 1
ATOM 4418 C CA . SER A 1 605 ? 10.602 11.081 -30.104 1.00 87.44 605 SER A CA 1
ATOM 4419 C C . SER A 1 605 ? 12.062 10.659 -30.266 1.00 87.44 605 SER A C 1
ATOM 4421 O O . SER A 1 605 ? 12.463 10.268 -31.357 1.00 87.44 605 SER A O 1
ATOM 4423 N N . GLY A 1 606 ? 12.845 10.666 -29.182 1.00 83.62 606 GLY A N 1
ATOM 4424 C CA . GLY A 1 606 ? 14.260 10.295 -29.191 1.00 83.62 606 GLY A CA 1
ATOM 4425 C C . GLY A 1 606 ? 14.501 8.832 -29.567 1.00 83.62 606 GLY A C 1
ATOM 4426 O O . GLY A 1 606 ? 15.325 8.553 -30.437 1.00 83.62 606 GLY A O 1
ATOM 4427 N N . VAL A 1 607 ? 13.753 7.894 -28.975 1.00 87.12 607 VAL A N 1
ATOM 4428 C CA . VAL A 1 607 ? 13.855 6.454 -29.284 1.00 87.12 607 VAL A CA 1
ATOM 4429 C C . VAL A 1 607 ? 13.455 6.169 -30.730 1.00 87.12 607 VAL A C 1
ATOM 4431 O O . VAL A 1 607 ? 14.150 5.421 -31.425 1.00 87.12 607 VAL A O 1
ATOM 4434 N N . THR A 1 608 ? 12.364 6.785 -31.195 1.00 90.75 608 THR A N 1
ATOM 4435 C CA . THR A 1 608 ? 11.885 6.643 -32.576 1.00 90.75 608 THR A CA 1
ATOM 4436 C C . THR A 1 608 ? 12.899 7.226 -33.555 1.00 90.75 608 THR A C 1
ATOM 4438 O O . THR A 1 608 ? 13.250 6.579 -34.540 1.00 90.75 608 THR A O 1
ATOM 4441 N N . LEU A 1 609 ? 13.438 8.410 -33.261 1.00 89.62 609 LEU A N 1
ATOM 4442 C CA . LEU A 1 609 ? 14.427 9.077 -34.097 1.00 89.62 609 LEU A CA 1
ATOM 4443 C C . LEU A 1 609 ? 15.733 8.278 -34.191 1.00 89.62 609 LEU A C 1
ATOM 4445 O O . LEU A 1 609 ? 16.227 8.051 -35.296 1.00 89.62 609 LEU A O 1
ATOM 4449 N N . ALA A 1 610 ? 16.246 7.778 -33.063 1.00 86.44 610 ALA A N 1
ATOM 4450 C CA . ALA A 1 610 ? 17.397 6.877 -33.033 1.00 86.44 610 ALA A CA 1
ATOM 4451 C C . ALA A 1 610 ? 17.142 5.633 -33.901 1.00 86.44 610 ALA A C 1
ATOM 4453 O O . ALA A 1 610 ? 17.934 5.309 -34.785 1.00 86.44 610 ALA A O 1
ATOM 4454 N N . GLY A 1 611 ? 15.974 5.003 -33.751 1.00 88.12 611 GLY A N 1
ATOM 4455 C CA . GLY A 1 611 ? 15.593 3.856 -34.571 1.00 88.12 611 GLY A CA 1
ATOM 4456 C C . GLY A 1 611 ? 15.523 4.180 -36.069 1.00 88.12 611 GLY A C 1
ATOM 4457 O O . GLY A 1 611 ? 16.004 3.396 -36.884 1.00 88.12 611 GLY A O 1
ATOM 4458 N N . THR A 1 612 ? 14.988 5.343 -36.462 1.00 89.50 612 THR A N 1
ATOM 4459 C CA . THR A 1 612 ? 14.962 5.753 -37.881 1.00 89.50 612 THR A CA 1
ATOM 4460 C C . THR A 1 612 ? 16.361 6.017 -38.434 1.00 89.50 612 THR A C 1
ATOM 4462 O O . THR A 1 612 ? 16.640 5.668 -39.580 1.00 89.50 612 THR A O 1
ATOM 4465 N N . TYR A 1 613 ? 17.279 6.555 -37.625 1.00 87.31 613 TYR A N 1
ATOM 4466 C CA . TYR A 1 613 ? 18.682 6.682 -38.018 1.00 87.31 613 TYR A CA 1
ATOM 4467 C C . TYR A 1 613 ? 19.341 5.304 -38.180 1.00 87.31 613 TYR A C 1
ATOM 4469 O O . TYR A 1 613 ? 20.037 5.073 -39.170 1.00 87.31 613 TYR A O 1
ATOM 4477 N N . LEU A 1 614 ? 19.077 4.366 -37.263 1.00 87.94 614 LEU A N 1
ATOM 4478 C CA . LEU A 1 614 ? 19.535 2.978 -37.372 1.00 87.94 614 LEU A CA 1
ATOM 4479 C C . LEU A 1 614 ? 18.989 2.294 -38.638 1.00 87.94 614 LEU A C 1
ATOM 4481 O O . LEU A 1 614 ? 19.715 1.552 -39.295 1.00 87.94 614 LEU A O 1
ATOM 4485 N N . ALA A 1 615 ? 17.735 2.567 -39.004 1.00 87.56 615 ALA A N 1
ATOM 4486 C CA . ALA A 1 615 ? 17.091 2.036 -40.204 1.00 87.56 615 ALA A CA 1
ATOM 4487 C C . ALA A 1 615 ? 17.716 2.562 -41.508 1.00 87.56 615 ALA A C 1
ATOM 4489 O O . ALA A 1 615 ? 17.851 1.805 -42.475 1.00 87.56 615 ALA A O 1
ATOM 4490 N N . LEU A 1 616 ? 18.126 3.837 -41.518 1.00 86.75 616 LEU A N 1
ATOM 4491 C CA . LEU A 1 616 ? 18.823 4.479 -42.637 1.00 86.75 616 LEU A CA 1
ATOM 4492 C C . LEU A 1 616 ? 20.274 4.004 -42.775 1.00 86.75 616 LEU A C 1
ATOM 4494 O O . LEU A 1 616 ? 20.755 3.770 -43.885 1.00 86.75 616 LEU A O 1
ATOM 4498 N N . ASN A 1 617 ? 20.974 3.866 -41.648 1.00 85.88 617 ASN A N 1
ATOM 4499 C CA . ASN A 1 617 ? 22.399 3.559 -41.586 1.00 85.88 617 ASN A CA 1
ATOM 4500 C C . ASN A 1 617 ? 22.653 2.312 -40.718 1.00 85.88 617 ASN A C 1
ATOM 4502 O O . ASN A 1 617 ? 23.222 2.434 -39.629 1.00 85.88 617 ASN A O 1
ATOM 4506 N N . PRO A 1 618 ? 22.241 1.105 -41.159 1.00 86.00 618 PRO A N 1
ATOM 4507 C CA . PRO A 1 618 ? 22.378 -0.095 -40.344 1.00 86.00 618 PRO A CA 1
ATOM 4508 C C . PRO A 1 618 ? 23.850 -0.544 -40.231 1.00 86.00 618 PRO A C 1
ATOM 4510 O O . PRO A 1 618 ? 24.534 -0.661 -41.258 1.00 86.00 618 PRO A O 1
ATOM 4513 N N . PRO A 1 619 ? 24.352 -0.823 -39.010 1.00 84.69 619 PRO A N 1
ATOM 4514 C CA . PRO A 1 619 ? 25.681 -1.378 -38.792 1.00 84.69 619 PRO A CA 1
ATOM 4515 C C . PRO A 1 619 ? 25.776 -2.833 -39.239 1.00 84.69 619 PRO A C 1
ATOM 4517 O O . PRO A 1 619 ? 24.802 -3.586 -39.226 1.00 84.69 619 PRO A O 1
ATOM 4520 N N . LYS A 1 620 ? 26.998 -3.256 -39.550 1.00 81.62 620 LYS A N 1
ATOM 4521 C CA . LYS A 1 620 ? 27.332 -4.644 -39.855 1.00 81.62 620 LYS A CA 1
ATOM 4522 C C . LYS A 1 620 ? 27.573 -5.444 -38.570 1.00 81.62 620 LYS A C 1
ATOM 4524 O O . LYS A 1 620 ? 28.702 -5.771 -38.214 1.00 81.62 620 LYS A O 1
ATOM 4529 N N . VAL A 1 621 ? 26.495 -5.752 -37.857 1.00 79.06 621 VAL A N 1
ATOM 4530 C CA . VAL A 1 621 ? 26.545 -6.405 -36.533 1.00 79.06 621 VAL A CA 1
ATOM 4531 C C . VAL A 1 621 ? 27.098 -7.836 -36.554 1.00 79.06 621 VAL A C 1
ATOM 4533 O O . VAL A 1 621 ? 27.691 -8.271 -35.572 1.00 79.06 621 VAL A O 1
ATOM 4536 N N . ASP A 1 622 ? 26.966 -8.551 -37.674 1.00 72.44 622 ASP A N 1
ATOM 4537 C CA . ASP A 1 622 ? 27.445 -9.936 -37.821 1.00 72.44 622 ASP A CA 1
ATOM 4538 C C . ASP A 1 622 ? 28.947 -10.040 -38.185 1.00 72.44 622 ASP A C 1
ATOM 4540 O O . ASP A 1 622 ? 29.506 -11.141 -38.130 1.00 72.44 622 ASP A O 1
ATOM 4544 N N . GLU A 1 623 ? 29.599 -8.918 -38.535 1.00 69.94 623 GLU A N 1
ATOM 4545 C CA . GLU A 1 623 ? 31.056 -8.808 -38.760 1.00 69.94 623 GLU A CA 1
ATOM 4546 C C . GLU A 1 623 ? 31.827 -8.495 -37.463 1.00 69.94 623 GLU A C 1
ATOM 4548 O O . GLU A 1 623 ? 33.056 -8.567 -37.438 1.00 69.94 623 GLU A O 1
ATOM 4553 N N . VAL A 1 624 ? 31.124 -8.188 -36.364 1.00 63.34 624 VAL A N 1
ATOM 4554 C CA . VAL A 1 624 ? 31.730 -8.044 -35.035 1.00 63.34 624 VAL A CA 1
ATOM 4555 C C . VAL A 1 624 ? 32.158 -9.436 -34.563 1.00 63.34 624 VAL A C 1
ATOM 4557 O O . VAL A 1 624 ? 31.373 -10.179 -33.967 1.00 63.34 624 VAL A O 1
ATOM 4560 N N . LEU A 1 625 ? 33.400 -9.821 -34.875 1.00 54.44 625 LEU A N 1
ATOM 4561 C CA . LEU A 1 625 ? 33.983 -11.054 -34.359 1.00 54.44 625 LEU A CA 1
ATOM 4562 C C . LEU A 1 625 ? 33.996 -10.978 -32.824 1.00 54.44 625 LEU A C 1
ATOM 4564 O O . LEU A 1 625 ? 34.582 -10.043 -32.272 1.00 54.44 625 LEU A O 1
ATOM 4568 N N . PRO A 1 626 ? 33.389 -11.942 -32.105 1.00 55.97 626 PRO A N 1
ATOM 4569 C CA . PRO A 1 626 ? 33.674 -12.074 -30.687 1.00 55.97 626 PRO A CA 1
ATOM 4570 C C . PRO A 1 626 ? 35.184 -12.319 -30.523 1.00 55.97 626 PRO A C 1
ATOM 4572 O O . PRO A 1 626 ? 35.775 -12.992 -31.376 1.00 55.97 626 PRO A O 1
ATOM 4575 N N . PRO A 1 627 ? 35.829 -11.805 -29.457 1.00 54.72 627 PRO A N 1
ATOM 4576 C CA . PRO A 1 627 ? 37.212 -12.164 -29.168 1.00 54.72 627 PRO A CA 1
ATOM 4577 C C . PRO A 1 627 ? 37.318 -13.690 -29.178 1.00 54.72 627 PRO A C 1
ATOM 4579 O O . PRO A 1 627 ? 36.458 -14.363 -28.599 1.00 54.72 627 PRO A O 1
ATOM 4582 N N . ALA A 1 628 ? 38.318 -14.228 -29.887 1.00 51.97 628 ALA A N 1
ATOM 4583 C CA . ALA A 1 628 ? 38.518 -15.668 -30.001 1.00 51.97 628 ALA A CA 1
ATOM 4584 C C . ALA A 1 628 ? 38.435 -16.278 -28.599 1.00 51.97 628 ALA A C 1
ATOM 4586 O O . ALA A 1 628 ? 39.201 -15.900 -27.709 1.00 51.97 628 ALA A O 1
ATOM 4587 N N . ALA A 1 629 ? 37.449 -17.153 -28.376 1.00 54.47 629 ALA A N 1
ATOM 4588 C CA . ALA A 1 629 ? 37.255 -17.757 -27.071 1.00 54.47 629 ALA A CA 1
ATOM 4589 C C . ALA A 1 629 ? 38.542 -18.508 -26.725 1.00 54.47 629 ALA A C 1
ATOM 4591 O O . ALA A 1 629 ? 38.882 -19.501 -27.374 1.00 54.47 629 ALA A O 1
ATOM 4592 N N . ARG A 1 630 ? 39.289 -17.999 -25.737 1.00 52.97 630 ARG A N 1
ATOM 4593 C CA . ARG A 1 630 ? 40.458 -18.686 -25.189 1.00 52.97 630 ARG A CA 1
ATOM 4594 C C . ARG A 1 630 ? 39.989 -20.091 -24.831 1.00 52.97 630 ARG A C 1
ATOM 4596 O O . ARG A 1 630 ? 39.061 -20.227 -24.039 1.00 52.97 630 ARG A O 1
ATOM 4603 N N . LYS A 1 631 ? 40.560 -21.118 -25.465 1.00 55.78 631 LYS A N 1
ATOM 4604 C CA . LYS A 1 631 ? 40.220 -22.512 -25.164 1.00 55.78 631 LYS A CA 1
ATOM 4605 C C . LYS A 1 631 ? 40.647 -22.774 -23.723 1.00 55.78 631 LYS A C 1
ATOM 4607 O O . LYS A 1 631 ? 41.838 -22.820 -23.425 1.00 55.78 631 LYS A O 1
ATOM 4612 N N . VAL A 1 632 ? 39.664 -22.828 -22.836 1.00 61.81 632 VAL A N 1
ATOM 4613 C CA . VAL A 1 632 ? 39.850 -23.024 -21.400 1.00 61.81 632 VAL A CA 1
ATOM 4614 C C . VAL A 1 632 ? 40.017 -24.524 -21.128 1.00 61.81 632 VAL A C 1
ATOM 4616 O O . VAL A 1 632 ? 39.453 -25.337 -21.860 1.00 61.81 632 VAL A O 1
ATOM 4619 N N . ARG A 1 633 ? 40.808 -24.918 -20.122 1.00 72.31 633 ARG A N 1
ATOM 4620 C CA . ARG A 1 633 ? 41.003 -26.338 -19.772 1.00 72.31 633 ARG A CA 1
ATOM 4621 C C . ARG A 1 633 ? 39.697 -26.949 -19.243 1.00 72.31 633 ARG A C 1
ATOM 4623 O O . ARG A 1 633 ? 38.917 -26.263 -18.590 1.00 72.31 633 ARG A O 1
ATOM 4630 N N . LEU A 1 634 ? 39.477 -28.248 -19.482 1.00 70.62 634 LEU A N 1
ATOM 4631 C CA . LEU A 1 634 ? 38.243 -28.960 -19.102 1.00 70.62 634 LEU A CA 1
ATOM 4632 C C . LEU A 1 634 ? 37.902 -28.797 -17.606 1.00 70.62 634 LEU A C 1
ATOM 4634 O O . LEU A 1 634 ? 36.752 -28.536 -17.257 1.00 70.62 634 LEU A O 1
ATOM 4638 N N . TRP A 1 635 ? 38.906 -28.883 -16.727 1.00 72.25 635 TRP A N 1
ATOM 4639 C CA . TRP A 1 635 ? 38.732 -28.778 -15.273 1.00 72.25 635 TRP A CA 1
ATOM 4640 C C . TRP A 1 635 ? 38.148 -27.442 -14.798 1.00 72.25 635 TRP A C 1
ATOM 4642 O O . TRP A 1 635 ? 37.398 -27.432 -13.825 1.00 72.25 635 TRP A O 1
ATOM 4652 N N . GLU A 1 636 ? 38.403 -26.338 -15.508 1.00 80.06 636 GLU A N 1
ATOM 4653 C CA . GLU A 1 636 ? 37.840 -25.021 -15.166 1.00 80.06 636 GLU A CA 1
ATOM 4654 C C . GLU A 1 636 ? 36.309 -24.972 -15.350 1.00 80.06 636 GLU A C 1
ATOM 4656 O O . GLU A 1 636 ? 35.652 -24.095 -14.799 1.00 80.06 636 GLU A O 1
ATOM 4661 N N . TRP A 1 637 ? 35.729 -25.936 -16.078 1.00 78.94 637 TRP A N 1
ATOM 4662 C CA . TRP A 1 637 ? 34.280 -26.084 -16.261 1.00 78.94 637 TRP A CA 1
ATOM 4663 C C . TRP A 1 637 ? 33.684 -27.250 -15.480 1.00 78.94 637 TRP A C 1
ATOM 4665 O O . TRP A 1 637 ? 32.575 -27.129 -14.963 1.00 78.94 637 TRP A O 1
ATOM 4675 N N . VAL A 1 638 ? 34.407 -28.367 -15.367 1.00 82.44 638 VAL A N 1
ATOM 4676 C CA . VAL A 1 638 ? 33.934 -29.556 -14.641 1.00 82.44 638 VAL A CA 1
ATOM 4677 C C . VAL A 1 638 ? 33.662 -29.233 -13.174 1.00 82.44 638 VAL A C 1
ATOM 4679 O O . VAL A 1 638 ? 32.650 -29.681 -12.646 1.00 82.44 638 VAL A O 1
ATOM 4682 N N . VAL A 1 639 ? 34.515 -28.431 -12.526 1.00 83.50 639 VAL A N 1
ATOM 4683 C CA . VAL A 1 639 ? 34.369 -28.123 -11.095 1.00 83.50 639 VAL A CA 1
ATOM 4684 C C . VAL A 1 639 ? 33.141 -27.242 -10.813 1.00 83.50 639 VAL A C 1
ATOM 4686 O O . VAL A 1 639 ? 32.307 -27.668 -10.014 1.00 83.50 639 VAL A O 1
ATOM 4689 N N . PRO A 1 640 ? 32.934 -26.080 -11.473 1.00 83.25 640 PRO A N 1
ATOM 4690 C CA . PRO A 1 640 ? 31.732 -25.278 -11.239 1.00 83.25 640 PRO A CA 1
ATOM 4691 C C . PRO A 1 640 ? 30.440 -25.995 -11.639 1.00 83.25 640 PRO A C 1
ATOM 4693 O O . PRO A 1 640 ? 29.466 -25.955 -10.894 1.00 83.25 640 PRO A O 1
ATOM 4696 N N . VAL A 1 641 ? 30.419 -26.687 -12.786 1.00 86.06 641 VAL A N 1
ATOM 4697 C CA . VAL A 1 641 ? 29.225 -27.431 -13.226 1.00 86.06 641 VAL A CA 1
ATOM 4698 C C . VAL A 1 641 ? 28.945 -28.601 -12.282 1.00 86.06 641 VAL A C 1
ATOM 4700 O O . VAL A 1 641 ? 27.798 -28.813 -11.904 1.00 86.06 641 VAL A O 1
ATOM 4703 N N . GLY A 1 642 ? 29.981 -29.317 -11.840 1.00 87.19 642 GLY A N 1
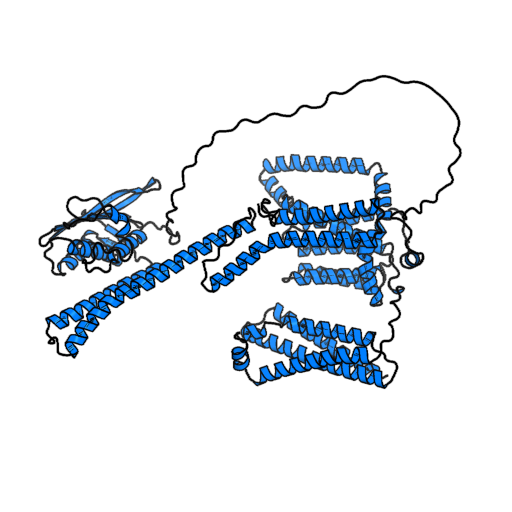ATOM 4704 C CA . GLY A 1 642 ? 29.869 -30.381 -10.843 1.00 87.19 642 GLY A CA 1
ATOM 4705 C C . GLY A 1 642 ? 29.328 -29.885 -9.500 1.00 87.19 642 GLY A C 1
ATOM 4706 O O . GLY A 1 642 ? 28.475 -30.545 -8.913 1.00 87.19 642 GLY A O 1
ATOM 4707 N N . LEU A 1 643 ? 29.745 -28.697 -9.046 1.00 88.38 643 LEU A N 1
ATOM 4708 C CA . LEU A 1 643 ? 29.203 -28.064 -7.840 1.00 88.38 643 LEU A CA 1
ATOM 4709 C C . LEU A 1 643 ? 27.707 -27.757 -7.987 1.00 88.38 643 LEU A C 1
ATOM 4711 O O . LEU A 1 643 ? 26.931 -28.033 -7.076 1.00 88.38 643 LEU A O 1
ATOM 4715 N N . VAL A 1 644 ? 27.291 -27.227 -9.142 1.00 88.00 644 VAL A N 1
ATOM 4716 C CA . VAL A 1 644 ? 25.872 -26.962 -9.423 1.00 88.00 644 VAL A CA 1
ATOM 4717 C C . VAL A 1 644 ? 25.067 -28.265 -9.446 1.00 88.00 644 VAL A C 1
ATOM 4719 O O . VAL A 1 644 ? 24.008 -28.327 -8.831 1.00 88.00 644 VAL A O 1
ATOM 4722 N N . ILE A 1 645 ? 25.584 -29.329 -10.074 1.00 91.00 645 ILE A N 1
ATOM 4723 C CA . ILE A 1 645 ? 24.972 -30.671 -10.045 1.00 91.00 645 ILE A CA 1
ATOM 4724 C C . ILE A 1 645 ? 24.805 -31.155 -8.600 1.00 91.00 645 ILE A C 1
ATOM 4726 O O . ILE A 1 645 ? 23.719 -31.597 -8.232 1.00 91.00 645 ILE A O 1
ATOM 4730 N N . ALA A 1 646 ? 25.847 -31.049 -7.770 1.00 90.25 646 ALA A N 1
ATOM 4731 C CA . ALA A 1 646 ? 25.800 -31.476 -6.372 1.00 90.25 646 ALA A CA 1
ATOM 4732 C C . ALA A 1 646 ? 24.760 -30.686 -5.562 1.00 90.25 646 ALA A C 1
ATOM 4734 O O . ALA A 1 646 ? 24.009 -31.274 -4.785 1.00 90.25 646 ALA A O 1
ATOM 4735 N N . LEU A 1 647 ? 24.666 -29.372 -5.783 1.00 90.56 647 LEU A N 1
ATOM 4736 C CA . LEU A 1 647 ? 23.682 -28.511 -5.128 1.00 90.56 647 LEU A CA 1
ATOM 4737 C C . LEU A 1 647 ? 22.252 -28.881 -5.543 1.00 90.56 647 LEU A C 1
ATOM 4739 O O . LEU A 1 647 ? 21.380 -29.007 -4.686 1.00 90.56 647 LEU A O 1
ATOM 4743 N N . PHE A 1 648 ? 22.018 -29.121 -6.835 1.00 89.38 648 PHE A N 1
ATOM 4744 C CA . PHE A 1 648 ? 20.711 -29.539 -7.350 1.00 89.38 648 PHE A CA 1
ATOM 4745 C C . PHE A 1 648 ? 20.311 -30.925 -6.839 1.00 89.38 648 PHE A C 1
ATOM 4747 O O . PHE A 1 648 ? 19.162 -31.131 -6.452 1.00 89.38 648 PHE A O 1
ATOM 4754 N N . ALA A 1 649 ? 21.256 -31.864 -6.782 1.00 91.12 649 ALA A N 1
ATOM 4755 C CA . ALA A 1 649 ? 21.029 -33.181 -6.201 1.00 91.12 649 ALA A CA 1
ATOM 4756 C C . ALA A 1 649 ? 20.697 -33.085 -4.703 1.00 91.12 649 ALA A C 1
ATOM 4758 O O . ALA A 1 649 ? 19.729 -33.694 -4.255 1.00 91.12 649 ALA A O 1
ATOM 4759 N N . GLY A 1 650 ? 21.445 -32.279 -3.941 1.00 89.50 650 GLY A N 1
ATOM 4760 C CA . GLY A 1 650 ? 21.178 -32.029 -2.523 1.00 89.50 650 GLY A CA 1
ATOM 4761 C C . GLY A 1 650 ? 19.811 -31.387 -2.284 1.00 89.50 650 GLY A C 1
ATOM 4762 O O . GLY A 1 650 ? 19.079 -31.810 -1.392 1.00 89.50 650 GLY A O 1
ATOM 4763 N N . PHE A 1 651 ? 19.427 -30.424 -3.125 1.00 88.25 651 PHE A N 1
ATOM 4764 C CA . PHE A 1 651 ? 18.107 -29.799 -3.086 1.00 88.25 651 PHE A CA 1
ATOM 4765 C C . PHE A 1 651 ? 16.981 -30.816 -3.336 1.00 88.25 651 PHE A C 1
ATOM 4767 O O . PHE A 1 651 ? 16.044 -30.905 -2.541 1.00 88.25 651 PHE A O 1
ATOM 4774 N N . LEU A 1 652 ? 17.088 -31.630 -4.392 1.00 88.00 652 LEU A N 1
ATOM 4775 C CA . LEU A 1 652 ? 16.084 -32.653 -4.698 1.00 88.00 652 LEU A CA 1
ATOM 4776 C C . LEU A 1 652 ? 16.014 -33.748 -3.628 1.00 88.00 652 LEU A C 1
ATOM 4778 O O . LEU A 1 652 ? 14.923 -34.216 -3.317 1.00 88.00 652 LEU A O 1
ATOM 4782 N N . LEU A 1 653 ? 17.143 -34.121 -3.019 1.00 87.81 653 LEU A N 1
ATOM 4783 C CA . LEU A 1 653 ? 17.178 -35.041 -1.878 1.00 87.81 653 LEU A CA 1
ATOM 4784 C C . LEU A 1 653 ? 16.472 -34.459 -0.651 1.00 87.81 653 LEU A C 1
ATOM 4786 O O . LEU A 1 653 ? 15.667 -35.150 -0.025 1.00 87.81 653 LEU A O 1
ATOM 4790 N N . ALA A 1 654 ? 16.731 -33.190 -0.323 1.00 82.69 654 ALA A N 1
ATOM 4791 C CA . ALA A 1 654 ? 16.054 -32.508 0.777 1.00 82.69 654 ALA A CA 1
ATOM 4792 C C . ALA A 1 654 ? 14.535 -32.480 0.555 1.00 82.69 654 ALA A C 1
ATOM 4794 O O . ALA A 1 654 ? 13.763 -32.752 1.475 1.00 82.69 654 ALA A O 1
ATOM 4795 N N . GLN A 1 655 ? 14.107 -32.226 -0.680 1.00 80.12 655 GLN A N 1
ATOM 4796 C CA . GLN A 1 655 ? 12.695 -32.175 -1.023 1.00 80.12 655 GLN A CA 1
ATOM 4797 C C . GLN A 1 655 ? 12.024 -33.552 -1.046 1.00 80.12 655 GLN A C 1
ATOM 4799 O O . GLN A 1 655 ? 10.906 -33.696 -0.549 1.00 80.12 655 GLN A O 1
ATOM 4804 N N . ALA A 1 656 ? 12.697 -34.576 -1.574 1.00 81.25 656 ALA A N 1
ATOM 4805 C CA . ALA A 1 656 ? 12.211 -35.950 -1.515 1.00 81.25 656 ALA A CA 1
ATOM 4806 C C . ALA A 1 656 ? 12.030 -36.393 -0.056 1.00 81.25 656 ALA A C 1
ATOM 4808 O O . ALA A 1 656 ? 10.980 -36.920 0.302 1.00 81.25 656 ALA A O 1
ATOM 4809 N N . ASN A 1 657 ? 12.999 -36.087 0.813 1.00 79.81 657 ASN A N 1
ATOM 4810 C CA . ASN A 1 657 ? 12.914 -36.390 2.240 1.00 79.81 657 ASN A CA 1
ATOM 4811 C C . ASN A 1 657 ? 11.763 -35.638 2.934 1.00 79.81 657 ASN A C 1
ATOM 4813 O O . ASN A 1 657 ? 11.032 -36.236 3.719 1.00 79.81 657 ASN A O 1
ATOM 4817 N N . ALA A 1 658 ? 11.554 -34.356 2.610 1.00 73.38 658 ALA A N 1
ATOM 4818 C CA . ALA A 1 658 ? 10.417 -33.584 3.119 1.00 73.38 658 ALA A CA 1
ATOM 4819 C C . ALA A 1 658 ? 9.065 -34.162 2.660 1.00 73.38 658 ALA A C 1
ATOM 4821 O O . ALA A 1 658 ? 8.113 -34.192 3.432 1.00 73.38 658 ALA A O 1
ATOM 4822 N N . THR A 1 659 ? 8.991 -34.670 1.427 1.00 72.81 659 THR A N 1
ATOM 4823 C CA . THR A 1 659 ? 7.769 -35.280 0.875 1.00 72.81 659 THR A CA 1
ATOM 4824 C C . THR A 1 659 ? 7.470 -36.635 1.527 1.00 72.81 659 THR A C 1
ATOM 4826 O O . THR A 1 659 ? 6.316 -36.937 1.807 1.00 72.81 659 THR A O 1
ATOM 4829 N N . ILE A 1 660 ? 8.502 -37.435 1.818 1.00 74.00 660 ILE A N 1
ATOM 4830 C CA . ILE A 1 660 ? 8.367 -38.760 2.448 1.00 74.00 660 ILE A CA 1
ATOM 4831 C C . ILE A 1 660 ? 7.995 -38.654 3.937 1.00 74.00 660 ILE A C 1
ATOM 4833 O O . ILE A 1 660 ? 7.236 -39.482 4.433 1.00 74.00 660 ILE A O 1
ATOM 4837 N N . ARG A 1 661 ? 8.513 -37.651 4.662 1.00 68.19 661 ARG A N 1
ATOM 4838 C CA . ARG A 1 661 ? 8.301 -37.495 6.117 1.00 68.19 661 ARG A CA 1
ATOM 4839 C C . ARG A 1 661 ? 6.989 -36.809 6.517 1.00 68.19 661 ARG A C 1
ATOM 4841 O O . ARG A 1 661 ? 6.692 -36.753 7.705 1.00 68.19 661 ARG A O 1
ATOM 4848 N N . GLY A 1 662 ? 6.197 -36.337 5.556 1.00 64.44 662 GLY A N 1
ATOM 4849 C CA . GLY A 1 662 ? 4.861 -35.794 5.808 1.00 64.44 662 GLY A CA 1
ATOM 4850 C C . GLY A 1 662 ? 4.829 -34.378 6.402 1.00 64.44 662 GLY A C 1
ATOM 4851 O O . GLY A 1 662 ? 5.851 -33.760 6.701 1.00 64.44 662 GLY A O 1
ATOM 4852 N N . HIS A 1 663 ? 3.608 -33.852 6.526 1.00 60.66 663 HIS A N 1
ATOM 4853 C CA . HIS A 1 663 ? 3.294 -32.443 6.800 1.00 60.66 663 HIS A CA 1
ATOM 4854 C C . HIS A 1 663 ? 3.803 -31.939 8.165 1.00 60.66 663 HIS A C 1
ATOM 4856 O O . HIS A 1 663 ? 4.220 -30.784 8.271 1.00 60.66 663 HIS A O 1
ATOM 4862 N N . ASP A 1 664 ? 3.868 -32.820 9.167 1.00 58.47 664 ASP A N 1
ATOM 4863 C CA . ASP A 1 664 ? 4.273 -32.481 10.540 1.00 58.47 664 ASP A CA 1
ATOM 4864 C C . ASP A 1 664 ? 5.758 -32.090 10.641 1.00 58.47 664 ASP A C 1
ATOM 4866 O O . ASP A 1 664 ? 6.143 -31.270 11.474 1.00 58.47 664 ASP A O 1
ATOM 4870 N N . TYR A 1 665 ? 6.602 -32.616 9.745 1.00 60.06 665 TYR A N 1
ATOM 4871 C CA . TYR A 1 665 ? 8.044 -32.358 9.744 1.00 60.06 665 TYR A CA 1
ATOM 4872 C C . TYR A 1 665 ? 8.388 -30.906 9.368 1.00 60.06 665 TYR A C 1
ATOM 4874 O O . TYR A 1 665 ? 9.286 -30.300 9.952 1.00 60.06 665 TYR A O 1
ATOM 4882 N N . VAL A 1 666 ? 7.663 -30.318 8.410 1.00 57.41 666 VAL A N 1
ATOM 4883 C CA . VAL A 1 666 ? 7.907 -28.937 7.949 1.00 57.41 666 VAL A CA 1
ATOM 4884 C C . VAL A 1 666 ? 7.394 -27.922 8.972 1.00 57.41 666 VAL A C 1
ATOM 4886 O O . VAL A 1 666 ? 8.062 -26.920 9.239 1.00 57.41 666 VAL A O 1
ATOM 4889 N N . GLN A 1 667 ? 6.246 -28.203 9.591 1.00 58.47 667 GLN A N 1
ATOM 4890 C CA . GLN A 1 667 ? 5.646 -27.326 10.594 1.00 58.47 667 GLN A CA 1
ATOM 4891 C C . GLN A 1 667 ? 6.467 -27.309 11.894 1.00 58.47 667 GLN A C 1
ATOM 4893 O O . GLN A 1 667 ? 6.703 -26.236 12.447 1.00 58.47 667 GLN A O 1
ATOM 4898 N N . ALA A 1 668 ? 6.996 -28.463 12.323 1.00 58.19 668 ALA A N 1
ATOM 4899 C CA . ALA A 1 668 ? 7.833 -28.575 13.519 1.00 58.19 668 ALA A CA 1
ATOM 4900 C C . ALA A 1 668 ? 9.185 -27.846 13.409 1.00 58.19 668 ALA A C 1
ATOM 4902 O O . ALA A 1 668 ? 9.739 -27.430 14.424 1.00 58.19 668 ALA A O 1
ATOM 4903 N N . GLN A 1 669 ? 9.732 -27.693 12.198 1.00 58.22 669 GLN A N 1
ATOM 4904 C CA . GLN A 1 669 ? 11.089 -27.169 12.006 1.00 58.22 669 GLN A CA 1
ATOM 4905 C C . GLN A 1 669 ? 11.133 -25.728 11.482 1.00 58.22 669 GLN A C 1
ATOM 4907 O O . GLN A 1 669 ? 12.134 -25.042 11.682 1.00 58.22 669 GLN A O 1
ATOM 4912 N N . VAL A 1 670 ? 10.067 -25.261 10.821 1.00 56.50 670 VAL A N 1
ATOM 4913 C CA . VAL A 1 670 ? 10.019 -23.930 10.189 1.00 56.50 670 VAL A CA 1
ATOM 4914 C C . VAL A 1 670 ? 8.921 -23.034 10.782 1.00 56.50 670 VAL A C 1
ATOM 4916 O O . VAL A 1 670 ? 8.941 -21.826 10.565 1.00 56.50 670 VAL A O 1
ATOM 4919 N N . GLY A 1 671 ? 7.977 -23.584 11.557 1.00 54.19 671 GLY A N 1
ATOM 4920 C CA . GLY A 1 671 ? 6.925 -22.806 12.227 1.00 54.19 671 GLY A CA 1
ATOM 4921 C C . GLY A 1 671 ? 5.913 -22.140 11.284 1.00 54.19 671 GLY A C 1
ATOM 4922 O O . GLY A 1 671 ? 5.136 -21.300 11.724 1.00 54.19 671 GLY A O 1
ATOM 4923 N N . MET A 1 672 ? 5.918 -22.495 9.996 1.00 61.88 672 MET A N 1
ATOM 4924 C CA . MET A 1 672 ? 5.000 -21.966 8.983 1.00 61.88 672 MET A CA 1
ATOM 4925 C C . MET A 1 672 ? 3.893 -22.970 8.664 1.00 61.88 672 MET A C 1
ATOM 4927 O O . MET A 1 672 ? 4.102 -24.184 8.749 1.00 61.88 672 MET A O 1
ATOM 4931 N N . SER A 1 673 ? 2.731 -22.473 8.231 1.00 64.25 673 SER A N 1
ATOM 4932 C CA . SER A 1 673 ? 1.703 -23.336 7.649 1.00 64.25 673 SER A CA 1
ATOM 4933 C C . SER A 1 673 ? 2.222 -23.979 6.353 1.00 64.25 673 SER A C 1
ATOM 4935 O O . SER A 1 673 ? 3.011 -23.384 5.612 1.00 64.25 673 SER A O 1
ATOM 4937 N N . TYR A 1 674 ? 1.778 -25.201 6.042 1.00 62.59 674 TYR A N 1
ATOM 4938 C CA . TYR A 1 674 ? 2.212 -25.918 4.833 1.00 62.59 674 TYR A CA 1
ATOM 4939 C C . TYR A 1 674 ? 1.961 -25.104 3.547 1.00 62.59 674 TYR A C 1
ATOM 4941 O O . TYR A 1 674 ? 2.777 -25.095 2.629 1.00 62.59 674 TYR A O 1
ATOM 4949 N N . ALA A 1 675 ? 0.865 -24.345 3.514 1.00 59.72 675 ALA A N 1
ATOM 4950 C CA . ALA A 1 675 ? 0.502 -23.449 2.425 1.00 59.72 675 ALA A CA 1
ATOM 4951 C C . ALA A 1 675 ? 1.491 -22.279 2.220 1.00 59.72 675 ALA A C 1
ATOM 4953 O O . ALA A 1 675 ? 1.854 -21.972 1.080 1.00 59.72 675 ALA A O 1
ATOM 4954 N N . GLU A 1 676 ? 1.970 -21.655 3.300 1.00 63.47 676 GLU A N 1
ATOM 4955 C CA . GLU A 1 676 ? 2.993 -20.598 3.244 1.00 63.47 676 GLU A CA 1
ATOM 4956 C C . GLU A 1 676 ? 4.356 -21.151 2.835 1.00 63.47 676 GLU A C 1
ATOM 4958 O O . GLU A 1 676 ? 5.031 -20.563 1.984 1.00 63.47 676 GLU A O 1
ATOM 4963 N N . TYR A 1 677 ? 4.719 -22.329 3.352 1.00 65.12 677 TYR A N 1
ATOM 4964 C CA . TYR A 1 677 ? 5.923 -23.033 2.924 1.00 65.12 677 TYR A CA 1
ATOM 4965 C C . TYR A 1 677 ? 5.896 -23.326 1.421 1.00 65.12 677 TYR A C 1
ATOM 4967 O O . TYR A 1 677 ? 6.899 -23.140 0.739 1.00 65.12 677 TYR A O 1
ATOM 4975 N N . VAL A 1 678 ? 4.758 -23.753 0.865 1.00 62.84 678 VAL A N 1
ATOM 4976 C CA . VAL A 1 678 ? 4.627 -24.064 -0.567 1.00 62.84 678 VAL A CA 1
ATOM 4977 C C . VAL A 1 678 ? 4.721 -22.807 -1.446 1.00 62.84 678 VAL A C 1
ATOM 4979 O O . VAL A 1 678 ? 5.274 -22.887 -2.544 1.00 62.84 678 VAL A O 1
ATOM 4982 N N . HIS A 1 679 ? 4.271 -21.643 -0.968 1.00 68.62 679 HIS A N 1
ATOM 4983 C CA . HIS A 1 679 ? 4.384 -20.380 -1.705 1.00 68.62 679 HIS A CA 1
ATOM 4984 C C . HIS A 1 679 ? 5.817 -19.815 -1.712 1.00 68.62 679 HIS A C 1
ATOM 4986 O O . HIS A 1 679 ? 6.292 -19.294 -2.729 1.00 68.62 679 HIS A O 1
ATOM 4992 N N . GLN A 1 680 ? 6.535 -19.925 -0.592 1.00 67.00 680 GLN A N 1
ATOM 4993 C CA . GLN A 1 680 ? 7.842 -19.296 -0.433 1.00 67.00 680 GLN A CA 1
ATOM 4994 C C . GLN A 1 680 ? 8.918 -19.978 -1.295 1.00 67.00 680 GLN A C 1
ATOM 4996 O O . GLN A 1 680 ? 9.167 -21.176 -1.208 1.00 67.00 680 GLN A O 1
ATOM 5001 N N . GLY A 1 681 ? 9.588 -19.216 -2.158 1.00 68.12 681 GLY A N 1
ATOM 5002 C CA . GLY A 1 681 ? 10.657 -19.748 -3.011 1.00 68.12 681 GLY A CA 1
ATOM 5003 C C . GLY A 1 681 ? 10.181 -20.456 -4.286 1.00 68.12 681 GLY A C 1
ATOM 5004 O O . GLY A 1 681 ? 11.019 -20.969 -5.020 1.00 68.12 681 GLY A O 1
ATOM 5005 N N . PHE A 1 682 ? 8.882 -20.441 -4.617 1.00 72.75 682 PHE A N 1
ATOM 5006 C CA . PHE A 1 682 ? 8.409 -20.907 -5.930 1.00 72.75 682 PHE A CA 1
ATOM 5007 C C . PHE A 1 682 ? 9.131 -20.173 -7.078 1.00 72.75 682 PHE A C 1
ATOM 5009 O O . PHE A 1 682 ? 9.770 -20.797 -7.920 1.00 72.75 682 PHE A O 1
ATOM 5016 N N . GLY A 1 683 ? 9.131 -18.834 -7.056 1.00 70.56 683 GLY A N 1
ATOM 5017 C CA . GLY A 1 683 ? 9.812 -18.037 -8.085 1.00 70.56 683 GLY A CA 1
ATOM 5018 C C . GLY A 1 683 ? 11.327 -18.270 -8.138 1.00 70.56 683 GLY A C 1
ATOM 5019 O O . GLY A 1 683 ? 11.940 -18.101 -9.188 1.00 70.56 683 GLY A O 1
ATOM 5020 N N . GLN A 1 684 ? 11.935 -18.708 -7.029 1.00 81.44 684 GLN A N 1
ATOM 5021 C CA . GLN A 1 684 ? 13.356 -19.054 -6.991 1.00 81.44 684 GLN A CA 1
ATOM 5022 C C . GLN A 1 684 ? 13.649 -20.329 -7.792 1.00 81.44 684 GLN A C 1
ATOM 5024 O O . GLN A 1 684 ? 14.702 -20.395 -8.419 1.00 81.44 684 GLN A O 1
ATOM 5029 N N . LEU A 1 685 ? 12.727 -21.302 -7.833 1.00 81.56 685 LEU A N 1
ATOM 5030 C CA . LEU A 1 685 ? 12.883 -22.525 -8.632 1.00 81.56 685 LEU A CA 1
ATOM 5031 C C . LEU A 1 685 ? 12.856 -22.216 -10.127 1.00 81.56 685 LEU A C 1
ATOM 5033 O O . LEU A 1 685 ? 13.755 -22.633 -10.851 1.00 81.56 685 LEU A O 1
ATOM 5037 N N . THR A 1 686 ? 11.914 -21.388 -10.573 1.00 78.19 686 THR A N 1
ATOM 5038 C CA . THR A 1 686 ? 11.859 -20.935 -11.968 1.00 78.19 686 THR A CA 1
ATOM 5039 C C . THR A 1 686 ? 13.123 -20.157 -12.361 1.00 78.19 686 THR A C 1
ATOM 5041 O O . THR A 1 686 ? 13.699 -20.385 -13.427 1.00 78.19 686 THR A O 1
ATOM 5044 N N . VAL A 1 687 ? 13.619 -19.266 -11.490 1.00 80.06 687 VAL A N 1
ATOM 5045 C CA . VAL A 1 687 ? 14.895 -18.558 -11.712 1.00 80.06 687 VAL A CA 1
ATOM 5046 C C . VAL A 1 687 ? 16.068 -19.537 -11.772 1.00 80.06 687 VAL A C 1
ATOM 5048 O O . VAL A 1 687 ? 16.933 -19.389 -12.635 1.00 80.06 687 VAL A O 1
ATOM 5051 N N . ALA A 1 688 ? 16.089 -20.555 -10.910 1.00 81.69 688 ALA A N 1
ATOM 5052 C CA . ALA A 1 688 ? 17.101 -21.602 -10.937 1.00 81.69 688 ALA A CA 1
ATOM 5053 C C . ALA A 1 688 ? 17.074 -22.369 -12.271 1.00 81.69 688 ALA A C 1
ATOM 5055 O O . ALA A 1 688 ? 18.127 -22.527 -12.884 1.00 81.69 688 ALA A O 1
ATOM 5056 N N . THR A 1 689 ? 15.899 -22.748 -12.785 1.00 83.88 689 THR A N 1
ATOM 5057 C CA . THR A 1 689 ? 15.737 -23.395 -14.101 1.00 83.88 689 THR A CA 1
ATOM 5058 C C . THR A 1 689 ? 16.270 -22.515 -15.244 1.00 83.88 689 THR A C 1
ATOM 5060 O O . THR A 1 689 ? 16.995 -22.992 -16.120 1.00 83.88 689 THR A O 1
ATOM 5063 N N . VAL A 1 690 ? 15.992 -21.207 -15.227 1.00 80.38 690 VAL A N 1
ATOM 5064 C CA . VAL A 1 690 ? 16.506 -20.259 -16.237 1.00 80.38 690 VAL A CA 1
ATOM 5065 C C . VAL A 1 690 ? 18.026 -20.084 -16.138 1.00 80.38 690 VAL A C 1
ATOM 5067 O O . VAL A 1 690 ? 18.722 -20.133 -17.156 1.00 80.38 690 VAL A O 1
ATOM 5070 N N . LEU A 1 691 ? 18.564 -19.912 -14.926 1.00 82.88 691 LEU A N 1
ATOM 5071 C CA . LEU A 1 691 ? 20.010 -19.834 -14.690 1.00 82.88 691 LEU A CA 1
ATOM 5072 C C . LEU A 1 691 ? 20.712 -21.113 -15.151 1.00 82.88 691 LEU A C 1
ATOM 5074 O O . LEU A 1 691 ? 21.795 -21.045 -15.726 1.00 82.88 691 LEU A O 1
ATOM 5078 N N . MET A 1 692 ? 20.079 -22.268 -14.977 1.00 84.62 692 MET A N 1
ATOM 5079 C CA . MET A 1 692 ? 20.595 -23.554 -15.437 1.00 84.62 692 MET A CA 1
ATOM 5080 C C . MET A 1 692 ? 20.662 -23.649 -16.951 1.00 84.62 692 MET A C 1
ATOM 5082 O O . MET A 1 692 ? 21.698 -24.037 -17.483 1.00 84.62 692 MET A O 1
ATOM 5086 N N . LEU A 1 693 ? 19.620 -23.221 -17.667 1.00 82.00 693 LEU A N 1
ATOM 5087 C CA . LEU A 1 693 ? 19.673 -23.118 -19.127 1.00 82.00 693 LEU A CA 1
ATOM 5088 C C . LEU A 1 693 ? 20.798 -22.176 -19.586 1.00 82.00 693 LEU A C 1
ATOM 5090 O O . LEU A 1 693 ? 21.472 -22.459 -20.580 1.00 82.00 693 LEU A O 1
ATOM 5094 N N . ALA A 1 694 ? 21.057 -21.094 -18.844 1.00 79.06 694 ALA A N 1
ATOM 5095 C CA . ALA A 1 694 ? 22.186 -20.207 -19.111 1.00 79.06 694 ALA A CA 1
ATOM 5096 C C . ALA A 1 694 ? 23.541 -20.891 -18.854 1.00 79.06 694 ALA A C 1
ATOM 5098 O O . ALA A 1 694 ? 24.440 -20.763 -19.686 1.00 79.06 694 ALA A O 1
ATOM 5099 N N . VAL A 1 695 ? 23.685 -21.651 -17.761 1.00 82.56 695 VAL A N 1
ATOM 5100 C CA . VAL A 1 695 ? 24.884 -22.457 -17.470 1.00 82.56 695 VAL A CA 1
ATOM 5101 C C . VAL A 1 695 ? 25.107 -23.487 -18.573 1.00 82.56 695 VAL A C 1
ATOM 5103 O O . VAL A 1 695 ? 26.190 -23.513 -19.149 1.00 82.56 695 VAL A O 1
ATOM 5106 N N . VAL A 1 696 ? 24.082 -24.257 -18.953 1.00 81.50 696 VAL A N 1
ATOM 5107 C CA . VAL A 1 696 ? 24.154 -25.230 -20.053 1.00 81.50 696 VAL A CA 1
ATOM 5108 C C . VAL A 1 696 ? 24.575 -24.550 -21.355 1.00 81.50 696 VAL A C 1
ATOM 5110 O O . VAL A 1 696 ? 25.503 -25.009 -22.021 1.00 81.50 696 VAL A O 1
ATOM 5113 N N . GLY A 1 697 ? 23.951 -23.421 -21.701 1.00 76.75 697 GLY A N 1
ATOM 5114 C CA . GLY A 1 697 ? 24.299 -22.649 -22.892 1.00 76.75 697 GLY A CA 1
ATOM 5115 C C . GLY A 1 697 ? 25.733 -22.108 -22.863 1.00 76.75 697 GLY A C 1
ATOM 5116 O O . GLY A 1 697 ? 26.414 -22.099 -23.890 1.00 76.75 697 GLY A O 1
ATOM 5117 N N . LEU A 1 698 ? 26.223 -21.685 -21.697 1.00 77.12 698 LEU A N 1
ATOM 5118 C CA . LEU A 1 698 ? 27.581 -21.179 -21.522 1.00 77.12 698 LEU A CA 1
ATOM 5119 C C . LEU A 1 698 ? 28.620 -22.306 -21.602 1.00 77.12 698 LEU A C 1
ATOM 5121 O O . LEU A 1 698 ? 29.634 -22.148 -22.284 1.00 77.12 698 LEU A O 1
ATOM 5125 N N . THR A 1 699 ? 28.342 -23.449 -20.975 1.00 78.19 699 THR A N 1
ATOM 5126 C CA . THR A 1 699 ? 29.178 -24.650 -21.041 1.00 78.19 699 THR A CA 1
ATOM 5127 C C . THR A 1 699 ? 29.243 -25.180 -22.470 1.00 78.19 699 THR A C 1
ATOM 5129 O O . THR A 1 699 ? 30.341 -25.393 -22.970 1.00 78.19 699 THR A O 1
ATOM 5132 N N . LEU A 1 700 ? 28.119 -25.288 -23.188 1.00 75.38 700 LEU A N 1
ATOM 5133 C CA . LEU A 1 700 ? 28.111 -25.694 -24.602 1.00 75.38 700 LEU A CA 1
ATOM 5134 C C . LEU A 1 700 ? 28.925 -24.753 -25.501 1.00 75.38 700 LEU A C 1
ATOM 5136 O O . LEU A 1 700 ? 29.517 -25.194 -26.482 1.00 75.38 700 LEU A O 1
ATOM 5140 N N . ARG A 1 701 ? 28.976 -23.456 -25.175 1.00 72.69 701 ARG A N 1
ATOM 5141 C CA . ARG A 1 701 ? 29.729 -22.458 -25.951 1.00 72.69 701 ARG A CA 1
ATOM 5142 C C . ARG A 1 701 ? 31.227 -22.448 -25.677 1.00 72.69 701 ARG A C 1
ATOM 5144 O O . ARG A 1 701 ? 31.988 -22.083 -26.570 1.00 72.69 701 ARG A O 1
ATOM 5151 N N . LYS A 1 702 ? 31.646 -22.736 -24.443 1.00 71.06 702 LYS A N 1
ATOM 5152 C CA . LYS A 1 702 ? 33.032 -22.527 -23.989 1.00 71.06 702 LYS A CA 1
ATOM 5153 C C . LYS A 1 702 ? 33.778 -23.803 -23.609 1.00 71.06 702 LYS A C 1
ATOM 5155 O O . LYS A 1 702 ? 35.002 -23.741 -23.490 1.00 71.06 702 LYS A O 1
ATOM 5160 N N . ALA A 1 703 ? 33.090 -24.927 -23.414 1.00 68.19 703 ALA A N 1
ATOM 5161 C CA . ALA A 1 703 ? 33.747 -26.173 -23.050 1.00 68.19 703 ALA A CA 1
ATOM 5162 C C . ALA A 1 703 ? 34.637 -26.675 -24.204 1.00 68.19 703 ALA A C 1
ATOM 5164 O O . ALA A 1 703 ? 34.219 -26.659 -25.365 1.00 68.19 703 ALA A O 1
ATOM 5165 N N . PRO A 1 704 ? 35.872 -27.116 -23.915 1.00 64.38 704 PRO A N 1
ATOM 5166 C CA . PRO A 1 704 ? 36.757 -27.670 -24.928 1.00 64.38 704 PRO A CA 1
ATOM 5167 C C . PRO A 1 704 ? 36.209 -29.011 -25.435 1.00 64.38 704 PRO A C 1
ATOM 5169 O O . PRO A 1 704 ? 35.949 -29.924 -24.661 1.00 64.38 704 PRO A O 1
ATOM 5172 N N . VAL A 1 705 ? 36.067 -29.141 -26.754 1.00 66.00 705 VAL A N 1
ATOM 5173 C CA . VAL A 1 705 ? 35.558 -30.351 -27.436 1.00 66.00 705 VAL A CA 1
ATOM 5174 C C . VAL A 1 705 ? 36.707 -31.098 -28.143 1.00 66.00 705 VAL A C 1
ATOM 5176 O O . VAL A 1 705 ? 36.515 -31.774 -29.148 1.00 66.00 705 VAL A O 1
ATOM 5179 N N . ALA A 1 706 ? 37.944 -30.915 -27.665 1.00 66.88 706 ALA A N 1
ATOM 5180 C CA . ALA A 1 706 ? 39.149 -31.306 -28.396 1.00 66.88 706 ALA A CA 1
ATOM 5181 C C . ALA A 1 706 ? 39.368 -32.826 -28.432 1.00 66.88 706 ALA A C 1
ATOM 5183 O O . ALA A 1 706 ? 39.804 -33.349 -29.454 1.00 66.88 706 ALA A O 1
ATOM 5184 N N . THR A 1 707 ? 39.045 -33.543 -27.350 1.00 75.06 707 THR A N 1
ATOM 5185 C CA . THR A 1 707 ? 39.189 -35.005 -27.283 1.00 75.06 707 THR A CA 1
ATOM 5186 C C . THR A 1 707 ? 37.843 -35.724 -27.151 1.00 75.06 707 THR A C 1
ATOM 5188 O O . THR A 1 707 ? 36.819 -35.151 -26.772 1.00 75.06 707 THR A O 1
ATOM 5191 N N . GLN A 1 708 ? 37.814 -37.021 -27.477 1.00 77.50 708 GLN A N 1
ATOM 5192 C CA . GLN A 1 708 ? 36.622 -37.863 -27.299 1.00 77.50 708 GLN A CA 1
ATOM 5193 C C . GLN A 1 708 ? 36.224 -37.998 -25.816 1.00 77.50 708 GLN A C 1
ATOM 5195 O O . GLN A 1 708 ? 35.036 -38.058 -25.507 1.00 77.50 708 GLN A O 1
ATOM 5200 N N . ARG A 1 709 ? 37.205 -37.978 -24.900 1.00 77.62 709 ARG A N 1
ATOM 5201 C CA . ARG A 1 709 ? 36.972 -37.992 -23.446 1.00 77.62 709 ARG A CA 1
ATOM 5202 C C . ARG A 1 709 ? 36.334 -36.691 -22.958 1.00 77.62 709 ARG A C 1
ATOM 5204 O O . ARG A 1 709 ? 35.371 -36.757 -22.201 1.00 77.62 709 ARG A O 1
ATOM 5211 N N . ASP A 1 710 ? 36.790 -35.539 -23.452 1.00 77.69 710 ASP A N 1
ATOM 5212 C CA . ASP A 1 710 ? 36.197 -34.236 -23.111 1.00 77.69 710 ASP A CA 1
ATOM 5213 C C . ASP A 1 710 ? 34.732 -34.159 -23.560 1.00 77.69 710 ASP 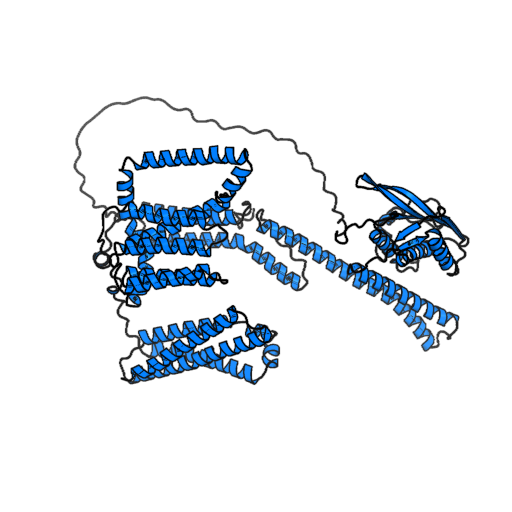A C 1
ATOM 5215 O O . ASP A 1 710 ? 33.858 -33.762 -22.790 1.00 77.69 710 ASP A O 1
ATOM 5219 N N . ARG A 1 711 ? 34.444 -34.626 -24.785 1.00 79.12 711 ARG A N 1
ATOM 5220 C CA . ARG A 1 711 ? 33.076 -34.739 -25.317 1.00 79.12 711 ARG A CA 1
ATOM 5221 C C . ARG A 1 711 ? 32.179 -35.595 -24.434 1.00 79.12 711 ARG A C 1
ATOM 5223 O O . ARG A 1 711 ? 31.052 -35.200 -24.140 1.00 79.12 711 ARG A O 1
ATOM 5230 N N . LEU A 1 712 ? 32.679 -36.754 -24.010 1.00 82.75 712 LEU A N 1
ATOM 5231 C CA . LEU A 1 712 ? 31.936 -37.662 -23.146 1.00 82.75 712 LEU A CA 1
ATOM 5232 C C . LEU A 1 712 ? 31.684 -37.043 -21.762 1.00 82.75 712 LEU A C 1
ATOM 5234 O O . LEU A 1 712 ? 30.554 -37.092 -21.286 1.00 82.75 712 LEU A O 1
ATOM 5238 N N . MET A 1 713 ? 32.690 -36.415 -21.141 1.00 82.31 713 MET A N 1
ATOM 5239 C CA . MET A 1 713 ? 32.532 -35.775 -19.827 1.00 82.31 713 MET A CA 1
ATOM 5240 C C . MET A 1 713 ? 31.559 -34.596 -19.864 1.00 82.31 713 MET A C 1
ATOM 5242 O O . MET A 1 713 ? 30.673 -34.522 -19.017 1.00 82.31 713 MET A O 1
ATOM 5246 N N . VAL A 1 714 ? 31.671 -33.700 -20.851 1.00 82.75 714 VAL A N 1
ATOM 5247 C CA . VAL A 1 714 ? 30.735 -32.572 -21.005 1.00 82.75 714 VAL A CA 1
ATOM 5248 C C . VAL A 1 714 ? 29.312 -33.086 -21.221 1.00 82.75 714 VAL A C 1
ATOM 5250 O O . VAL A 1 714 ? 28.375 -32.558 -20.629 1.00 82.75 714 VAL A O 1
ATOM 5253 N N . ARG A 1 715 ? 29.139 -34.159 -22.002 1.00 84.69 715 ARG A N 1
ATOM 5254 C CA . ARG A 1 715 ? 27.832 -34.789 -22.217 1.00 84.69 715 ARG A CA 1
ATOM 5255 C C . ARG A 1 715 ? 27.257 -35.395 -20.939 1.00 84.69 715 ARG A C 1
ATOM 5257 O O . ARG A 1 715 ? 26.076 -35.198 -20.677 1.00 84.69 715 ARG A O 1
ATOM 5264 N N . LEU A 1 716 ? 28.061 -36.114 -20.156 1.00 87.12 716 LEU A N 1
ATOM 5265 C CA . LEU A 1 716 ? 27.617 -36.696 -18.887 1.00 87.12 716 LEU A CA 1
ATOM 5266 C C . LEU A 1 716 ? 27.228 -35.608 -17.884 1.00 87.12 716 LEU A C 1
ATOM 5268 O O . LEU A 1 716 ? 26.165 -35.698 -17.280 1.00 87.12 716 LEU A O 1
ATOM 5272 N N . LEU A 1 717 ? 28.038 -34.553 -17.762 1.00 87.81 717 LEU A N 1
ATOM 5273 C CA . LEU A 1 717 ? 27.752 -33.427 -16.874 1.00 87.81 717 LEU A CA 1
ATOM 5274 C C . LEU A 1 717 ? 26.485 -32.683 -17.293 1.00 87.81 717 LEU A C 1
ATOM 5276 O O . LEU A 1 717 ? 25.590 -32.503 -16.477 1.00 87.81 717 LEU A O 1
ATOM 5280 N N . LEU A 1 718 ? 26.367 -32.292 -18.565 1.00 88.19 718 LEU A N 1
ATOM 5281 C CA . LEU A 1 718 ? 25.182 -31.586 -19.056 1.00 88.19 718 LEU A CA 1
ATOM 5282 C C . LEU A 1 718 ? 23.931 -32.469 -19.048 1.00 88.19 718 LEU A C 1
ATOM 5284 O O . LEU A 1 718 ? 22.840 -31.968 -18.783 1.00 88.19 718 LEU A O 1
ATOM 5288 N N . GLY A 1 719 ? 24.077 -33.772 -19.294 1.00 89.38 719 GLY A N 1
ATOM 5289 C CA . GLY A 1 719 ? 22.998 -34.749 -19.179 1.00 89.38 719 GLY A CA 1
ATOM 5290 C C . GLY A 1 719 ? 22.496 -34.876 -17.742 1.00 89.38 719 GLY A C 1
ATOM 5291 O O . GLY A 1 719 ? 21.301 -34.723 -17.505 1.00 89.38 719 GLY A O 1
ATOM 5292 N N . ALA A 1 720 ? 23.401 -35.069 -16.778 1.00 90.19 720 ALA A N 1
ATOM 5293 C CA . ALA A 1 720 ? 23.065 -35.123 -15.355 1.00 90.19 720 ALA A CA 1
ATOM 5294 C C . ALA A 1 720 ? 22.415 -33.816 -14.880 1.00 90.19 720 ALA A C 1
ATOM 5296 O O . ALA A 1 720 ? 21.370 -33.837 -14.235 1.00 90.19 720 ALA A O 1
ATOM 5297 N N . LEU A 1 721 ? 22.986 -32.676 -15.275 1.00 90.56 721 LEU A N 1
ATOM 5298 C CA . LEU A 1 721 ? 22.458 -31.350 -14.980 1.00 90.56 721 LEU A CA 1
ATOM 5299 C C . LEU A 1 721 ? 21.032 -31.169 -15.536 1.00 90.56 721 LEU A C 1
ATOM 5301 O O . LEU A 1 721 ? 20.146 -30.702 -14.824 1.00 90.56 721 LEU A O 1
ATOM 5305 N N . SER A 1 722 ? 20.785 -31.592 -16.780 1.00 90.44 722 SER A N 1
ATOM 5306 C CA . SER A 1 722 ? 19.466 -31.507 -17.426 1.00 90.44 722 SER A CA 1
ATOM 5307 C C . SER A 1 722 ? 18.429 -32.407 -16.745 1.00 90.44 722 SER A C 1
ATOM 5309 O O . SER A 1 722 ? 17.302 -31.975 -16.518 1.00 90.44 722 SER A O 1
ATOM 5311 N N . ILE A 1 723 ? 18.807 -33.631 -16.358 1.00 92.56 723 ILE A N 1
ATOM 5312 C CA . ILE A 1 723 ? 17.924 -34.559 -15.630 1.00 92.56 723 ILE A CA 1
ATOM 5313 C C . ILE A 1 723 ? 17.554 -33.992 -14.255 1.00 92.56 723 ILE A C 1
ATOM 5315 O O . ILE A 1 723 ? 16.378 -33.970 -13.899 1.00 92.56 723 ILE A O 1
ATOM 5319 N N . LEU A 1 724 ? 18.528 -33.479 -13.500 1.00 91.94 724 LEU A N 1
ATOM 5320 C CA . LEU A 1 724 ? 18.255 -32.836 -12.212 1.00 91.94 724 LEU A CA 1
ATOM 5321 C C . LEU A 1 724 ? 17.377 -31.589 -12.381 1.00 91.94 724 LEU A C 1
ATOM 5323 O O . LEU A 1 724 ? 16.478 -31.359 -11.581 1.00 91.94 724 LEU A O 1
ATOM 5327 N N . THR A 1 725 ? 17.572 -30.816 -13.452 1.00 90.31 725 THR A N 1
ATOM 5328 C CA . THR A 1 725 ? 16.704 -29.668 -13.763 1.00 90.31 725 THR A CA 1
ATOM 5329 C C . THR A 1 725 ? 15.261 -30.106 -14.006 1.00 90.31 725 THR A C 1
ATOM 5331 O O . THR A 1 725 ? 14.347 -29.473 -13.492 1.00 90.31 725 THR A O 1
ATOM 5334 N N . LEU A 1 726 ? 15.034 -31.212 -14.725 1.00 92.31 726 LEU A N 1
ATOM 5335 C CA . LEU A 1 726 ? 13.687 -31.773 -14.896 1.00 92.31 726 LEU A CA 1
ATOM 5336 C C . LEU A 1 726 ? 13.071 -32.212 -13.564 1.00 92.31 726 LEU A C 1
ATOM 5338 O O . LEU A 1 726 ? 11.876 -32.020 -13.361 1.00 92.31 726 LEU A O 1
ATOM 5342 N N . GLY A 1 727 ? 13.881 -32.733 -12.639 1.00 90.38 727 GLY A N 1
ATOM 5343 C CA . GLY A 1 727 ? 13.448 -32.995 -11.266 1.00 90.38 727 GLY A CA 1
ATOM 5344 C C . GLY A 1 727 ? 12.989 -31.725 -10.543 1.00 90.38 727 GLY A C 1
ATOM 5345 O O . GLY A 1 727 ? 11.953 -31.741 -9.884 1.00 90.38 727 GLY A O 1
ATOM 5346 N N . VAL A 1 728 ? 13.712 -30.611 -10.708 1.00 89.31 728 VAL A N 1
ATOM 5347 C CA . VAL A 1 728 ? 13.346 -29.301 -10.132 1.00 89.31 728 VAL A CA 1
ATOM 5348 C C . VAL A 1 728 ? 12.058 -28.752 -10.754 1.00 89.31 728 VAL A C 1
ATOM 5350 O O . VAL A 1 728 ? 11.179 -28.310 -10.021 1.00 89.31 728 VAL A O 1
ATOM 5353 N N . VAL A 1 729 ? 11.905 -28.846 -12.077 1.00 88.38 729 VAL A N 1
ATOM 5354 C CA . VAL A 1 729 ? 10.676 -28.473 -12.804 1.00 88.38 729 VAL A CA 1
ATOM 5355 C C . VAL A 1 729 ? 9.481 -29.293 -12.303 1.00 88.38 729 VAL A C 1
ATOM 5357 O O . VAL A 1 729 ? 8.438 -28.735 -11.971 1.00 88.38 729 VAL A O 1
ATOM 5360 N N . ALA A 1 730 ? 9.631 -30.617 -12.181 1.00 89.94 730 ALA A N 1
ATOM 5361 C CA . ALA A 1 730 ? 8.581 -31.495 -11.660 1.00 89.94 730 ALA A CA 1
ATOM 5362 C C . ALA A 1 730 ? 8.211 -31.149 -10.209 1.00 89.94 730 ALA A C 1
ATOM 5364 O O . ALA A 1 730 ? 7.037 -31.110 -9.848 1.00 89.94 730 ALA A O 1
ATOM 5365 N N . SER A 1 731 ? 9.214 -30.835 -9.393 1.00 87.31 731 SER A N 1
ATOM 5366 C CA . SER A 1 731 ? 9.048 -30.339 -8.028 1.00 87.31 731 SER A CA 1
ATOM 5367 C C . SER A 1 731 ? 8.267 -29.020 -7.966 1.00 87.31 731 SER A C 1
ATOM 5369 O O . SER A 1 731 ? 7.377 -28.871 -7.124 1.00 87.31 731 SER A O 1
ATOM 5371 N N . ALA A 1 732 ? 8.569 -28.073 -8.856 1.00 86.31 732 ALA A N 1
ATOM 5372 C CA . ALA A 1 732 ? 7.882 -26.789 -8.933 1.00 86.31 732 ALA A CA 1
ATOM 5373 C C . ALA A 1 732 ? 6.407 -26.966 -9.328 1.00 86.31 732 ALA A C 1
ATOM 5375 O O . ALA A 1 732 ? 5.535 -26.385 -8.680 1.00 86.31 732 ALA A O 1
ATOM 5376 N N . LEU A 1 733 ? 6.123 -27.824 -10.315 1.00 88.31 733 LEU A N 1
ATOM 5377 C CA . LEU A 1 733 ? 4.758 -28.179 -10.721 1.00 88.31 733 LEU A CA 1
ATOM 5378 C C . LEU A 1 733 ? 3.988 -28.869 -9.589 1.00 88.31 733 LEU A C 1
ATOM 5380 O O . LEU A 1 733 ? 2.837 -28.532 -9.329 1.00 88.31 733 LEU A O 1
ATOM 5384 N N . TRP A 1 734 ? 4.632 -29.785 -8.860 1.00 86.06 734 TRP A N 1
ATOM 5385 C CA . TRP A 1 734 ? 4.023 -30.437 -7.701 1.00 86.06 734 TRP A CA 1
ATOM 5386 C C . TRP A 1 734 ? 3.667 -29.434 -6.595 1.00 86.06 734 TRP A C 1
ATOM 5388 O O . TRP A 1 734 ? 2.562 -29.465 -6.052 1.00 86.06 734 TRP A O 1
ATOM 5398 N N . ARG A 1 735 ? 4.568 -28.488 -6.290 1.00 83.44 735 ARG A N 1
ATOM 5399 C CA . ARG A 1 735 ? 4.292 -27.405 -5.329 1.00 83.44 735 ARG A CA 1
ATOM 5400 C C . ARG A 1 735 ? 3.138 -26.521 -5.793 1.00 83.44 735 ARG A C 1
ATOM 5402 O O . ARG A 1 735 ? 2.258 -26.217 -4.993 1.00 83.44 735 ARG A O 1
ATOM 5409 N N . MET A 1 736 ? 3.109 -26.133 -7.067 1.00 85.00 736 MET A N 1
ATOM 5410 C CA . MET A 1 736 ? 2.010 -25.329 -7.603 1.00 85.00 736 MET A CA 1
ATOM 5411 C C . MET A 1 736 ? 0.678 -26.081 -7.526 1.00 85.00 736 MET A C 1
ATOM 5413 O O . MET A 1 736 ? -0.325 -25.493 -7.127 1.00 85.00 736 MET A O 1
ATOM 5417 N N . HIS A 1 737 ? 0.674 -27.385 -7.799 1.00 85.38 737 HIS A N 1
ATOM 5418 C CA . HIS A 1 737 ? -0.514 -28.221 -7.669 1.00 85.38 737 HIS A CA 1
ATOM 5419 C C . HIS A 1 737 ? -1.056 -28.250 -6.232 1.00 85.38 737 HIS A C 1
ATOM 5421 O O . HIS A 1 737 ? -2.244 -28.021 -6.018 1.00 85.38 737 HIS A O 1
ATOM 5427 N N . LEU A 1 738 ? -0.194 -28.443 -5.229 1.00 80.31 738 LEU A N 1
ATOM 5428 C CA . LEU A 1 738 ? -0.594 -28.390 -3.815 1.00 80.31 738 LEU A CA 1
ATOM 5429 C C . LEU A 1 738 ? -1.144 -27.013 -3.422 1.00 80.31 738 LEU A C 1
ATOM 5431 O O . LEU A 1 738 ? -2.143 -26.907 -2.712 1.00 80.31 738 LEU A O 1
ATOM 5435 N N . TYR A 1 739 ? -0.526 -25.944 -3.925 1.00 79.81 739 TYR A N 1
ATOM 5436 C CA . TYR A 1 739 ? -1.006 -24.584 -3.697 1.00 79.81 739 TYR A CA 1
ATOM 5437 C C . TYR A 1 739 ? -2.386 -24.342 -4.331 1.00 79.81 739 TYR A C 1
ATOM 5439 O O . TYR A 1 739 ? -3.243 -23.683 -3.743 1.00 79.81 739 TYR A O 1
ATOM 5447 N N . GLN A 1 740 ? -2.628 -24.901 -5.518 1.00 86.25 740 GLN A N 1
ATOM 5448 C CA . GLN A 1 740 ? -3.928 -24.859 -6.189 1.00 86.25 740 GLN A CA 1
ATOM 5449 C C . GLN A 1 740 ? -4.989 -25.683 -5.455 1.00 86.25 740 GLN A C 1
ATOM 5451 O O . GLN A 1 740 ? -6.139 -25.260 -5.411 1.00 86.25 740 GLN A O 1
ATOM 5456 N N . GLN A 1 741 ? -4.629 -26.815 -4.842 1.00 83.94 741 GLN A N 1
ATOM 5457 C CA . GLN A 1 741 ? -5.562 -27.576 -4.004 1.00 83.94 741 GLN A CA 1
ATOM 5458 C C . GLN A 1 741 ? -6.021 -26.761 -2.787 1.00 83.94 741 GLN A C 1
ATOM 5460 O O . GLN A 1 741 ? -7.200 -26.785 -2.448 1.00 83.94 741 GLN A O 1
ATOM 5465 N N . ALA A 1 742 ? -5.114 -25.998 -2.166 1.00 78.81 742 ALA A N 1
ATOM 5466 C CA . ALA A 1 742 ? -5.432 -25.180 -0.996 1.00 78.81 742 ALA A CA 1
ATOM 5467 C C . ALA A 1 742 ? -6.231 -23.903 -1.329 1.00 78.81 742 ALA A C 1
ATOM 5469 O O . ALA A 1 742 ? -7.088 -23.497 -0.549 1.00 78.81 742 ALA A O 1
ATOM 5470 N N . TYR A 1 743 ? -5.956 -23.256 -2.469 1.00 79.75 743 TYR A N 1
ATOM 5471 C CA . TYR A 1 743 ? -6.485 -21.916 -2.782 1.00 79.75 743 TYR A CA 1
ATOM 5472 C C . TYR A 1 743 ? -7.231 -21.804 -4.122 1.00 79.75 743 TYR A C 1
ATOM 5474 O O . TYR A 1 743 ? -7.511 -20.688 -4.569 1.00 79.75 743 TYR A O 1
ATOM 5482 N N . GLY A 1 744 ? -7.495 -22.913 -4.810 1.00 84.12 744 GLY A N 1
ATOM 5483 C CA . GLY A 1 744 ? -8.179 -22.964 -6.105 1.00 84.12 744 GLY A CA 1
ATOM 5484 C C . GLY A 1 744 ? -7.317 -22.605 -7.327 1.00 84.12 744 GLY A C 1
ATOM 5485 O O . GLY A 1 744 ? -6.137 -22.251 -7.234 1.00 84.12 744 GLY A O 1
ATOM 5486 N N . PHE A 1 745 ? -7.918 -22.671 -8.516 1.00 83.81 745 PHE A N 1
ATOM 5487 C CA . PHE A 1 745 ? -7.266 -22.305 -9.778 1.00 83.81 745 PHE A CA 1
ATOM 5488 C C . PHE A 1 745 ? -7.410 -20.807 -10.076 1.00 83.81 745 PHE A C 1
ATOM 5490 O O . PHE A 1 745 ? -8.480 -20.228 -9.913 1.00 83.81 745 PHE A O 1
ATOM 5497 N N . THR A 1 746 ? -6.339 -20.178 -10.568 1.00 83.56 746 THR A N 1
ATOM 5498 C CA . THR A 1 746 ? -6.367 -18.800 -11.089 1.00 83.56 746 THR A CA 1
ATOM 5499 C C . THR A 1 746 ? -5.598 -18.714 -12.404 1.00 83.56 746 THR A C 1
ATOM 5501 O O . THR A 1 746 ? -4.697 -19.517 -12.656 1.00 83.56 746 THR A O 1
ATOM 5504 N N . SER A 1 747 ? -5.899 -17.708 -13.231 1.00 75.00 747 SER A N 1
ATOM 5505 C CA . SER A 1 747 ? -5.207 -17.490 -14.512 1.00 75.00 747 SER A CA 1
ATOM 5506 C C . SER A 1 747 ? -3.695 -17.311 -14.345 1.00 75.00 747 SER A C 1
ATOM 5508 O O . SER A 1 747 ? -2.926 -17.766 -15.186 1.00 75.00 747 SER A O 1
ATOM 5510 N N . LEU A 1 748 ? -3.255 -16.681 -13.247 1.00 75.81 748 LEU A N 1
ATOM 5511 C CA . LEU A 1 748 ? -1.832 -16.511 -12.948 1.00 75.81 748 LEU A CA 1
ATOM 5512 C C . LEU A 1 748 ? -1.162 -17.852 -12.623 1.00 75.81 748 LEU A C 1
ATOM 5514 O O . LEU A 1 748 ? -0.076 -18.118 -13.125 1.00 75.81 748 LEU A O 1
ATOM 5518 N N . ARG A 1 749 ? -1.813 -18.709 -11.826 1.00 80.81 749 ARG A N 1
ATOM 5519 C CA . ARG A 1 749 ? -1.283 -20.034 -11.460 1.00 80.81 749 ARG A CA 1
ATOM 5520 C C . ARG A 1 749 ? -1.190 -20.957 -12.680 1.00 80.81 749 ARG A C 1
ATOM 5522 O O . ARG A 1 749 ? -0.153 -21.569 -12.891 1.00 80.81 749 ARG A O 1
ATOM 5529 N N . LEU A 1 750 ? -2.212 -20.955 -13.539 1.00 80.62 750 LEU A N 1
ATOM 5530 C CA . LEU A 1 750 ? -2.203 -21.700 -14.806 1.00 80.62 750 LEU A CA 1
ATOM 5531 C C . LEU A 1 750 ? -1.119 -21.207 -15.775 1.00 80.62 750 LEU A C 1
ATOM 5533 O O . LEU A 1 750 ? -0.464 -22.007 -16.439 1.00 80.62 750 LEU A O 1
ATOM 5537 N N . PHE A 1 751 ? -0.909 -19.889 -15.860 1.00 79.75 751 PHE A N 1
ATOM 5538 C CA . PHE A 1 751 ? 0.174 -19.326 -16.667 1.00 79.75 751 PHE A CA 1
ATOM 5539 C C . PHE A 1 751 ? 1.542 -19.810 -16.181 1.00 79.75 751 PHE A C 1
ATOM 5541 O O . PHE A 1 751 ? 2.401 -20.156 -16.989 1.00 79.75 751 PHE A O 1
ATOM 5548 N N . VAL A 1 752 ? 1.731 -19.836 -14.865 1.00 80.69 752 VAL A N 1
ATOM 5549 C CA . VAL A 1 752 ? 2.970 -20.289 -14.243 1.00 80.69 752 VAL A CA 1
ATOM 5550 C C . VAL A 1 752 ? 3.231 -21.774 -14.526 1.00 80.69 752 VAL A C 1
ATOM 5552 O O . VAL A 1 752 ? 4.344 -22.102 -14.930 1.00 80.69 752 VAL A O 1
ATOM 5555 N N . ASP A 1 753 ? 2.221 -22.643 -14.429 1.00 83.31 753 ASP A N 1
ATOM 5556 C CA . ASP A 1 753 ? 2.354 -24.055 -14.825 1.00 83.31 753 ASP A CA 1
ATOM 5557 C C . ASP A 1 753 ? 2.750 -24.196 -16.297 1.00 83.31 753 ASP A C 1
ATOM 5559 O O . ASP A 1 753 ? 3.674 -24.935 -16.637 1.00 83.31 753 ASP A O 1
ATOM 5563 N N . GLY A 1 754 ? 2.084 -23.446 -17.181 1.00 84.19 754 GLY A N 1
ATOM 5564 C CA . GLY A 1 754 ? 2.402 -23.437 -18.607 1.00 84.19 754 GLY A CA 1
ATOM 5565 C C . GLY A 1 754 ? 3.832 -22.968 -18.890 1.00 84.19 754 GLY A C 1
ATOM 5566 O O . GLY A 1 754 ? 4.510 -23.532 -19.749 1.00 84.19 754 GLY A O 1
ATOM 5567 N N . PHE A 1 755 ? 4.312 -21.965 -18.154 1.00 82.31 755 PHE A N 1
ATOM 5568 C CA . PHE A 1 755 ? 5.676 -21.458 -18.280 1.00 82.31 755 PHE A CA 1
ATOM 5569 C C . PHE A 1 755 ? 6.722 -22.472 -17.799 1.00 82.31 755 PHE A C 1
ATOM 5571 O O . PHE A 1 755 ? 7.714 -22.703 -18.490 1.00 82.31 755 PHE A O 1
ATOM 5578 N N . GLU A 1 756 ? 6.493 -23.112 -16.653 1.00 85.81 756 GLU A N 1
ATOM 5579 C CA . GLU A 1 756 ? 7.409 -24.110 -16.093 1.00 85.81 756 GLU A CA 1
ATOM 5580 C C . GLU A 1 756 ? 7.449 -25.378 -16.971 1.00 85.81 756 GLU A C 1
ATOM 5582 O O . GLU A 1 756 ? 8.526 -25.900 -17.266 1.00 85.81 756 GLU A O 1
ATOM 5587 N N . LEU A 1 757 ? 6.301 -25.809 -17.514 1.00 87.69 757 LEU A N 1
ATOM 5588 C CA . LEU A 1 757 ? 6.224 -26.872 -18.526 1.00 87.69 757 LEU A CA 1
ATOM 5589 C C . LEU A 1 757 ? 6.993 -26.513 -19.802 1.00 87.69 757 LEU A C 1
ATOM 5591 O O . LEU A 1 757 ? 7.700 -27.356 -20.358 1.00 87.69 757 LEU A O 1
ATOM 5595 N N . TRP A 1 758 ? 6.886 -25.266 -20.266 1.00 89.38 758 TRP A N 1
ATOM 5596 C CA . TRP A 1 758 ? 7.630 -24.792 -21.431 1.00 89.38 758 TRP A CA 1
ATOM 5597 C C . TRP A 1 758 ? 9.145 -24.811 -21.191 1.00 89.38 758 TRP A C 1
ATOM 5599 O O . TRP A 1 758 ? 9.888 -25.293 -22.048 1.00 89.38 758 TRP A O 1
ATOM 5609 N N . LEU A 1 759 ? 9.616 -24.375 -20.016 1.00 83.81 759 LEU A N 1
ATOM 5610 C CA . LEU A 1 759 ? 11.025 -24.506 -19.628 1.00 83.81 759 LEU A CA 1
ATOM 5611 C C . LEU A 1 759 ? 11.465 -25.976 -19.587 1.00 83.81 759 LEU A C 1
ATOM 5613 O O . LEU A 1 759 ? 12.519 -26.311 -20.130 1.00 83.81 759 LEU A O 1
ATOM 5617 N N . GLY A 1 760 ? 10.643 -26.863 -19.021 1.00 86.50 760 GLY A N 1
ATOM 5618 C CA . GLY A 1 760 ? 10.877 -28.308 -19.045 1.00 86.50 760 GLY A CA 1
ATOM 5619 C C . GLY A 1 760 ? 11.031 -28.854 -20.468 1.00 86.50 760 GLY A C 1
ATOM 5620 O O . GLY A 1 760 ? 11.956 -29.617 -20.745 1.00 86.50 760 GLY A O 1
ATOM 5621 N N . LEU A 1 761 ? 10.198 -28.395 -21.405 1.00 87.50 761 LEU A N 1
ATOM 5622 C CA . LEU A 1 761 ? 10.279 -28.775 -22.816 1.00 87.50 761 LEU A CA 1
ATOM 5623 C C . LEU A 1 761 ? 11.582 -28.294 -23.472 1.00 87.50 761 LEU A C 1
ATOM 5625 O O . LEU A 1 761 ? 12.186 -29.040 -24.245 1.00 87.50 761 LEU A O 1
ATOM 5629 N N . ILE A 1 762 ? 12.073 -27.099 -23.125 1.00 86.00 762 ILE A N 1
ATOM 5630 C CA . ILE A 1 762 ? 13.397 -26.627 -23.566 1.00 86.00 762 ILE A CA 1
ATOM 5631 C C . ILE A 1 762 ? 14.498 -27.539 -23.028 1.00 86.00 762 ILE A C 1
ATOM 5633 O O . ILE A 1 762 ? 15.377 -27.933 -23.792 1.00 86.00 762 ILE A O 1
ATOM 5637 N N . VAL A 1 763 ? 14.457 -27.902 -21.742 1.00 86.62 763 VAL A N 1
ATOM 5638 C CA . VAL A 1 763 ? 15.449 -28.805 -21.133 1.00 86.62 763 VAL A CA 1
ATOM 5639 C C . VAL A 1 763 ? 15.431 -30.176 -21.816 1.00 86.62 763 VAL A C 1
ATOM 5641 O O . VAL A 1 763 ? 16.493 -30.723 -22.111 1.00 86.62 763 VAL A O 1
ATOM 5644 N N . ILE A 1 764 ? 14.252 -30.707 -22.155 1.00 87.94 764 ILE A N 1
ATOM 5645 C CA . ILE A 1 764 ? 14.121 -31.935 -22.956 1.00 87.94 764 ILE A CA 1
ATOM 5646 C C . ILE A 1 764 ? 14.747 -31.741 -24.342 1.00 87.94 764 ILE A C 1
ATOM 5648 O O . ILE A 1 764 ? 15.524 -32.585 -24.785 1.00 87.94 764 ILE A O 1
ATOM 5652 N N . GLY A 1 765 ? 14.473 -30.622 -25.016 1.00 85.00 765 GLY A N 1
ATOM 5653 C CA . GLY A 1 765 ? 15.081 -30.295 -26.308 1.00 85.00 765 GLY A CA 1
ATOM 5654 C C . GLY A 1 765 ? 16.611 -30.230 -26.244 1.00 85.00 765 GLY A C 1
ATOM 5655 O O . GLY A 1 765 ? 17.296 -30.759 -27.120 1.00 85.00 765 GLY A O 1
ATOM 5656 N N . VAL A 1 766 ? 17.161 -29.655 -25.172 1.00 84.25 766 VAL A N 1
ATOM 5657 C CA . VAL A 1 766 ? 18.601 -29.648 -24.884 1.00 84.25 766 VAL A CA 1
ATOM 5658 C C . VAL A 1 766 ? 19.123 -31.073 -24.679 1.00 84.25 766 VAL A C 1
ATOM 5660 O O . VAL A 1 766 ? 20.122 -31.441 -25.293 1.00 84.25 766 VAL A O 1
ATOM 5663 N N . LEU A 1 767 ? 18.434 -31.902 -23.890 1.00 84.69 767 LEU A N 1
ATOM 5664 C CA . LEU A 1 767 ? 18.795 -33.304 -23.651 1.00 84.69 767 LEU A CA 1
ATOM 5665 C C . LEU A 1 767 ? 18.825 -34.123 -24.956 1.00 84.69 767 LEU A C 1
ATOM 5667 O O . LEU A 1 767 ? 19.742 -34.917 -25.178 1.00 84.69 767 LEU A O 1
ATOM 5671 N N . VAL A 1 768 ? 17.853 -33.902 -25.846 1.00 83.88 768 VAL A N 1
ATOM 5672 C CA . VAL A 1 768 ? 17.786 -34.537 -27.171 1.00 83.88 768 VAL A CA 1
ATOM 5673 C C . VAL A 1 768 ? 18.920 -34.041 -28.074 1.00 83.88 768 VAL A C 1
ATOM 5675 O O . VAL A 1 768 ? 19.591 -34.852 -28.709 1.00 83.88 768 VAL A O 1
ATOM 5678 N N . SER A 1 769 ? 19.206 -32.737 -28.079 1.00 80.69 769 SER A N 1
ATOM 5679 C CA . SER A 1 769 ? 20.317 -32.147 -28.843 1.00 80.69 769 SER A CA 1
ATOM 5680 C C . SER A 1 769 ? 21.693 -32.666 -28.388 1.00 80.69 769 SER A C 1
ATOM 5682 O O . SER A 1 769 ? 22.572 -32.958 -29.203 1.00 80.69 769 SER A O 1
ATOM 5684 N N . LEU A 1 770 ? 21.870 -32.906 -27.085 1.00 78.69 770 LEU A N 1
ATOM 5685 C CA . LEU A 1 770 ? 23.068 -33.556 -26.540 1.00 78.69 770 LEU A CA 1
ATOM 5686 C C . LEU A 1 770 ? 23.257 -34.990 -27.060 1.00 78.69 770 LEU A C 1
ATOM 5688 O O . LEU A 1 770 ? 24.384 -35.489 -27.094 1.00 78.69 770 LEU A O 1
ATOM 5692 N N . ARG A 1 771 ? 22.175 -35.661 -27.479 1.00 69.56 771 ARG A N 1
ATOM 5693 C CA . ARG A 1 771 ? 22.232 -36.987 -28.105 1.00 69.56 771 ARG A CA 1
ATOM 5694 C C . ARG A 1 771 ? 22.676 -36.917 -29.566 1.00 69.56 771 ARG A C 1
ATOM 5696 O O . ARG A 1 771 ? 23.374 -37.830 -29.985 1.00 69.56 771 ARG A O 1
ATOM 5703 N N . SER A 1 772 ? 22.337 -35.858 -30.309 1.00 64.38 772 SER A N 1
ATOM 5704 C CA . SER A 1 772 ? 22.735 -35.694 -31.720 1.00 64.38 772 SER A CA 1
ATOM 5705 C C . SER A 1 772 ? 24.198 -35.291 -31.931 1.00 64.38 772 SER A C 1
ATOM 5707 O O . SER A 1 772 ? 24.718 -35.456 -33.023 1.00 64.38 772 SER A O 1
ATOM 5709 N N . LEU A 1 773 ? 24.905 -34.835 -30.893 1.00 60.97 773 LEU A N 1
ATOM 5710 C CA . LEU A 1 773 ? 26.349 -34.534 -30.930 1.00 60.97 773 LEU A CA 1
ATOM 5711 C C . LEU A 1 773 ? 27.260 -35.778 -31.101 1.00 60.97 773 LEU A C 1
ATOM 5713 O O . LEU A 1 773 ? 28.482 -35.659 -30.997 1.00 60.97 773 LEU A O 1
ATOM 5717 N N . SER A 1 774 ? 26.691 -36.975 -31.304 1.00 50.69 774 SER A N 1
ATOM 5718 C CA . SER A 1 774 ? 27.419 -38.244 -31.478 1.00 50.69 774 SER A CA 1
ATOM 5719 C C . SER A 1 774 ? 27.710 -38.640 -32.928 1.00 50.69 774 SER A C 1
ATOM 5721 O O . SER A 1 774 ? 28.406 -39.632 -33.130 1.00 50.69 774 SER A O 1
ATOM 5723 N N . THR A 1 775 ? 27.164 -37.916 -33.905 1.00 42.34 775 THR A N 1
ATOM 5724 C CA . THR A 1 775 ? 27.489 -38.039 -35.337 1.00 42.34 775 THR A CA 1
ATOM 5725 C C . THR A 1 775 ? 28.320 -36.845 -35.753 1.00 42.34 775 THR A C 1
ATOM 5727 O O . THR A 1 775 ? 29.369 -37.055 -36.394 1.00 42.34 775 THR A O 1
#

Foldseek 3Di:
DPPQAPCQPPAEPLVLVLVLVVVLVVLLVVLVVVCVVVLPDPVVSVVVSVVVNVVSSVSSVCNVCVLVVLLVVCVVVVVVVDLVRQGDLSHNYPSSVVSVVSNVVSVVVVVVVVVVVVVVVVLVVLLVVLVVVLVVLVVCCVVVVDPPDPVSVVVSVVSVVQSVVLVVLVVVVVCVVVLNDDWPKDKDDPQVLLVVLVVVLVVVDAQEAEAEAEDPPQIFIGRSVLVSLLSNLLSCVQRLFADGNWYKYWYKDWDFDCDPVRDTFTKMKIKIDHQGPADDPVCFVPLLPQQDDPDPPRPDRSSSSVSSQVRLVVQVWGWTFDDDPRHTMIMTMGTSYRPPDDSDDDDDDPDPDDPDDDDDDDDDDDDDDDDDDDDDDDDDDDDDDDDDDDDDDPPPVDSDPPPPPDPPVVCVQWPQPDLDADLVLLVLLLVLLLQCLQPCPDPQNLVSQLVSQLSLLVLLLVLAPPNPDPLNVVLSVQLNVLSNDSRDDPDVVSNVVSNVVNLLSLLCSLQVDPDPQLSVVSSVQLVVLLVVCVVSVVNNVVVVVPPPVPVVVVVVVVVVVVCCCVVLVVVLVVDVVSVVVCVVPHGPPDPSSVSVSVVSSCVSSSSSSSSSSCSNTPGNSVPPDDDDQDQDDQVVLLVVLVVLLVVLVVVLVVVVVDVVVDDVVCCVPPVDHPLVVLPPCLVVLVVSLVVLVVSLVVCVVRQDPPDPVSLVSNLVSLLSSLVSNLSSLVVSLVSLVVNCVVPNDDPVSVVSNVSSVVSNVVSVVSNVVSVVVPD

pLDDT: mean 75.2, std 15.72, range [27.17, 94.0]

Secondary structure (DSSP, 8-state):
--TT-TTTT-S-HHHHHHHHHHHHHHHHHHHHHHHHHTT--HHHHHHHHHHHHHHHHHHHHHHHHHHHHHHHHHHHHHHTT----PPP---SSHHHHHHHHHHHHHHHHHHHHHHHHHHHHHHHHHHHHHHHHHHHHHHHHHTTSS---HHHHHHHHHHHHHHHHHHHHHHHHHHHHTT-----EEEEEHHHHHHHHHHHHHHT---EEEEEEE-TT-EEEEEHHHHHHHHHHHHHHHHHHSPTTEEEEEEEEEEEEE-TTS-EEEEEEEEEE--SS---GGGTTTTTSTT--SSTT----S-HHHHHHHHHHHTT-EEEEEP-SSS-EEEEEEESS-----TT------PPPPP-----PPPPPPPPPPPPPP------------PPPPP----------TT----HHHHHHS-----S--HHHHHHHHHHHHHHHHHTTSS-HHHHHHHHHHHHHHHHHHH-TTTTSHHHHHHHHHHHHHHHTTTS-S-HHHHHHHHHHHHHHHHHHHHT--SHHHHHHHHHHHHHHHHHTHHHHHHHHHHHHT-TTHHHHHHHHHHHHHHHHHHHHHHHHH-HHHHHHHHHHS----HHHHHHHHHHHHHHHHHHHHHHHHHHS---GGG-PPPP-----THHHHHHHHHHHHHHHHHHHHHHHHHHS-HHHHHHHH-S-HHHHHHTTHHHHHHHHHHHHHHHHHHHHHS---SHHHHHHHHHHHHHHHHHHHHHHHHHHHHHHHHHHHH---HHHHHHHHHHHHHHHHHHHHHHHHHHTT-

Sequence (775 aa):
MDSHRPLDQVSSIKTKLGLLVGASVIVTAVFALIGDRAGVPVWVTVPVTLGVTLALTYWLARGMTAPLREMTAAATAMAGGDYSRSVTTTGTDEVGALARAFTTMARDLAATDQQRRELISTVSHELRTPLAAQRAVLENLVDGITPPSEETLTVALTQTERLSELVEDLLDLSRLEGGTSRLDISEIDVAGLIHQAAGEARLTGRDVTFAVTTSPGMRVLGDRSRLAQVLANLLDNAVRHSPAGGAVTISAAPVLGSGSDGARRDLWTLDVIDQGPGIDPALAGRIFDRFSTGSEHSGGTGLGLAIARWICSLHGGTIELVPSSAGAHLRVTLPVRPGAVAANQPAPVLTPATPEQIVTAPVPPAPVPPGPVPPDGSSAPTASTTPAPQPHAWTTSGAPPLTAPLSPGTKSLWPERVSAPQPLLLLGSLGVGTLAALLAFERRLGLIAFVVLLLGGLLLWRTSAHRLSRLTLVSAVLAVLLGTSLIWRAAEWLGVVSVLVGGVVAAMALTRATKFSGIVASVAAWPLSGLRGLPLLGRTINATSKHGFLWPVLRTAAFSLLALILFGGLFASADAIFGSWASAVVPDLRWDSIIGRGFLLFLVSGVTLAGTYLALNPPKVDEVLPPAARKVRLWEWVVPVGLVIALFAGFLLAQANATIRGHDYVQAQVGMSYAEYVHQGFGQLTVATVLMLAVVGLTLRKAPVATQRDRLMVRLLLGALSILTLGVVASALWRMHLYQQAYGFTSLRLFVDGFELWLGLIVIGVLVSLRSLST

Radius of gyration: 43.84 Å; chains: 1; bounding box: 111×100×112 Å